Protein AF-A0A8T4EYX4-F1 (afdb_monomer)

Solvent-accessible surface area (backbone atoms only — not comparable to full-atom values): 41910 Å² total; per-residue (Å²): 139,80,88,86,86,89,85,87,88,76,88,82,81,85,77,82,72,78,82,74,74,76,70,70,83,71,75,67,50,76,31,50,24,54,86,45,67,26,74,35,76,54,73,60,71,21,29,69,14,44,39,48,23,47,50,50,24,37,75,67,76,20,16,32,33,34,36,64,62,29,29,32,19,30,37,33,44,31,65,62,55,40,35,28,33,41,34,30,30,64,69,14,31,43,29,36,45,76,39,70,51,17,38,48,62,56,92,45,99,34,36,93,45,52,60,64,72,73,33,34,55,44,21,7,47,29,25,39,68,68,34,42,44,31,33,41,32,38,63,10,38,41,29,20,67,74,39,31,31,77,56,84,56,57,75,7,30,27,21,23,35,35,24,40,31,48,28,37,36,40,39,37,32,41,28,31,41,30,33,14,13,35,24,31,32,41,38,36,46,29,32,44,35,41,34,35,43,31,31,32,43,9,59,90,46,21,27,20,36,43,46,20,20,33,30,45,33,40,38,30,48,29,39,28,30,4,13,25,37,9,41,28,39,34,11,48,32,48,86,73,45,73,38,68,29,29,49,34,39,40,34,57,25,40,30,20,8,63,57,20,25,16,34,30,37,34,66,46,13,40,18,47,40,38,45,36,40,39,34,46,35,41,33,70,21,3,55,39,15,36,41,32,38,36,21,23,12,27,8,44,40,32,44,35,38,39,33,49,30,44,38,31,45,16,20,11,56,38,38,39,37,40,24,65,48,31,51,30,78,89,76,44,59,63,12,25,40,36,47,36,39,39,36,46,32,41,35,36,36,22,85,87,56,71,48,40,27,31,39,37,30,37,91,64,94,73,18,30,34,30,46,35,39,32,34,40,31,37,40,37,34,34,56,58,46,69,67,66,75,75,64,89,55,58,69,44,48,65,51,83,55,77,78,36,40,44,80,64,44,13,61,36,33,33,38,28,36,35,30,41,34,39,34,31,60,16,34,33,42,55,76,32,73,25,16,28,22,34,30,32,37,39,39,36,30,39,42,37,30,37,46,26,35,34,50,78,22,89,71,26,95,38,35,38,38,34,32,42,21,45,32,29,26,76,40,92,72,19,23,26,79,85,72,43,78,64,41,74,43,66,47,82,40,40,79,44,74,78,68,49,31,27,62,50,59,43,51,36,63,61,56,46,73,29,48,59,62,36,42,70,44,76,32,43,36,42,30,33,62,70,38,66,57,69,40,61,26,43,69,49,74,45,54,64,54,66,60,41,49,77,46,61,50,53,66,58,29,46,36,56,41,63,21,41,36,41,35,39,41,31,64,76,27,65,67,47,77,31,59,29,40,35,35,37,41,34,81,59,45,76,44,68,31,59,29,36,40,32,31,24,78,75,83,67,49,78,41,72,35,51,38,67,76,35,55,68,32,66,59,25,41,80,48,75,38,90,84,31,62,97,33,34,26,28,32,40,46,82,91,48,68,33,81,91,51,77,62,97,64,16,33,30,40,21,60,45,61,40,93,57,59,46,59,29,35,41,32,33,31,30,29,11,68,36,85,73,7,22,30,36,26,40,23,54,63,93,51,70,78,34,48,29,56,84,44,77,56,31,90,55,78,38,73,42,73,38,27,21,46,93,59,80,54,40,67,45,70,46,81,43,64,54,43,82,48,39,42,39,37,27,52,18,26,28,64,20,32,37,23,32,37,36,39,24,55,41,88,82,69,70,80,76,81,66,73,78,74,83,55,60,72,46,54,36,66,78,33,52,68,40,58,48,43,76,46,63,88,56,55,83,61,58,94,85,26,21,27,42,37,35,64,30,56,66,14,32,46,33,38,81,47,75,29,96,57,57,43,81,42,56,41,32,41,34,33,23,22,56,44,91,63,68,21,35,28,39,34,21,45,71,85,43,76,78,49,74,48,79,42,56,53,34,95,28,59,54,33,74,48,74,49,77,46,79,45,75,43,50,52,42,76,37,40,44,34,42,27,7,70,37,66,66,2,32,43,34,34,24,32,40,30,68

Sequence (882 aa):
MLERVLKTVLAAFVVIAPAVALAAPAHAATFNVRDYGATGNGSSNDSSAINSAITAAFNAGGGTVQFPSGTYKVSNTIHLRSNVLIQVDSGATIMGSSSDTYDAPESNPNDDFQDYGHSHFHNAMFYGDRLTGIGFVGTGTIDGGGNLITGNPDSGQADKILSLTRCDGLTLNGVRFRRGGHFAILTNNCNNITSDHLRIDTASDRDGWNVISASNVTVTNADIAANDDALVFKSDYALGAKLPNGHVTVTDSHLSAGCCNALMFGSETCGDFTDYNFQRITITGANKSGLGMVSMDGAVITDVHYRDITMSNVRSAIMQKIGTRRRCGNSPGVGHIENITYDNVTSTGQSSSNFSATLWGEAGTSNRIRNVTFNNVNVSVPGGSGAISTGVPSNNATDYNPNSIGTRPAYGWYIHNAHDIHFINSGVQFVSNDNRPAVIANTGSSVTFDRFTAERGSGSAYDMGFQTVTGYCVSANSQNTTGGALRTNATGSTQSCTTADDYSLAVTPSSRTVPSGGGTATYTVNTSVVSGAPGNITLGATGLPPGASASFSPNPVAAGSSSTMTVTTTGATPDGTSTITVTGTGTAGTRTASTGLTVGTPTSSNVYAEAESGTVTAPMQIQSDANAWGGQFVTVAAGNNSTGSAPSSGLATIPFSVPTAGTYRFWGRVMAPADTDDSFWVKIDNGGYVNWNDITAGAAWHWAPVTNDSASDAPITASLAAGAHTMTVAYREDGAKLDRILATTDASFTPPNDPPPAGVRYEAENATISQGIFENTHTGFSGTGYVNADNVAGSYVEFTVNADTAGPATLKLRYANGTTTNRPMAIAVNGATVATRDYNATANWDTWATDTLTVNLNAGSNTIRLTGTTANGGPNVDYIEF

Secondary structure (DSSP, 8-state):
------------------------PPPPPEEEGGGGT---EEEEE-HHHHHHHHHHHHHTTSEEEEE-SEEEEE-S-EE--TTEEEEE-TTEEEEE---S-SPPPPP-TTGGGS-HHHH--SSEEEEEES-EEEEEESS-EEE-TT-S-SS-PPTT--SEEEEEES-EEEEEES-EEE--TTEEEEEES-EEEEEES-EEEETTSSEEEEEES-EEEEEES-EEEESS-SEEEEE-STTSS----EEEEEEEEEEEESSSEEEEEEEEE-S-BEEEEEEEEEE--BSSEEEEEEE-SS-EEEEEEEEEEEEEEES-SEEEEE-----STT-----EEEEEEEEEEEEEE-SS--PPEEEE--SSSSS-EEEEEEEEEEEEEEE-PPP---SPPPB-TT--SGGGB---S-SSEEEEEEEEEEEES-EEEEEE---S-SEEEEEEEEEEEES-EEPPPTT-S-SEEEEEEEEEEE-TT-EETTSPBPPEEEES-EE------EEEEEEESSEEEE-TT-EEEEEEEEEEEEESS--EEEEEEE-PPTT-EEEEESSSEETTSEEEEEEEE-TTSPSEEEEEEEEEEETTEEEEEEEEEEESS----EEEEETTSSEE-TTEEEEE-TTSGGGEEEEEPTT----SS--SSSEEEEEEEESS-EEEEEEEEEEESSTTS--EEEEETTPPPEEE--PPPEEEEEEEE-EEGGGTTEEPEEEE-SEEEEEEEEESSTT-EEEEEEEES-TT-----PPPPPPPEEEGGGSEEESEEEE--SSS-STT-EEEE-SSTT-EEEEEEEESSSEEEEEEEEEE--SSS---EEEEETTEEEEEE--PPPSSTT--EEEEEEEEE-SEEEEEEEEE-STT---EEEEEE-

Radius of gyration: 34.87 Å; Cα contacts (8 Å, |Δi|>4): 2735; chains: 1; bounding box: 79×87×102 Å

Mean predicted aligned error: 17.85 Å

pLDDT: mean 89.8, std 13.24, range [27.92, 98.88]

Structure (mmCIF, N/CA/C/O backbone):
data_AF-A0A8T4EYX4-F1
#
_entry.id   AF-A0A8T4EYX4-F1
#
loop_
_atom_site.group_PDB
_atom_site.id
_atom_site.type_symbol
_atom_site.label_atom_id
_atom_site.label_alt_id
_atom_site.label_comp_id
_atom_site.label_asym_id
_atom_site.label_entity_id
_atom_site.label_seq_id
_atom_site.pdbx_PDB_ins_code
_atom_site.Cartn_x
_atom_site.Cartn_y
_atom_site.Cartn_z
_atom_site.occupancy
_atom_site.B_iso_or_equiv
_atom_site.auth_seq_id
_atom_site.auth_comp_id
_atom_site.auth_asym_id
_atom_site.auth_atom_id
_atom_site.pdbx_PDB_model_num
ATOM 1 N N . MET A 1 1 ? -43.808 44.003 -60.077 1.00 35.59 1 MET A N 1
ATOM 2 C CA . MET A 1 1 ? -43.125 43.677 -61.349 1.00 35.59 1 MET A CA 1
ATOM 3 C C . MET A 1 1 ? -41.699 44.196 -61.224 1.00 35.59 1 MET A C 1
ATOM 5 O O . MET A 1 1 ? -41.573 45.349 -60.856 1.00 35.59 1 MET A O 1
ATOM 9 N N . LEU A 1 2 ? -40.615 43.455 -61.432 1.00 36.91 2 LEU A N 1
ATOM 10 C CA . LEU A 1 2 ? -40.438 42.089 -61.921 1.00 36.91 2 LEU A CA 1
ATOM 11 C C . LEU A 1 2 ? -38.955 41.692 -61.663 1.00 36.91 2 LEU A C 1
ATOM 13 O O . LEU A 1 2 ? -38.087 42.537 -61.831 1.00 36.91 2 LEU A O 1
ATOM 17 N N . GLU A 1 3 ? -38.727 40.424 -61.286 1.00 35.66 3 GLU A N 1
ATOM 18 C CA . GLU A 1 3 ? -37.502 39.594 -61.471 1.00 35.66 3 GLU A CA 1
ATOM 19 C C . GLU A 1 3 ? -36.189 39.926 -60.714 1.00 35.66 3 GLU A C 1
ATOM 21 O O . GLU A 1 3 ? -35.569 40.961 -60.906 1.0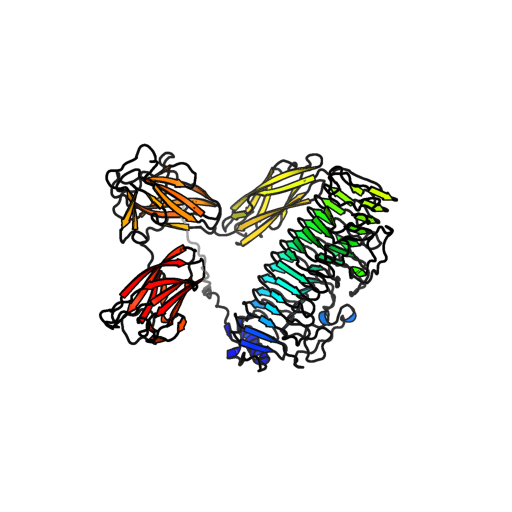0 35.66 3 GLU A O 1
ATOM 26 N N . ARG A 1 4 ? -35.815 39.120 -59.697 1.00 37.84 4 ARG A N 1
ATOM 27 C CA . ARG A 1 4 ? -35.010 37.854 -59.692 1.00 37.84 4 ARG A CA 1
ATOM 28 C C . ARG A 1 4 ? -33.487 38.116 -59.616 1.00 37.84 4 ARG A C 1
ATOM 30 O O . ARG A 1 4 ? -32.902 38.605 -60.563 1.00 37.84 4 ARG A O 1
ATOM 37 N N . VAL A 1 5 ? -32.850 37.989 -58.442 1.00 37.97 5 VAL A N 1
ATOM 38 C CA . VAL A 1 5 ? -32.275 36.779 -57.786 1.00 37.97 5 VAL A CA 1
ATOM 39 C C . VAL A 1 5 ? -30.797 36.500 -58.157 1.00 37.97 5 VAL A C 1
ATOM 41 O O . VAL A 1 5 ? -30.486 36.130 -59.280 1.00 37.97 5 VAL A O 1
ATOM 44 N N . LEU A 1 6 ? -29.961 36.579 -57.104 1.00 32.94 6 LEU A N 1
ATOM 45 C CA . LEU A 1 6 ? -28.685 35.892 -56.806 1.00 32.94 6 LEU A CA 1
ATOM 46 C C . LEU A 1 6 ? -27.383 36.280 -57.542 1.00 32.94 6 LEU A C 1
ATOM 48 O O . LEU A 1 6 ? -27.192 35.957 -58.710 1.00 32.94 6 LEU A O 1
ATOM 52 N N . LYS A 1 7 ? -26.395 36.769 -56.771 1.00 27.92 7 LYS A N 1
ATOM 53 C CA . LYS A 1 7 ? -25.197 35.991 -56.366 1.00 27.92 7 LYS A CA 1
ATOM 54 C C . LYS A 1 7 ? -24.311 36.795 -55.402 1.00 27.92 7 LYS A C 1
ATOM 56 O O . LYS A 1 7 ? -23.763 37.834 -55.751 1.00 27.92 7 LYS A O 1
ATOM 61 N N . THR A 1 8 ? -24.196 36.281 -54.181 1.00 34.22 8 THR A N 1
ATOM 62 C CA . THR A 1 8 ? -23.347 36.779 -53.094 1.00 34.22 8 THR A CA 1
ATOM 63 C C . THR A 1 8 ? -21.895 36.366 -53.332 1.00 34.22 8 THR A C 1
ATOM 65 O O . THR A 1 8 ? -21.617 35.197 -53.590 1.00 34.22 8 THR A O 1
ATOM 68 N N . VAL A 1 9 ? -20.979 37.326 -53.221 1.00 35.25 9 VAL A N 1
ATOM 69 C CA . VAL A 1 9 ? -19.530 37.111 -53.136 1.00 35.25 9 VAL A CA 1
ATOM 70 C C . VAL A 1 9 ? -19.182 36.929 -51.660 1.00 35.25 9 VAL A C 1
ATOM 72 O O . VAL A 1 9 ? -19.405 37.843 -50.871 1.00 35.25 9 VAL A O 1
ATOM 75 N N . LEU A 1 10 ? -18.627 35.777 -51.282 1.00 32.00 10 LEU A N 1
ATOM 76 C CA . LEU A 1 10 ? -17.895 35.625 -50.025 1.00 32.00 10 LEU A CA 1
ATOM 77 C C . LEU A 1 10 ? -16.544 34.984 -50.350 1.00 32.00 10 LEU A C 1
ATOM 79 O O . LEU A 1 10 ? -16.477 33.888 -50.901 1.00 32.00 10 LEU A O 1
ATOM 83 N N . ALA A 1 11 ? -15.481 35.735 -50.083 1.00 33.44 11 ALA A N 1
ATOM 84 C CA . ALA A 1 11 ? -14.105 35.355 -50.345 1.00 33.44 11 ALA A CA 1
ATOM 85 C C . ALA A 1 11 ? -13.680 34.190 -49.437 1.00 33.44 11 ALA A C 1
ATOM 87 O O . ALA A 1 11 ? -13.813 34.267 -48.217 1.00 33.44 11 ALA A O 1
ATOM 88 N N . ALA A 1 12 ? -13.146 33.128 -50.037 1.00 31.23 12 ALA A N 1
ATOM 89 C CA . ALA A 1 12 ? -12.502 32.036 -49.324 1.00 31.23 12 ALA A CA 1
ATOM 90 C C . ALA A 1 12 ? -11.045 32.419 -49.011 1.00 31.23 12 ALA A C 1
ATOM 92 O O . ALA A 1 12 ? -10.220 32.537 -49.916 1.00 31.23 12 ALA A O 1
ATOM 93 N N . PHE A 1 13 ? -10.727 32.608 -47.729 1.00 33.72 13 PHE A N 1
ATOM 94 C CA . PHE A 1 13 ? -9.351 32.566 -47.236 1.00 33.72 13 PHE A CA 1
ATOM 95 C C . PHE A 1 13 ? -8.915 31.098 -47.176 1.00 33.72 13 PHE A C 1
ATOM 97 O O . PHE A 1 13 ? -9.421 30.327 -46.364 1.00 33.72 13 PHE A O 1
ATOM 104 N N . VAL A 1 14 ? -7.981 30.705 -48.041 1.00 31.78 14 VAL A N 1
ATOM 105 C CA . VAL A 1 14 ? -7.290 29.416 -47.940 1.00 31.78 14 VAL A CA 1
ATOM 106 C C . VAL A 1 14 ? -6.183 29.570 -46.899 1.00 31.78 14 VAL A C 1
ATOM 108 O O . VAL A 1 14 ? -5.118 30.110 -47.189 1.00 31.78 14 VAL A O 1
ATOM 111 N N . VAL A 1 15 ? -6.442 29.122 -45.671 1.00 33.75 15 VAL A N 1
ATOM 112 C CA . VAL A 1 15 ? -5.388 28.837 -44.691 1.00 33.75 15 VAL A CA 1
ATOM 113 C C . VAL A 1 15 ? -4.905 27.421 -44.980 1.00 33.75 15 VAL A C 1
ATOM 115 O O . VAL A 1 15 ? -5.609 26.451 -44.713 1.00 33.75 15 VAL A O 1
ATOM 118 N N . ILE A 1 16 ? -3.717 27.299 -45.572 1.00 35.19 16 ILE A N 1
ATOM 119 C CA . ILE A 1 16 ? -3.012 26.020 -45.671 1.00 35.19 16 ILE A CA 1
ATOM 120 C C . ILE A 1 16 ? -2.508 25.706 -44.260 1.00 35.19 16 ILE A C 1
ATOM 122 O O . ILE A 1 16 ? -1.494 26.247 -43.825 1.00 35.19 16 ILE A O 1
ATOM 126 N N . ALA A 1 17 ? -3.246 24.880 -43.520 1.00 33.88 17 ALA A N 1
ATOM 127 C CA . ALA A 1 17 ? -2.716 24.263 -42.313 1.00 33.88 17 ALA A CA 1
ATOM 128 C C . ALA A 1 17 ? -1.575 23.318 -42.734 1.00 33.88 17 ALA A C 1
ATOM 130 O O . ALA A 1 17 ? -1.784 22.506 -43.642 1.00 33.88 17 ALA A O 1
ATOM 131 N N . PRO A 1 18 ? -0.373 23.399 -42.134 1.00 34.97 18 PRO A N 1
ATOM 132 C CA . PRO A 1 18 ? 0.617 22.365 -42.356 1.00 34.97 18 PRO A CA 1
ATOM 133 C C . PRO A 1 18 ? 0.026 21.066 -41.812 1.00 34.97 18 PRO A C 1
ATOM 135 O O . PRO A 1 18 ? -0.488 21.032 -40.693 1.00 34.97 18 PRO A O 1
ATOM 138 N N . ALA A 1 19 ? 0.066 20.008 -42.621 1.00 34.22 19 ALA A N 1
ATOM 139 C CA . ALA A 1 19 ? -0.180 18.664 -42.140 1.00 34.22 19 ALA A CA 1
ATOM 140 C C . ALA A 1 19 ? 0.833 18.399 -41.021 1.00 34.22 19 ALA A C 1
ATOM 142 O O . ALA A 1 19 ? 2.016 18.177 -41.279 1.00 34.22 19 ALA A O 1
ATOM 143 N N . VAL A 1 20 ? 0.379 18.491 -39.771 1.00 36.72 20 VAL A N 1
ATOM 144 C CA . VAL A 1 20 ? 1.108 17.942 -38.637 1.00 36.72 20 VAL A CA 1
ATOM 145 C C . VAL A 1 20 ? 1.069 16.444 -38.869 1.00 36.72 20 VAL A C 1
ATOM 147 O O . VAL A 1 20 ? 0.056 15.792 -38.623 1.00 36.72 20 VAL A O 1
ATOM 150 N N . ALA A 1 21 ? 2.147 15.911 -39.440 1.00 31.91 21 ALA A N 1
ATOM 151 C CA . ALA A 1 21 ? 2.423 14.497 -39.334 1.00 31.91 21 ALA A CA 1
ATOM 152 C C . ALA A 1 21 ? 2.407 14.196 -37.834 1.00 31.91 21 ALA A C 1
ATOM 154 O O . ALA A 1 21 ? 3.270 14.671 -37.096 1.00 31.91 21 ALA A O 1
ATOM 155 N N . LEU A 1 22 ? 1.375 13.486 -37.379 1.00 33.34 22 LEU A N 1
ATOM 156 C CA . LEU A 1 22 ? 1.406 12.809 -36.096 1.00 33.34 22 LEU A CA 1
ATOM 157 C C . LEU A 1 22 ? 2.603 11.870 -36.183 1.00 33.34 22 LEU A C 1
ATOM 159 O O . LEU A 1 22 ? 2.538 10.825 -36.830 1.00 33.34 22 LEU A O 1
ATOM 163 N N . ALA A 1 23 ? 3.731 12.309 -35.627 1.00 29.27 23 ALA A N 1
ATOM 164 C CA . ALA A 1 23 ? 4.848 11.430 -35.387 1.00 29.27 23 ALA A CA 1
ATOM 165 C C . ALA A 1 23 ? 4.285 10.259 -34.581 1.00 29.27 23 ALA A C 1
ATOM 167 O O . ALA A 1 23 ? 3.641 10.469 -33.550 1.00 29.27 23 ALA A O 1
ATOM 168 N N . ALA A 1 24 ? 4.491 9.038 -35.078 1.00 30.25 24 ALA A N 1
ATOM 169 C CA . ALA A 1 24 ? 4.365 7.855 -34.244 1.00 30.25 24 ALA A CA 1
ATOM 170 C C . ALA A 1 24 ? 5.096 8.139 -32.918 1.00 30.25 24 ALA A C 1
ATOM 172 O O . ALA A 1 24 ? 6.139 8.805 -32.965 1.00 30.25 24 ALA A O 1
ATOM 173 N N . PRO A 1 25 ? 4.568 7.714 -31.754 1.00 31.83 25 PRO A N 1
ATOM 174 C CA . PRO A 1 25 ? 5.264 7.928 -30.495 1.00 31.83 25 PRO A CA 1
ATOM 175 C C . PRO A 1 25 ? 6.674 7.375 -30.675 1.00 31.83 25 PRO A C 1
ATOM 177 O O . PRO A 1 25 ? 6.847 6.198 -30.991 1.00 31.83 25 PRO A O 1
ATOM 180 N N . ALA A 1 26 ? 7.674 8.254 -30.597 1.00 37.94 26 ALA A N 1
ATOM 181 C CA . ALA A 1 26 ? 9.054 7.829 -30.686 1.00 37.94 26 ALA A CA 1
ATOM 182 C C . ALA A 1 26 ? 9.241 6.786 -29.584 1.00 37.94 26 ALA A C 1
ATOM 184 O O . ALA A 1 26 ? 8.990 7.087 -28.416 1.00 37.94 26 ALA A O 1
ATOM 185 N N . HIS A 1 27 ? 9.620 5.557 -29.946 1.00 45.38 27 HIS A N 1
ATOM 186 C CA . HIS A 1 27 ? 10.138 4.613 -28.966 1.00 45.38 27 HIS A CA 1
ATOM 187 C C . HIS A 1 27 ? 11.189 5.375 -28.155 1.00 45.38 27 HIS A C 1
ATOM 189 O O . HIS A 1 27 ? 12.140 5.894 -28.744 1.00 45.38 27 HIS A O 1
ATOM 195 N N . ALA A 1 28 ? 10.964 5.538 -26.846 1.00 60.44 28 ALA A N 1
ATOM 196 C CA . ALA A 1 28 ? 11.877 6.282 -25.990 1.00 60.44 28 ALA A CA 1
ATOM 197 C C . ALA A 1 28 ? 13.280 5.698 -26.186 1.00 60.44 28 ALA A C 1
ATOM 199 O O . ALA A 1 28 ? 13.479 4.502 -25.973 1.00 60.44 28 ALA A O 1
ATOM 200 N N . ALA A 1 29 ? 14.217 6.514 -26.672 1.00 85.56 29 ALA A N 1
ATOM 201 C CA . ALA A 1 29 ? 15.535 6.035 -27.061 1.00 85.56 29 ALA A CA 1
ATOM 202 C C . ALA A 1 29 ? 16.220 5.335 -25.875 1.00 85.56 29 ALA A C 1
ATOM 204 O O . ALA A 1 29 ? 16.120 5.783 -24.728 1.00 85.56 29 ALA A O 1
ATOM 205 N N . THR A 1 30 ? 16.890 4.217 -26.153 1.00 95.00 30 THR A N 1
ATOM 206 C CA . THR A 1 30 ? 17.626 3.445 -25.150 1.00 95.00 30 THR A CA 1
ATOM 207 C C . THR A 1 30 ? 19.103 3.820 -25.187 1.00 95.00 30 THR A C 1
ATOM 209 O O . THR A 1 30 ? 19.730 3.821 -26.243 1.00 95.00 30 THR A O 1
ATOM 212 N N . PHE A 1 31 ? 19.656 4.115 -24.017 1.00 97.88 31 PHE A N 1
ATOM 213 C CA . PHE A 1 31 ? 21.026 4.548 -23.785 1.00 97.88 31 PHE A CA 1
ATOM 214 C C . PHE A 1 31 ? 21.713 3.496 -22.916 1.00 97.88 31 PHE A C 1
ATOM 216 O O . PHE A 1 31 ? 21.609 3.522 -21.688 1.00 97.88 31 PHE A O 1
ATOM 223 N N . ASN A 1 32 ? 22.376 2.527 -23.544 1.00 98.31 32 ASN A N 1
ATOM 224 C CA . ASN A 1 32 ? 23.085 1.477 -22.822 1.00 98.31 32 ASN A CA 1
ATOM 225 C C . ASN A 1 32 ? 24.347 2.057 -22.176 1.00 98.31 32 ASN A C 1
ATOM 227 O O . ASN A 1 32 ? 25.204 2.604 -22.866 1.00 98.31 32 ASN A O 1
ATOM 231 N N . VAL A 1 33 ? 24.497 1.914 -20.857 1.00 98.62 33 VAL A N 1
ATOM 232 C CA . VAL A 1 33 ? 25.639 2.485 -20.116 1.00 98.62 33 VAL A CA 1
ATOM 233 C C . VAL A 1 33 ? 27.006 2.018 -20.634 1.00 98.62 33 VAL A C 1
ATOM 235 O O . VAL A 1 33 ? 27.997 2.738 -20.481 1.00 98.62 33 VAL A O 1
ATOM 238 N N . ARG A 1 34 ? 27.083 0.849 -21.285 1.00 98.00 34 ARG A N 1
ATOM 239 C CA . ARG A 1 34 ? 28.326 0.332 -21.884 1.00 98.00 34 ARG A CA 1
ATOM 240 C C . ARG A 1 34 ? 28.788 1.140 -23.091 1.00 98.00 34 ARG A C 1
ATOM 242 O O . ARG A 1 34 ? 29.993 1.305 -23.267 1.00 98.00 34 ARG A O 1
ATOM 249 N N . ASP A 1 35 ? 27.862 1.722 -23.848 1.00 98.38 35 ASP A N 1
ATOM 250 C CA . ASP A 1 35 ? 28.182 2.593 -24.988 1.00 98.38 35 ASP A CA 1
ATOM 251 C C . ASP A 1 35 ? 28.832 3.909 -24.531 1.00 98.38 35 ASP A C 1
ATOM 253 O O . ASP A 1 35 ? 29.513 4.588 -25.299 1.00 98.38 35 ASP A O 1
ATOM 257 N N . TYR A 1 36 ? 28.676 4.236 -23.245 1.00 98.31 36 TYR A N 1
ATOM 258 C CA . TYR A 1 36 ? 29.283 5.385 -22.577 1.00 98.31 36 TYR A CA 1
ATOM 259 C C . TYR A 1 36 ? 30.531 5.012 -21.763 1.00 98.31 36 TYR A C 1
ATOM 261 O O . TYR A 1 36 ? 31.069 5.850 -21.040 1.00 98.31 36 TYR A O 1
ATOM 269 N N . GLY A 1 37 ? 31.012 3.770 -21.889 1.00 97.69 37 GLY A N 1
ATOM 270 C CA . GLY A 1 37 ? 32.256 3.299 -21.281 1.00 97.69 37 GLY A CA 1
ATOM 271 C C . GLY A 1 37 ? 32.101 2.575 -19.943 1.00 97.69 37 GLY A C 1
ATOM 272 O O . GLY A 1 37 ? 33.116 2.280 -19.312 1.00 97.69 37 GLY A O 1
ATOM 273 N N . ALA A 1 38 ? 30.877 2.270 -19.497 1.00 98.31 38 ALA A N 1
ATOM 274 C CA . ALA A 1 38 ? 30.685 1.457 -18.300 1.00 98.31 38 ALA A CA 1
ATOM 275 C C . ALA A 1 38 ? 31.145 0.021 -18.574 1.00 98.31 38 ALA A C 1
ATOM 277 O O . ALA A 1 38 ? 30.783 -0.589 -19.581 1.00 98.31 38 ALA A O 1
ATOM 278 N N . THR A 1 39 ? 31.930 -0.540 -17.665 1.00 98.12 39 THR A N 1
ATOM 279 C CA . THR A 1 39 ? 32.494 -1.884 -17.820 1.00 98.12 39 THR A CA 1
ATOM 280 C C . THR A 1 39 ? 31.577 -2.971 -17.271 1.00 98.12 39 THR A C 1
ATOM 282 O O . THR A 1 39 ? 31.553 -4.073 -17.819 1.00 98.12 39 THR A O 1
ATOM 285 N N . GLY A 1 40 ? 30.825 -2.695 -16.196 1.00 97.50 40 GLY A N 1
ATOM 286 C CA . GLY A 1 40 ? 29.951 -3.684 -15.562 1.00 97.50 40 GLY A CA 1
ATOM 287 C C . GLY A 1 40 ? 30.701 -4.883 -14.965 1.00 97.50 40 GLY A C 1
ATOM 288 O O . GLY A 1 40 ? 30.121 -5.961 -14.826 1.00 97.50 40 GLY A O 1
ATOM 289 N N . ASN A 1 41 ? 31.989 -4.724 -14.636 1.00 97.38 41 ASN A N 1
ATOM 290 C CA . ASN A 1 41 ? 32.863 -5.804 -14.157 1.00 97.38 41 ASN A CA 1
ATOM 291 C C . ASN A 1 41 ? 32.977 -5.897 -12.618 1.00 97.38 41 ASN A C 1
ATOM 293 O O . ASN A 1 41 ? 33.685 -6.757 -12.099 1.00 97.38 41 ASN A O 1
ATOM 297 N N . GLY A 1 42 ? 32.330 -4.989 -11.887 1.00 95.44 42 GLY A N 1
ATOM 298 C CA . GLY A 1 42 ? 32.311 -4.909 -10.425 1.00 95.44 42 GLY A CA 1
ATOM 299 C C . GLY A 1 42 ? 33.547 -4.278 -9.779 1.00 95.44 42 GLY A C 1
ATOM 300 O O . GLY A 1 42 ? 33.601 -4.172 -8.555 1.00 95.44 42 GLY A O 1
ATOM 301 N N . SER A 1 43 ? 34.529 -3.844 -10.569 1.00 93.19 43 SER A N 1
ATOM 302 C CA . SER A 1 43 ? 35.822 -3.340 -10.088 1.00 93.19 43 SER A CA 1
ATOM 303 C C . SER A 1 43 ? 36.126 -1.908 -10.537 1.00 93.19 43 SER A C 1
ATOM 305 O O . SER A 1 43 ? 36.544 -1.096 -9.703 1.00 93.19 43 SER A O 1
ATOM 307 N N . SER A 1 44 ? 35.878 -1.580 -11.808 1.00 95.00 44 SER A N 1
ATOM 308 C CA . SER A 1 44 ? 36.067 -0.238 -12.364 1.00 95.00 44 SER A CA 1
ATOM 309 C C . SER A 1 44 ? 34.992 0.718 -11.853 1.00 95.00 44 SER A C 1
ATOM 311 O O . SER A 1 44 ? 33.841 0.324 -11.705 1.00 95.00 44 SER A O 1
ATOM 313 N N . ASN A 1 45 ? 35.350 1.979 -11.607 1.00 95.75 45 ASN A N 1
ATOM 314 C CA . ASN A 1 45 ? 34.360 3.008 -11.296 1.00 95.75 45 ASN A CA 1
ATOM 315 C C . ASN A 1 45 ? 33.581 3.387 -12.566 1.00 95.75 45 ASN A C 1
ATOM 317 O O . ASN A 1 45 ? 34.113 4.073 -13.439 1.00 95.75 45 ASN A O 1
ATOM 321 N N . ASP A 1 46 ? 32.324 2.961 -12.645 1.00 98.06 46 ASP A N 1
ATOM 322 C CA . ASP A 1 46 ? 31.444 3.188 -13.791 1.00 98.06 46 ASP A CA 1
ATOM 323 C C . ASP A 1 46 ? 30.642 4.504 -13.670 1.00 98.06 46 ASP A C 1
ATOM 325 O O . ASP A 1 46 ? 29.908 4.865 -14.592 1.00 98.06 46 ASP A O 1
ATOM 329 N N . SER A 1 47 ? 30.792 5.271 -12.576 1.00 97.19 47 SER A N 1
ATOM 330 C CA . SER A 1 47 ? 29.975 6.468 -12.309 1.00 97.19 47 SER A CA 1
ATOM 331 C C . SER A 1 47 ? 29.999 7.509 -13.434 1.00 97.19 47 SER A C 1
ATOM 333 O O . SER A 1 47 ? 28.956 8.057 -13.789 1.00 97.19 47 SER A O 1
ATOM 335 N N . SER A 1 48 ? 31.168 7.791 -14.021 1.00 97.12 48 SER A N 1
ATOM 336 C CA . SER A 1 48 ? 31.285 8.793 -15.096 1.00 97.12 48 SER A CA 1
ATOM 337 C C . SER A 1 48 ? 30.567 8.360 -16.379 1.00 97.12 48 SER A C 1
ATOM 339 O O . SER A 1 48 ? 29.899 9.181 -17.015 1.00 97.12 48 SER A O 1
ATOM 341 N N . ALA A 1 49 ? 30.642 7.073 -16.726 1.00 98.50 49 ALA A N 1
ATOM 342 C CA . ALA A 1 49 ? 29.936 6.512 -17.872 1.00 98.50 49 ALA A CA 1
ATOM 343 C C . ALA A 1 49 ? 28.415 6.561 -17.671 1.00 98.50 49 ALA A C 1
ATOM 345 O O . ALA A 1 49 ? 27.681 6.995 -18.558 1.00 98.50 49 ALA A O 1
ATOM 346 N N . ILE A 1 50 ? 27.946 6.210 -16.470 1.00 98.69 50 ILE A N 1
ATOM 347 C CA . ILE A 1 50 ? 26.526 6.268 -16.104 1.00 98.69 50 ILE A CA 1
ATOM 348 C C . ILE A 1 50 ? 25.992 7.706 -16.195 1.00 98.69 50 ILE A C 1
ATOM 350 O O . ILE A 1 50 ? 24.979 7.948 -16.851 1.00 98.69 50 ILE A O 1
ATOM 354 N N . ASN A 1 51 ? 26.690 8.680 -15.601 1.00 98.62 51 ASN A N 1
ATOM 355 C CA . ASN A 1 51 ? 26.306 10.095 -15.683 1.00 98.62 51 ASN A CA 1
ATOM 356 C C . ASN A 1 51 ? 26.302 10.618 -17.133 1.00 98.62 51 ASN A C 1
ATOM 358 O O . ASN A 1 51 ? 25.459 11.445 -17.499 1.00 98.62 51 ASN A O 1
ATOM 362 N N . SER A 1 52 ? 27.206 10.115 -17.979 1.00 98.56 52 SER A N 1
ATOM 363 C CA . SER A 1 52 ? 27.247 10.454 -19.406 1.00 98.56 52 SER A CA 1
ATOM 364 C C . SER A 1 52 ? 26.037 9.897 -20.160 1.00 98.56 52 SER A C 1
ATOM 366 O O . SER A 1 52 ? 25.425 10.630 -20.937 1.00 98.56 52 SER A O 1
ATOM 368 N N . ALA A 1 53 ? 25.635 8.654 -19.877 1.00 98.75 53 ALA A N 1
ATOM 369 C CA . ALA A 1 53 ? 24.431 8.048 -20.446 1.00 98.75 53 ALA A CA 1
ATOM 370 C C . ALA A 1 53 ? 23.155 8.803 -20.028 1.00 98.75 53 ALA A C 1
ATOM 372 O O . ALA A 1 53 ? 22.322 9.118 -20.876 1.00 98.75 53 ALA A O 1
ATOM 373 N N . ILE A 1 54 ? 23.034 9.179 -18.748 1.00 98.75 54 ILE A N 1
ATOM 374 C CA . ILE A 1 54 ? 21.913 9.995 -18.238 1.00 98.75 54 ILE A CA 1
ATOM 375 C C . ILE A 1 54 ? 21.868 11.362 -18.922 1.00 98.75 54 ILE A C 1
ATOM 377 O O . ILE A 1 54 ? 20.803 11.817 -19.340 1.00 98.75 54 ILE A O 1
ATOM 381 N N . THR A 1 55 ? 23.021 12.017 -19.074 1.00 98.38 55 THR A N 1
ATOM 382 C CA . THR A 1 55 ? 23.108 13.313 -19.761 1.00 98.38 55 THR A CA 1
ATOM 383 C C . THR A 1 55 ? 22.706 13.190 -21.230 1.00 98.38 55 THR A C 1
ATOM 385 O O . THR A 1 55 ? 21.987 14.048 -21.740 1.00 98.38 55 THR A O 1
ATOM 388 N N . ALA A 1 56 ? 23.126 12.121 -21.909 1.00 98.12 56 ALA A N 1
ATOM 389 C CA . ALA A 1 56 ? 22.742 11.860 -23.291 1.00 98.12 56 ALA A CA 1
ATOM 390 C C . ALA A 1 56 ? 21.232 11.613 -23.433 1.00 98.12 56 ALA A C 1
ATOM 392 O O . ALA A 1 56 ? 20.607 12.229 -24.296 1.00 98.12 56 ALA A O 1
ATOM 393 N N . ALA A 1 57 ? 20.643 10.803 -22.547 1.00 97.50 57 ALA A N 1
ATOM 394 C CA . ALA A 1 57 ? 19.203 10.556 -22.516 1.00 97.50 57 ALA A CA 1
ATOM 395 C C . ALA A 1 57 ? 18.405 11.847 -22.297 1.00 97.50 57 ALA A C 1
ATOM 397 O O . ALA A 1 57 ? 17.479 12.149 -23.047 1.00 97.50 57 ALA A O 1
ATOM 398 N N . PHE A 1 58 ? 18.812 12.665 -21.325 1.00 96.06 58 PHE A N 1
ATOM 399 C CA . PHE A 1 58 ? 18.195 13.967 -21.075 1.00 96.06 58 PHE A CA 1
ATOM 400 C C . PHE A 1 58 ? 18.288 14.903 -22.292 1.00 96.06 58 PHE A C 1
ATOM 402 O O . PHE A 1 58 ? 17.286 15.487 -22.703 1.00 96.06 58 PHE A O 1
ATOM 409 N N . ASN A 1 59 ? 19.469 15.012 -22.912 1.00 94.88 59 ASN A N 1
ATOM 410 C CA . ASN A 1 59 ? 19.684 15.868 -24.084 1.00 94.88 59 ASN A CA 1
ATOM 411 C C . ASN A 1 59 ? 18.890 15.410 -25.320 1.00 94.88 59 ASN A C 1
ATOM 413 O O . ASN A 1 59 ? 18.620 16.225 -26.201 1.00 94.88 59 ASN A O 1
ATOM 417 N N . ALA A 1 60 ? 18.496 14.136 -25.382 1.00 93.56 60 ALA A N 1
ATOM 418 C CA . ALA A 1 60 ? 17.623 13.596 -26.422 1.00 93.56 60 ALA A CA 1
ATOM 419 C C . ALA A 1 60 ? 16.125 13.876 -26.182 1.00 93.56 60 ALA A C 1
ATOM 421 O O . ALA A 1 60 ? 15.290 13.452 -26.978 1.00 93.56 60 ALA A O 1
ATOM 422 N N . GLY A 1 61 ? 15.774 14.599 -25.112 1.00 87.69 61 GLY A N 1
ATOM 423 C CA . GLY A 1 61 ? 14.389 14.872 -24.716 1.00 87.69 61 GLY A CA 1
ATOM 424 C C . GLY A 1 61 ? 13.808 13.851 -23.734 1.00 87.69 61 GLY A C 1
ATOM 425 O O . GLY A 1 61 ? 12.630 13.943 -23.393 1.00 87.69 61 GLY A O 1
ATOM 426 N N . GLY A 1 62 ? 14.627 12.914 -23.257 1.00 91.25 62 GLY A N 1
ATOM 427 C CA . GLY A 1 62 ? 14.239 11.807 -22.393 1.00 91.25 62 GLY A CA 1
ATOM 428 C C . GLY A 1 62 ? 14.609 10.455 -22.999 1.00 91.25 62 GLY A C 1
ATOM 429 O O . GLY A 1 62 ? 14.983 10.350 -24.169 1.00 91.25 62 GLY A O 1
ATOM 430 N N . GLY A 1 63 ? 14.519 9.399 -22.197 1.00 89.69 63 GLY A N 1
ATOM 431 C CA . GLY A 1 63 ? 14.860 8.054 -22.648 1.00 89.69 63 GLY A CA 1
ATOM 432 C C . GLY A 1 63 ? 15.121 7.075 -21.516 1.00 89.69 63 GLY A C 1
ATOM 433 O O . GLY A 1 63 ? 15.047 7.416 -20.335 1.00 89.69 63 GLY A O 1
ATOM 434 N N . THR A 1 64 ? 15.454 5.848 -21.899 1.00 97.00 64 THR A N 1
ATOM 435 C CA . THR A 1 64 ? 15.789 4.777 -20.959 1.00 97.00 64 THR A CA 1
ATOM 436 C C . THR A 1 64 ? 17.296 4.603 -20.894 1.00 97.00 64 THR A C 1
ATOM 438 O O . THR A 1 64 ? 17.913 4.242 -21.890 1.00 97.00 64 THR A O 1
ATOM 441 N N . VAL A 1 65 ? 17.900 4.815 -19.729 1.00 98.62 65 VAL A N 1
ATOM 442 C CA . VAL A 1 65 ? 19.293 4.446 -19.463 1.00 98.62 65 VAL A CA 1
ATOM 443 C C . VAL A 1 65 ? 19.314 2.997 -18.995 1.00 98.62 65 VAL A C 1
ATOM 445 O O . VAL A 1 65 ? 18.868 2.685 -17.890 1.00 98.62 65 VAL A O 1
ATOM 448 N N . GLN A 1 66 ? 19.801 2.112 -19.859 1.00 98.50 66 GLN A N 1
ATOM 449 C CA . GLN A 1 66 ? 19.775 0.670 -19.645 1.00 98.50 66 GLN A CA 1
ATOM 450 C C . GLN A 1 66 ? 21.077 0.184 -19.011 1.00 98.50 66 GLN A C 1
ATOM 452 O O . GLN A 1 66 ? 22.170 0.490 -19.495 1.00 98.50 66 GLN A O 1
ATOM 457 N N . PHE A 1 67 ? 20.936 -0.645 -17.981 1.00 98.50 67 PHE A N 1
ATOM 458 C CA . PHE A 1 67 ? 21.996 -1.417 -17.347 1.00 98.50 67 PHE A CA 1
ATOM 459 C C . PHE A 1 67 ? 21.797 -2.904 -17.674 1.00 98.50 67 PHE A C 1
ATOM 461 O O . PHE A 1 67 ? 21.033 -3.574 -16.976 1.00 98.50 67 PHE A O 1
ATOM 468 N N . PRO A 1 68 ? 22.485 -3.445 -18.697 1.00 96.31 68 PRO A N 1
ATOM 469 C CA . PRO A 1 68 ? 22.491 -4.883 -18.973 1.00 96.31 68 PRO A CA 1
ATOM 470 C C . PRO A 1 68 ? 23.114 -5.684 -17.826 1.00 96.31 68 PRO A C 1
ATOM 472 O O . PRO A 1 68 ? 23.834 -5.117 -17.003 1.00 96.31 68 PRO A O 1
ATOM 475 N N . SER A 1 69 ? 22.945 -7.010 -17.812 1.00 96.00 69 SER A N 1
ATOM 476 C CA . SER A 1 69 ? 23.563 -7.876 -16.793 1.00 96.00 69 SER A CA 1
ATOM 477 C C . SER A 1 69 ? 25.063 -7.600 -16.596 1.00 96.00 69 SER A C 1
ATOM 479 O O . SER A 1 69 ? 25.826 -7.466 -17.557 1.00 96.00 69 SER A O 1
ATOM 481 N N . GLY A 1 70 ? 25.480 -7.501 -15.334 1.00 96.44 70 GLY A N 1
ATOM 482 C CA . GLY A 1 70 ? 26.818 -7.087 -14.912 1.00 96.44 70 GLY A CA 1
ATOM 483 C C . GLY A 1 70 ? 26.783 -6.368 -13.564 1.00 96.44 70 GLY A C 1
ATOM 484 O O . GLY A 1 70 ? 25.714 -6.025 -13.063 1.00 96.44 70 GLY A O 1
ATOM 485 N N . THR A 1 71 ? 27.949 -6.113 -12.978 1.00 98.62 71 THR A N 1
ATOM 486 C CA . THR A 1 71 ? 28.069 -5.360 -11.722 1.00 98.62 71 THR A CA 1
ATOM 487 C C . THR A 1 71 ? 28.707 -4.004 -12.000 1.00 98.62 71 THR A C 1
ATOM 489 O O . THR A 1 71 ? 29.875 -3.934 -12.361 1.00 98.62 71 THR A O 1
ATOM 492 N N . TYR A 1 72 ? 27.971 -2.917 -11.816 1.00 98.50 72 TYR A N 1
ATOM 493 C CA . TYR A 1 72 ? 28.421 -1.556 -12.099 1.00 98.50 72 TYR A CA 1
ATOM 494 C C . TYR A 1 72 ? 28.807 -0.876 -10.798 1.00 98.50 72 TYR A C 1
ATOM 496 O O . TYR A 1 72 ? 27.938 -0.536 -9.993 1.00 98.50 72 TYR A O 1
ATOM 504 N N . LYS A 1 73 ? 30.106 -0.716 -10.551 1.00 97.44 73 LYS A N 1
ATOM 505 C CA . LYS A 1 73 ? 30.571 -0.101 -9.308 1.00 97.44 73 LYS A CA 1
ATOM 506 C C . LYS A 1 73 ? 30.445 1.418 -9.411 1.00 97.44 73 LYS A C 1
ATOM 508 O O . LYS A 1 73 ? 30.986 2.031 -10.326 1.00 97.44 73 LYS A O 1
ATOM 513 N N . VAL A 1 74 ? 29.765 2.011 -8.440 1.00 96.25 74 VAL A N 1
ATOM 514 C CA . VAL A 1 74 ? 29.531 3.449 -8.311 1.00 96.25 74 VAL A CA 1
ATOM 515 C C . VAL A 1 74 ? 30.395 3.976 -7.167 1.00 96.25 74 VAL A C 1
ATOM 517 O O . VAL A 1 74 ? 30.296 3.517 -6.025 1.00 96.25 74 VAL A O 1
ATOM 520 N N . SER A 1 75 ? 31.284 4.916 -7.481 1.00 93.88 75 SER A N 1
ATOM 521 C CA . SER A 1 75 ? 32.148 5.596 -6.500 1.00 93.88 75 SER A CA 1
ATOM 522 C C . SER A 1 75 ? 31.881 7.096 -6.395 1.00 93.88 75 SER A C 1
ATOM 524 O O . SER A 1 75 ? 32.368 7.738 -5.471 1.00 93.88 75 SER A O 1
ATOM 526 N N . ASN A 1 76 ? 31.084 7.651 -7.303 1.00 95.00 76 ASN A N 1
ATOM 527 C CA . ASN A 1 76 ? 30.615 9.032 -7.273 1.00 95.00 76 ASN A CA 1
ATOM 528 C C . ASN A 1 76 ? 29.094 9.071 -7.334 1.00 95.00 76 ASN A C 1
ATOM 530 O O . ASN A 1 76 ? 28.481 8.159 -7.897 1.00 95.00 76 ASN A O 1
ATOM 534 N N . THR A 1 77 ? 28.514 10.165 -6.847 1.00 97.25 77 THR A N 1
ATOM 535 C CA . THR A 1 77 ? 27.081 10.427 -6.971 1.00 97.25 77 THR A CA 1
ATOM 536 C C . THR A 1 77 ? 26.658 10.409 -8.440 1.00 97.25 77 THR A C 1
ATOM 538 O O . THR A 1 77 ? 27.298 10.995 -9.319 1.00 97.25 77 THR A O 1
ATOM 541 N N . ILE A 1 78 ? 25.582 9.678 -8.705 1.00 98.44 78 ILE A N 1
ATOM 542 C CA . ILE A 1 78 ? 24.889 9.649 -9.983 1.00 98.44 78 ILE A CA 1
ATOM 543 C C . ILE A 1 78 ? 23.812 10.731 -9.950 1.00 98.44 78 ILE A C 1
ATOM 545 O O . ILE A 1 78 ? 22.880 10.678 -9.142 1.00 98.44 78 ILE A O 1
ATOM 549 N N . HIS A 1 79 ? 23.939 11.726 -10.825 1.00 98.25 79 HIS A N 1
ATOM 550 C CA . HIS A 1 79 ? 23.042 12.877 -10.875 1.00 98.25 79 HIS A CA 1
ATOM 551 C C . HIS A 1 79 ? 21.894 12.612 -11.836 1.00 98.25 79 HIS A C 1
ATOM 553 O O . HIS A 1 79 ? 22.064 12.603 -13.056 1.00 98.25 79 HIS A O 1
ATOM 559 N N . LEU A 1 80 ? 20.702 12.446 -11.277 1.00 98.62 80 LEU A N 1
ATOM 560 C CA . LEU A 1 80 ? 19.489 12.201 -12.042 1.00 98.62 80 LEU A CA 1
ATOM 561 C C . LEU A 1 80 ? 19.061 13.449 -12.840 1.00 98.62 80 LEU A C 1
ATOM 563 O O . LEU A 1 80 ? 19.461 14.589 -12.561 1.00 98.62 80 LEU A O 1
ATOM 567 N N . ARG A 1 81 ? 18.246 13.222 -13.874 1.00 97.94 81 ARG A N 1
ATOM 568 C CA . ARG A 1 81 ? 17.694 14.244 -14.776 1.00 97.94 81 ARG A CA 1
ATOM 569 C C . ARG A 1 81 ? 16.247 13.904 -15.120 1.00 97.94 81 ARG A C 1
ATOM 571 O O . ARG A 1 81 ? 15.883 12.735 -15.104 1.00 97.94 81 ARG A O 1
ATOM 578 N N . SER A 1 82 ? 15.444 14.921 -15.432 1.00 95.69 82 SER A N 1
ATOM 579 C CA . SER A 1 82 ? 14.041 14.748 -15.829 1.00 95.69 82 SER A CA 1
ATOM 580 C C . SER A 1 82 ? 13.893 13.899 -17.093 1.00 95.69 82 SER A C 1
ATOM 582 O O . SER A 1 82 ? 14.768 13.926 -17.957 1.00 95.69 82 SER A O 1
ATOM 584 N N . ASN A 1 83 ? 12.760 13.211 -17.229 1.00 94.00 83 ASN A N 1
ATOM 585 C CA . ASN A 1 83 ? 12.385 12.373 -18.374 1.00 94.00 83 ASN A CA 1
ATOM 586 C C . ASN A 1 83 ? 13.341 11.191 -18.626 1.00 94.00 83 ASN A C 1
ATOM 588 O O . ASN A 1 83 ? 13.405 10.673 -19.742 1.00 94.00 83 ASN A O 1
ATOM 592 N N . VAL A 1 84 ? 14.098 10.769 -17.608 1.00 97.06 84 VAL A N 1
ATOM 593 C CA . VAL A 1 84 ? 15.037 9.644 -17.691 1.00 97.06 84 VAL A CA 1
ATOM 594 C C . VAL A 1 84 ? 14.546 8.478 -16.839 1.00 97.06 84 VAL A C 1
ATOM 596 O O . VAL A 1 84 ? 14.344 8.603 -15.629 1.00 97.06 84 VAL A O 1
ATOM 599 N N . LEU A 1 85 ? 14.413 7.320 -17.484 1.00 96.69 85 LEU A N 1
ATOM 600 C CA . LEU A 1 85 ? 14.112 6.044 -16.850 1.00 96.69 85 LEU A CA 1
ATOM 601 C C . LEU A 1 85 ? 15.402 5.242 -16.667 1.00 96.69 85 LEU A C 1
ATOM 603 O O . LEU A 1 85 ? 16.108 4.972 -17.634 1.00 96.69 85 LEU A O 1
ATOM 607 N N . ILE A 1 86 ? 15.713 4.840 -15.442 1.00 98.62 86 ILE A N 1
ATOM 608 C CA . ILE A 1 86 ? 16.821 3.938 -15.131 1.00 98.62 86 ILE A CA 1
ATOM 609 C C . ILE A 1 86 ? 16.300 2.501 -15.204 1.00 98.62 86 ILE A C 1
ATOM 611 O O . ILE A 1 86 ? 15.535 2.076 -14.342 1.00 98.62 86 ILE A O 1
ATOM 615 N N . GLN A 1 87 ? 16.705 1.743 -16.219 1.00 98.19 87 GLN A N 1
ATOM 616 C CA . GLN A 1 87 ? 16.331 0.335 -16.361 1.00 98.19 87 GLN A CA 1
ATOM 617 C C . GLN A 1 87 ? 17.476 -0.565 -15.895 1.00 98.19 87 GLN A C 1
ATOM 619 O O . GLN A 1 87 ? 18.553 -0.572 -16.491 1.00 98.19 87 GLN A O 1
ATOM 624 N N . VAL A 1 88 ? 17.233 -1.338 -14.840 1.00 98.44 88 VAL A N 1
ATOM 625 C CA . VAL A 1 88 ? 18.180 -2.293 -14.259 1.00 98.44 88 VAL A CA 1
ATOM 626 C C . VAL A 1 88 ? 17.746 -3.700 -14.657 1.00 98.44 88 VAL A C 1
ATOM 628 O O . VAL A 1 88 ? 16.842 -4.282 -14.051 1.00 98.44 88 VAL A O 1
ATOM 631 N N . ASP A 1 89 ? 18.365 -4.234 -15.709 1.00 95.44 89 ASP A N 1
ATOM 632 C CA . ASP A 1 89 ? 17.978 -5.527 -16.272 1.00 95.44 89 ASP A CA 1
ATOM 633 C C . ASP A 1 89 ? 18.211 -6.671 -15.278 1.00 95.44 89 ASP A C 1
ATOM 635 O O . ASP A 1 89 ? 19.004 -6.584 -14.334 1.00 95.44 89 ASP A O 1
ATOM 639 N N . SER A 1 90 ? 17.539 -7.797 -15.522 1.00 88.62 90 SER A N 1
ATOM 640 C CA . SER A 1 90 ? 17.796 -9.030 -14.781 1.00 88.62 90 SER A CA 1
ATOM 641 C C . SER A 1 90 ? 19.287 -9.385 -14.816 1.00 88.62 90 SER A C 1
ATOM 643 O O . SER A 1 90 ? 19.936 -9.354 -15.864 1.00 88.62 90 SER A O 1
ATOM 645 N N . GLY A 1 91 ? 19.850 -9.705 -13.651 1.00 88.31 91 GLY A N 1
ATOM 646 C CA . GLY A 1 91 ? 21.277 -9.994 -13.504 1.00 88.31 91 GLY A CA 1
ATOM 647 C C . GLY A 1 91 ? 22.192 -8.764 -13.525 1.00 88.31 91 GLY A C 1
ATOM 648 O O . GLY A 1 91 ? 23.412 -8.940 -13.533 1.00 88.31 91 GLY A O 1
ATOM 649 N N . ALA A 1 92 ? 21.660 -7.537 -13.547 1.00 98.44 92 ALA A N 1
ATOM 650 C CA . ALA A 1 92 ? 22.434 -6.322 -13.311 1.00 98.44 92 ALA A CA 1
ATOM 651 C C . ALA A 1 92 ? 22.453 -5.959 -11.815 1.00 98.44 92 ALA A C 1
ATOM 653 O O . ALA A 1 92 ? 21.460 -6.111 -11.100 1.00 98.44 92 ALA A O 1
ATOM 654 N N . THR A 1 93 ? 23.597 -5.481 -11.327 1.00 98.75 93 THR A N 1
ATOM 655 C CA . THR A 1 93 ? 23.759 -4.911 -9.985 1.00 98.75 93 THR A CA 1
ATOM 656 C C . THR A 1 93 ? 24.481 -3.575 -10.077 1.00 98.75 93 THR A C 1
ATOM 658 O O . THR A 1 93 ? 25.625 -3.533 -10.515 1.00 98.75 93 THR A O 1
ATOM 661 N N . ILE A 1 94 ? 23.863 -2.487 -9.629 1.00 98.69 94 ILE A N 1
ATOM 662 C CA . ILE A 1 94 ? 24.547 -1.203 -9.438 1.00 98.69 94 ILE A CA 1
ATOM 663 C C . ILE A 1 94 ? 25.030 -1.157 -7.990 1.00 98.69 94 ILE A C 1
ATOM 665 O O . ILE A 1 94 ? 24.214 -1.156 -7.073 1.00 98.69 94 ILE A O 1
ATOM 669 N N . MET A 1 95 ? 26.345 -1.170 -7.776 1.00 98.00 95 MET A N 1
ATOM 670 C CA . MET A 1 95 ? 26.957 -1.397 -6.467 1.00 98.00 95 MET A CA 1
ATOM 671 C C . MET A 1 95 ? 27.699 -0.159 -5.957 1.00 98.00 95 MET A C 1
ATOM 673 O O . MET A 1 95 ? 28.703 0.251 -6.536 1.00 98.00 95 MET A O 1
ATOM 677 N N . GLY A 1 96 ? 27.251 0.393 -4.834 1.00 95.88 96 GLY A N 1
ATOM 678 C CA . GLY A 1 96 ? 27.932 1.450 -4.099 1.00 95.88 96 GLY A CA 1
ATOM 679 C C . GLY A 1 96 ? 29.270 0.984 -3.529 1.00 95.88 96 GLY A C 1
ATOM 680 O O . GLY A 1 96 ? 29.478 -0.190 -3.211 1.00 95.88 96 GLY A O 1
ATOM 681 N N . SER A 1 97 ? 30.200 1.921 -3.395 1.00 91.69 97 SER A N 1
ATOM 682 C CA . SER A 1 97 ? 31.545 1.685 -2.861 1.00 91.69 97 SER A CA 1
ATOM 683 C C . SER A 1 97 ? 31.866 2.593 -1.678 1.00 91.69 97 SER A C 1
ATOM 685 O O . SER A 1 97 ? 31.191 3.593 -1.471 1.00 91.69 97 SER A O 1
ATOM 687 N N . SER A 1 98 ? 32.914 2.261 -0.920 1.00 84.81 98 SER A N 1
ATOM 688 C CA . SER A 1 98 ? 33.407 3.045 0.225 1.00 84.81 98 SER A CA 1
ATOM 689 C C . SER A 1 98 ? 34.268 4.247 -0.196 1.00 84.81 98 SER A C 1
ATOM 691 O O . SER A 1 98 ? 35.163 4.648 0.544 1.00 84.81 98 SER A O 1
ATOM 693 N N . SER A 1 99 ? 34.096 4.730 -1.430 1.00 68.12 99 SER A N 1
ATOM 694 C CA . SER A 1 99 ? 34.900 5.818 -1.996 1.00 68.12 99 SER A CA 1
ATOM 695 C C . SER A 1 99 ? 34.592 7.139 -1.297 1.00 68.12 99 SER A C 1
ATOM 697 O O . SER A 1 99 ? 33.469 7.335 -0.845 1.00 68.12 99 SER A O 1
ATOM 699 N N . ASP A 1 100 ? 35.564 8.048 -1.264 1.00 66.94 100 ASP A N 1
ATOM 700 C CA . ASP A 1 100 ? 35.489 9.412 -0.725 1.00 66.94 100 ASP A CA 1
ATOM 701 C C . ASP A 1 100 ? 35.125 10.444 -1.808 1.00 66.94 100 ASP A C 1
ATOM 703 O O . ASP A 1 100 ? 35.549 11.599 -1.774 1.00 66.94 100 ASP A O 1
ATOM 707 N N . THR A 1 101 ? 34.342 10.027 -2.804 1.00 88.44 101 THR A N 1
ATOM 708 C CA . THR A 1 101 ? 34.067 10.839 -3.995 1.00 88.44 101 THR A CA 1
ATOM 709 C C . THR A 1 101 ? 32.585 10.975 -4.344 1.00 88.44 101 THR A C 1
ATOM 711 O O . THR A 1 101 ? 32.263 11.441 -5.442 1.00 88.44 101 THR A O 1
ATOM 714 N N . TYR A 1 102 ? 31.677 10.585 -3.443 1.00 95.50 102 TYR A N 1
ATOM 715 C CA . TYR A 1 102 ? 30.293 11.065 -3.493 1.00 95.50 102 TYR A CA 1
ATOM 716 C C . TYR A 1 102 ? 30.241 12.568 -3.211 1.00 95.50 102 TYR A C 1
ATOM 718 O O . TYR A 1 102 ? 31.181 13.147 -2.659 1.00 95.50 102 TYR A O 1
ATOM 726 N N . ASP A 1 103 ? 29.145 13.209 -3.598 1.00 95.75 103 ASP A N 1
ATOM 727 C CA . ASP A 1 103 ? 28.957 14.626 -3.326 1.00 95.75 103 ASP A CA 1
ATOM 728 C C . ASP A 1 103 ? 28.976 14.891 -1.817 1.00 95.75 103 ASP A C 1
ATOM 730 O O . ASP A 1 103 ? 28.427 14.134 -1.014 1.00 95.75 103 ASP A O 1
ATOM 734 N N . ALA A 1 104 ? 29.614 15.994 -1.431 1.00 93.75 104 ALA A N 1
ATOM 735 C CA . ALA A 1 104 ? 29.593 16.442 -0.051 1.00 93.75 104 ALA A CA 1
ATOM 736 C C . ALA A 1 104 ? 28.162 16.840 0.361 1.00 93.75 104 ALA A C 1
ATOM 738 O O . ALA A 1 104 ? 27.427 17.404 -0.458 1.00 93.75 104 ALA A O 1
ATOM 739 N N . PRO A 1 105 ? 27.781 16.607 1.627 1.00 93.19 105 PRO A N 1
ATOM 740 C CA . PRO A 1 105 ? 26.523 17.106 2.165 1.00 93.19 105 PRO A CA 1
ATOM 741 C C . PRO A 1 105 ? 26.471 18.635 2.039 1.00 93.19 105 PRO A C 1
ATOM 743 O O . PRO A 1 105 ? 27.415 19.347 2.391 1.00 93.19 105 PRO A O 1
ATOM 746 N N . GLU A 1 106 ? 25.372 19.148 1.499 1.00 94.31 106 GLU A N 1
ATOM 747 C CA . GLU A 1 106 ? 25.160 20.577 1.302 1.00 94.31 106 GLU A CA 1
ATOM 748 C C . GLU A 1 106 ? 24.863 21.294 2.624 1.00 94.31 106 GLU A C 1
ATOM 750 O O . GLU A 1 106 ? 24.311 20.706 3.544 1.00 94.31 106 GLU A O 1
ATOM 755 N N . SER A 1 107 ? 25.176 22.586 2.748 1.00 94.62 107 SER A N 1
ATOM 756 C CA . SER A 1 107 ? 24.747 23.347 3.931 1.00 94.62 107 SER A CA 1
ATOM 757 C C . SER A 1 107 ? 23.220 23.476 3.960 1.00 94.62 107 SER A C 1
ATOM 759 O O . SER A 1 107 ? 22.618 23.860 2.956 1.00 94.62 107 SER A O 1
ATOM 761 N N . ASN A 1 108 ? 22.604 23.218 5.117 1.00 95.44 108 ASN A N 1
ATOM 762 C CA . ASN A 1 108 ? 21.174 23.417 5.323 1.00 95.44 108 ASN A CA 1
ATOM 763 C C . ASN A 1 108 ? 20.931 24.243 6.599 1.00 95.44 108 ASN A C 1
ATOM 765 O O . ASN A 1 108 ? 21.235 23.760 7.681 1.00 95.44 108 ASN A O 1
ATOM 769 N N . PRO A 1 109 ? 20.361 25.461 6.514 1.00 93.94 109 PRO A N 1
ATOM 770 C CA . PRO A 1 109 ? 20.096 26.298 7.689 1.00 93.94 109 PRO A CA 1
ATOM 771 C C . PRO A 1 109 ? 18.953 25.787 8.584 1.00 93.94 109 PRO A C 1
ATOM 773 O O . PRO A 1 109 ? 18.637 26.424 9.585 1.00 93.94 109 PRO A O 1
ATOM 776 N N . ASN A 1 110 ? 18.283 24.699 8.198 1.00 94.00 110 ASN A N 1
ATOM 777 C CA . ASN A 1 110 ? 17.182 24.087 8.943 1.00 94.00 110 ASN A CA 1
ATOM 778 C C . ASN A 1 110 ? 17.585 22.752 9.592 1.00 94.00 110 ASN A C 1
ATOM 780 O O . ASN A 1 110 ? 16.707 22.029 10.071 1.00 94.00 110 ASN A O 1
ATOM 784 N N . ASP A 1 111 ? 18.875 22.408 9.576 1.00 91.56 111 ASP A N 1
ATOM 785 C CA . ASP A 1 111 ? 19.394 21.138 10.087 1.00 91.56 111 ASP A CA 1
ATOM 786 C C . ASP A 1 111 ? 19.162 20.954 11.595 1.00 91.56 111 ASP A C 1
ATOM 788 O O . ASP A 1 111 ? 18.907 19.836 12.028 1.00 91.56 111 ASP A O 1
ATOM 792 N N . ASP A 1 112 ? 19.096 22.041 12.368 1.00 89.06 112 ASP A N 1
ATOM 793 C CA . ASP A 1 112 ? 18.758 22.043 13.803 1.00 89.06 112 ASP A CA 1
ATOM 794 C C . ASP A 1 112 ? 17.404 21.381 14.146 1.00 89.06 112 ASP A C 1
ATOM 796 O O . ASP A 1 112 ? 17.169 20.970 15.289 1.00 89.06 112 ASP A O 1
ATOM 800 N N . PHE A 1 113 ? 16.475 21.290 13.187 1.00 91.06 113 PHE A N 1
ATOM 801 C CA . PHE A 1 113 ? 15.139 20.736 13.425 1.00 91.06 113 PHE A CA 1
ATOM 802 C C . PHE A 1 113 ? 15.064 19.215 13.240 1.00 91.06 113 PHE A C 1
ATOM 804 O O . PHE A 1 113 ? 14.133 18.586 13.741 1.00 91.06 113 PHE A O 1
ATOM 811 N N . GLN A 1 114 ? 15.997 18.589 12.531 1.00 90.50 114 GLN A N 1
ATOM 812 C CA . GLN A 1 114 ? 15.904 17.168 12.183 1.00 90.50 114 GLN A CA 1
ATOM 813 C C . GLN A 1 114 ? 17.244 16.462 12.307 1.00 90.50 114 GLN A C 1
ATOM 815 O O . GLN A 1 114 ? 18.280 17.056 12.576 1.00 90.50 114 GLN A O 1
ATOM 820 N N . ASP A 1 115 ? 17.210 15.150 12.132 1.00 90.00 115 ASP A N 1
ATOM 821 C CA . ASP A 1 115 ? 18.414 14.342 12.139 1.00 90.00 115 ASP A CA 1
ATOM 822 C C . ASP A 1 115 ? 19.176 14.538 10.815 1.00 90.00 115 ASP A C 1
ATOM 824 O O . ASP A 1 115 ? 18.575 14.745 9.761 1.00 90.00 115 ASP A O 1
ATOM 828 N N . TYR A 1 116 ? 20.508 14.449 10.863 1.00 93.94 116 TYR A N 1
ATOM 829 C CA . TYR A 1 116 ? 21.412 14.816 9.763 1.00 93.94 116 TYR A CA 1
ATOM 830 C C . TYR A 1 116 ? 21.006 14.255 8.389 1.00 93.94 116 TYR A C 1
ATOM 832 O O . TYR A 1 116 ? 20.916 15.000 7.416 1.00 93.94 116 TYR A O 1
ATOM 840 N N . GLY A 1 117 ? 20.700 12.955 8.304 1.00 92.62 117 GLY A N 1
ATOM 841 C CA . GLY A 1 117 ? 20.344 12.307 7.037 1.00 92.62 117 GLY A CA 1
ATOM 842 C C . GLY A 1 117 ? 19.066 12.857 6.385 1.00 92.62 117 GLY A C 1
ATOM 843 O O . GLY A 1 117 ? 18.905 12.737 5.173 1.00 92.62 117 GLY A O 1
ATOM 844 N N . HIS A 1 118 ? 18.159 13.458 7.163 1.00 94.62 118 HIS A N 1
ATOM 845 C CA . HIS A 1 118 ? 16.955 14.126 6.651 1.00 94.62 118 HIS A CA 1
ATOM 846 C C . HIS A 1 118 ? 17.227 15.563 6.186 1.00 94.62 118 HIS A C 1
ATOM 848 O O . HIS A 1 118 ? 16.478 16.096 5.371 1.00 94.62 118 HIS A O 1
ATOM 854 N N . SER A 1 119 ? 18.307 16.172 6.676 1.00 94.94 119 SER A N 1
ATOM 855 C CA . SER A 1 119 ? 18.670 17.566 6.410 1.00 94.94 119 SER A CA 1
ATOM 856 C C . SER A 1 119 ? 19.618 17.733 5.220 1.00 94.94 119 SER A C 1
ATOM 858 O O . SER A 1 119 ? 19.691 18.829 4.664 1.00 94.94 119 SER A O 1
ATOM 860 N N . HIS A 1 120 ? 20.328 16.677 4.816 1.00 95.94 120 HIS A N 1
ATOM 861 C CA . HIS A 1 120 ? 21.316 16.714 3.735 1.00 95.94 120 HIS A CA 1
ATOM 862 C C . HIS A 1 120 ? 20.992 15.664 2.672 1.00 95.94 120 HIS A C 1
ATOM 864 O O . HIS A 1 120 ? 20.831 14.479 2.976 1.00 95.94 120 HIS A O 1
ATOM 870 N N . PHE A 1 121 ? 20.888 16.089 1.416 1.00 96.69 121 PHE A N 1
ATOM 871 C CA . PHE A 1 121 ? 20.359 15.291 0.317 1.00 96.69 121 PHE A CA 1
ATOM 872 C C . PHE A 1 121 ? 21.427 14.849 -0.686 1.00 96.69 121 PHE A C 1
ATOM 874 O O . PHE A 1 121 ? 21.244 13.797 -1.302 1.00 96.69 121 PHE A O 1
ATOM 881 N N . HIS A 1 122 ? 22.508 15.612 -0.872 1.00 96.00 122 HIS A N 1
ATOM 882 C CA . HIS A 1 122 ? 23.466 15.402 -1.969 1.00 96.00 122 HIS A CA 1
ATOM 883 C C . HIS A 1 122 ? 24.361 14.172 -1.763 1.00 96.00 122 HIS A C 1
ATOM 885 O O . HIS A 1 122 ? 24.728 13.498 -2.723 1.00 96.00 122 HIS A O 1
ATOM 891 N N . ASN A 1 123 ? 24.658 13.852 -0.504 1.00 95.06 123 ASN A N 1
ATOM 892 C CA . ASN A 1 123 ? 25.470 12.728 -0.035 1.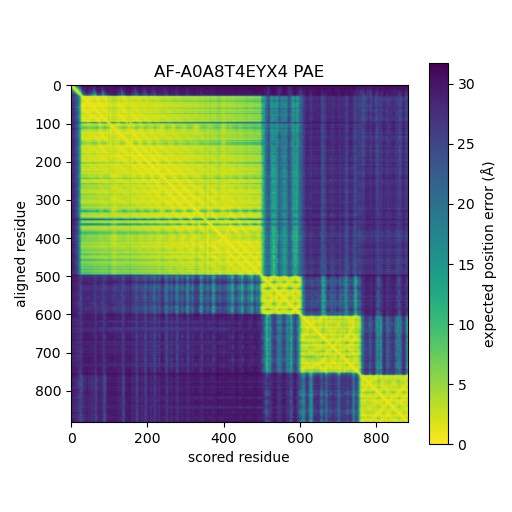00 95.06 123 ASN A CA 1
ATOM 893 C C . ASN A 1 123 ? 24.768 11.366 -0.243 1.00 95.06 123 ASN A C 1
ATOM 895 O O . ASN A 1 123 ? 24.448 10.648 0.704 1.00 95.06 123 ASN A O 1
ATOM 899 N N . ALA A 1 124 ? 24.503 11.019 -1.501 1.00 96.94 124 ALA A N 1
ATOM 900 C CA . ALA A 1 124 ? 23.755 9.842 -1.932 1.00 96.94 124 ALA A CA 1
ATOM 901 C C . ALA A 1 124 ? 24.424 9.144 -3.123 1.00 96.94 124 ALA A C 1
ATOM 903 O O . ALA A 1 124 ? 25.157 9.774 -3.893 1.00 96.94 124 ALA A O 1
ATOM 904 N N . MET A 1 125 ? 24.109 7.860 -3.335 1.00 97.75 125 MET A N 1
ATOM 905 C CA . MET A 1 125 ? 24.488 7.178 -4.580 1.00 97.75 125 MET A CA 1
ATOM 906 C C . MET A 1 125 ? 23.769 7.773 -5.791 1.00 97.75 125 MET A C 1
ATOM 908 O O . MET A 1 125 ? 24.406 8.017 -6.810 1.00 97.75 125 MET A O 1
ATOM 912 N N . PHE A 1 126 ? 22.465 8.014 -5.680 1.00 98.69 126 PHE A N 1
ATOM 913 C CA . PHE A 1 126 ? 21.637 8.673 -6.681 1.00 98.69 126 PHE A CA 1
ATOM 914 C C . PHE A 1 126 ? 20.992 9.903 -6.060 1.00 98.69 126 PHE A C 1
ATOM 916 O O . PHE A 1 126 ? 20.292 9.798 -5.050 1.00 98.69 126 PHE A O 1
ATOM 923 N N . TYR A 1 127 ? 21.201 11.056 -6.684 1.00 98.50 127 TYR A N 1
ATOM 924 C CA . TYR A 1 127 ? 20.663 12.326 -6.212 1.00 98.50 127 TYR A CA 1
ATOM 925 C C . TYR A 1 127 ? 19.900 13.057 -7.319 1.00 98.50 127 TYR A C 1
ATOM 927 O O . TYR A 1 127 ? 20.326 13.092 -8.478 1.00 98.50 127 TYR A O 1
ATOM 935 N N . GLY A 1 128 ? 18.776 13.669 -6.946 1.00 98.19 128 GLY A N 1
ATOM 936 C CA . GLY A 1 128 ? 17.992 14.537 -7.813 1.00 98.19 128 GLY A CA 1
ATOM 937 C C . GLY A 1 128 ? 17.193 15.590 -7.045 1.00 98.19 128 GLY A C 1
ATOM 938 O O . GLY A 1 128 ? 16.630 15.324 -5.984 1.00 98.19 128 GLY A O 1
ATOM 939 N N . ASP A 1 129 ? 17.097 16.785 -7.620 1.00 97.81 129 ASP A N 1
ATOM 940 C CA . ASP A 1 129 ? 16.277 17.889 -7.122 1.00 97.81 129 ASP A CA 1
ATOM 941 C C . ASP A 1 129 ? 15.468 18.503 -8.267 1.00 97.81 129 ASP A C 1
ATOM 943 O O . ASP A 1 129 ? 16.012 18.727 -9.350 1.00 97.81 129 ASP A O 1
ATOM 947 N N . ARG A 1 130 ? 14.183 18.793 -8.023 1.00 95.81 130 ARG A N 1
ATOM 948 C CA . ARG A 1 130 ? 13.272 19.432 -8.995 1.00 95.81 130 ARG A CA 1
ATOM 949 C C . ARG A 1 130 ? 13.166 18.682 -10.326 1.00 95.81 130 ARG A C 1
ATOM 951 O O . ARG A 1 130 ? 13.210 19.284 -11.397 1.00 95.81 130 ARG A O 1
ATOM 958 N N . LEU A 1 131 ? 13.040 17.358 -10.250 1.00 95.38 131 LEU A N 1
ATOM 959 C CA . LEU A 1 131 ? 12.960 16.485 -11.422 1.00 95.38 131 LEU A CA 1
ATOM 960 C C . LEU A 1 131 ? 11.516 16.126 -11.779 1.00 95.38 131 LEU A C 1
ATOM 962 O O . LEU A 1 131 ? 10.683 15.971 -10.892 1.00 95.38 131 LEU A O 1
ATOM 966 N N . THR A 1 132 ? 11.248 15.914 -13.066 1.00 88.19 132 THR A N 1
ATOM 967 C CA . THR A 1 132 ? 9.948 15.440 -13.567 1.00 88.19 132 THR A CA 1
ATOM 968 C C . THR A 1 132 ? 10.124 14.171 -14.391 1.00 88.19 132 THR A C 1
ATOM 970 O O . THR A 1 132 ? 11.075 14.095 -15.164 1.00 88.19 132 THR A O 1
ATOM 973 N N . GLY A 1 133 ? 9.225 13.194 -14.262 1.00 84.88 133 GLY A N 1
ATOM 974 C CA . GLY A 1 133 ? 9.202 12.004 -15.120 1.00 84.88 133 GLY A CA 1
ATOM 975 C C . GLY A 1 133 ? 10.466 11.158 -14.985 1.00 84.88 133 GLY A C 1
ATOM 976 O O . GLY A 1 133 ? 11.208 10.978 -15.947 1.00 84.88 133 GLY A O 1
ATOM 977 N N . ILE A 1 134 ? 10.743 10.684 -13.776 1.00 95.56 134 ILE A N 1
ATOM 978 C CA . ILE A 1 134 ? 11.926 9.879 -13.462 1.00 95.56 134 ILE A CA 1
ATOM 979 C C . ILE A 1 134 ? 11.506 8.501 -12.968 1.00 95.56 134 ILE A C 1
ATOM 981 O O . ILE A 1 134 ? 10.409 8.319 -12.436 1.00 95.56 134 ILE A O 1
ATOM 985 N N . GLY A 1 135 ? 12.366 7.500 -13.117 1.00 95.75 135 GLY A N 1
ATOM 986 C CA . GLY A 1 135 ? 12.040 6.201 -12.551 1.00 95.75 135 GLY A CA 1
ATOM 987 C C . GLY A 1 135 ? 13.168 5.194 -12.536 1.00 95.75 135 GLY A C 1
ATOM 988 O O . GLY A 1 135 ? 14.197 5.382 -13.177 1.00 95.75 135 GLY A O 1
ATOM 989 N N . PHE A 1 136 ? 12.930 4.115 -11.803 1.00 98.62 136 PHE A N 1
ATOM 990 C CA . PHE A 1 136 ? 13.785 2.945 -11.699 1.00 98.62 136 PHE A CA 1
ATOM 991 C C . PHE A 1 136 ? 12.931 1.711 -11.969 1.00 98.62 136 PHE A C 1
ATOM 993 O O . PHE A 1 136 ? 11.936 1.486 -11.279 1.00 98.62 136 PHE A O 1
ATOM 1000 N N . VAL A 1 137 ? 13.295 0.937 -12.986 1.00 95.75 137 VAL A N 1
ATOM 1001 C CA . VAL A 1 137 ? 12.517 -0.218 -13.447 1.00 95.75 137 VAL A CA 1
ATOM 1002 C C . VAL A 1 137 ? 13.401 -1.432 -13.703 1.00 95.75 137 VAL A C 1
ATOM 1004 O O . VAL A 1 137 ? 14.615 -1.303 -13.852 1.00 95.75 137 VAL A O 1
ATOM 1007 N N . GLY A 1 138 ? 12.779 -2.602 -13.818 1.00 90.19 138 GLY A N 1
ATOM 1008 C CA . GLY A 1 138 ? 13.458 -3.865 -14.105 1.00 90.19 138 GLY A CA 1
ATOM 1009 C C . GLY A 1 138 ? 13.704 -4.683 -12.842 1.00 90.19 138 GLY A C 1
ATOM 1010 O O . GLY A 1 138 ? 13.414 -4.243 -11.739 1.00 90.19 138 GLY A O 1
ATOM 1011 N N . THR A 1 139 ? 14.203 -5.907 -12.994 1.00 89.88 139 THR A N 1
ATOM 1012 C CA . THR A 1 139 ? 14.317 -6.880 -11.889 1.00 89.88 139 THR A CA 1
ATOM 1013 C C . THR A 1 139 ? 15.724 -6.978 -11.295 1.00 89.88 139 THR A C 1
ATOM 1015 O O . THR A 1 139 ? 15.987 -7.837 -10.447 1.00 89.88 139 THR A O 1
ATOM 1018 N N . GLY A 1 140 ? 16.651 -6.130 -11.746 1.00 96.75 140 GLY A N 1
ATOM 1019 C CA . GLY A 1 140 ? 18.004 -6.054 -11.212 1.00 96.75 140 GLY A CA 1
ATOM 1020 C C . GLY A 1 140 ? 18.082 -5.388 -9.833 1.00 96.75 140 GLY A C 1
ATOM 1021 O O . GLY A 1 140 ? 17.080 -5.035 -9.207 1.00 96.75 140 GLY A O 1
ATOM 1022 N N . THR A 1 141 ? 19.306 -5.256 -9.318 1.00 98.75 141 THR A N 1
ATOM 1023 C CA . THR A 1 141 ? 19.564 -4.791 -7.944 1.00 98.75 141 THR A CA 1
ATOM 1024 C C . THR A 1 141 ? 20.338 -3.474 -7.919 1.00 98.75 141 THR A C 1
ATOM 1026 O O . THR A 1 141 ? 21.336 -3.312 -8.614 1.00 98.75 141 THR A O 1
ATOM 1029 N N . ILE A 1 142 ? 19.930 -2.552 -7.055 1.00 98.81 142 ILE A N 1
ATOM 1030 C CA . ILE A 1 142 ? 20.707 -1.391 -6.627 1.00 98.81 142 ILE A CA 1
ATOM 1031 C C . ILE A 1 142 ? 21.132 -1.639 -5.183 1.00 98.81 142 ILE A C 1
ATOM 1033 O O . ILE A 1 142 ? 20.324 -1.932 -4.304 1.00 98.81 142 ILE A O 1
ATOM 1037 N N . ASP A 1 143 ? 22.427 -1.596 -4.943 1.00 98.38 143 ASP A N 1
ATOM 1038 C CA . ASP A 1 143 ? 23.037 -2.156 -3.753 1.00 98.38 143 ASP A CA 1
ATOM 1039 C C . ASP A 1 143 ? 24.047 -1.173 -3.187 1.00 98.38 143 ASP A C 1
ATOM 1041 O O . ASP A 1 143 ? 25.025 -0.871 -3.862 1.00 98.38 143 ASP A O 1
ATOM 1045 N N . GLY A 1 144 ? 23.891 -0.711 -1.947 1.00 97.06 144 GLY A N 1
ATOM 1046 C CA . GLY A 1 144 ? 24.905 0.152 -1.328 1.00 97.06 144 GLY A CA 1
ATOM 1047 C C . GLY A 1 144 ? 26.234 -0.562 -1.056 1.00 97.06 144 GLY A C 1
ATOM 1048 O O . GLY A 1 144 ? 27.210 0.056 -0.629 1.00 97.06 144 GLY A O 1
ATOM 1049 N N . GLY A 1 145 ? 26.302 -1.877 -1.287 1.00 93.81 145 GLY A N 1
ATOM 1050 C CA . GLY A 1 145 ? 27.518 -2.675 -1.162 1.00 93.81 145 GLY A CA 1
ATOM 1051 C C . GLY A 1 145 ? 27.920 -2.956 0.287 1.00 93.81 145 GLY A C 1
ATOM 1052 O O . GLY A 1 145 ? 28.927 -3.625 0.506 1.00 93.81 145 GLY A O 1
ATOM 1053 N N . GLY A 1 146 ? 27.137 -2.479 1.264 1.00 91.94 146 GLY A N 1
ATOM 1054 C CA . GLY A 1 146 ? 27.533 -2.402 2.674 1.00 91.94 146 GLY A CA 1
ATOM 1055 C C . GLY A 1 146 ? 28.558 -1.297 2.953 1.00 91.94 146 GLY A C 1
ATOM 1056 O O . GLY A 1 146 ? 29.254 -1.358 3.960 1.00 91.94 146 GLY A O 1
ATOM 1057 N N . ASN A 1 147 ? 28.691 -0.327 2.043 1.00 92.62 147 ASN A N 1
ATOM 1058 C CA . ASN A 1 147 ? 29.698 0.731 2.118 1.00 92.62 147 ASN A CA 1
ATOM 1059 C C . ASN A 1 147 ? 29.126 2.103 2.501 1.00 92.62 147 ASN A C 1
ATOM 1061 O O . ASN A 1 147 ? 29.895 3.030 2.749 1.00 92.62 147 ASN A O 1
ATOM 1065 N N . LEU A 1 148 ? 27.799 2.245 2.498 1.00 94.62 148 LEU A N 1
ATOM 1066 C CA . LEU A 1 148 ? 27.126 3.492 2.839 1.00 94.62 148 LEU A CA 1
ATOM 1067 C C . LEU A 1 148 ? 27.062 3.674 4.359 1.00 94.62 148 LEU A C 1
ATOM 1069 O O . LEU A 1 148 ? 26.906 2.711 5.110 1.00 94.62 148 LEU A O 1
ATOM 1073 N N . ILE A 1 149 ? 27.182 4.918 4.810 1.00 94.81 149 ILE A N 1
ATOM 1074 C CA . ILE A 1 149 ? 27.314 5.258 6.227 1.00 94.81 149 ILE A CA 1
ATOM 1075 C C . ILE A 1 149 ? 25.961 5.165 6.934 1.00 94.81 149 ILE A C 1
ATOM 1077 O O . ILE A 1 149 ? 24.990 5.788 6.521 1.00 94.81 149 ILE A O 1
ATOM 1081 N N . THR A 1 150 ? 25.901 4.440 8.052 1.00 92.19 150 THR A N 1
ATOM 1082 C CA . THR A 1 150 ? 24.736 4.377 8.954 1.00 92.19 150 THR A CA 1
ATOM 1083 C C . THR A 1 150 ? 24.852 5.441 10.054 1.00 92.19 150 THR A C 1
ATOM 1085 O O . THR A 1 150 ? 24.931 5.128 11.244 1.00 92.19 150 THR A O 1
ATOM 1088 N N . GLY A 1 151 ? 24.971 6.706 9.658 1.00 91.12 151 GLY A N 1
ATOM 1089 C CA . GLY A 1 151 ? 25.289 7.819 10.557 1.00 91.12 151 GLY A CA 1
ATOM 1090 C C . GLY A 1 151 ? 25.414 9.137 9.803 1.00 91.12 151 GLY A C 1
ATOM 1091 O O . GLY A 1 151 ? 24.736 9.312 8.795 1.00 91.12 151 GLY A O 1
ATOM 1092 N N . ASN A 1 152 ? 26.278 10.030 10.287 1.00 92.31 152 ASN A N 1
ATOM 1093 C CA . ASN A 1 152 ? 26.580 11.299 9.627 1.00 92.31 152 ASN A CA 1
ATOM 1094 C C . ASN A 1 152 ? 27.835 11.099 8.758 1.00 92.31 152 ASN A C 1
ATOM 1096 O O . ASN A 1 152 ? 28.907 10.890 9.330 1.00 92.31 152 ASN A O 1
ATOM 1100 N N . PRO A 1 153 ? 27.722 11.088 7.420 1.00 91.00 153 PRO A N 1
ATOM 1101 C CA . PRO A 1 153 ? 28.869 10.894 6.536 1.00 91.00 153 PRO A CA 1
ATOM 1102 C C . PRO A 1 153 ? 29.791 12.118 6.493 1.00 91.00 153 PRO A C 1
ATOM 1104 O O . PRO A 1 153 ? 29.331 13.261 6.507 1.00 91.00 153 PRO A O 1
ATOM 1107 N N . ASP A 1 154 ? 31.094 11.865 6.365 1.00 90.25 154 ASP A N 1
ATOM 1108 C CA . ASP A 1 154 ? 32.085 12.878 6.000 1.00 90.25 154 ASP A CA 1
ATOM 1109 C C . ASP A 1 154 ? 31.964 13.257 4.510 1.00 90.25 154 ASP A C 1
ATOM 1111 O O . ASP A 1 154 ? 31.308 12.579 3.713 1.00 90.25 154 ASP A O 1
ATOM 1115 N N . SER A 1 155 ? 32.647 14.331 4.096 1.00 88.88 155 SER A N 1
ATOM 1116 C CA . SER A 1 155 ? 32.759 14.690 2.676 1.00 88.88 155 SER A CA 1
ATOM 1117 C C . SER A 1 155 ? 33.278 13.507 1.861 1.00 88.88 155 SER A C 1
ATOM 1119 O O . SER A 1 155 ? 34.301 12.917 2.205 1.00 88.88 155 SER A O 1
ATOM 1121 N N . GLY A 1 156 ? 32.599 13.201 0.756 1.00 90.25 156 GLY A N 1
ATOM 1122 C CA . GLY A 1 156 ? 32.964 12.081 -0.097 1.00 90.25 156 GLY A CA 1
ATOM 1123 C C . GLY A 1 156 ? 32.221 10.785 0.206 1.00 90.25 156 GLY A C 1
ATOM 1124 O O . GLY A 1 156 ? 32.233 9.895 -0.637 1.00 90.25 156 GLY A O 1
ATOM 1125 N N . GLN A 1 157 ? 31.563 10.670 1.360 1.00 94.12 157 GLN A N 1
ATOM 1126 C CA . GLN A 1 157 ? 30.779 9.499 1.745 1.00 94.12 157 GLN A CA 1
ATOM 1127 C C . GLN A 1 157 ? 29.287 9.712 1.453 1.00 94.12 157 GLN A C 1
ATOM 1129 O O . GLN A 1 157 ? 28.786 10.833 1.466 1.00 94.12 157 GLN A O 1
ATOM 1134 N N . ALA A 1 158 ? 28.561 8.617 1.232 1.00 95.31 158 ALA A N 1
ATOM 1135 C CA . ALA A 1 158 ? 27.110 8.627 1.075 1.00 95.31 158 ALA A CA 1
ATOM 1136 C C . ALA A 1 158 ? 26.439 7.820 2.191 1.00 95.31 158 ALA A C 1
ATOM 1138 O O . ALA A 1 158 ? 26.977 6.812 2.655 1.00 95.31 158 ALA A O 1
ATOM 1139 N N . ASP A 1 159 ? 25.254 8.255 2.605 1.00 95.56 159 ASP A N 1
ATOM 1140 C CA . ASP A 1 159 ? 24.442 7.614 3.647 1.00 95.56 159 ASP A CA 1
ATOM 1141 C C . ASP A 1 159 ? 23.120 7.049 3.112 1.00 95.56 159 ASP A C 1
ATOM 1143 O O . ASP A 1 159 ? 22.359 6.439 3.858 1.00 95.56 159 ASP A O 1
ATOM 1147 N N . LYS A 1 160 ? 22.849 7.217 1.816 1.00 95.81 160 LYS A N 1
ATOM 1148 C CA . LYS A 1 160 ? 21.613 6.761 1.182 1.00 95.81 160 LYS A CA 1
ATOM 1149 C C . LYS A 1 160 ? 21.815 6.308 -0.254 1.00 95.81 160 LYS A C 1
ATOM 1151 O O . LYS A 1 160 ? 22.686 6.823 -0.963 1.00 95.81 160 LYS A O 1
ATOM 1156 N N . ILE A 1 161 ? 20.992 5.357 -0.702 1.00 98.31 161 ILE A N 1
ATOM 1157 C CA . ILE A 1 161 ? 21.014 4.932 -2.108 1.00 98.31 161 ILE A CA 1
ATOM 1158 C C . ILE A 1 161 ? 20.316 5.980 -2.971 1.00 98.31 161 ILE A C 1
ATOM 1160 O O . ILE A 1 161 ? 20.944 6.526 -3.873 1.00 98.31 161 ILE A O 1
ATOM 1164 N N . LEU A 1 162 ? 19.041 6.275 -2.709 1.00 98.75 162 LEU A N 1
ATOM 1165 C CA . LEU A 1 162 ? 18.260 7.225 -3.503 1.00 98.75 162 LEU A CA 1
ATOM 1166 C C . LEU A 1 162 ? 17.820 8.419 -2.657 1.00 98.75 162 LEU A C 1
ATOM 1168 O O . LEU A 1 162 ? 17.141 8.251 -1.648 1.00 98.75 162 LEU A O 1
ATOM 1172 N N . SER A 1 163 ? 18.176 9.618 -3.110 1.00 98.62 163 SER A N 1
ATOM 1173 C CA . SER A 1 163 ? 17.804 10.894 -2.506 1.00 98.62 163 SER A CA 1
ATOM 1174 C C . SER A 1 163 ? 17.133 11.790 -3.539 1.00 98.62 163 SER A C 1
ATOM 1176 O O . SER A 1 163 ? 17.763 12.222 -4.507 1.00 98.62 163 SER A O 1
ATOM 1178 N N . LEU A 1 164 ? 15.844 12.060 -3.351 1.00 98.69 164 LEU A N 1
ATOM 1179 C CA . LEU A 1 164 ? 15.049 12.884 -4.254 1.00 98.69 164 LEU A CA 1
ATOM 1180 C C . LEU A 1 164 ? 14.345 13.997 -3.495 1.00 98.69 164 LEU A C 1
ATOM 1182 O O . LEU A 1 164 ? 13.681 13.756 -2.487 1.00 98.69 164 LEU A O 1
ATOM 1186 N N . THR A 1 165 ? 14.428 15.211 -4.032 1.00 97.88 165 THR A N 1
ATOM 1187 C CA . THR A 1 165 ? 13.688 16.359 -3.505 1.00 97.88 165 THR A CA 1
ATOM 1188 C C . THR A 1 165 ? 12.890 17.074 -4.591 1.00 97.88 165 THR A C 1
ATOM 1190 O O . THR A 1 165 ? 13.328 17.172 -5.739 1.00 97.88 165 THR A O 1
ATOM 1193 N N . ARG A 1 166 ? 11.705 17.592 -4.238 1.00 97.19 166 ARG A N 1
ATOM 1194 C CA . ARG A 1 166 ? 10.875 18.448 -5.112 1.00 97.19 166 ARG A CA 1
ATOM 1195 C C . ARG A 1 166 ? 10.541 17.816 -6.472 1.00 97.19 166 ARG A C 1
ATOM 1197 O O . ARG A 1 166 ? 10.533 18.517 -7.478 1.00 97.19 166 ARG A O 1
ATOM 1204 N N . CYS A 1 167 ? 10.328 16.503 -6.521 1.00 93.81 167 CYS A N 1
ATOM 1205 C CA . CYS A 1 167 ? 10.132 15.769 -7.772 1.00 93.81 167 CYS A CA 1
ATOM 1206 C C . CYS A 1 167 ? 8.652 15.579 -8.151 1.00 93.81 167 CYS A C 1
ATOM 1208 O O . CYS A 1 167 ? 7.784 15.656 -7.291 1.00 93.81 167 CYS A O 1
ATOM 1210 N N . ASP A 1 168 ? 8.355 15.318 -9.425 1.00 93.06 168 ASP A N 1
ATOM 1211 C CA . ASP A 1 168 ? 7.001 15.029 -9.917 1.00 93.06 168 ASP A CA 1
ATOM 1212 C C . ASP A 1 168 ? 7.012 13.863 -10.917 1.00 93.06 168 ASP A C 1
ATOM 1214 O O . ASP A 1 168 ? 7.699 13.916 -11.937 1.00 93.06 168 ASP A O 1
ATOM 1218 N N . GLY A 1 169 ? 6.274 12.790 -10.646 1.00 87.69 169 GLY A N 1
ATOM 1219 C CA . GLY A 1 169 ? 6.251 11.609 -11.514 1.00 87.69 169 GLY A CA 1
ATOM 1220 C C . GLY A 1 169 ? 7.460 10.698 -11.292 1.00 87.69 169 GLY A C 1
ATOM 1221 O O . GLY A 1 169 ? 8.289 10.545 -12.190 1.00 87.69 169 GLY A O 1
ATOM 1222 N N . LEU A 1 170 ? 7.562 10.105 -10.097 1.00 98.44 170 LEU A N 1
ATOM 1223 C CA . LEU A 1 170 ? 8.538 9.056 -9.768 1.00 98.44 170 LEU A CA 1
ATOM 1224 C C . LEU A 1 170 ? 7.914 7.675 -9.988 1.00 98.44 170 LEU A C 1
ATOM 1226 O O . LEU A 1 170 ? 6.899 7.362 -9.373 1.00 98.44 170 LEU A O 1
ATOM 1230 N N . THR A 1 171 ? 8.552 6.829 -10.797 1.00 95.94 171 THR A N 1
ATOM 1231 C CA . THR A 1 171 ? 8.178 5.413 -10.967 1.00 95.94 171 THR A CA 1
ATOM 1232 C C . THR A 1 171 ? 9.221 4.483 -10.349 1.00 95.94 171 THR A C 1
ATOM 1234 O O . THR A 1 171 ? 10.400 4.577 -10.679 1.00 95.94 171 THR A O 1
ATOM 1237 N N . LEU A 1 172 ? 8.805 3.551 -9.493 1.00 98.19 172 LEU A N 1
ATOM 1238 C CA . LEU A 1 172 ? 9.641 2.478 -8.943 1.00 98.19 172 LEU A CA 1
ATOM 1239 C C . LEU A 1 172 ? 8.988 1.127 -9.264 1.00 98.19 172 LEU A C 1
ATOM 1241 O O . LEU A 1 172 ? 7.986 0.782 -8.650 1.00 98.19 172 LEU A O 1
ATOM 1245 N N . ASN A 1 173 ? 9.504 0.367 -10.232 1.00 87.94 173 ASN A N 1
ATOM 1246 C CA . ASN A 1 173 ? 8.850 -0.873 -10.671 1.00 87.94 173 ASN A CA 1
ATOM 1247 C C . ASN A 1 173 ? 9.800 -2.081 -10.694 1.00 87.94 173 ASN A C 1
ATOM 1249 O O . ASN A 1 173 ? 10.778 -2.088 -11.439 1.00 87.94 173 ASN A O 1
ATOM 1253 N N . GLY A 1 174 ? 9.513 -3.105 -9.887 1.00 88.06 174 GLY A N 1
ATOM 1254 C CA . GLY A 1 174 ? 10.195 -4.411 -9.893 1.00 88.06 174 GLY A CA 1
ATOM 1255 C C . GLY A 1 174 ? 11.634 -4.435 -9.355 1.00 88.06 174 GLY A C 1
ATOM 1256 O O . GLY A 1 174 ? 12.164 -5.507 -9.051 1.00 88.06 174 GLY A O 1
ATOM 1257 N N . VAL A 1 175 ? 12.266 -3.269 -9.221 1.00 96.12 175 VAL A N 1
ATOM 1258 C CA . VAL A 1 175 ? 13.671 -3.118 -8.829 1.00 96.12 175 VAL A CA 1
ATOM 1259 C C . VAL A 1 175 ? 13.887 -3.487 -7.360 1.00 96.12 175 VAL A C 1
ATOM 1261 O O . VAL A 1 175 ? 13.018 -3.288 -6.506 1.00 96.12 175 VAL A O 1
ATOM 1264 N N . ARG A 1 176 ? 15.076 -4.013 -7.044 1.00 98.62 176 ARG A N 1
ATOM 1265 C CA . ARG A 1 176 ? 15.499 -4.292 -5.666 1.00 98.62 176 ARG A CA 1
ATOM 1266 C C . ARG A 1 176 ? 16.510 -3.265 -5.170 1.00 98.62 176 ARG A C 1
ATOM 1268 O O . ARG A 1 176 ? 17.561 -3.116 -5.779 1.00 98.62 176 ARG A O 1
ATOM 1275 N N . PHE A 1 177 ? 16.264 -2.671 -4.009 1.00 98.81 177 PHE A N 1
ATOM 1276 C CA . PHE A 1 177 ? 17.249 -1.924 -3.227 1.00 98.81 177 PHE A CA 1
ATOM 1277 C C . PHE A 1 177 ? 17.753 -2.797 -2.077 1.00 98.81 177 PHE A C 1
ATOM 1279 O O . PHE A 1 177 ? 16.960 -3.465 -1.413 1.00 98.81 177 PHE A O 1
ATOM 1286 N N . ARG A 1 178 ? 19.060 -2.817 -1.808 1.00 97.88 178 ARG A N 1
ATOM 1287 C CA . ARG A 1 178 ? 19.588 -3.487 -0.611 1.00 97.88 178 ARG A CA 1
ATOM 1288 C C . ARG A 1 178 ? 20.802 -2.787 -0.025 1.00 97.88 178 ARG A C 1
ATOM 1290 O O . ARG A 1 178 ? 21.544 -2.136 -0.756 1.00 97.88 178 ARG A O 1
ATOM 1297 N N . ARG A 1 179 ? 21.032 -2.998 1.270 1.00 96.69 179 ARG A N 1
ATOM 1298 C CA . ARG A 1 179 ? 22.167 -2.435 2.018 1.00 96.69 179 ARG A CA 1
ATOM 1299 C C . ARG A 1 179 ? 22.266 -0.912 1.859 1.00 96.69 179 ARG A C 1
ATOM 1301 O O . ARG A 1 179 ? 23.213 -0.396 1.270 1.00 96.69 179 ARG A O 1
ATOM 1308 N N . GLY A 1 180 ? 21.213 -0.224 2.292 1.00 95.88 180 GLY A N 1
ATOM 1309 C CA . GLY A 1 180 ? 20.964 1.194 2.052 1.00 95.88 180 GLY A CA 1
ATOM 1310 C C . GLY A 1 180 ? 21.845 2.178 2.822 1.00 95.88 180 GLY A C 1
ATOM 1311 O O . GLY A 1 180 ? 21.808 3.363 2.505 1.00 95.88 180 GLY A O 1
ATOM 1312 N N . GLY A 1 181 ? 22.628 1.732 3.808 1.00 94.75 181 GLY A N 1
ATOM 1313 C CA . GLY A 1 181 ? 23.280 2.651 4.745 1.00 94.75 181 GLY A CA 1
ATOM 1314 C C . GLY A 1 181 ? 22.268 3.234 5.729 1.00 94.75 181 GLY A C 1
ATOM 1315 O O . GLY A 1 181 ? 21.539 2.490 6.381 1.00 94.75 181 GLY A O 1
ATOM 1316 N N . HIS A 1 182 ? 22.214 4.557 5.860 1.00 96.31 182 HIS A N 1
ATOM 1317 C CA . HIS A 1 182 ? 21.219 5.230 6.693 1.00 96.31 182 HIS A CA 1
ATOM 1318 C C . HIS A 1 182 ? 19.808 5.074 6.113 1.00 96.31 182 HIS A C 1
ATOM 1320 O O . HIS A 1 182 ? 18.914 4.682 6.855 1.00 96.31 182 HIS A O 1
ATOM 1326 N N . PHE A 1 183 ? 19.609 5.302 4.808 1.00 97.31 183 PHE A N 1
ATOM 1327 C CA . PHE A 1 183 ? 18.306 5.136 4.145 1.00 97.31 183 PHE A CA 1
ATOM 1328 C C . PHE A 1 183 ? 18.449 4.456 2.780 1.00 97.31 183 PHE A C 1
ATOM 1330 O O . PHE A 1 183 ? 19.224 4.910 1.937 1.00 97.31 183 PHE A O 1
ATOM 1337 N N . ALA A 1 184 ? 17.646 3.431 2.477 1.00 98.50 184 ALA A N 1
ATOM 1338 C CA . ALA A 1 184 ? 17.585 2.965 1.087 1.00 98.50 184 ALA A CA 1
ATOM 1339 C C . ALA A 1 184 ? 16.966 4.037 0.173 1.00 98.50 184 ALA A C 1
ATOM 1341 O O . ALA A 1 184 ? 17.559 4.378 -0.853 1.00 98.50 184 ALA A O 1
ATOM 1342 N N . ILE A 1 185 ? 15.816 4.603 0.546 1.00 98.81 185 ILE A N 1
ATOM 1343 C CA . ILE A 1 185 ? 15.152 5.645 -0.247 1.00 98.81 185 ILE A CA 1
ATOM 1344 C C . ILE A 1 185 ? 14.698 6.799 0.649 1.00 98.81 185 ILE A C 1
ATOM 1346 O O . ILE A 1 185 ? 13.984 6.598 1.632 1.00 98.81 185 ILE A O 1
ATOM 1350 N N . LEU A 1 186 ? 15.071 8.016 0.258 1.00 98.62 186 LEU A N 1
ATOM 1351 C CA . LEU A 1 186 ? 14.619 9.276 0.832 1.00 98.62 186 LEU A CA 1
ATOM 1352 C C . LEU A 1 186 ? 13.967 10.124 -0.266 1.00 98.62 186 LEU A C 1
ATOM 1354 O O . LEU A 1 186 ? 14.625 10.553 -1.215 1.00 98.62 186 LEU A O 1
ATOM 1358 N N . THR A 1 187 ? 12.672 10.387 -0.122 1.00 98.56 187 THR A N 1
ATOM 1359 C CA . THR A 1 187 ? 11.909 11.289 -1.001 1.00 98.56 187 THR A CA 1
ATOM 1360 C C . THR A 1 187 ? 11.332 12.424 -0.168 1.00 98.56 187 THR A C 1
ATOM 1362 O O . THR A 1 187 ? 10.631 12.132 0.795 1.00 98.56 187 THR A O 1
ATOM 1365 N N . ASN A 1 188 ? 11.589 13.688 -0.520 1.00 98.50 188 ASN A N 1
ATOM 1366 C CA . ASN A 1 188 ? 11.040 14.856 0.182 1.00 98.50 188 ASN A CA 1
ATOM 1367 C C . ASN A 1 188 ? 10.372 15.851 -0.786 1.00 98.50 188 ASN A C 1
ATOM 1369 O O . ASN A 1 188 ? 10.982 16.278 -1.768 1.00 98.50 188 ASN A O 1
ATOM 1373 N N . ASN A 1 189 ? 9.127 16.251 -0.515 1.00 97.88 189 ASN A N 1
ATOM 1374 C CA . ASN A 1 189 ? 8.348 17.172 -1.356 1.00 97.88 189 ASN A CA 1
ATOM 1375 C C . ASN A 1 189 ? 8.127 16.663 -2.785 1.00 97.88 189 ASN A C 1
ATOM 1377 O O . ASN A 1 189 ? 8.201 17.429 -3.743 1.00 97.88 189 ASN A O 1
ATOM 1381 N N . CYS A 1 190 ? 7.928 15.357 -2.936 1.00 97.25 190 CYS A N 1
ATOM 1382 C CA . CYS A 1 190 ? 7.654 14.749 -4.230 1.00 97.25 190 CYS A CA 1
ATOM 1383 C C . CYS A 1 190 ? 6.149 14.552 -4.451 1.00 97.25 190 CYS A C 1
ATOM 1385 O O . CYS A 1 190 ? 5.399 14.276 -3.516 1.00 97.25 190 CYS A O 1
ATOM 1387 N N . ASN A 1 191 ? 5.719 14.665 -5.701 1.00 94.81 191 ASN A N 1
ATOM 1388 C CA . ASN A 1 191 ? 4.348 14.461 -6.142 1.00 94.81 191 ASN A CA 1
ATOM 1389 C C . ASN A 1 191 ? 4.277 13.327 -7.179 1.00 94.81 191 ASN A C 1
ATOM 1391 O O . ASN A 1 191 ? 5.257 13.066 -7.878 1.00 94.81 191 ASN A O 1
ATOM 1395 N N . ASN A 1 192 ? 3.124 12.662 -7.289 1.00 90.50 192 ASN A N 1
ATOM 1396 C CA . ASN A 1 192 ? 2.875 11.598 -8.269 1.00 90.50 192 ASN A CA 1
ATOM 1397 C C . ASN A 1 192 ? 3.933 10.479 -8.195 1.00 90.50 192 ASN A C 1
ATOM 1399 O O . ASN A 1 192 ? 4.686 10.236 -9.140 1.00 90.50 192 ASN A O 1
ATOM 1403 N N . ILE A 1 193 ? 4.013 9.806 -7.049 1.00 98.38 193 ILE A N 1
ATOM 1404 C CA . ILE A 1 193 ? 4.901 8.654 -6.854 1.00 98.38 193 ILE A CA 1
ATOM 1405 C C . ILE A 1 193 ? 4.104 7.377 -7.118 1.00 98.38 193 ILE A C 1
ATOM 1407 O O . ILE A 1 193 ? 3.088 7.141 -6.471 1.00 98.38 193 ILE A O 1
ATOM 1411 N N . THR A 1 194 ? 4.581 6.529 -8.025 1.00 89.75 194 THR A N 1
ATOM 1412 C CA . THR A 1 194 ? 4.019 5.196 -8.282 1.00 89.75 194 THR A CA 1
ATOM 1413 C C . THR A 1 194 ? 5.076 4.131 -8.033 1.00 89.75 194 THR A C 1
ATOM 1415 O O . THR A 1 194 ? 6.178 4.194 -8.578 1.00 89.75 194 THR A O 1
ATOM 1418 N N . SER A 1 195 ? 4.734 3.140 -7.219 1.00 98.25 195 SER A N 1
ATOM 1419 C CA . SER A 1 195 ? 5.578 1.994 -6.914 1.00 98.25 195 SER A CA 1
ATOM 1420 C C . SER A 1 195 ? 4.804 0.690 -7.077 1.00 98.25 195 SER A C 1
ATOM 1422 O O . SER A 1 195 ? 3.686 0.561 -6.572 1.00 98.25 195 SER A O 1
ATOM 1424 N N . ASP A 1 196 ? 5.402 -0.271 -7.773 1.00 90.81 196 ASP A N 1
ATOM 1425 C CA . ASP A 1 196 ? 4.855 -1.612 -7.969 1.00 90.81 196 ASP A CA 1
ATOM 1426 C C . ASP A 1 196 ? 5.971 -2.664 -7.900 1.00 90.81 196 ASP A C 1
ATOM 1428 O O . ASP A 1 196 ? 7.032 -2.501 -8.503 1.00 90.81 196 ASP A O 1
ATOM 1432 N N . HIS A 1 197 ? 5.765 -3.741 -7.141 1.00 92.50 197 HIS A N 1
ATOM 1433 C CA . HIS A 1 197 ? 6.741 -4.830 -6.971 1.00 92.50 197 HIS A CA 1
ATOM 1434 C C . HIS A 1 197 ? 8.132 -4.389 -6.464 1.00 92.50 197 HIS A C 1
ATOM 1436 O O . HIS A 1 197 ? 9.135 -5.070 -6.692 1.00 92.50 197 HIS A O 1
ATOM 1442 N N . LEU A 1 198 ? 8.215 -3.254 -5.763 1.00 97.88 198 LEU A N 1
ATOM 1443 C CA . LEU A 1 198 ? 9.461 -2.759 -5.179 1.00 97.88 198 LEU A CA 1
ATOM 1444 C C . LEU A 1 198 ? 9.935 -3.685 -4.056 1.00 97.88 198 LEU A C 1
ATOM 1446 O O . LEU A 1 198 ? 9.173 -4.020 -3.148 1.00 97.88 198 LEU A O 1
ATOM 1450 N N . ARG A 1 199 ? 11.223 -4.040 -4.075 1.00 98.62 199 ARG A N 1
ATOM 1451 C CA . ARG A 1 199 ? 11.854 -4.794 -2.985 1.00 98.62 199 ARG A CA 1
ATOM 1452 C C . ARG A 1 199 ? 12.909 -3.953 -2.290 1.00 98.62 199 ARG A C 1
ATOM 1454 O O . ARG A 1 199 ? 13.796 -3.427 -2.956 1.00 98.62 199 ARG A O 1
ATOM 1461 N N . ILE A 1 200 ? 12.869 -3.884 -0.966 1.00 98.88 200 ILE A N 1
ATOM 1462 C CA . ILE A 1 200 ? 13.903 -3.230 -0.160 1.00 98.88 200 ILE A CA 1
ATOM 1463 C C . ILE A 1 200 ? 14.384 -4.198 0.918 1.00 98.88 200 ILE A C 1
ATOM 1465 O O . ILE A 1 200 ? 13.584 -4.787 1.637 1.00 98.88 200 ILE A O 1
ATOM 1469 N N . ASP A 1 201 ? 15.701 -4.353 1.023 1.00 97.94 201 ASP A N 1
ATOM 1470 C CA . ASP A 1 201 ? 16.356 -5.176 2.038 1.00 97.94 201 ASP A CA 1
ATOM 1471 C C . ASP A 1 201 ? 17.471 -4.392 2.738 1.00 97.94 201 ASP A C 1
ATOM 1473 O O . ASP A 1 201 ? 18.622 -4.327 2.290 1.00 97.94 201 ASP A O 1
ATOM 1477 N N . THR A 1 202 ? 17.094 -3.763 3.843 1.00 97.06 202 THR A N 1
ATOM 1478 C CA . THR A 1 202 ? 17.961 -3.036 4.774 1.00 97.06 202 THR A CA 1
ATOM 1479 C C . THR A 1 202 ? 17.902 -3.651 6.173 1.00 97.06 202 THR A C 1
ATOM 1481 O O . THR A 1 202 ? 18.162 -2.977 7.167 1.00 97.06 202 THR A O 1
ATOM 1484 N N . ALA A 1 203 ? 17.597 -4.950 6.276 1.00 89.69 203 ALA A N 1
ATOM 1485 C CA . ALA A 1 203 ? 17.486 -5.663 7.552 1.00 89.69 203 ALA A CA 1
ATOM 1486 C C . ALA A 1 203 ? 18.793 -5.689 8.373 1.00 89.69 203 ALA A C 1
ATOM 1488 O O . ALA A 1 203 ? 18.759 -5.943 9.575 1.00 89.69 203 ALA A O 1
ATOM 1489 N N . SER A 1 204 ? 19.941 -5.413 7.744 1.00 89.38 204 SER A N 1
ATOM 1490 C CA . SER A 1 204 ? 21.245 -5.241 8.402 1.00 89.38 204 SER A CA 1
ATOM 1491 C C . SER A 1 204 ? 21.620 -3.786 8.705 1.00 89.38 204 SER A C 1
ATOM 1493 O O . SER A 1 204 ? 22.659 -3.558 9.323 1.00 89.38 204 SER A O 1
ATOM 1495 N N . ASP A 1 205 ? 20.814 -2.820 8.262 1.00 94.00 205 ASP A N 1
ATOM 1496 C CA . ASP A 1 205 ? 21.197 -1.411 8.163 1.00 94.00 205 ASP A CA 1
ATOM 1497 C C . ASP A 1 205 ? 20.250 -0.526 9.001 1.00 94.00 205 ASP A C 1
ATOM 1499 O O . ASP A 1 205 ? 20.127 -0.733 10.212 1.00 94.00 205 ASP A O 1
ATOM 1503 N N . ARG A 1 206 ? 19.609 0.479 8.392 1.00 95.31 206 ARG A N 1
ATOM 1504 C CA . ARG A 1 206 ? 18.611 1.367 9.007 1.00 95.31 206 ARG A CA 1
ATOM 1505 C C . ARG A 1 206 ? 17.298 1.340 8.216 1.00 95.31 206 ARG A C 1
ATOM 1507 O O . ARG A 1 206 ? 16.796 0.243 7.968 1.00 95.31 206 ARG A O 1
ATOM 1514 N N . ASP A 1 207 ? 16.708 2.486 7.887 1.00 97.62 207 ASP A N 1
ATOM 1515 C CA . ASP A 1 207 ? 15.355 2.573 7.345 1.00 97.62 207 ASP A CA 1
ATOM 1516 C C . ASP A 1 207 ? 15.287 2.032 5.910 1.00 97.62 207 ASP A C 1
ATOM 1518 O O . ASP A 1 207 ? 16.255 2.075 5.138 1.00 97.62 207 ASP A O 1
ATOM 1522 N N . GLY A 1 208 ? 14.106 1.550 5.534 1.00 98.50 208 GLY A N 1
ATOM 1523 C CA . GLY A 1 208 ? 13.784 1.191 4.159 1.00 98.50 208 GLY A CA 1
ATOM 1524 C C . GLY A 1 208 ? 13.472 2.437 3.333 1.00 98.50 208 GLY A C 1
ATOM 1525 O O . GLY A 1 208 ? 14.340 2.977 2.640 1.00 98.50 208 GLY A O 1
ATOM 1526 N N . TRP A 1 209 ? 12.224 2.901 3.402 1.00 98.62 209 TRP A N 1
ATOM 1527 C CA . TRP A 1 209 ? 11.757 4.044 2.618 1.00 98.62 209 TRP A CA 1
ATOM 1528 C C . TRP A 1 209 ? 11.137 5.138 3.488 1.00 98.62 209 TRP A C 1
ATOM 1530 O O . TRP A 1 209 ? 10.095 4.949 4.117 1.00 98.62 209 TRP A O 1
ATOM 1540 N N . ASN A 1 210 ? 11.768 6.312 3.444 1.00 98.69 210 ASN A N 1
ATOM 1541 C CA . ASN A 1 210 ? 11.268 7.564 3.989 1.00 98.69 210 ASN A CA 1
ATOM 1542 C C . ASN A 1 210 ? 10.510 8.377 2.924 1.00 98.69 210 ASN A C 1
ATOM 1544 O O . ASN A 1 210 ? 11.114 8.984 2.029 1.00 98.69 210 ASN A O 1
ATOM 1548 N N . VAL A 1 211 ? 9.182 8.413 3.046 1.00 98.69 211 VAL A N 1
ATOM 1549 C CA . VAL A 1 211 ? 8.278 9.230 2.226 1.00 98.69 211 VAL A CA 1
ATOM 1550 C C . VAL A 1 211 ? 7.949 10.509 2.989 1.00 98.69 211 VAL A C 1
ATOM 1552 O O . VAL A 1 211 ? 7.175 10.496 3.945 1.00 98.69 211 VAL A O 1
ATOM 1555 N N . ILE A 1 212 ? 8.555 11.622 2.589 1.00 98.44 212 ILE A N 1
ATOM 1556 C CA . ILE A 1 212 ? 8.512 12.875 3.340 1.00 98.44 212 ILE A CA 1
ATOM 1557 C C . ILE A 1 212 ? 7.784 13.952 2.545 1.00 98.44 212 ILE A C 1
ATOM 1559 O O . ILE A 1 212 ? 8.109 14.207 1.386 1.00 98.44 212 ILE A O 1
ATOM 1563 N N . SER A 1 213 ? 6.817 14.617 3.175 1.00 97.50 213 SER A N 1
ATOM 1564 C CA . SER A 1 213 ? 6.123 15.773 2.597 1.00 97.50 213 SER A CA 1
ATOM 1565 C C . SER A 1 213 ? 5.596 15.505 1.171 1.00 97.50 213 SER A C 1
ATOM 1567 O O . SER A 1 213 ? 5.711 16.358 0.300 1.00 97.50 213 SER A O 1
ATOM 1569 N N . ALA A 1 214 ? 5.123 14.287 0.889 1.00 95.81 214 ALA A N 1
ATOM 1570 C CA . ALA A 1 214 ? 4.796 13.837 -0.465 1.00 95.81 214 ALA A CA 1
ATOM 1571 C C . ALA A 1 214 ? 3.284 13.747 -0.697 1.00 95.81 214 ALA A C 1
ATOM 1573 O O . ALA A 1 214 ? 2.527 13.451 0.229 1.00 95.81 214 ALA A O 1
ATOM 1574 N N . SER A 1 215 ? 2.855 13.981 -1.938 1.00 91.25 215 SER A N 1
ATOM 1575 C CA . SER A 1 215 ? 1.443 13.913 -2.335 1.00 91.25 215 SER A CA 1
ATOM 1576 C C . SER A 1 215 ? 1.219 12.973 -3.519 1.00 91.25 215 SER A C 1
ATOM 1578 O O . SER A 1 215 ? 2.110 12.807 -4.352 1.00 91.25 215 SER A O 1
ATOM 1580 N N . ASN A 1 216 ? 0.026 12.381 -3.615 1.00 90.12 216 ASN A N 1
ATOM 1581 C CA . ASN A 1 216 ? -0.351 11.457 -4.694 1.00 90.12 216 ASN A CA 1
ATOM 1582 C C . ASN A 1 216 ? 0.633 10.280 -4.802 1.00 90.12 216 ASN A C 1
ATOM 1584 O O . ASN A 1 216 ? 1.385 10.148 -5.771 1.00 90.12 216 ASN A O 1
ATOM 1588 N N . VAL A 1 217 ? 0.659 9.446 -3.763 1.00 98.19 217 VAL A N 1
ATOM 1589 C CA . VAL A 1 217 ? 1.581 8.310 -3.640 1.00 98.19 217 VAL A CA 1
ATOM 1590 C C . VAL A 1 217 ? 0.798 7.009 -3.733 1.00 98.19 217 VAL A C 1
ATOM 1592 O O . VAL A 1 217 ? -0.109 6.773 -2.942 1.00 98.19 217 VAL A O 1
ATOM 1595 N N . THR A 1 218 ? 1.166 6.141 -4.669 1.00 93.31 218 THR A N 1
ATOM 1596 C CA . THR A 1 218 ? 0.621 4.785 -4.793 1.00 93.31 218 THR A CA 1
ATOM 1597 C C . THR A 1 218 ? 1.749 3.771 -4.664 1.00 93.31 218 THR A C 1
ATOM 1599 O O . THR A 1 218 ? 2.710 3.818 -5.429 1.00 93.31 218 THR A O 1
ATOM 1602 N N . VAL A 1 219 ? 1.637 2.851 -3.707 1.00 98.31 219 VAL A N 1
ATOM 1603 C CA . VAL A 1 219 ? 2.573 1.737 -3.505 1.00 98.31 219 VAL A CA 1
ATOM 1604 C C . VAL A 1 219 ? 1.797 0.428 -3.543 1.00 98.31 219 VAL A C 1
ATOM 1606 O O . VAL A 1 219 ? 0.831 0.253 -2.807 1.00 98.31 219 VAL A O 1
ATOM 1609 N N . THR A 1 220 ? 2.222 -0.498 -4.392 1.00 85.38 220 THR A N 1
ATOM 1610 C CA . THR A 1 220 ? 1.562 -1.793 -4.587 1.00 85.38 220 THR A CA 1
ATOM 1611 C C . THR A 1 220 ? 2.589 -2.918 -4.614 1.00 85.38 220 THR A C 1
ATOM 1613 O O . THR A 1 220 ? 3.725 -2.718 -5.047 1.0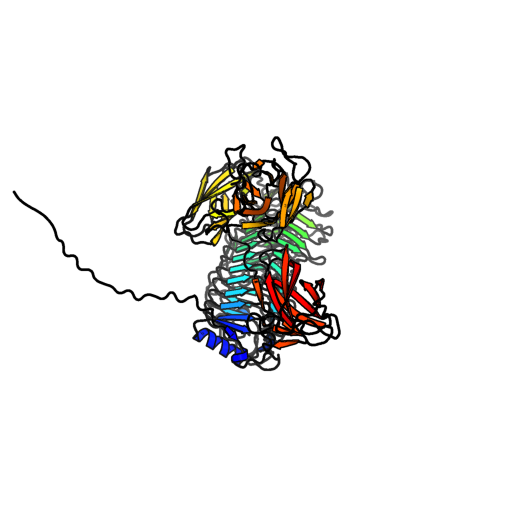0 85.38 220 THR A O 1
ATOM 1616 N N . ASN A 1 221 ? 2.211 -4.099 -4.122 1.00 91.31 221 ASN A N 1
ATOM 1617 C CA . ASN A 1 221 ? 3.022 -5.321 -4.208 1.00 91.31 221 ASN A CA 1
ATOM 1618 C C . ASN A 1 221 ? 4.452 -5.185 -3.640 1.00 91.31 221 ASN A C 1
ATOM 1620 O O . ASN A 1 221 ? 5.375 -5.853 -4.110 1.00 91.31 221 ASN A O 1
ATOM 1624 N N . ALA A 1 222 ? 4.669 -4.302 -2.660 1.00 97.81 222 ALA A N 1
ATOM 1625 C CA . ALA A 1 222 ? 6.001 -4.038 -2.129 1.00 97.81 222 ALA A CA 1
ATOM 1626 C C . ALA A 1 222 ? 6.417 -5.088 -1.089 1.00 97.81 222 ALA A C 1
ATOM 1628 O O . ALA A 1 222 ? 5.595 -5.562 -0.307 1.00 97.81 222 ALA A O 1
ATOM 1629 N N . ASP A 1 223 ? 7.709 -5.404 -1.037 1.00 98.44 223 ASP A N 1
ATOM 1630 C CA . ASP A 1 223 ? 8.319 -6.220 0.019 1.00 98.44 223 ASP A CA 1
ATOM 1631 C C . ASP A 1 223 ? 9.487 -5.446 0.637 1.00 98.44 223 ASP A C 1
ATOM 1633 O O . ASP A 1 223 ? 10.542 -5.283 0.013 1.00 98.44 223 ASP A O 1
ATOM 1637 N N . ILE A 1 224 ? 9.274 -4.901 1.836 1.00 98.81 224 ILE A N 1
ATOM 1638 C CA . ILE A 1 224 ? 10.226 -4.011 2.506 1.00 98.81 224 ILE A CA 1
ATOM 1639 C C . ILE A 1 224 ? 10.617 -4.600 3.859 1.00 98.81 224 ILE A C 1
ATOM 1641 O O . ILE A 1 224 ? 9.827 -4.638 4.806 1.00 98.81 224 ILE A O 1
ATOM 1645 N N . ALA A 1 225 ? 11.873 -5.019 3.957 1.00 98.25 225 ALA A N 1
ATOM 1646 C CA . ALA A 1 225 ? 12.511 -5.432 5.194 1.00 98.25 225 ALA A CA 1
ATOM 1647 C C . ALA A 1 225 ? 13.577 -4.408 5.586 1.00 98.25 225 ALA A C 1
ATOM 1649 O O . ALA A 1 225 ? 14.481 -4.119 4.803 1.00 98.25 225 ALA A O 1
ATOM 1650 N N . ALA A 1 226 ? 13.487 -3.889 6.805 1.00 98.12 226 ALA A N 1
ATOM 1651 C CA . ALA A 1 226 ? 14.431 -2.925 7.355 1.00 98.12 226 ALA A CA 1
ATOM 1652 C C . ALA A 1 226 ? 14.854 -3.321 8.767 1.00 98.12 226 ALA A C 1
ATOM 1654 O O . ALA A 1 226 ? 14.156 -4.055 9.468 1.00 98.12 226 ALA A O 1
ATOM 1655 N N . ASN A 1 227 ? 16.012 -2.845 9.210 1.00 97.81 227 ASN A N 1
ATOM 1656 C CA . ASN A 1 227 ? 16.342 -2.923 10.625 1.00 97.81 227 ASN A CA 1
ATOM 1657 C C . ASN A 1 227 ? 15.620 -1.806 11.384 1.00 97.81 227 ASN A C 1
ATOM 1659 O O . ASN A 1 227 ? 15.016 -2.088 12.409 1.00 97.81 227 ASN A O 1
ATOM 1663 N N . ASP A 1 228 ? 15.637 -0.570 10.883 1.00 96.00 228 ASP A N 1
ATOM 1664 C CA . ASP A 1 228 ? 14.900 0.540 11.498 1.00 96.00 228 ASP A CA 1
ATOM 1665 C C . ASP A 1 228 ? 13.463 0.611 10.963 1.00 96.00 228 ASP A C 1
ATOM 1667 O O . ASP A 1 228 ? 12.774 -0.415 10.963 1.00 96.00 228 ASP A O 1
ATOM 1671 N N . ASP A 1 229 ? 12.977 1.776 10.550 1.00 97.94 229 ASP A N 1
ATOM 1672 C CA . ASP A 1 229 ? 11.617 1.901 10.040 1.00 97.94 229 ASP A CA 1
ATOM 1673 C C . ASP A 1 229 ? 11.508 1.366 8.599 1.00 97.94 229 ASP A C 1
ATOM 1675 O O . ASP A 1 229 ? 12.269 1.755 7.712 1.00 97.94 229 ASP A O 1
ATOM 1679 N N . ALA A 1 230 ? 10.573 0.446 8.347 1.00 98.56 230 ALA A N 1
ATOM 1680 C CA . ALA A 1 230 ? 10.454 -0.210 7.041 1.00 98.56 230 ALA A CA 1
ATOM 1681 C C . ALA A 1 230 ? 9.831 0.725 5.994 1.00 98.56 230 ALA A C 1
ATOM 1683 O O . ALA A 1 230 ? 10.488 1.083 5.012 1.00 98.56 230 ALA A O 1
ATOM 1684 N N . LEU A 1 231 ? 8.597 1.174 6.231 1.00 98.81 231 LEU A N 1
ATOM 1685 C CA . LEU A 1 231 ? 7.934 2.208 5.438 1.00 98.81 231 LEU A CA 1
ATOM 1686 C C . LEU A 1 231 ? 7.419 3.312 6.361 1.00 98.81 231 LEU A C 1
ATOM 1688 O O . LEU A 1 231 ? 6.562 3.073 7.218 1.00 98.81 231 LEU A O 1
ATOM 1692 N N . VAL A 1 232 ? 7.938 4.524 6.184 1.00 98.50 232 VAL A N 1
ATOM 1693 C CA . VAL A 1 232 ? 7.659 5.638 7.091 1.00 98.50 232 VAL A CA 1
ATOM 1694 C C . VAL A 1 232 ? 7.254 6.899 6.342 1.00 98.50 232 VAL A C 1
ATOM 1696 O O . VAL A 1 232 ? 7.883 7.311 5.366 1.00 98.50 232 VAL A O 1
ATOM 1699 N N . PHE A 1 233 ? 6.183 7.515 6.833 1.00 98.69 233 PHE A N 1
ATOM 1700 C CA . PHE A 1 233 ? 5.647 8.778 6.357 1.00 98.69 233 PHE A CA 1
ATOM 1701 C C . PHE A 1 233 ? 6.033 9.883 7.324 1.00 98.69 233 PHE A C 1
ATOM 1703 O O . PHE A 1 233 ? 5.745 9.816 8.520 1.00 98.69 233 PHE A O 1
ATOM 1710 N N . LYS A 1 234 ? 6.689 10.911 6.804 1.00 98.19 234 LYS A N 1
ATOM 1711 C CA . LYS A 1 234 ? 7.144 12.057 7.586 1.00 98.19 234 LYS A CA 1
ATOM 1712 C C . LYS A 1 234 ? 6.728 13.349 6.907 1.00 98.19 234 LYS A C 1
ATOM 1714 O O . LYS A 1 234 ? 6.341 13.385 5.743 1.00 98.19 234 LYS A O 1
ATOM 1719 N N . SER A 1 235 ? 6.853 14.433 7.642 1.00 96.56 235 SER A N 1
ATOM 1720 C CA . SER A 1 235 ? 6.685 15.779 7.121 1.00 96.56 235 SER A CA 1
ATOM 1721 C C . SER A 1 235 ? 7.634 16.670 7.903 1.00 96.56 235 SER A C 1
ATOM 1723 O O . SER A 1 235 ? 7.368 17.009 9.055 1.00 96.56 235 SER A O 1
ATOM 1725 N N . ASP A 1 236 ? 8.790 16.956 7.335 1.00 95.19 236 ASP A N 1
ATOM 1726 C CA . ASP A 1 236 ? 9.860 17.641 8.045 1.00 95.19 236 ASP A CA 1
ATOM 1727 C C . ASP A 1 236 ? 9.909 19.142 7.700 1.00 95.19 236 ASP A C 1
ATOM 1729 O O . ASP A 1 236 ? 8.981 19.690 7.100 1.00 95.19 236 ASP A O 1
ATOM 1733 N N . TYR A 1 237 ? 10.961 19.827 8.145 1.00 95.75 237 TYR A N 1
ATOM 1734 C CA . TYR A 1 237 ? 11.248 21.230 7.834 1.00 95.75 237 TYR A CA 1
ATOM 1735 C C . TYR A 1 237 ? 12.586 21.380 7.078 1.00 95.75 237 TYR A C 1
ATOM 1737 O O . TYR A 1 237 ? 13.120 22.486 7.003 1.00 95.75 237 TYR A O 1
ATOM 1745 N N . ALA A 1 238 ? 13.167 20.297 6.534 1.00 95.69 238 ALA A N 1
ATOM 1746 C CA . ALA A 1 238 ? 14.491 20.313 5.888 1.00 95.69 238 ALA A CA 1
ATOM 1747 C C . ALA A 1 238 ? 14.536 21.309 4.727 1.00 95.69 238 ALA A C 1
ATOM 1749 O O . ALA A 1 238 ? 15.544 21.971 4.489 1.00 95.69 238 ALA A O 1
ATOM 1750 N N . LEU A 1 239 ? 13.415 21.447 4.018 1.00 94.62 239 LEU A N 1
ATOM 1751 C CA . LEU A 1 239 ? 13.264 22.356 2.884 1.00 94.62 239 LEU A CA 1
ATOM 1752 C C . LEU A 1 239 ? 12.815 23.773 3.293 1.00 94.62 239 LEU A C 1
ATOM 1754 O O . LEU A 1 239 ? 12.445 24.571 2.431 1.00 94.62 239 LEU A O 1
ATOM 1758 N N . GLY A 1 240 ? 12.858 24.098 4.590 1.00 93.56 240 GLY A N 1
ATOM 1759 C CA . GLY A 1 240 ? 12.619 25.440 5.130 1.00 93.56 240 GLY A CA 1
ATOM 1760 C C . GLY A 1 240 ? 11.151 25.856 5.235 1.00 93.56 240 GLY A C 1
ATOM 1761 O O . GLY A 1 240 ? 10.872 27.037 5.448 1.00 93.56 240 GLY A O 1
ATOM 1762 N N . ALA A 1 241 ? 10.211 24.921 5.081 1.00 92.50 241 ALA A N 1
ATOM 1763 C CA . ALA A 1 241 ? 8.778 25.183 5.162 1.00 92.50 241 ALA A CA 1
ATOM 1764 C C . ALA A 1 241 ? 8.000 23.959 5.662 1.00 92.50 241 ALA A C 1
ATOM 1766 O O . ALA A 1 241 ? 8.434 22.824 5.487 1.00 92.50 241 ALA A O 1
ATOM 1767 N N . LYS A 1 242 ? 6.805 24.203 6.220 1.00 92.38 242 LYS A N 1
ATOM 1768 C CA . LYS A 1 242 ? 5.771 23.174 6.393 1.00 92.38 242 LYS A CA 1
ATOM 1769 C C . LYS A 1 242 ? 5.167 22.886 5.019 1.00 92.38 242 LYS A C 1
ATOM 1771 O O . LYS A 1 242 ? 4.607 23.795 4.407 1.00 92.38 242 LYS A O 1
ATOM 1776 N N . LEU A 1 243 ? 5.296 21.654 4.539 1.00 92.12 243 LEU A N 1
ATOM 1777 C CA . LEU A 1 243 ? 4.902 21.278 3.182 1.00 92.12 243 LEU A CA 1
ATOM 1778 C C . LEU A 1 243 ? 3.656 20.372 3.164 1.00 92.12 243 LEU A C 1
ATOM 1780 O O . LEU A 1 243 ? 3.429 19.632 4.127 1.00 92.12 243 LEU A O 1
ATOM 1784 N N . PRO A 1 244 ? 2.834 20.435 2.097 1.00 84.62 244 PRO A N 1
ATOM 1785 C CA . PRO A 1 244 ? 1.687 19.546 1.928 1.00 84.62 244 PRO A CA 1
ATOM 1786 C C . PRO A 1 244 ? 2.102 18.078 1.816 1.00 84.62 244 PRO A C 1
ATOM 1788 O O . PRO A 1 244 ? 3.157 17.765 1.273 1.00 84.62 244 PRO A O 1
ATOM 1791 N N . ASN A 1 245 ? 1.255 17.181 2.311 1.00 92.25 245 ASN A N 1
ATOM 1792 C CA . ASN A 1 245 ? 1.372 15.739 2.118 1.00 92.25 245 ASN A CA 1
ATOM 1793 C C . ASN A 1 245 ? 0.002 15.079 2.294 1.00 92.25 245 ASN A C 1
ATOM 1795 O O . ASN A 1 245 ? -0.834 15.585 3.045 1.00 92.25 245 ASN A O 1
ATOM 1799 N N . GLY A 1 246 ? -0.238 13.992 1.567 1.00 86.12 246 GLY A N 1
ATOM 1800 C CA . GLY A 1 246 ? -1.536 13.318 1.549 1.00 86.12 246 GLY A CA 1
ATOM 1801 C C . GLY A 1 246 ? -1.859 12.642 0.223 1.00 86.12 246 GLY A C 1
ATOM 1802 O O . GLY A 1 246 ? -1.054 12.666 -0.709 1.00 86.12 246 GLY A O 1
ATOM 1803 N N . HIS A 1 247 ? -3.039 12.034 0.129 1.00 87.88 247 HIS A N 1
ATOM 1804 C CA . HIS A 1 247 ? -3.442 11.207 -1.017 1.00 87.88 247 HIS A CA 1
ATOM 1805 C C . HIS A 1 247 ? -2.477 10.033 -1.221 1.00 87.88 247 HIS A C 1
ATOM 1807 O O . HIS A 1 247 ? -1.812 9.897 -2.253 1.00 87.88 247 HIS A O 1
ATOM 1813 N N . VAL A 1 248 ? -2.353 9.205 -0.186 1.00 97.44 248 VAL A N 1
ATOM 1814 C CA . VAL A 1 248 ? -1.448 8.056 -0.160 1.00 97.44 248 VAL A CA 1
ATOM 1815 C C . VAL A 1 248 ? -2.253 6.769 -0.125 1.00 97.44 248 VAL A C 1
ATOM 1817 O O . VAL A 1 248 ? -3.123 6.590 0.720 1.00 97.44 248 VAL A O 1
ATOM 1820 N N . THR A 1 249 ? -1.929 5.844 -1.019 1.00 92.19 249 THR A N 1
ATOM 1821 C CA . THR A 1 249 ? -2.477 4.489 -1.036 1.00 92.19 249 THR A CA 1
ATOM 1822 C C . THR A 1 249 ? -1.343 3.472 -1.023 1.00 92.19 249 THR A C 1
ATOM 1824 O O . THR A 1 249 ? -0.446 3.526 -1.863 1.00 92.19 249 THR A O 1
ATOM 1827 N N . VAL A 1 250 ? -1.388 2.524 -0.087 1.00 98.12 250 VAL A N 1
ATOM 1828 C CA . VAL A 1 250 ? -0.467 1.380 -0.034 1.00 98.12 250 VAL A CA 1
ATOM 1829 C C . VAL A 1 250 ? -1.280 0.097 0.019 1.00 98.12 250 VAL A C 1
ATOM 1831 O O . VAL A 1 250 ? -2.062 -0.091 0.959 1.00 98.12 250 VAL A O 1
ATOM 1834 N N . THR A 1 251 ? -1.089 -0.795 -0.954 1.00 87.50 251 THR A N 1
ATOM 1835 C CA . THR A 1 251 ? -1.784 -2.085 -0.978 1.00 87.50 251 THR A CA 1
ATOM 1836 C C . THR A 1 251 ? -0.888 -3.286 -1.244 1.00 87.50 251 THR A C 1
ATOM 1838 O O . THR A 1 251 ? 0.217 -3.162 -1.772 1.00 87.50 251 THR A O 1
ATOM 1841 N N . ASP A 1 252 ? -1.370 -4.468 -0.857 1.00 90.06 252 ASP A N 1
ATOM 1842 C CA . ASP A 1 252 ? -0.805 -5.770 -1.250 1.00 90.06 252 ASP A CA 1
ATOM 1843 C C . ASP A 1 252 ? 0.673 -5.938 -0.872 1.00 90.06 252 ASP A C 1
ATOM 1845 O O . ASP A 1 252 ? 1.455 -6.537 -1.601 1.00 90.06 252 ASP A O 1
ATOM 1849 N N . SER A 1 253 ? 1.079 -5.361 0.259 1.00 97.56 253 SER A N 1
ATOM 1850 C CA . SER A 1 253 ? 2.493 -5.213 0.613 1.00 97.56 253 SER A CA 1
ATOM 1851 C C . SER A 1 253 ? 2.879 -6.009 1.861 1.00 97.56 253 SER A C 1
ATOM 1853 O O . SER A 1 253 ? 2.081 -6.210 2.783 1.00 97.56 253 SER A O 1
ATOM 1855 N N . HIS A 1 254 ? 4.134 -6.440 1.903 1.00 98.69 254 HIS A N 1
ATOM 1856 C CA . HIS A 1 254 ? 4.762 -7.126 3.023 1.00 98.69 254 HIS A CA 1
ATOM 1857 C C . HIS A 1 254 ? 5.827 -6.228 3.666 1.00 98.69 254 HIS A C 1
ATOM 1859 O O . HIS A 1 254 ? 6.705 -5.709 2.979 1.00 98.69 254 HIS A O 1
ATOM 1865 N N . LEU A 1 255 ? 5.747 -6.039 4.987 1.00 98.88 255 LEU A N 1
ATOM 1866 C CA . LEU A 1 255 ? 6.646 -5.163 5.742 1.00 98.88 255 LEU A CA 1
ATOM 1867 C C . LEU A 1 255 ? 7.260 -5.897 6.942 1.00 98.88 255 LEU A C 1
ATOM 1869 O O . LEU A 1 255 ? 6.590 -6.664 7.639 1.00 98.88 255 LEU A O 1
ATOM 1873 N N . SER A 1 256 ? 8.526 -5.618 7.243 1.00 98.31 256 SER A N 1
ATOM 1874 C CA . SER A 1 256 ? 9.166 -6.089 8.475 1.00 98.31 256 SER A CA 1
ATOM 1875 C C . SER A 1 256 ? 10.251 -5.134 8.967 1.00 98.31 256 SER A C 1
ATOM 1877 O O . SER A 1 256 ? 10.997 -4.564 8.173 1.00 98.31 256 SER A O 1
ATOM 1879 N N . ALA A 1 257 ? 10.332 -4.975 10.289 1.00 97.19 257 ALA A N 1
ATOM 1880 C CA . ALA A 1 257 ? 11.289 -4.110 10.970 1.00 97.19 257 ALA A CA 1
ATOM 1881 C C . ALA A 1 257 ? 11.997 -4.851 12.120 1.00 97.19 257 ALA A C 1
ATOM 1883 O O . ALA A 1 257 ? 11.347 -5.385 13.025 1.00 97.19 257 ALA A O 1
ATOM 1884 N N . GLY A 1 258 ? 13.332 -4.863 12.110 1.00 94.75 258 GLY A N 1
ATOM 1885 C CA . GLY A 1 258 ? 14.163 -5.559 13.103 1.00 94.75 258 GLY A CA 1
ATOM 1886 C C . GLY A 1 258 ? 14.177 -4.896 14.488 1.00 94.75 258 GLY A C 1
ATOM 1887 O O . GLY A 1 258 ? 13.882 -5.536 15.499 1.00 94.75 258 GLY A O 1
ATOM 1888 N N . CYS A 1 259 ? 14.503 -3.608 14.556 1.00 92.12 259 CYS A N 1
ATOM 1889 C CA . CYS A 1 259 ? 14.528 -2.796 15.771 1.00 92.12 259 CYS A CA 1
ATOM 1890 C C . CYS A 1 259 ? 13.237 -2.026 16.012 1.00 92.12 259 CYS A C 1
ATOM 1892 O O . CYS A 1 259 ? 12.893 -1.779 17.172 1.00 92.12 259 CYS A O 1
ATOM 1894 N N . CYS A 1 260 ? 12.564 -1.595 14.945 1.00 94.81 260 CYS A N 1
ATOM 1895 C CA . CYS A 1 260 ? 11.744 -0.397 15.035 1.00 94.81 260 CYS A CA 1
ATOM 1896 C C . CYS A 1 260 ? 10.344 -0.593 14.444 1.00 94.81 260 CYS A C 1
ATOM 1898 O O . CYS A 1 260 ? 9.647 -1.509 14.908 1.00 94.81 260 CYS A O 1
ATOM 1900 N N . ASN A 1 261 ? 9.868 0.285 13.559 1.00 97.50 261 ASN A N 1
ATOM 1901 C CA . ASN A 1 261 ? 8.469 0.295 13.135 1.00 97.50 261 ASN A CA 1
ATOM 1902 C C . ASN A 1 261 ? 8.283 -0.269 11.721 1.00 97.50 261 ASN A C 1
ATOM 1904 O O . ASN A 1 261 ? 9.027 0.059 10.804 1.00 97.50 261 ASN A O 1
ATOM 1908 N N . ALA A 1 262 ? 7.258 -1.094 11.515 1.00 98.25 262 ALA A N 1
ATOM 1909 C CA . ALA A 1 262 ? 6.974 -1.622 10.179 1.00 98.25 262 ALA A CA 1
ATOM 1910 C C . ALA A 1 262 ? 6.269 -0.580 9.291 1.00 98.25 262 ALA A C 1
ATOM 1912 O O . ALA A 1 262 ? 6.693 -0.340 8.164 1.00 98.25 262 ALA A O 1
ATOM 1913 N N . LEU A 1 263 ? 5.219 0.063 9.806 1.00 98.69 263 LEU A N 1
ATOM 1914 C CA . LEU A 1 263 ? 4.493 1.128 9.117 1.00 98.69 263 LEU A CA 1
ATOM 1915 C C . LEU A 1 263 ? 4.256 2.294 10.078 1.00 98.69 263 LEU A C 1
ATOM 1917 O O . LEU A 1 263 ? 3.612 2.114 11.115 1.00 98.69 263 LEU A O 1
ATOM 1921 N N . MET A 1 264 ? 4.787 3.473 9.756 1.00 97.62 264 MET A N 1
ATOM 1922 C CA . MET A 1 264 ? 4.911 4.564 10.728 1.00 97.62 264 MET A CA 1
ATOM 1923 C C . MET A 1 264 ? 4.564 5.941 10.157 1.00 97.62 264 MET A C 1
ATOM 1925 O O . MET A 1 264 ? 4.958 6.270 9.043 1.00 97.62 264 MET A O 1
ATOM 1929 N N . PHE A 1 265 ? 3.895 6.770 10.962 1.00 98.50 265 PHE A N 1
ATOM 1930 C CA . PHE A 1 265 ? 3.890 8.227 10.802 1.00 98.50 265 PHE A CA 1
ATOM 1931 C C . PHE A 1 265 ? 4.831 8.872 11.815 1.00 98.50 265 PHE A C 1
ATOM 1933 O O . PHE A 1 265 ? 4.665 8.668 13.020 1.00 98.50 265 PHE A O 1
ATOM 1940 N N . GLY A 1 266 ? 5.752 9.704 11.334 1.00 95.88 266 GLY A N 1
ATOM 1941 C CA . GLY A 1 266 ? 6.696 10.469 12.138 1.00 95.88 266 GLY A CA 1
ATOM 1942 C C . GLY A 1 266 ? 8.058 9.782 12.316 1.00 95.88 266 GLY A C 1
ATOM 1943 O O . GLY A 1 266 ? 8.388 8.823 11.638 1.00 95.88 266 GLY A O 1
ATOM 1944 N N . SER A 1 267 ? 8.912 10.255 13.219 1.00 95.50 267 SER A N 1
ATOM 1945 C CA . SER A 1 267 ? 8.598 11.262 14.240 1.00 95.50 267 SER A CA 1
ATOM 1946 C C . SER A 1 267 ? 8.511 12.709 13.740 1.00 95.50 267 SER A C 1
ATOM 1948 O O . SER A 1 267 ? 7.820 13.513 14.361 1.00 95.50 267 SER A O 1
ATOM 1950 N N . GLU A 1 268 ? 9.160 13.034 12.621 1.00 96.19 268 GLU A N 1
ATOM 1951 C CA . GLU A 1 268 ? 9.161 14.358 11.984 1.00 96.19 268 GLU A CA 1
ATOM 1952 C C . GLU A 1 268 ? 7.761 14.668 11.445 1.00 96.19 268 GLU A C 1
ATOM 1954 O O . GLU A 1 268 ? 7.328 14.111 10.436 1.00 96.19 268 GLU A O 1
ATOM 1959 N N . THR A 1 269 ? 7.033 15.523 12.163 1.00 96.69 269 THR A N 1
ATOM 1960 C CA . THR A 1 269 ? 5.593 15.761 11.956 1.00 96.69 269 THR A CA 1
ATOM 1961 C C . THR A 1 269 ? 5.257 17.251 12.020 1.00 96.69 269 THR A C 1
ATOM 1963 O O . THR A 1 269 ? 4.496 17.713 12.869 1.00 96.69 269 THR A O 1
ATOM 1966 N N . CYS A 1 270 ? 5.889 18.015 11.132 1.00 95.06 270 CYS A N 1
ATOM 1967 C CA . CYS A 1 270 ? 5.647 19.435 10.899 1.00 95.06 270 CYS A CA 1
ATOM 1968 C C . CYS A 1 270 ? 4.412 19.696 10.024 1.00 95.06 270 CYS A C 1
ATOM 1970 O O . CYS A 1 270 ? 3.615 20.580 10.337 1.00 95.06 270 CYS A O 1
ATOM 1972 N N . GLY A 1 271 ? 4.295 18.971 8.906 1.00 94.25 271 GLY A N 1
ATOM 1973 C CA . GLY A 1 271 ? 3.184 18.984 7.947 1.00 94.25 271 GLY A CA 1
ATOM 1974 C C . GLY A 1 271 ? 1.960 18.239 8.468 1.00 94.25 271 GLY A C 1
ATOM 1975 O O . GLY A 1 271 ? 2.094 17.301 9.240 1.00 94.25 271 GLY A O 1
ATOM 1976 N N . ASP A 1 272 ? 0.766 18.660 8.053 1.00 95.06 272 ASP A N 1
ATOM 1977 C CA . ASP A 1 272 ? -0.460 17.920 8.383 1.00 95.06 272 ASP A CA 1
ATOM 1978 C C . ASP A 1 272 ? -0.624 16.749 7.412 1.00 95.06 272 ASP A C 1
ATOM 1980 O O . ASP A 1 272 ? -0.302 16.902 6.237 1.00 95.06 272 ASP A O 1
ATOM 1984 N N . PHE A 1 273 ? -1.132 15.616 7.889 1.00 98.25 273 PHE A N 1
ATOM 1985 C CA . PHE A 1 273 ? -1.349 14.396 7.109 1.00 98.25 273 PHE A CA 1
ATOM 1986 C C . PHE A 1 273 ? -2.854 14.195 6.902 1.00 98.25 273 PHE A C 1
ATOM 1988 O O . PHE A 1 273 ? -3.611 14.248 7.874 1.00 98.25 273 PHE A O 1
ATOM 1995 N N . THR A 1 274 ? -3.286 13.950 5.662 1.00 92.62 274 THR A N 1
ATOM 1996 C CA . THR A 1 274 ? -4.686 13.633 5.327 1.00 92.62 274 THR A CA 1
ATOM 1997 C C . THR A 1 274 ? -4.790 12.691 4.128 1.00 92.62 274 THR A C 1
ATOM 1999 O O . THR A 1 274 ? -3.927 12.721 3.253 1.00 92.62 274 THR A O 1
ATOM 2002 N N . ASP A 1 275 ? -5.854 11.888 4.071 1.00 88.81 275 ASP A N 1
ATOM 2003 C CA . ASP A 1 275 ? -6.155 10.924 3.001 1.00 88.81 275 ASP A CA 1
ATOM 2004 C C . ASP A 1 275 ? -5.058 9.860 2.819 1.00 88.81 275 ASP A C 1
ATOM 2006 O O . ASP A 1 275 ? -4.307 9.846 1.837 1.00 88.81 275 ASP A O 1
ATOM 2010 N N . TYR A 1 276 ? -4.945 8.978 3.814 1.00 98.12 276 TYR A N 1
ATOM 2011 C CA . TYR A 1 276 ? -4.032 7.834 3.809 1.00 98.12 276 TYR A CA 1
ATOM 2012 C C . TYR A 1 276 ? -4.810 6.520 3.879 1.00 98.12 276 TYR A C 1
ATOM 2014 O O . TYR A 1 276 ? -5.527 6.255 4.844 1.00 98.12 276 TYR A O 1
ATOM 2022 N N . ASN A 1 277 ? -4.604 5.654 2.891 1.00 94.25 277 ASN A N 1
ATOM 2023 C CA . ASN A 1 277 ? -5.307 4.387 2.738 1.00 94.25 277 ASN A CA 1
ATOM 2024 C C . ASN A 1 277 ? -4.309 3.222 2.693 1.00 94.25 277 ASN A C 1
ATOM 2026 O O . ASN A 1 277 ? -3.507 3.095 1.769 1.00 94.25 277 ASN A O 1
ATOM 2030 N N . PHE A 1 278 ? -4.378 2.341 3.686 1.00 98.44 278 PHE A N 1
ATOM 2031 C CA . PHE A 1 278 ? -3.531 1.159 3.821 1.00 98.44 278 PHE A CA 1
ATOM 2032 C C . PHE A 1 278 ? -4.402 -0.090 3.756 1.00 98.44 278 PHE A C 1
ATOM 2034 O O . PHE A 1 278 ? -5.274 -0.264 4.610 1.00 98.44 278 PHE A O 1
ATOM 2041 N N . GLN A 1 279 ? -4.185 -0.970 2.776 1.00 91.56 279 GLN A N 1
ATOM 2042 C CA . GLN A 1 279 ? -5.035 -2.149 2.605 1.00 91.56 279 GLN A CA 1
ATOM 2043 C C . GLN A 1 279 ? -4.266 -3.427 2.241 1.00 91.56 279 GLN A C 1
ATOM 2045 O O . GLN A 1 279 ? -3.358 -3.385 1.424 1.00 91.56 279 GLN A O 1
ATOM 2050 N N . ARG A 1 280 ? -4.668 -4.593 2.773 1.00 95.19 280 ARG A N 1
ATOM 2051 C CA . ARG A 1 280 ? -4.060 -5.902 2.436 1.00 95.19 280 ARG A CA 1
ATOM 2052 C C . ARG A 1 280 ? -2.550 -5.906 2.703 1.00 95.19 280 ARG A C 1
ATOM 2054 O O . ARG A 1 280 ? -1.745 -6.183 1.819 1.00 95.19 280 ARG A O 1
ATOM 2061 N N . ILE A 1 281 ? -2.170 -5.561 3.934 1.00 98.38 281 ILE A N 1
ATOM 2062 C CA . ILE A 1 281 ? -0.766 -5.496 4.365 1.00 98.38 281 ILE A CA 1
ATOM 2063 C C . ILE A 1 281 ? -0.463 -6.643 5.328 1.00 98.38 281 ILE A C 1
ATOM 2065 O O . ILE A 1 281 ? -1.214 -6.897 6.272 1.00 98.38 281 ILE A O 1
ATOM 2069 N N . THR A 1 282 ? 0.670 -7.310 5.115 1.00 98.38 282 THR A N 1
ATOM 2070 C CA . THR A 1 282 ? 1.202 -8.315 6.044 1.00 98.38 282 THR A CA 1
ATOM 2071 C C . THR A 1 282 ? 2.451 -7.783 6.738 1.00 98.38 282 THR A C 1
ATOM 2073 O O . THR A 1 282 ? 3.384 -7.338 6.076 1.00 98.38 282 THR A O 1
ATOM 2076 N N . ILE A 1 283 ? 2.490 -7.855 8.070 1.00 98.81 283 ILE A N 1
ATOM 2077 C CA . ILE A 1 283 ? 3.648 -7.472 8.888 1.00 98.81 283 ILE A CA 1
ATOM 2078 C C . ILE A 1 283 ? 4.176 -8.702 9.631 1.00 98.81 283 ILE A C 1
ATOM 2080 O O . ILE A 1 283 ? 3.433 -9.345 10.375 1.00 98.81 283 ILE A O 1
ATOM 2084 N N . THR A 1 284 ? 5.458 -9.026 9.466 1.00 96.88 284 THR A N 1
ATOM 2085 C CA . THR A 1 284 ? 6.082 -10.230 10.069 1.00 96.88 284 THR A CA 1
ATOM 2086 C C . THR A 1 284 ? 7.089 -9.936 11.181 1.00 96.88 284 THR A C 1
ATOM 2088 O O . THR A 1 284 ? 7.694 -10.847 11.750 1.00 96.88 284 THR A O 1
ATOM 2091 N N . GLY A 1 285 ? 7.236 -8.668 11.554 1.00 95.12 285 GLY A N 1
ATOM 2092 C CA . GLY A 1 285 ? 8.000 -8.271 12.727 1.00 95.12 285 GLY A CA 1
ATOM 2093 C C . GLY A 1 285 ? 8.086 -6.761 12.870 1.00 95.12 285 GLY A C 1
ATOM 2094 O O . GLY A 1 285 ? 8.197 -6.046 11.877 1.00 95.12 285 GLY A O 1
ATOM 2095 N N . ALA A 1 286 ? 8.025 -6.287 14.112 1.00 95.69 286 ALA A N 1
ATOM 2096 C CA . ALA A 1 286 ? 8.341 -4.908 14.472 1.00 95.69 286 ALA A CA 1
ATOM 2097 C C . ALA A 1 286 ? 8.680 -4.827 15.961 1.00 95.69 286 ALA A C 1
ATOM 2099 O O . ALA A 1 286 ? 7.856 -5.191 16.805 1.00 95.69 286 ALA A O 1
ATOM 2100 N N . ASN A 1 287 ? 9.872 -4.343 16.305 1.00 93.94 287 ASN A N 1
ATOM 2101 C CA . ASN A 1 287 ? 10.350 -4.326 17.693 1.00 93.94 287 ASN A CA 1
ATOM 2102 C C . ASN A 1 287 ? 10.117 -2.978 18.422 1.00 93.94 287 ASN A C 1
ATOM 2104 O O . ASN A 1 287 ? 10.415 -2.852 19.616 1.00 93.94 287 ASN A O 1
ATOM 2108 N N . LYS A 1 288 ? 9.479 -2.008 17.743 1.00 94.25 288 LYS A N 1
ATOM 2109 C CA . LYS A 1 288 ? 8.742 -0.876 18.340 1.00 94.25 288 LYS A CA 1
ATOM 2110 C C . LYS A 1 288 ? 7.238 -0.999 18.087 1.00 94.25 288 LYS A C 1
ATOM 2112 O O . LYS A 1 288 ? 6.522 -1.322 19.033 1.00 94.25 288 LYS A O 1
ATOM 2117 N N . SER A 1 289 ? 6.766 -0.753 16.860 1.00 95.75 289 SER A N 1
ATOM 2118 C CA . SER A 1 289 ? 5.337 -0.789 16.511 1.00 95.75 289 SER A CA 1
ATOM 2119 C C . SER A 1 289 ? 5.070 -1.403 15.137 1.00 95.75 289 SER A C 1
ATOM 2121 O O . SER A 1 289 ? 5.769 -1.102 14.175 1.00 95.75 289 SER A O 1
ATOM 2123 N N . GLY A 1 290 ? 4.029 -2.229 15.030 1.00 97.62 290 GLY A N 1
ATOM 2124 C CA . GLY A 1 290 ? 3.504 -2.684 13.742 1.00 97.62 290 GLY A CA 1
ATOM 2125 C C . GLY A 1 290 ? 2.890 -1.511 12.981 1.00 97.62 290 GLY A C 1
ATOM 2126 O O . GLY A 1 290 ? 3.400 -1.122 11.934 1.00 97.62 290 GLY A O 1
ATOM 2127 N N . LEU A 1 291 ? 1.851 -0.906 13.567 1.00 98.56 291 LEU A N 1
ATOM 2128 C CA . LEU A 1 291 ? 1.210 0.318 13.081 1.00 98.56 291 LEU A CA 1
ATOM 2129 C C . LEU A 1 291 ? 1.498 1.458 14.065 1.00 98.56 291 LEU A C 1
ATOM 2131 O O . LEU A 1 291 ? 0.956 1.494 15.175 1.00 98.56 291 LEU A O 1
ATOM 2135 N N . GLY A 1 292 ? 2.415 2.351 13.708 1.00 98.12 292 GLY A N 1
ATOM 2136 C CA . GLY A 1 292 ? 2.819 3.491 14.528 1.00 98.12 292 GLY A CA 1
ATOM 2137 C C . GLY A 1 292 ? 2.317 4.820 13.969 1.00 98.12 292 GLY A C 1
ATOM 2138 O O . GLY A 1 292 ? 2.320 5.047 12.763 1.00 98.12 292 GLY A O 1
ATOM 2139 N N . MET A 1 293 ? 1.899 5.719 14.853 1.00 98.56 293 MET A N 1
ATOM 2140 C CA . MET A 1 293 ? 1.481 7.064 14.486 1.00 98.56 293 MET A CA 1
ATOM 2141 C C . MET A 1 293 ? 1.816 8.043 15.601 1.00 98.56 293 MET A C 1
ATOM 2143 O O . MET A 1 293 ? 1.311 7.913 16.719 1.00 98.56 293 MET A O 1
ATOM 2147 N N . VAL A 1 294 ? 2.654 9.037 15.312 1.00 98.44 294 VAL A N 1
ATOM 2148 C CA . VAL A 1 294 ? 2.970 10.075 16.294 1.00 98.44 294 VAL A CA 1
ATOM 2149 C C . VAL A 1 294 ? 2.849 11.473 15.717 1.00 98.44 294 VAL A C 1
ATOM 2151 O O . VAL A 1 294 ? 3.347 11.742 14.635 1.00 98.44 294 VAL A O 1
ATOM 2154 N N . SER A 1 295 ? 2.234 12.376 16.477 1.00 97.81 295 SER A N 1
ATOM 2155 C CA . SER A 1 295 ? 2.264 13.817 16.223 1.00 97.81 295 SER A CA 1
ATOM 2156 C C . SER A 1 295 ? 3.160 14.466 17.274 1.00 97.81 295 SER A C 1
ATOM 2158 O O . SER A 1 295 ? 2.717 14.767 18.386 1.00 97.81 295 SER A O 1
ATOM 2160 N N . MET A 1 296 ? 4.424 14.680 16.929 1.00 97.00 296 MET A N 1
ATOM 2161 C CA . MET A 1 296 ? 5.447 15.194 17.842 1.00 97.00 296 MET A CA 1
ATOM 2162 C C . MET A 1 296 ? 5.729 16.678 17.636 1.00 97.00 296 MET A C 1
ATOM 2164 O O . MET A 1 296 ? 6.058 17.371 18.604 1.00 97.00 296 MET A O 1
ATOM 2168 N N . ASP A 1 297 ? 5.598 17.162 16.399 1.00 96.00 297 ASP A N 1
ATOM 2169 C CA . ASP A 1 297 ? 6.060 18.497 16.01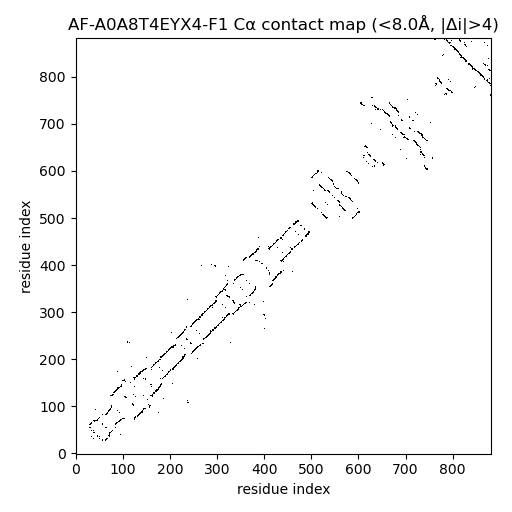9 1.00 96.00 297 ASP A CA 1
ATOM 2170 C C . ASP A 1 297 ? 4.942 19.457 15.582 1.00 96.00 297 ASP A C 1
ATOM 2172 O O . ASP A 1 297 ? 5.213 20.521 15.033 1.00 96.00 297 ASP A O 1
ATOM 2176 N N . GLY A 1 298 ? 3.690 19.130 15.918 1.00 94.12 298 GLY A N 1
ATOM 2177 C CA . GLY A 1 298 ? 2.541 20.026 15.753 1.00 94.12 298 GLY A CA 1
ATOM 2178 C C . GLY A 1 298 ? 1.582 19.663 14.620 1.00 94.12 298 GLY A C 1
ATOM 2179 O O . GLY A 1 298 ? 0.623 20.404 14.413 1.00 94.12 298 GLY A O 1
ATOM 2180 N N . ALA A 1 299 ? 1.816 18.557 13.908 1.00 95.81 299 ALA A N 1
ATOM 2181 C CA . ALA A 1 299 ? 0.931 18.075 12.852 1.00 95.81 299 ALA A CA 1
ATOM 2182 C C . ALA A 1 299 ? -0.481 17.740 13.339 1.00 95.81 299 ALA A C 1
ATOM 2184 O O . ALA A 1 299 ? -0.690 17.154 14.403 1.00 95.81 299 ALA A O 1
ATOM 2185 N N . VAL A 1 300 ? -1.450 18.012 12.477 1.00 95.69 300 VAL A N 1
ATOM 2186 C CA . VAL A 1 300 ? -2.731 17.315 12.484 1.00 95.69 300 VAL A CA 1
ATOM 2187 C C . VAL A 1 300 ? -2.589 16.055 11.639 1.00 95.69 300 VAL A C 1
ATOM 2189 O O . VAL A 1 300 ? -2.231 16.145 10.467 1.00 95.69 300 VAL A O 1
ATOM 2192 N N . ILE A 1 301 ? -2.865 14.886 12.216 1.00 98.50 301 ILE A N 1
ATOM 2193 C CA . ILE A 1 301 ? -2.946 13.621 11.472 1.00 98.50 301 ILE A CA 1
ATOM 2194 C C . ILE A 1 301 ? -4.413 13.224 11.404 1.00 98.50 301 ILE A C 1
ATOM 2196 O O . ILE A 1 301 ? -5.027 12.952 12.440 1.00 98.50 301 ILE A O 1
ATOM 2200 N N . THR A 1 302 ? -4.987 13.210 10.204 1.00 96.19 302 THR A N 1
ATOM 2201 C CA . THR A 1 302 ? -6.395 12.870 10.020 1.00 96.19 302 THR A CA 1
ATOM 2202 C C . THR A 1 302 ? -6.667 12.035 8.782 1.00 96.19 302 THR A C 1
ATOM 2204 O O . THR A 1 302 ? -5.796 11.908 7.934 1.00 96.19 302 THR A O 1
ATOM 2207 N N . ASP A 1 303 ? -7.860 11.441 8.701 1.00 88.12 303 ASP A N 1
ATOM 2208 C CA . ASP A 1 303 ? -8.337 10.721 7.516 1.00 88.12 303 ASP A CA 1
ATOM 2209 C C . ASP A 1 303 ? -7.381 9.584 7.116 1.00 88.12 303 ASP A C 1
ATOM 2211 O O . ASP A 1 303 ? -6.809 9.550 6.025 1.00 88.12 303 ASP A O 1
ATOM 2215 N N . VAL A 1 304 ? -7.136 8.686 8.082 1.00 97.75 304 VAL A N 1
ATOM 2216 C CA . VAL A 1 304 ? -6.232 7.537 7.930 1.00 97.75 304 VAL A CA 1
ATOM 2217 C C . VAL A 1 304 ? -6.999 6.235 8.127 1.00 97.75 304 VAL A C 1
ATOM 2219 O O . VAL A 1 304 ? -7.607 5.994 9.176 1.00 97.75 304 VAL A O 1
ATOM 2222 N N . HIS A 1 305 ? -6.912 5.355 7.135 1.00 94.25 305 HIS A N 1
ATOM 2223 C CA . HIS A 1 305 ? -7.682 4.123 7.066 1.00 94.25 305 HIS A CA 1
ATOM 2224 C C . HIS A 1 305 ? -6.774 2.905 6.888 1.00 94.25 305 HIS A C 1
ATOM 2226 O O . HIS A 1 305 ? -6.036 2.796 5.913 1.00 94.25 305 HIS A O 1
ATOM 2232 N N . TYR A 1 306 ? -6.864 1.959 7.821 1.00 98.31 306 TYR A N 1
ATOM 2233 C CA . TYR A 1 306 ? -6.191 0.663 7.779 1.00 98.31 306 TYR A CA 1
ATOM 2234 C C . TYR A 1 306 ? -7.228 -0.440 7.561 1.00 98.31 306 TYR A C 1
ATOM 2236 O O . TYR A 1 306 ? -8.172 -0.538 8.345 1.00 98.31 306 TYR A O 1
ATOM 2244 N N . ARG A 1 307 ? -7.057 -1.274 6.530 1.00 90.44 307 ARG A N 1
ATOM 2245 C CA . ARG A 1 307 ? -7.991 -2.354 6.182 1.00 90.44 307 ARG A CA 1
ATOM 2246 C C . ARG A 1 307 ? -7.276 -3.664 5.849 1.00 90.44 307 ARG A C 1
ATOM 2248 O O . ARG A 1 307 ? -6.279 -3.659 5.138 1.00 90.44 307 ARG A O 1
ATOM 2255 N N . ASP A 1 308 ? -7.808 -4.798 6.293 1.00 88.31 308 ASP A N 1
ATOM 2256 C CA . ASP A 1 308 ? -7.295 -6.131 5.930 1.00 88.31 308 ASP A CA 1
ATOM 2257 C C . ASP A 1 308 ? -5.797 -6.295 6.264 1.00 88.31 308 ASP A C 1
ATOM 2259 O O . ASP A 1 308 ? -4.980 -6.607 5.395 1.00 88.31 308 ASP A O 1
ATOM 2263 N N . ILE A 1 309 ? -5.410 -6.033 7.516 1.00 98.00 309 ILE A N 1
ATOM 2264 C CA . ILE A 1 309 ? -4.001 -6.086 7.943 1.00 98.00 309 ILE A CA 1
ATOM 2265 C C . ILE A 1 309 ? -3.770 -7.258 8.889 1.00 98.00 309 ILE A C 1
ATOM 2267 O O . ILE A 1 309 ? -4.444 -7.396 9.911 1.00 98.00 309 ILE A O 1
ATOM 2271 N N . THR A 1 310 ? -2.762 -8.073 8.586 1.00 96.94 310 THR A N 1
ATOM 2272 C CA . THR A 1 310 ? -2.315 -9.152 9.474 1.00 96.94 310 THR A CA 1
ATOM 2273 C C . THR A 1 310 ? -0.908 -8.869 9.972 1.00 96.94 310 THR A C 1
ATOM 2275 O O . THR A 1 310 ? -0.003 -8.604 9.188 1.00 96.94 310 THR A O 1
ATOM 2278 N N . MET A 1 311 ? -0.713 -8.943 11.285 1.00 98.50 311 MET A N 1
ATOM 2279 C CA . MET A 1 311 ? 0.566 -8.704 11.939 1.00 98.50 311 MET A CA 1
ATOM 2280 C C . MET A 1 311 ? 0.973 -9.895 12.798 1.00 98.50 311 MET A C 1
ATOM 2282 O O . MET A 1 311 ? 0.164 -10.471 13.528 1.00 98.50 311 MET A O 1
ATOM 2286 N N . SER A 1 312 ? 2.256 -10.223 12.769 1.00 96.25 312 SER A N 1
ATOM 2287 C CA . SER A 1 312 ? 2.857 -11.220 13.643 1.00 96.25 312 SER A CA 1
ATOM 2288 C C . SER A 1 312 ? 4.185 -10.726 14.194 1.00 96.25 312 SER A C 1
ATOM 2290 O O . SER A 1 312 ? 4.871 -9.920 13.567 1.00 96.25 312 SER A O 1
ATOM 2292 N N . ASN A 1 313 ? 4.531 -11.194 15.394 1.00 94.56 313 ASN A N 1
ATOM 2293 C CA . ASN A 1 313 ? 5.793 -10.872 16.058 1.00 94.56 313 ASN A CA 1
ATOM 2294 C C . ASN A 1 313 ? 6.022 -9.352 16.254 1.00 94.56 313 ASN A C 1
ATOM 2296 O O . ASN A 1 313 ? 7.140 -8.842 16.124 1.00 94.56 313 ASN A O 1
ATOM 2300 N N . VAL A 1 314 ? 4.955 -8.617 16.591 1.00 94.88 314 VAL A N 1
ATOM 2301 C CA . VAL A 1 314 ? 5.006 -7.165 16.847 1.00 94.88 314 VAL A CA 1
ATOM 2302 C C . VAL A 1 314 ? 5.060 -6.852 18.343 1.00 94.88 314 VAL A C 1
ATOM 2304 O O . VAL A 1 314 ? 4.351 -7.468 19.139 1.00 94.88 314 VAL A O 1
ATOM 2307 N N . ARG A 1 315 ? 5.915 -5.901 18.736 1.00 93.56 315 ARG A N 1
ATOM 2308 C CA . ARG A 1 315 ? 6.096 -5.467 20.135 1.00 93.56 315 ARG A CA 1
ATOM 2309 C C . ARG A 1 315 ? 5.112 -4.384 20.578 1.00 93.56 315 ARG A C 1
ATOM 2311 O O . ARG A 1 315 ? 4.984 -4.103 21.759 1.00 93.56 315 ARG A O 1
ATOM 2318 N N . SER A 1 316 ? 4.445 -3.728 19.646 1.00 94.25 316 SER A N 1
ATOM 2319 C CA . SER A 1 316 ? 3.263 -2.908 19.897 1.00 94.25 316 SER A CA 1
ATOM 2320 C C . SER A 1 316 ? 2.423 -3.036 18.645 1.00 94.25 316 SER A C 1
ATOM 2322 O O . SER A 1 316 ? 2.899 -2.704 17.566 1.00 94.25 316 SER A O 1
ATOM 2324 N N . ALA A 1 317 ? 1.208 -3.568 18.743 1.00 95.81 317 ALA A N 1
ATOM 2325 C CA . ALA A 1 317 ? 0.385 -3.749 17.548 1.00 95.81 317 ALA A CA 1
ATOM 2326 C C . ALA A 1 317 ? 0.007 -2.388 16.942 1.00 95.81 317 ALA A C 1
ATOM 2328 O O . ALA A 1 317 ? 0.252 -2.133 15.766 1.00 95.81 317 ALA A O 1
ATOM 2329 N N . ILE A 1 318 ? -0.554 -1.511 17.780 1.00 98.12 318 ILE A N 1
ATOM 2330 C CA . ILE A 1 318 ? -1.025 -0.177 17.407 1.00 98.12 318 ILE A CA 1
ATOM 2331 C C . ILE A 1 318 ? -0.539 0.827 18.454 1.00 98.12 318 ILE A C 1
ATOM 2333 O O . ILE A 1 318 ? -0.736 0.631 19.659 1.00 98.12 318 ILE A O 1
ATOM 2337 N N . MET A 1 319 ? 0.089 1.902 17.989 1.00 97.69 319 MET A N 1
ATOM 2338 C CA . MET A 1 319 ? 0.563 3.009 18.814 1.00 97.69 319 MET A CA 1
ATOM 2339 C C . MET A 1 319 ? 0.132 4.331 18.189 1.00 97.69 319 MET A C 1
ATOM 2341 O O . MET A 1 319 ? 0.555 4.647 17.081 1.00 97.69 319 MET A O 1
ATOM 2345 N N . GLN A 1 320 ? -0.649 5.116 18.926 1.00 98.62 320 GLN A N 1
ATOM 2346 C CA . GLN A 1 320 ? -0.900 6.520 18.627 1.00 98.62 320 GLN A CA 1
ATOM 2347 C C . GLN A 1 320 ? -0.400 7.376 19.785 1.00 98.62 320 GLN A C 1
ATOM 2349 O O . GLN A 1 320 ? -0.775 7.137 20.938 1.00 98.62 320 GLN A O 1
ATOM 2354 N N . LYS A 1 321 ? 0.429 8.379 19.495 1.00 98.12 321 LYS A N 1
ATOM 2355 C CA . LYS A 1 321 ? 0.923 9.306 20.516 1.00 98.12 321 LYS A CA 1
ATOM 2356 C C . LYS A 1 321 ? 0.990 10.740 20.010 1.00 98.12 321 LYS A C 1
ATOM 2358 O O . LYS A 1 321 ? 1.554 11.023 18.961 1.00 98.12 321 LYS A O 1
ATOM 2363 N N . ILE A 1 322 ? 0.477 11.658 20.811 1.00 98.38 322 ILE A N 1
ATOM 2364 C CA . ILE A 1 322 ? 0.733 13.089 20.670 1.00 98.38 322 ILE A CA 1
ATOM 2365 C C . ILE A 1 322 ? 1.873 13.442 21.632 1.00 98.38 322 ILE A C 1
ATOM 2367 O O . ILE A 1 322 ? 1.938 12.916 22.742 1.00 98.38 322 ILE A O 1
ATOM 2371 N N . GLY A 1 323 ? 2.797 14.289 21.193 1.00 96.69 323 GLY A N 1
ATOM 2372 C CA . GLY A 1 323 ? 3.924 14.756 21.990 1.00 96.69 323 GLY A CA 1
ATOM 2373 C C . GLY A 1 323 ? 4.180 16.249 21.815 1.00 96.69 323 GLY A C 1
ATOM 2374 O O . GLY A 1 323 ? 3.506 16.950 21.062 1.00 96.69 323 GLY A O 1
ATOM 2375 N N . THR A 1 324 ? 5.173 16.750 22.540 1.00 95.94 324 THR A N 1
ATOM 2376 C CA . THR A 1 324 ? 5.523 18.175 22.619 1.00 95.94 324 THR A CA 1
ATOM 2377 C C . THR A 1 324 ? 6.961 18.434 22.171 1.00 95.94 324 THR A C 1
ATOM 2379 O O . THR A 1 324 ? 7.621 19.317 22.717 1.00 95.94 324 THR A O 1
ATOM 2382 N N . ARG A 1 325 ? 7.468 17.645 21.214 1.00 94.88 325 ARG A N 1
ATOM 2383 C CA . ARG A 1 325 ? 8.845 17.746 20.708 1.00 94.88 325 ARG A CA 1
ATOM 2384 C C . ARG A 1 325 ? 9.069 19.033 19.910 1.00 94.88 325 ARG A C 1
ATOM 2386 O O . ARG A 1 325 ? 10.082 19.691 20.127 1.00 94.88 325 ARG A O 1
ATOM 2393 N N . ARG A 1 326 ? 8.099 19.428 19.075 1.00 93.50 326 ARG A N 1
ATOM 2394 C CA . ARG A 1 326 ? 8.018 20.758 18.436 1.00 93.50 326 ARG A CA 1
ATOM 2395 C C . ARG A 1 326 ? 9.260 21.151 17.620 1.00 93.50 326 ARG A C 1
ATOM 2397 O O . ARG A 1 326 ? 9.596 22.334 17.553 1.00 93.50 326 ARG A O 1
ATOM 2404 N N . ARG A 1 327 ? 9.937 20.190 16.983 1.00 92.19 327 ARG A N 1
ATOM 2405 C CA . ARG A 1 327 ? 11.115 20.450 16.139 1.00 92.19 327 ARG A CA 1
ATOM 2406 C C . ARG A 1 327 ? 10.722 20.893 14.720 1.00 92.19 327 ARG A C 1
ATOM 2408 O O . ARG A 1 327 ? 10.999 20.206 13.745 1.00 92.19 327 ARG A O 1
ATOM 2415 N N . CYS A 1 328 ? 10.089 22.057 14.607 1.00 92.50 328 CYS A N 1
ATOM 2416 C CA . CYS A 1 328 ? 9.833 22.715 13.322 1.00 92.50 328 CYS A CA 1
ATOM 2417 C C . CYS A 1 328 ? 10.093 24.215 13.429 1.00 92.50 328 CYS A C 1
ATOM 2419 O O . CYS A 1 328 ? 9.979 24.803 14.510 1.00 92.50 328 CYS A O 1
ATOM 2421 N N . GLY A 1 329 ? 10.350 24.856 12.287 1.00 88.69 329 GLY A N 1
ATOM 2422 C CA . GLY A 1 329 ? 10.309 26.312 12.197 1.00 88.69 329 GLY A CA 1
ATOM 2423 C C . GLY A 1 329 ? 8.929 26.880 12.567 1.00 88.69 329 GLY A C 1
ATOM 2424 O O . GLY A 1 329 ? 7.922 26.174 12.586 1.00 88.69 329 GLY A O 1
ATOM 2425 N N . ASN A 1 330 ? 8.877 28.188 12.835 1.00 85.75 330 ASN A N 1
ATOM 2426 C CA . ASN A 1 330 ? 7.649 28.960 13.106 1.00 85.75 330 ASN A CA 1
ATOM 2427 C C . ASN A 1 330 ? 6.917 28.658 14.429 1.00 85.75 330 ASN A C 1
ATOM 2429 O O . ASN A 1 330 ? 5.732 28.959 14.545 1.00 85.75 330 ASN A O 1
ATOM 2433 N N . SER A 1 331 ? 7.611 28.124 15.440 1.00 86.31 331 SER A N 1
ATOM 2434 C CA . SER A 1 331 ? 7.067 27.922 16.798 1.00 86.31 331 SER A CA 1
ATOM 2435 C C . SER A 1 331 ? 5.791 27.058 16.827 1.00 86.31 331 SER A C 1
ATOM 2437 O O . SER A 1 331 ? 4.722 27.549 17.203 1.00 86.31 331 SER A O 1
ATOM 2439 N N . PRO A 1 332 ? 5.877 25.769 16.447 1.00 89.81 332 PRO A N 1
ATOM 2440 C CA . PRO A 1 332 ? 4.706 24.909 16.328 1.00 89.81 332 PRO A CA 1
ATOM 2441 C C . PRO A 1 332 ? 3.981 24.699 17.667 1.00 89.81 332 PRO A C 1
ATOM 2443 O O . PRO A 1 332 ? 4.580 24.688 18.749 1.00 89.81 332 PRO A O 1
ATOM 2446 N N . GLY A 1 333 ? 2.662 24.512 17.578 1.00 92.44 333 GLY A N 1
ATOM 2447 C CA . GLY A 1 333 ? 1.812 24.120 18.701 1.00 92.44 333 GLY A CA 1
ATOM 2448 C C . GLY A 1 333 ? 1.972 22.645 19.088 1.00 92.44 333 GLY A C 1
ATOM 2449 O O . GLY A 1 333 ? 2.936 21.978 18.722 1.00 92.44 333 GLY A O 1
ATOM 2450 N N . VAL A 1 334 ? 1.017 22.122 19.859 1.00 95.75 334 VAL A N 1
ATOM 2451 C CA . VAL A 1 334 ? 0.837 20.668 20.012 1.00 95.75 334 VAL A CA 1
ATOM 2452 C C . VAL A 1 334 ? -0.163 20.226 18.953 1.00 95.75 334 VAL A C 1
ATOM 2454 O O . VAL A 1 334 ? -1.161 20.914 18.750 1.00 95.75 334 VAL A O 1
ATOM 2457 N N . GLY A 1 335 ? 0.135 19.124 18.272 1.00 95.62 335 GLY A N 1
ATOM 2458 C CA . GLY A 1 335 ? -0.735 18.581 17.236 1.00 95.62 335 GLY A CA 1
ATOM 2459 C C . GLY A 1 335 ? -1.861 17.716 17.800 1.00 95.62 335 GLY A C 1
ATOM 2460 O O . GLY A 1 335 ? -2.049 17.617 19.019 1.00 95.62 335 GLY A O 1
ATOM 2461 N N . HIS A 1 336 ? -2.597 17.060 16.909 1.00 95.81 336 HIS A N 1
ATOM 2462 C CA . HIS A 1 336 ? -3.670 16.140 17.277 1.00 95.81 336 HIS A CA 1
ATOM 2463 C C . HIS A 1 336 ? -3.902 15.058 16.224 1.00 95.81 336 HIS A C 1
ATOM 2465 O O . HIS A 1 336 ? -3.449 15.172 15.089 1.00 95.81 336 HIS A O 1
ATOM 2471 N N . ILE A 1 337 ? -4.589 13.987 16.626 1.00 98.56 337 ILE A N 1
ATOM 2472 C CA . ILE A 1 337 ? -4.866 12.818 15.782 1.00 98.56 337 ILE A CA 1
ATOM 2473 C C . ILE A 1 337 ? -6.378 12.606 15.758 1.00 98.56 337 ILE A C 1
ATOM 2475 O O . ILE A 1 337 ? -6.993 12.490 16.824 1.00 98.56 337 ILE A O 1
ATOM 2479 N N . GLU A 1 338 ? -6.990 12.561 14.575 1.00 95.88 338 GLU A N 1
ATOM 2480 C CA . GLU A 1 338 ? -8.439 12.377 14.473 1.00 95.88 338 GLU A CA 1
ATOM 2481 C C . GLU A 1 338 ? -8.935 11.674 13.210 1.00 95.88 338 GLU A C 1
ATOM 2483 O O . GLU A 1 338 ? -8.293 11.745 12.176 1.00 95.88 338 GLU A O 1
ATOM 2488 N N . ASN A 1 339 ? -10.124 11.070 13.250 1.00 90.44 339 ASN A N 1
ATOM 2489 C CA . ASN A 1 339 ? -10.750 10.405 12.094 1.00 90.44 339 ASN A CA 1
ATOM 2490 C C . ASN A 1 339 ? -9.898 9.237 11.571 1.00 90.44 339 ASN A C 1
ATOM 2492 O O . ASN A 1 339 ? -9.466 9.220 10.418 1.00 90.44 339 ASN A O 1
ATOM 2496 N N . ILE A 1 340 ? -9.639 8.265 12.446 1.00 97.75 340 ILE A N 1
ATOM 2497 C CA . ILE A 1 340 ? -8.816 7.092 12.134 1.00 97.75 340 ILE A CA 1
ATOM 2498 C C . ILE A 1 340 ? -9.691 5.841 12.161 1.00 97.75 340 ILE A C 1
ATOM 2500 O O . ILE A 1 340 ? -10.441 5.626 13.118 1.00 97.75 340 ILE A O 1
ATOM 2504 N N . THR A 1 341 ? -9.576 4.976 11.154 1.00 91.50 341 THR A N 1
ATOM 2505 C CA . THR A 1 341 ? -10.283 3.686 11.156 1.00 91.50 341 THR A CA 1
ATOM 2506 C C . THR A 1 341 ? -9.330 2.517 10.993 1.00 91.50 341 THR A C 1
ATOM 2508 O O . THR A 1 341 ? -8.527 2.487 10.063 1.00 91.50 341 THR A O 1
ATOM 2511 N N . TYR A 1 342 ? -9.495 1.514 11.844 1.00 98.38 342 TYR A N 1
ATOM 2512 C CA . TYR A 1 342 ? -8.896 0.195 11.704 1.00 98.38 342 TYR A CA 1
ATOM 2513 C C . TYR A 1 342 ? -10.022 -0.797 11.434 1.00 98.38 342 TYR A C 1
ATOM 2515 O O . TYR A 1 342 ? -10.912 -0.945 12.271 1.00 98.38 342 TYR A O 1
ATOM 2523 N N . ASP A 1 343 ? -9.997 -1.451 10.280 1.00 88.06 343 ASP A N 1
ATOM 2524 C CA . ASP A 1 343 ? -11.013 -2.405 9.847 1.00 88.06 343 ASP A CA 1
ATOM 2525 C C . ASP A 1 343 ? -10.358 -3.744 9.492 1.00 88.06 343 ASP A C 1
ATOM 2527 O O . ASP A 1 343 ? -9.430 -3.791 8.687 1.00 88.06 343 ASP A O 1
ATOM 2531 N N . ASN A 1 344 ? -10.807 -4.836 10.109 1.00 92.94 344 ASN A N 1
ATOM 2532 C CA . ASN A 1 344 ? -10.277 -6.177 9.853 1.00 92.94 344 ASN A CA 1
ATOM 2533 C C . ASN A 1 344 ? -8.748 -6.260 10.063 1.00 92.94 344 ASN A C 1
ATOM 2535 O O . ASN A 1 344 ? -7.973 -6.505 9.136 1.00 92.94 344 ASN A O 1
ATOM 2539 N N . VAL A 1 345 ? -8.311 -6.029 11.306 1.00 98.12 345 VAL A N 1
ATOM 2540 C CA . VAL A 1 345 ? -6.892 -6.065 11.694 1.00 98.12 345 VAL A CA 1
ATOM 2541 C C . VAL A 1 345 ? -6.656 -7.173 12.712 1.00 98.12 345 VAL A C 1
ATOM 2543 O O . VAL A 1 345 ? -7.271 -7.184 13.776 1.00 98.12 345 VAL A O 1
ATOM 2546 N N . THR A 1 346 ? -5.728 -8.084 12.430 1.00 97.19 346 THR A N 1
ATOM 2547 C CA . THR A 1 346 ? -5.349 -9.160 13.359 1.00 97.19 346 THR A CA 1
ATOM 2548 C C . THR A 1 346 ? -3.872 -9.074 13.712 1.00 97.19 346 THR A C 1
ATOM 2550 O O . THR A 1 346 ? -3.036 -8.849 12.842 1.00 97.19 346 THR A O 1
ATOM 2553 N N . SER A 1 347 ? -3.534 -9.265 14.988 1.00 97.56 347 SER A N 1
ATOM 2554 C CA . SER A 1 347 ? -2.160 -9.163 15.483 1.00 97.56 347 SER A CA 1
ATOM 2555 C C . SER A 1 347 ? -1.796 -10.275 16.460 1.00 97.56 347 SER A C 1
ATOM 2557 O O . SER A 1 347 ? -2.555 -10.551 17.390 1.00 97.56 347 SER A O 1
ATOM 2559 N N . THR A 1 348 ? -0.579 -10.811 16.346 1.00 94.50 348 THR A N 1
ATOM 2560 C CA . THR A 1 348 ? 0.066 -11.626 17.391 1.00 94.50 348 THR A CA 1
ATOM 2561 C C . THR A 1 348 ? 1.335 -10.949 17.919 1.00 94.50 348 THR A C 1
ATOM 2563 O O . THR A 1 348 ? 2.210 -10.528 17.161 1.00 94.50 348 THR A O 1
ATOM 2566 N N . GLY A 1 349 ? 1.409 -10.787 19.240 1.00 87.44 349 GLY A N 1
ATOM 2567 C CA . GLY A 1 349 ? 2.526 -10.146 19.928 1.00 87.44 349 GLY A CA 1
ATOM 2568 C C . GLY A 1 349 ? 3.768 -11.036 20.015 1.00 87.44 349 GLY A C 1
ATOM 2569 O O . GLY A 1 349 ? 3.682 -12.259 19.914 1.00 87.44 349 GLY A O 1
ATOM 2570 N N . GLN A 1 350 ? 4.930 -10.421 20.238 1.00 86.25 350 GLN A N 1
ATOM 2571 C CA . GLN A 1 350 ? 6.191 -11.142 20.470 1.00 86.25 350 GLN A CA 1
ATOM 2572 C C . GLN A 1 350 ? 6.132 -11.982 21.751 1.00 86.25 350 GLN A C 1
ATOM 2574 O O . GLN A 1 350 ? 5.546 -11.563 22.744 1.00 86.25 350 GLN A O 1
ATOM 2579 N N . SER A 1 351 ? 6.786 -13.143 21.771 1.00 73.75 351 SER A N 1
ATOM 2580 C CA . SER A 1 351 ? 6.674 -14.109 22.875 1.00 73.75 351 SER A CA 1
ATOM 2581 C C . SER A 1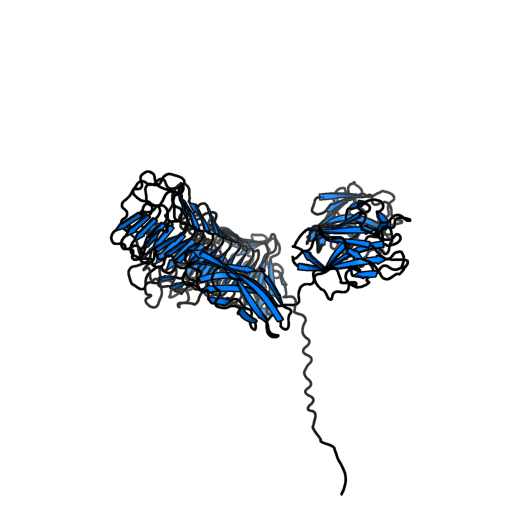 351 ? 7.303 -13.661 24.204 1.00 73.75 351 SER A C 1
ATOM 2583 O O . SER A 1 351 ? 6.902 -14.162 25.251 1.00 73.75 351 SER A O 1
ATOM 2585 N N . SER A 1 352 ? 8.273 -12.737 24.192 1.00 64.94 352 SER A N 1
ATOM 2586 C CA . SER A 1 352 ? 9.115 -12.418 25.361 1.00 64.94 352 SER A CA 1
ATOM 2587 C C . SER A 1 352 ? 8.992 -10.986 25.897 1.00 64.94 352 SER A C 1
ATOM 2589 O O . SER A 1 352 ? 9.416 -10.723 27.022 1.00 64.94 352 SER A O 1
ATOM 2591 N N . SER A 1 353 ? 8.421 -10.045 25.137 1.00 71.38 353 SER A N 1
ATOM 2592 C CA . SER A 1 353 ? 8.146 -8.683 25.610 1.00 71.38 353 SER A CA 1
ATOM 2593 C C . SER A 1 353 ? 7.112 -8.006 24.716 1.00 71.38 353 SER A C 1
ATOM 2595 O O . SER A 1 353 ? 7.186 -8.140 23.500 1.00 71.38 353 SER A O 1
ATOM 2597 N N . ASN A 1 354 ? 6.165 -7.264 25.289 1.00 81.38 354 ASN A N 1
ATOM 2598 C CA . ASN A 1 354 ? 5.185 -6.525 24.497 1.00 81.38 354 ASN A CA 1
ATOM 2599 C C . ASN A 1 354 ? 4.759 -5.247 25.216 1.00 81.38 354 ASN A C 1
ATOM 2601 O O . ASN A 1 354 ? 4.679 -5.192 26.447 1.00 81.38 354 ASN A O 1
ATOM 2605 N N . PHE A 1 355 ? 4.452 -4.236 24.428 1.00 91.19 355 PHE A N 1
ATOM 2606 C CA . PHE A 1 355 ? 3.731 -3.058 24.842 1.00 91.19 355 PHE A CA 1
ATOM 2607 C C . PHE A 1 355 ? 2.254 -3.242 24.505 1.00 91.19 355 PHE A C 1
ATOM 2609 O O . PHE A 1 355 ? 1.895 -3.734 23.437 1.00 91.19 355 PHE A O 1
ATOM 2616 N N . SER A 1 356 ? 1.386 -2.835 25.425 1.00 95.00 356 SER A N 1
ATOM 2617 C CA . SER A 1 356 ? -0.055 -2.799 25.179 1.00 95.00 356 SER A CA 1
ATOM 2618 C C . SER A 1 356 ? -0.352 -1.831 24.035 1.00 95.00 356 SER A C 1
ATOM 2620 O O . SER A 1 356 ? 0.314 -0.793 23.922 1.00 95.00 356 SER A O 1
ATOM 2622 N N . ALA A 1 357 ? -1.369 -2.126 23.224 1.00 97.38 357 ALA A N 1
ATOM 2623 C CA . ALA A 1 357 ? -1.847 -1.176 22.228 1.00 97.38 357 ALA A CA 1
ATOM 2624 C C . ALA A 1 357 ? -2.227 0.130 22.940 1.00 97.38 357 ALA A C 1
ATOM 2626 O O . ALA A 1 357 ? -2.834 0.110 24.016 1.00 97.38 357 ALA A O 1
ATOM 2627 N N . THR A 1 358 ? -1.767 1.262 22.412 1.00 98.38 358 THR A N 1
ATOM 2628 C CA . THR A 1 358 ? -1.747 2.520 23.168 1.00 98.38 358 THR A CA 1
ATOM 2629 C C . THR A 1 358 ? -2.282 3.678 22.345 1.00 98.38 358 THR A C 1
ATOM 2631 O O . THR A 1 358 ? -1.809 3.916 21.238 1.00 98.38 358 THR A O 1
ATOM 2634 N N . LEU A 1 359 ? -3.210 4.430 22.937 1.00 98.56 359 LEU A N 1
ATOM 2635 C CA . LEU A 1 359 ? -3.623 5.758 22.494 1.00 98.56 359 LEU A CA 1
ATOM 2636 C C . LEU A 1 359 ? -3.225 6.758 23.581 1.00 98.56 359 LEU A C 1
ATOM 2638 O O . LEU A 1 359 ? -3.773 6.715 24.683 1.00 98.56 359 LEU A O 1
ATOM 2642 N N . TRP A 1 360 ? -2.265 7.632 23.294 1.00 97.94 360 TRP A N 1
ATOM 2643 C CA . TRP A 1 360 ? -1.778 8.650 24.223 1.00 97.94 360 TRP A CA 1
ATOM 2644 C C . TRP A 1 360 ? -1.990 10.061 23.663 1.00 97.94 360 TRP A C 1
ATOM 2646 O O . TRP A 1 360 ? -1.221 10.523 22.820 1.00 97.94 360 TRP A O 1
ATOM 2656 N N . GLY A 1 361 ? -3.023 10.759 24.135 1.00 97.12 361 GLY A N 1
ATOM 2657 C CA . GLY A 1 361 ? -3.219 12.187 23.880 1.00 97.12 361 GLY A CA 1
ATOM 2658 C C . GLY A 1 361 ? -2.506 13.078 24.903 1.00 97.12 361 GLY A C 1
ATOM 2659 O O . GLY A 1 361 ? -2.201 12.640 26.010 1.00 97.12 361 GLY A O 1
ATOM 2660 N N . GLU A 1 362 ? -2.317 14.358 24.572 1.00 94.56 362 GLU A N 1
ATOM 2661 C CA . GLU A 1 362 ? -1.654 15.348 25.437 1.00 94.56 362 GLU A CA 1
ATOM 2662 C C . GLU A 1 362 ? -2.631 16.347 26.062 1.00 94.56 362 GLU A C 1
ATOM 2664 O O . GLU A 1 362 ? -3.693 16.656 25.520 1.00 94.56 362 GLU A O 1
ATOM 2669 N N . ALA A 1 363 ? -2.279 16.890 27.226 1.00 87.06 363 ALA A N 1
ATOM 2670 C CA . ALA A 1 363 ? -3.169 17.793 27.952 1.00 87.06 363 ALA A CA 1
ATOM 2671 C C . ALA A 1 363 ? -3.597 19.009 27.099 1.00 87.06 363 ALA A C 1
ATOM 2673 O O . ALA A 1 363 ? -2.796 19.615 26.384 1.00 87.06 363 ALA A O 1
ATOM 2674 N N . GLY A 1 364 ? -4.873 19.388 27.208 1.00 82.44 364 GLY A N 1
ATOM 2675 C CA . GLY A 1 364 ? -5.483 20.479 26.441 1.00 82.44 364 GLY A CA 1
ATOM 2676 C C . GLY A 1 364 ? -6.747 20.037 25.703 1.00 82.44 364 GLY A C 1
ATOM 2677 O O . GLY A 1 364 ? -6.995 18.850 25.505 1.00 82.44 364 GLY A O 1
ATOM 2678 N N . THR A 1 365 ? -7.597 20.990 25.323 1.00 74.06 365 THR A N 1
ATOM 2679 C CA . THR A 1 365 ? -8.848 20.697 24.597 1.00 74.06 365 THR A CA 1
ATOM 2680 C C . THR A 1 365 ? -8.626 20.380 23.123 1.00 74.06 365 THR A C 1
ATOM 2682 O O . THR A 1 365 ? -9.443 19.679 22.536 1.00 74.06 365 THR A O 1
ATOM 2685 N N . SER A 1 366 ? -7.524 20.861 22.546 1.00 78.69 366 SER A N 1
ATOM 2686 C CA . SER A 1 366 ? -7.195 20.675 21.128 1.00 78.69 366 SER A CA 1
ATOM 2687 C C . SER A 1 366 ? -6.152 19.584 20.874 1.00 78.69 366 SER A C 1
ATOM 2689 O O . SER A 1 366 ? -5.955 19.229 19.728 1.00 78.69 366 SER A O 1
ATOM 2691 N N . ASN A 1 367 ? -5.530 19.017 21.915 1.00 88.19 367 ASN A N 1
ATOM 2692 C CA . ASN A 1 367 ? -4.337 18.159 21.805 1.00 88.19 367 ASN A CA 1
ATOM 2693 C C . ASN A 1 367 ? -4.671 16.668 22.020 1.00 88.19 367 ASN A C 1
ATOM 2695 O O . ASN A 1 367 ? -3.967 15.940 22.723 1.00 88.19 367 ASN A O 1
ATOM 2699 N N . ARG A 1 368 ? -5.824 16.229 21.510 1.00 89.69 368 ARG A N 1
ATOM 2700 C CA . ARG A 1 368 ? -6.457 14.948 21.867 1.00 89.69 368 ARG A CA 1
ATOM 2701 C C . ARG A 1 368 ? -6.451 13.974 20.700 1.00 89.69 368 ARG A C 1
ATOM 2703 O O . ARG A 1 368 ? -6.467 14.392 19.548 1.00 89.69 368 ARG A O 1
ATOM 2710 N N . ILE A 1 369 ? -6.512 12.685 21.018 1.00 98.00 369 ILE A N 1
ATOM 2711 C CA . ILE A 1 369 ? -6.883 11.652 20.046 1.00 98.00 369 ILE A CA 1
ATOM 2712 C C . ILE A 1 369 ? -8.410 11.596 19.999 1.00 98.00 369 ILE A C 1
ATOM 2714 O O . ILE A 1 369 ? -9.033 11.486 21.064 1.00 98.00 369 ILE A O 1
ATOM 2718 N N . ARG A 1 370 ? -9.029 11.691 18.815 1.00 94.81 370 ARG A N 1
ATOM 2719 C CA . ARG A 1 370 ? -10.492 11.595 18.717 1.00 94.81 370 ARG A CA 1
ATOM 2720 C C . ARG A 1 370 ? -11.055 10.948 17.460 1.00 94.81 370 ARG A C 1
ATOM 2722 O O . ARG A 1 370 ? -10.394 10.931 16.436 1.00 94.81 370 ARG A O 1
ATOM 2729 N N . ASN A 1 371 ? -12.293 10.466 17.533 1.00 92.31 371 ASN A N 1
ATOM 2730 C CA . ASN A 1 371 ? -12.979 9.809 16.417 1.00 92.31 371 ASN A CA 1
ATOM 2731 C C . ASN A 1 371 ? -12.125 8.674 15.825 1.00 92.31 371 ASN A C 1
ATOM 2733 O O . ASN A 1 371 ? -11.663 8.732 14.682 1.00 92.31 371 ASN A O 1
ATOM 2737 N N . VAL A 1 372 ? -11.850 7.670 16.658 1.00 98.12 372 VAL A N 1
ATOM 2738 C CA . VAL A 1 372 ? -11.084 6.482 16.267 1.00 98.12 372 VAL A CA 1
ATOM 2739 C C . VAL A 1 372 ? -11.980 5.259 16.367 1.00 98.12 372 VAL A C 1
ATOM 2741 O O . VAL A 1 372 ? -12.501 4.950 17.439 1.00 98.12 372 VAL A O 1
ATOM 2744 N N . THR A 1 373 ? -12.133 4.543 15.256 1.00 96.06 373 THR A N 1
ATOM 2745 C CA . THR A 1 373 ? -12.937 3.318 15.195 1.00 96.06 373 THR A CA 1
ATOM 2746 C C . THR A 1 373 ? -12.055 2.100 14.947 1.00 96.06 373 THR A C 1
ATOM 2748 O O . THR A 1 373 ? -11.289 2.056 13.988 1.00 96.06 373 THR A O 1
ATOM 2751 N N . PHE A 1 374 ? -12.215 1.089 15.791 1.00 98.38 374 PHE A N 1
ATOM 2752 C CA . PHE A 1 374 ? -11.663 -0.251 15.652 1.00 98.38 374 PHE A CA 1
ATOM 2753 C C . PHE A 1 374 ? -12.815 -1.204 15.333 1.00 98.38 374 PHE A C 1
ATOM 2755 O O . PHE A 1 374 ? -13.608 -1.539 16.211 1.00 98.38 374 PHE A O 1
ATOM 2762 N N . ASN A 1 375 ? -12.938 -1.617 14.076 1.00 93.12 375 ASN A N 1
ATOM 2763 C CA . ASN A 1 375 ? -13.931 -2.580 13.617 1.00 93.12 375 ASN A CA 1
ATOM 2764 C C . ASN A 1 375 ? -13.241 -3.901 13.266 1.00 93.12 375 ASN A C 1
ATOM 2766 O O . ASN A 1 375 ? -12.352 -3.932 12.421 1.00 93.12 375 ASN A O 1
ATOM 2770 N N . ASN A 1 376 ? -13.647 -5.000 13.898 1.00 92.94 376 ASN A N 1
ATOM 2771 C CA . ASN A 1 376 ? -13.028 -6.311 13.697 1.00 92.94 376 ASN A CA 1
ATOM 2772 C C . ASN A 1 376 ? -11.498 -6.297 13.922 1.00 92.94 376 ASN A C 1
ATOM 2774 O O . ASN A 1 376 ? -10.719 -6.751 13.083 1.00 92.94 376 ASN A O 1
ATOM 2778 N N . VAL A 1 377 ? -11.061 -5.728 15.052 1.00 98.44 377 VAL A N 1
ATOM 2779 C CA . VAL A 1 377 ? -9.644 -5.650 15.437 1.00 98.44 377 VAL A CA 1
ATOM 2780 C C . VAL A 1 377 ? -9.352 -6.637 16.561 1.00 98.44 377 VAL A C 1
ATOM 2782 O O . VAL A 1 377 ? -9.872 -6.495 17.667 1.00 98.44 377 VAL A O 1
ATOM 2785 N N . ASN A 1 378 ? -8.497 -7.624 16.300 1.00 97.88 378 ASN A N 1
ATOM 2786 C CA . ASN A 1 378 ? -8.195 -8.712 17.227 1.00 97.88 378 ASN A CA 1
ATOM 2787 C C . ASN A 1 378 ? -6.700 -8.756 17.567 1.00 97.88 378 ASN A C 1
ATOM 2789 O O . ASN A 1 378 ? -5.852 -8.957 16.696 1.00 97.88 378 ASN A O 1
ATOM 2793 N N . VAL A 1 379 ? -6.370 -8.581 18.848 1.00 97.62 379 VAL A N 1
ATOM 2794 C CA . VAL A 1 379 ? -4.982 -8.513 19.331 1.00 97.62 379 VAL A CA 1
ATOM 2795 C C . VAL A 1 379 ? -4.696 -9.657 20.302 1.00 97.62 379 VAL A C 1
ATOM 2797 O O . VAL A 1 379 ? -5.295 -9.752 21.369 1.00 97.62 379 VAL A O 1
ATOM 2800 N N . SER A 1 380 ? -3.732 -10.510 19.968 1.00 96.00 380 SER A N 1
ATOM 2801 C CA . SER A 1 380 ? -3.173 -11.499 20.889 1.00 96.00 380 SER A CA 1
ATOM 2802 C C . SER A 1 380 ? -1.844 -10.994 21.443 1.00 96.00 380 SER A C 1
ATOM 2804 O O . SER A 1 380 ? -0.952 -10.629 20.679 1.00 96.00 380 SER A O 1
ATOM 2806 N N . VAL A 1 381 ? -1.698 -10.961 22.766 1.00 95.44 381 VAL A N 1
ATOM 2807 C CA . VAL A 1 381 ? -0.462 -10.541 23.450 1.00 95.44 381 VAL A CA 1
ATOM 2808 C C . VAL A 1 381 ? 0.196 -11.725 24.174 1.00 95.44 381 VAL A C 1
ATOM 2810 O O . VAL A 1 381 ? -0.489 -12.681 24.523 1.00 95.44 381 VAL A O 1
ATOM 2813 N N . PRO A 1 382 ? 1.507 -11.704 24.468 1.00 93.31 382 PRO A N 1
ATOM 2814 C CA . PRO A 1 382 ? 2.139 -12.770 25.256 1.00 93.31 382 PRO A CA 1
ATOM 2815 C C . PRO A 1 382 ? 1.559 -12.905 26.675 1.00 93.31 382 PRO A C 1
ATOM 2817 O O . PRO A 1 382 ? 1.423 -14.018 27.172 1.00 93.31 382 PRO A O 1
ATOM 2820 N N . GLY A 1 383 ? 1.174 -11.793 27.309 1.00 92.81 383 GLY A N 1
ATOM 2821 C CA . GLY A 1 383 ? 0.666 -11.767 28.684 1.00 92.81 383 GLY A CA 1
ATOM 2822 C C . GLY A 1 383 ? 1.737 -12.074 29.738 1.00 92.81 383 GLY A C 1
ATOM 2823 O O . GLY A 1 383 ? 2.911 -11.759 29.544 1.00 92.81 383 GLY A O 1
ATOM 2824 N N . GLY A 1 384 ? 1.337 -12.660 30.871 1.00 93.38 384 GLY A N 1
ATOM 2825 C CA . GLY A 1 384 ? 2.251 -13.079 31.944 1.00 93.38 384 GLY A CA 1
ATOM 2826 C C . GLY A 1 384 ? 2.565 -12.031 33.021 1.00 93.38 384 GLY A C 1
ATOM 2827 O O . GLY A 1 384 ? 3.383 -12.297 33.902 1.00 93.38 384 GLY A O 1
ATOM 2828 N N . SER A 1 385 ? 1.939 -10.849 32.995 1.00 93.81 385 SER A N 1
ATOM 2829 C CA . SER A 1 385 ? 2.169 -9.828 34.031 1.00 93.81 385 SER A CA 1
ATOM 2830 C C . SER A 1 385 ? 1.319 -10.052 35.288 1.00 93.81 385 SER A C 1
ATOM 2832 O O . SER A 1 385 ? 0.184 -10.525 35.228 1.00 93.81 385 SER A O 1
ATOM 2834 N N . GLY A 1 386 ? 1.853 -9.667 36.451 1.00 95.38 386 GLY A N 1
ATOM 2835 C CA . GLY A 1 386 ? 1.089 -9.572 37.699 1.00 95.38 386 GLY A CA 1
ATOM 2836 C C . GLY A 1 386 ? 0.130 -8.374 37.719 1.00 95.38 386 GLY A C 1
ATOM 2837 O O . GLY A 1 386 ? 0.186 -7.502 36.854 1.00 95.38 386 GLY A O 1
ATOM 2838 N N . ALA A 1 387 ? -0.746 -8.315 38.727 1.00 93.94 387 ALA A N 1
ATOM 2839 C CA . ALA A 1 387 ? -1.602 -7.150 38.937 1.00 93.94 387 ALA A CA 1
ATOM 2840 C C . ALA A 1 387 ? -0.743 -5.944 39.351 1.00 93.94 387 ALA A C 1
ATOM 2842 O O . ALA A 1 387 ? 0.141 -6.074 40.200 1.00 93.94 387 ALA A O 1
ATOM 2843 N N . ILE A 1 388 ? -1.011 -4.774 38.769 1.00 94.81 388 ILE A N 1
ATOM 2844 C CA . ILE A 1 388 ? -0.298 -3.524 39.068 1.00 94.81 388 ILE A CA 1
ATOM 2845 C C . ILE A 1 388 ? -1.279 -2.377 39.327 1.00 94.81 388 ILE A C 1
ATOM 2847 O O . ILE A 1 388 ? -2.472 -2.489 39.044 1.00 94.81 388 ILE A O 1
ATOM 2851 N N . SER A 1 389 ? -0.775 -1.266 39.874 1.00 94.31 389 SER A N 1
ATOM 2852 C CA . SER A 1 389 ? -1.562 -0.038 40.031 1.00 94.31 389 SER A CA 1
ATOM 2853 C C . SER A 1 389 ? -2.043 0.470 38.673 1.00 94.31 389 SER A C 1
ATOM 2855 O O . SER A 1 389 ? -1.270 0.517 37.720 1.00 94.31 389 SER A O 1
ATOM 2857 N N . THR A 1 390 ? -3.308 0.887 38.601 1.00 95.94 390 THR A N 1
ATOM 2858 C CA . THR A 1 390 ? -3.941 1.344 37.357 1.00 95.94 390 THR A CA 1
ATOM 2859 C C . THR A 1 390 ? -3.905 2.855 37.160 1.00 95.94 390 THR A C 1
ATOM 2861 O O . THR A 1 390 ? -4.687 3.380 36.372 1.00 95.94 390 THR A O 1
ATOM 2864 N N . GLY A 1 391 ? -3.036 3.560 37.890 1.00 94.62 391 GLY A N 1
ATOM 2865 C CA . GLY A 1 391 ? -2.798 4.987 37.683 1.00 94.62 391 GLY A CA 1
ATOM 2866 C C . GLY A 1 391 ? -2.148 5.285 36.329 1.00 94.62 391 GLY A C 1
ATOM 2867 O O . GLY A 1 391 ? -1.588 4.398 35.684 1.00 94.62 391 GLY A O 1
ATOM 2868 N N . VAL A 1 392 ? -2.205 6.554 35.918 1.00 96.81 392 VAL A N 1
ATOM 2869 C CA . VAL A 1 392 ? -1.548 7.032 34.693 1.00 96.81 392 VAL A CA 1
ATOM 2870 C C . VAL A 1 392 ? -0.031 6.802 34.820 1.00 96.81 392 VAL A C 1
ATOM 2872 O O . VAL A 1 392 ? 0.562 7.280 35.792 1.00 96.81 392 VAL A O 1
ATOM 2875 N N . PRO A 1 393 ? 0.611 6.064 33.894 1.00 96.38 393 PRO A N 1
ATOM 2876 C CA . PRO A 1 393 ? 2.045 5.820 33.941 1.00 96.38 393 PRO A CA 1
ATOM 2877 C C . PRO A 1 393 ? 2.826 7.093 33.583 1.00 96.38 393 PRO A C 1
ATOM 2879 O O . PRO A 1 393 ? 2.284 8.047 33.026 1.00 96.38 393 PRO A O 1
ATOM 2882 N N . SER A 1 394 ? 4.124 7.108 33.887 1.00 96.69 394 SER A N 1
ATOM 2883 C CA . SER A 1 394 ? 5.016 8.199 33.478 1.00 96.69 394 SER A CA 1
ATOM 2884 C C . SER A 1 394 ? 5.075 8.335 31.954 1.00 96.69 394 SER A C 1
ATOM 2886 O O . SER A 1 394 ? 5.003 7.332 31.246 1.00 96.69 394 SER A O 1
ATOM 2888 N N . ASN A 1 395 ? 5.290 9.552 31.457 1.00 96.81 395 ASN A N 1
ATOM 2889 C CA . ASN A 1 395 ? 5.488 9.830 30.037 1.00 96.81 395 ASN A CA 1
ATOM 2890 C C . ASN A 1 395 ? 6.575 10.885 29.839 1.00 96.81 395 ASN A C 1
ATOM 2892 O O . ASN A 1 395 ? 6.558 11.921 30.505 1.00 96.81 395 ASN A O 1
ATOM 2896 N N . ASN A 1 396 ? 7.480 10.640 28.894 1.00 97.81 396 ASN A N 1
ATOM 2897 C CA . ASN A 1 396 ? 8.305 11.688 28.312 1.00 97.81 396 ASN A CA 1
ATOM 2898 C C . ASN A 1 396 ? 7.611 12.240 27.057 1.00 97.81 396 ASN A C 1
ATOM 2900 O O . ASN A 1 396 ? 7.582 11.580 26.019 1.00 97.81 396 ASN A O 1
ATOM 2904 N N . ALA A 1 397 ? 7.059 13.451 27.150 1.00 96.12 397 ALA A N 1
ATOM 2905 C CA . ALA A 1 397 ? 6.288 14.061 26.068 1.00 96.12 397 ALA A CA 1
ATOM 2906 C C . ALA A 1 397 ? 7.140 14.484 24.855 1.00 96.12 397 ALA A C 1
ATOM 2908 O O . ALA A 1 397 ? 6.593 14.670 23.770 1.00 96.12 397 ALA A O 1
ATOM 2909 N N . THR A 1 398 ? 8.464 14.624 24.992 1.00 96.06 398 THR A N 1
ATOM 2910 C CA . THR A 1 398 ? 9.354 14.982 23.868 1.00 96.06 398 THR A CA 1
ATOM 2911 C C . THR A 1 398 ? 9.940 13.770 23.141 1.00 96.06 398 THR A C 1
ATOM 2913 O O . THR A 1 398 ? 10.542 13.932 22.081 1.00 96.06 398 THR A O 1
ATOM 2916 N N . ASP A 1 399 ? 9.733 12.560 23.665 1.00 96.06 399 ASP A N 1
ATOM 2917 C CA . ASP A 1 399 ? 10.140 11.293 23.051 1.00 96.06 399 ASP A CA 1
ATOM 2918 C C . ASP A 1 399 ? 8.914 10.579 22.468 1.00 96.06 399 ASP A C 1
ATOM 2920 O O . ASP A 1 399 ? 7.829 10.620 23.040 1.00 96.06 399 ASP A O 1
ATOM 2924 N N . TYR A 1 400 ? 9.062 9.935 21.319 1.00 94.31 400 TYR A N 1
ATOM 2925 C CA . TYR A 1 400 ? 7.981 9.268 20.593 1.00 94.31 400 TYR A CA 1
ATOM 2926 C C . TYR A 1 400 ? 7.976 7.747 20.779 1.00 94.31 400 TYR A C 1
ATOM 2928 O O . TYR A 1 400 ? 6.974 7.092 20.489 1.00 94.31 400 TYR A O 1
ATOM 2936 N N . ASN A 1 401 ? 9.081 7.165 21.250 1.00 93.94 401 ASN A N 1
ATOM 2937 C CA . ASN A 1 401 ? 9.241 5.716 21.302 1.00 93.94 401 ASN A CA 1
ATOM 2938 C C . ASN A 1 401 ? 8.208 5.073 22.247 1.00 93.94 401 ASN A C 1
ATOM 2940 O O . ASN A 1 401 ? 7.885 5.656 23.282 1.00 93.94 401 ASN A O 1
ATOM 2944 N N . PRO A 1 402 ? 7.719 3.845 21.992 1.00 93.69 402 PRO A N 1
ATOM 2945 C CA . PRO A 1 402 ? 6.760 3.190 22.889 1.00 93.69 402 PRO A CA 1
ATOM 2946 C C . PRO A 1 402 ? 7.229 3.009 24.340 1.00 93.69 402 PRO A C 1
ATOM 2948 O O . PRO A 1 402 ? 6.391 2.868 25.227 1.00 93.69 402 PRO A O 1
ATOM 2951 N N . ASN A 1 403 ? 8.539 3.012 24.597 1.00 93.69 403 ASN A N 1
ATOM 2952 C CA . ASN A 1 403 ? 9.135 2.952 25.938 1.00 93.69 403 ASN A CA 1
ATOM 2953 C C . ASN A 1 403 ? 9.191 4.317 26.656 1.00 93.69 403 ASN A C 1
ATOM 2955 O O . ASN A 1 403 ? 9.487 4.354 27.847 1.00 93.69 403 ASN A O 1
ATOM 2959 N N . SER A 1 404 ? 8.891 5.421 25.963 1.00 96.25 404 SER A N 1
ATOM 2960 C CA . SER A 1 404 ? 8.750 6.754 26.568 1.00 96.25 404 SER A CA 1
ATOM 2961 C C . SER A 1 404 ? 7.548 6.841 27.512 1.00 96.25 404 SER A C 1
ATOM 2963 O O . SER A 1 404 ? 7.492 7.728 28.363 1.00 96.25 404 SER A O 1
ATOM 2965 N N . ILE A 1 405 ? 6.599 5.912 27.366 1.00 96.75 405 ILE A N 1
ATOM 2966 C CA . ILE A 1 405 ? 5.480 5.688 28.273 1.00 96.75 405 ILE A CA 1
ATOM 2967 C C . ILE A 1 405 ? 5.862 4.523 29.187 1.00 96.75 405 ILE A C 1
ATOM 2969 O O . ILE A 1 405 ? 6.276 3.461 28.713 1.00 96.75 405 ILE A O 1
ATOM 2973 N N . GLY A 1 406 ? 5.697 4.712 30.495 1.00 95.44 406 GLY A N 1
ATOM 2974 C CA . GLY A 1 406 ? 5.931 3.677 31.497 1.00 95.44 406 GLY A CA 1
ATOM 2975 C C . GLY A 1 406 ? 5.038 2.446 31.300 1.00 95.44 406 GLY A C 1
ATOM 2976 O O . GLY A 1 406 ? 4.222 2.362 30.380 1.00 95.44 406 GLY A O 1
ATOM 2977 N N . THR A 1 407 ? 5.175 1.460 32.186 1.00 95.00 407 THR A N 1
ATOM 2978 C CA . THR A 1 407 ? 4.395 0.217 32.104 1.00 95.00 407 THR A CA 1
ATOM 2979 C C . THR A 1 407 ? 2.897 0.507 32.041 1.00 95.00 407 THR A C 1
ATOM 2981 O O . THR A 1 407 ? 2.325 1.065 32.977 1.00 95.00 407 THR A O 1
ATOM 2984 N N . ARG A 1 408 ? 2.248 0.104 30.940 1.00 95.69 408 ARG A N 1
ATOM 2985 C CA . ARG A 1 408 ? 0.804 0.282 30.778 1.00 95.69 408 ARG A CA 1
ATOM 2986 C C . ARG A 1 408 ? 0.053 -0.633 31.754 1.00 95.69 408 ARG A C 1
ATOM 2988 O O . ARG A 1 408 ? 0.331 -1.839 31.785 1.00 95.69 408 ARG A O 1
ATOM 2995 N N . PRO A 1 409 ? -0.935 -0.102 32.492 1.00 96.56 409 PRO A N 1
ATOM 2996 C CA . PRO A 1 409 ? -1.715 -0.872 33.456 1.00 96.56 409 PRO A CA 1
ATOM 2997 C C . PRO A 1 409 ? -2.724 -1.844 32.846 1.00 96.56 409 PRO A C 1
ATOM 2999 O O . PRO A 1 409 ? -3.331 -2.598 33.594 1.00 96.56 409 PRO A O 1
ATOM 3002 N N . ALA A 1 410 ? -2.895 -1.853 31.525 1.00 97.62 410 ALA A N 1
ATOM 3003 C CA . ALA A 1 410 ? -3.693 -2.837 30.801 1.00 97.62 410 ALA A CA 1
ATOM 3004 C C . ALA A 1 410 ? -2.787 -3.802 30.034 1.00 97.62 410 ALA A C 1
ATOM 3006 O O . ALA A 1 410 ? -1.727 -3.375 29.576 1.00 97.62 410 ALA A O 1
ATOM 3007 N N . TYR A 1 411 ? -3.192 -5.056 29.826 1.00 96.75 411 TYR A N 1
ATOM 3008 C CA . TYR A 1 411 ? -2.464 -5.951 28.914 1.00 96.75 411 TYR A CA 1
ATOM 3009 C C . TYR A 1 411 ? -2.834 -5.727 27.443 1.00 96.75 411 TYR A C 1
ATOM 3011 O O . TYR A 1 411 ? -1.989 -5.919 26.573 1.00 96.75 411 TYR A O 1
ATOM 3019 N N . GLY A 1 412 ? -4.080 -5.323 27.175 1.00 96.81 412 GLY A N 1
ATOM 3020 C CA . GLY A 1 412 ? -4.612 -5.129 25.830 1.00 96.81 412 GLY A CA 1
ATOM 3021 C C . GLY A 1 412 ? -4.491 -3.691 25.363 1.00 96.81 412 GLY A C 1
ATOM 3022 O O . GLY A 1 412 ? -3.601 -3.368 24.580 1.00 96.81 412 GLY A O 1
ATOM 3023 N N . TRP A 1 413 ? -5.375 -2.832 25.876 1.00 98.44 413 TRP A N 1
ATOM 3024 C CA . TRP A 1 413 ? -5.517 -1.444 25.439 1.00 98.44 413 TRP A CA 1
ATOM 3025 C C . TRP A 1 413 ? -5.323 -0.454 26.581 1.00 98.44 413 TRP A C 1
ATOM 3027 O O . TRP A 1 413 ? -6.012 -0.512 27.601 1.00 98.44 413 TRP A O 1
ATOM 3037 N N . TYR A 1 414 ? -4.415 0.495 26.380 1.00 98.50 414 TYR A N 1
ATOM 3038 C CA . TYR A 1 414 ? -4.265 1.662 27.238 1.00 98.50 414 TYR A CA 1
ATOM 3039 C C . TYR A 1 414 ? -4.670 2.924 26.476 1.00 98.50 414 TYR A C 1
ATOM 3041 O O . TYR A 1 414 ? -4.075 3.261 25.454 1.00 98.50 414 TYR A O 1
ATOM 3049 N N . ILE A 1 415 ? -5.698 3.607 26.970 1.00 98.69 415 ILE A N 1
ATOM 3050 C CA . ILE A 1 415 ? -6.314 4.766 26.325 1.00 98.69 415 ILE A CA 1
ATOM 3051 C C . ILE A 1 415 ? -6.187 5.949 27.280 1.00 98.69 415 ILE A C 1
ATOM 3053 O O . ILE A 1 415 ? -6.709 5.908 28.392 1.00 98.69 415 ILE A O 1
ATOM 3057 N N . HIS A 1 416 ? -5.498 7.006 26.870 1.00 97.62 416 HIS A N 1
ATOM 3058 C CA . HIS A 1 416 ? -5.248 8.177 27.701 1.00 97.62 416 HIS A CA 1
ATOM 3059 C C . HIS A 1 416 ? -5.562 9.466 26.950 1.00 97.62 416 HIS A C 1
ATOM 3061 O O . HIS A 1 416 ? -5.029 9.682 25.863 1.00 97.62 416 HIS A O 1
ATOM 3067 N N . ASN A 1 417 ? -6.394 10.330 27.542 1.00 96.75 417 ASN A N 1
ATOM 3068 C CA . ASN A 1 417 ? -6.767 11.628 26.972 1.00 96.75 417 ASN A CA 1
ATOM 3069 C C . ASN A 1 417 ? -7.289 11.512 25.526 1.00 96.75 417 ASN A C 1
ATOM 3071 O O . ASN A 1 417 ? -6.836 12.195 24.603 1.00 96.75 417 ASN A O 1
ATOM 3075 N N . ALA A 1 418 ? -8.238 10.592 25.346 1.00 97.06 418 ALA A N 1
ATOM 3076 C CA . ALA A 1 418 ? -8.825 10.249 24.059 1.00 97.06 418 ALA A CA 1
ATOM 3077 C C . ALA A 1 418 ? -10.358 10.281 24.125 1.00 97.06 418 ALA A C 1
ATOM 3079 O O . ALA A 1 418 ? -10.958 10.000 25.168 1.00 97.06 418 ALA A O 1
ATOM 3080 N N . HIS A 1 419 ? -10.989 10.660 23.018 1.00 94.88 419 HIS A N 1
ATOM 3081 C CA . HIS A 1 419 ? -12.419 10.951 22.953 1.00 94.88 419 HIS A CA 1
ATOM 3082 C C . HIS A 1 419 ? -13.061 10.306 21.726 1.00 94.88 419 HIS A C 1
ATOM 3084 O O . HIS A 1 419 ? -12.460 10.318 20.667 1.00 94.88 419 HIS A O 1
ATOM 3090 N N . ASP A 1 420 ? -14.289 9.807 21.828 1.00 93.81 420 ASP A N 1
ATOM 3091 C CA . ASP A 1 420 ? -14.992 9.209 20.681 1.00 93.81 420 ASP A CA 1
ATOM 3092 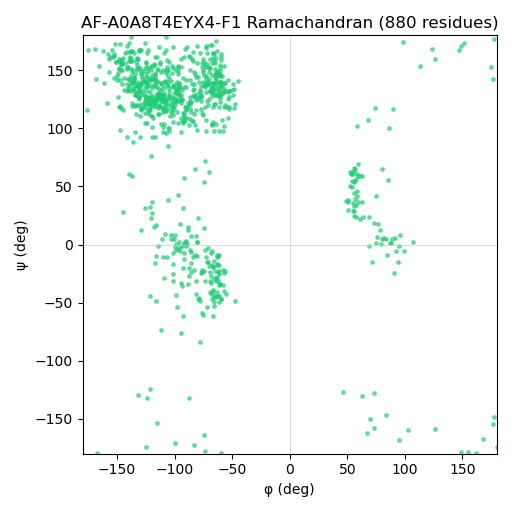C C . ASP A 1 420 ? -14.199 8.027 20.095 1.00 93.81 420 ASP A C 1
ATOM 3094 O O . ASP A 1 420 ? -13.683 8.043 18.976 1.00 93.81 420 ASP A O 1
ATOM 3098 N N . ILE A 1 421 ? -13.993 7.027 20.956 1.00 98.00 421 ILE A N 1
ATOM 3099 C CA . ILE A 1 421 ? -13.211 5.828 20.661 1.00 98.00 421 ILE A CA 1
ATOM 3100 C C . ILE A 1 421 ? -14.164 4.639 20.649 1.00 98.00 421 ILE A C 1
ATOM 3102 O O . ILE A 1 421 ? -14.804 4.336 21.661 1.00 98.00 421 ILE A O 1
ATOM 3106 N N . HIS A 1 422 ? -14.250 3.951 19.516 1.00 95.88 422 HIS A N 1
ATOM 3107 C CA . HIS A 1 422 ? -15.259 2.923 19.281 1.00 95.88 422 HIS A CA 1
ATOM 3108 C C . HIS A 1 422 ? -14.608 1.591 18.937 1.00 95.88 422 HIS A C 1
ATOM 3110 O O . HIS A 1 422 ? -13.888 1.487 17.951 1.00 95.88 422 HIS A O 1
ATOM 3116 N N . PHE A 1 423 ? -14.889 0.563 19.729 1.00 98.25 423 PHE A N 1
ATOM 3117 C CA . PHE A 1 423 ? -14.524 -0.819 19.437 1.00 98.25 423 PHE A CA 1
ATOM 3118 C C . PHE A 1 423 ? -15.776 -1.589 19.033 1.00 98.25 423 PHE A C 1
ATOM 3120 O O . PHE A 1 423 ? -16.745 -1.627 19.788 1.00 98.25 423 PHE A O 1
ATOM 3127 N N . ILE A 1 424 ? -15.746 -2.214 17.860 1.00 92.94 424 ILE A N 1
ATOM 3128 C CA . ILE A 1 424 ? -16.861 -2.949 17.261 1.00 92.94 424 ILE A CA 1
ATOM 3129 C C . ILE A 1 424 ? -16.328 -4.306 16.801 1.00 92.94 424 ILE A C 1
ATOM 3131 O O . ILE A 1 424 ? -15.306 -4.356 16.115 1.00 92.94 424 ILE A O 1
ATOM 3135 N N . ASN A 1 425 ? -16.971 -5.410 17.192 1.00 92.44 425 ASN A N 1
ATOM 3136 C CA . ASN A 1 425 ? -16.554 -6.781 16.831 1.00 92.44 425 ASN A CA 1
ATOM 3137 C C . ASN A 1 425 ? -15.065 -7.070 17.101 1.00 92.44 425 ASN A C 1
ATOM 3139 O O . ASN A 1 425 ? -14.422 -7.808 16.363 1.00 92.44 425 ASN A O 1
ATOM 3143 N N . SER A 1 426 ? -14.488 -6.415 18.101 1.00 98.25 426 SER A N 1
ATOM 3144 C CA . SER A 1 426 ? -13.044 -6.411 18.340 1.00 98.25 426 SER A CA 1
ATOM 3145 C C . SER A 1 426 ? -12.705 -7.224 19.582 1.00 98.25 426 SER A C 1
ATOM 3147 O O . SER A 1 426 ? -13.575 -7.512 20.402 1.00 98.25 426 SER A O 1
ATOM 3149 N N . GLY A 1 427 ? -11.442 -7.580 19.772 1.00 98.12 427 GLY A N 1
ATOM 3150 C CA . GLY A 1 427 ? -11.073 -8.340 20.952 1.00 98.12 427 GLY A CA 1
ATOM 3151 C C . GLY A 1 427 ? -9.599 -8.348 21.294 1.00 98.12 427 GLY A C 1
ATOM 3152 O O . GLY A 1 427 ? -8.729 -7.954 20.513 1.00 98.12 427 GLY A O 1
ATOM 3153 N N . VAL A 1 428 ? -9.325 -8.798 22.513 1.00 98.38 428 VAL A N 1
ATOM 3154 C CA . VAL A 1 428 ? -7.971 -8.990 23.017 1.00 98.38 428 VAL A CA 1
ATOM 3155 C C . VAL A 1 428 ? -7.872 -10.274 23.837 1.00 98.38 428 VAL A C 1
ATOM 3157 O O . VAL A 1 428 ? -8.729 -10.573 24.667 1.00 98.38 428 VAL A O 1
ATOM 3160 N N . GLN A 1 429 ? -6.803 -11.027 23.608 1.00 97.12 429 GLN A N 1
ATOM 3161 C CA . GLN A 1 429 ? -6.488 -12.255 24.333 1.00 97.12 429 GLN A CA 1
ATOM 3162 C C . GLN A 1 429 ? -5.001 -12.316 24.681 1.00 97.12 429 GLN A C 1
ATOM 3164 O O . GLN A 1 429 ? -4.198 -11.557 24.124 1.00 97.12 429 GLN A O 1
ATOM 3169 N N . PHE A 1 430 ? -4.618 -13.221 25.574 1.00 95.75 430 PHE A N 1
ATOM 3170 C CA . PHE A 1 430 ? -3.224 -13.442 25.939 1.00 95.75 430 PHE A CA 1
ATOM 3171 C C . PHE A 1 430 ? -2.805 -14.905 25.762 1.00 95.75 430 PHE A C 1
ATOM 3173 O O . PHE A 1 430 ? -3.619 -15.815 25.786 1.00 95.75 430 PHE A O 1
ATOM 3180 N N . VAL A 1 431 ? -1.508 -15.150 25.583 1.00 94.88 431 VAL A N 1
ATOM 3181 C CA . VAL A 1 431 ? -0.962 -16.519 25.545 1.00 94.88 431 VAL A CA 1
ATOM 3182 C C . VAL A 1 431 ? -0.755 -17.058 26.962 1.00 94.88 431 VAL A C 1
ATOM 3184 O O . VAL A 1 431 ? -1.070 -18.208 27.256 1.00 94.88 431 VAL A O 1
ATOM 3187 N N . SER A 1 432 ? -0.221 -16.223 27.852 1.00 94.75 432 SER A N 1
ATOM 3188 C CA . SER A 1 432 ? -0.017 -16.524 29.268 1.00 94.75 432 SER A CA 1
ATOM 3189 C C . SER A 1 432 ? -0.884 -15.617 30.125 1.00 94.75 432 SER A C 1
ATOM 3191 O O . SER A 1 432 ? -0.976 -14.420 29.860 1.00 94.75 432 SER A O 1
ATOM 3193 N N . ASN A 1 433 ? -1.464 -16.168 31.194 1.00 96.88 433 ASN A N 1
ATOM 3194 C CA . ASN A 1 433 ? -2.329 -15.423 32.105 1.00 96.88 433 ASN A CA 1
ATOM 3195 C C . ASN A 1 433 ? -1.715 -14.077 32.526 1.00 96.88 433 ASN A C 1
ATOM 3197 O O . ASN A 1 433 ? -0.652 -14.045 33.146 1.00 96.88 433 ASN A O 1
ATOM 3201 N N . ASP A 1 434 ? -2.417 -12.983 32.235 1.00 96.50 434 ASP A N 1
ATOM 3202 C CA . ASP A 1 434 ? -2.044 -11.629 32.639 1.00 96.50 434 ASP A CA 1
ATOM 3203 C C . ASP A 1 434 ? -3.076 -11.085 33.631 1.00 96.50 434 ASP A C 1
ATOM 3205 O O . ASP A 1 434 ? -4.277 -11.107 33.377 1.00 96.50 434 ASP A O 1
ATOM 3209 N N . ASN A 1 435 ? -2.614 -10.625 34.791 1.00 97.31 435 ASN A N 1
ATOM 3210 C CA . ASN A 1 435 ? -3.471 -10.157 35.881 1.00 97.31 435 ASN A CA 1
ATOM 3211 C C . ASN A 1 435 ? -3.784 -8.656 35.802 1.00 97.31 435 ASN A C 1
ATOM 3213 O O . ASN A 1 435 ? -4.440 -8.122 36.700 1.00 97.31 435 ASN A O 1
ATOM 3217 N N . ARG A 1 436 ? -3.327 -7.962 34.757 1.00 97.81 436 ARG A N 1
ATOM 3218 C CA . ARG A 1 436 ? -3.802 -6.616 34.430 1.00 97.81 436 ARG A CA 1
ATOM 3219 C C . ARG A 1 436 ? -5.206 -6.682 33.809 1.00 97.81 436 ARG A C 1
ATOM 3221 O O . ARG A 1 436 ? -5.579 -7.704 33.235 1.00 97.81 436 ARG A O 1
ATOM 3228 N N . PRO A 1 437 ? -5.998 -5.604 33.871 1.00 98.25 437 PRO A N 1
ATOM 3229 C CA . PRO A 1 437 ? -7.218 -5.484 33.077 1.00 98.25 437 PRO A CA 1
ATOM 3230 C C . PRO A 1 437 ? -6.931 -5.529 31.569 1.00 98.25 437 PRO A C 1
ATOM 3232 O O . PRO A 1 437 ? -5.842 -5.168 31.114 1.00 98.25 437 PRO A O 1
ATOM 3235 N N . ALA A 1 438 ? -7.921 -5.946 30.783 1.00 98.44 438 ALA A N 1
ATOM 3236 C CA . ALA A 1 438 ? -7.834 -5.960 29.325 1.00 98.44 438 ALA A CA 1
ATOM 3237 C C . ALA A 1 438 ? -7.750 -4.543 28.760 1.00 98.44 438 ALA A C 1
ATOM 3239 O O . ALA A 1 438 ? -6.963 -4.275 27.850 1.00 98.44 438 ALA A O 1
ATOM 3240 N N . VAL A 1 439 ? -8.528 -3.631 29.346 1.00 98.75 439 VAL A N 1
ATOM 3241 C CA . VAL A 1 439 ? -8.580 -2.226 28.951 1.00 98.75 439 VAL A CA 1
ATOM 3242 C C . VAL A 1 439 ? -8.480 -1.325 30.171 1.00 98.75 439 VAL A C 1
ATOM 3244 O O . VAL A 1 439 ? -9.160 -1.546 31.174 1.00 98.75 439 VAL A O 1
ATOM 3247 N N . ILE A 1 440 ? -7.679 -0.270 30.050 1.00 98.69 440 ILE A N 1
ATOM 3248 C CA . ILE A 1 440 ? -7.702 0.889 30.940 1.00 98.69 440 ILE A CA 1
ATOM 3249 C C . ILE A 1 440 ? -7.873 2.148 30.088 1.00 98.69 440 ILE A C 1
ATOM 3251 O O . ILE A 1 440 ? -7.057 2.416 29.207 1.00 98.69 440 ILE A O 1
ATOM 3255 N N . ALA A 1 441 ? -8.916 2.922 30.382 1.00 98.50 441 ALA A N 1
ATOM 3256 C CA . ALA A 1 441 ? -9.152 4.245 29.823 1.00 98.50 441 ALA A CA 1
ATOM 3257 C C . ALA A 1 441 ? -9.066 5.321 30.919 1.00 98.50 441 ALA A C 1
ATOM 3259 O O . ALA A 1 441 ? -9.772 5.257 31.929 1.00 98.50 441 ALA A O 1
ATOM 3260 N N . ASN A 1 442 ? -8.214 6.319 30.701 1.00 96.12 442 ASN A N 1
ATOM 3261 C CA . ASN A 1 442 ? -7.908 7.412 31.617 1.00 96.12 442 ASN A CA 1
ATOM 3262 C C . ASN A 1 442 ? -8.171 8.762 30.952 1.00 96.12 442 ASN A C 1
ATOM 3264 O O . ASN A 1 442 ? -7.487 9.088 29.987 1.00 96.12 442 ASN A O 1
ATOM 3268 N N . THR A 1 443 ? -9.053 9.580 31.530 1.00 94.38 443 THR A N 1
ATOM 3269 C CA . THR A 1 443 ? -9.389 10.932 31.050 1.00 94.38 443 THR A CA 1
ATOM 3270 C C . THR A 1 443 ? -9.911 10.910 29.612 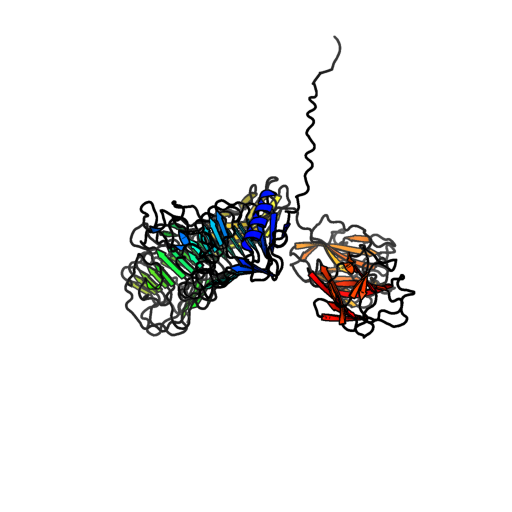1.00 94.38 443 THR A C 1
ATOM 3272 O O . THR A 1 443 ? -9.149 10.803 28.662 1.00 94.38 443 THR A O 1
ATOM 3275 N N . GLY A 1 444 ? -11.221 11.020 29.415 1.00 93.69 444 GLY A N 1
ATOM 3276 C CA . GLY A 1 444 ? -11.775 10.954 28.061 1.00 93.69 444 GLY A CA 1
ATOM 3277 C C . GLY A 1 444 ? -13.285 11.096 28.008 1.00 93.69 444 GLY A C 1
ATOM 3278 O O . GLY A 1 444 ? -13.941 11.331 29.029 1.00 93.69 444 GLY A O 1
ATOM 3279 N N . SER A 1 445 ? -13.855 10.928 26.819 1.00 94.31 445 SER A N 1
ATOM 3280 C CA . SER A 1 445 ? -15.307 10.822 26.653 1.00 94.31 445 SER A CA 1
ATOM 3281 C C . SER A 1 445 ? -15.698 9.883 25.521 1.00 94.31 445 SER A C 1
ATOM 3283 O O . SER A 1 445 ? -14.921 9.712 24.591 1.00 94.31 445 SER A O 1
ATOM 3285 N N . SER A 1 446 ? -16.899 9.308 25.579 1.00 92.69 446 SER A N 1
ATOM 3286 C CA . SER A 1 446 ? -17.446 8.454 24.510 1.00 92.69 446 SER A CA 1
ATOM 3287 C C . SER A 1 446 ? -16.513 7.294 24.133 1.00 92.69 446 SER A C 1
ATOM 3289 O O . SER A 1 446 ? -16.115 7.146 22.984 1.00 92.69 446 SER A O 1
ATOM 3291 N N . VAL A 1 447 ? -16.114 6.481 25.117 1.00 96.88 447 VAL A N 1
ATOM 3292 C CA . VAL A 1 447 ? -15.306 5.270 24.878 1.00 96.88 447 VAL A CA 1
ATOM 3293 C C . VAL A 1 447 ? -16.230 4.057 24.923 1.00 96.88 447 VAL A C 1
ATOM 3295 O O . VAL A 1 447 ? -16.774 3.731 25.982 1.00 96.88 447 VAL A O 1
ATOM 3298 N N . THR A 1 448 ? -16.435 3.406 23.781 1.00 96.12 448 THR A N 1
ATOM 3299 C CA . THR A 1 448 ? -17.491 2.401 23.598 1.00 96.12 448 THR A CA 1
ATOM 3300 C C . THR A 1 448 ? -16.952 1.062 23.109 1.00 96.12 448 THR A C 1
ATOM 3302 O O . THR A 1 448 ? -16.012 1.005 22.319 1.00 96.12 448 THR A O 1
ATOM 3305 N N . PHE A 1 449 ? -17.569 -0.013 23.592 1.00 97.56 449 PHE A N 1
ATOM 3306 C CA . PHE A 1 449 ? -17.256 -1.397 23.255 1.00 97.56 449 PHE A CA 1
ATOM 3307 C C . PHE A 1 449 ? -18.559 -2.112 22.887 1.00 97.56 449 PHE A C 1
ATOM 3309 O O . PHE A 1 449 ? -19.400 -2.320 23.763 1.00 97.56 449 PHE A O 1
ATOM 3316 N N . ASP A 1 450 ? -18.722 -2.458 21.609 1.00 92.38 450 ASP A N 1
ATOM 3317 C CA . ASP A 1 450 ? -19.816 -3.264 21.058 1.00 92.38 450 ASP A CA 1
ATOM 3318 C C . ASP A 1 450 ? -19.284 -4.597 20.521 1.00 92.38 450 ASP A C 1
ATOM 3320 O O . ASP A 1 450 ? -18.345 -4.625 19.721 1.00 92.38 450 ASP A O 1
ATOM 3324 N N . ARG A 1 451 ? -19.877 -5.716 20.960 1.00 94.38 451 ARG A N 1
ATOM 3325 C CA . ARG A 1 451 ? -19.401 -7.080 20.651 1.00 94.38 451 ARG A CA 1
ATOM 3326 C C . ARG A 1 451 ? -17.898 -7.241 20.899 1.00 94.38 451 ARG A C 1
ATOM 3328 O O . ARG A 1 451 ? -17.198 -7.902 20.133 1.00 94.38 451 ARG A O 1
ATOM 3335 N N . PHE A 1 452 ? -17.392 -6.609 21.958 1.00 98.31 452 PHE A N 1
ATOM 3336 C CA . PHE A 1 452 ? -15.987 -6.695 22.327 1.00 98.31 452 PHE A CA 1
ATOM 3337 C C . PHE A 1 452 ? -15.720 -7.964 23.133 1.00 98.31 452 PHE A C 1
ATOM 3339 O O . PHE A 1 452 ? -16.459 -8.260 24.077 1.00 98.31 452 PHE A O 1
ATOM 3346 N N . THR A 1 453 ? -14.655 -8.691 22.793 1.00 98.69 453 THR A N 1
ATOM 3347 C CA . THR A 1 453 ? -14.242 -9.901 23.517 1.00 98.69 453 THR A CA 1
ATOM 3348 C C . THR A 1 453 ? -12.918 -9.698 24.245 1.00 98.69 453 THR A C 1
ATOM 3350 O O . THR A 1 453 ? -11.935 -9.296 23.631 1.00 98.69 453 THR A O 1
ATOM 3353 N N . ALA A 1 454 ? -12.853 -10.006 25.543 1.00 98.56 454 ALA A N 1
ATOM 3354 C CA . ALA A 1 454 ? -11.600 -9.934 26.303 1.00 98.56 454 ALA A CA 1
ATOM 3355 C C . ALA A 1 454 ? -11.316 -11.194 27.126 1.00 98.56 454 ALA A C 1
ATOM 3357 O O . ALA A 1 454 ? -12.187 -11.706 27.831 1.00 98.56 454 ALA A O 1
ATOM 3358 N N . GLU A 1 455 ? -10.077 -11.676 27.099 1.00 98.31 455 GLU A N 1
ATOM 3359 C CA . GLU A 1 455 ? -9.666 -12.783 27.961 1.00 98.31 455 GLU A CA 1
ATOM 3360 C C . GLU A 1 455 ? -9.501 -12.337 29.424 1.00 98.31 455 GLU A C 1
ATOM 3362 O O . GLU A 1 455 ? -8.950 -11.275 29.733 1.00 98.31 455 GLU A O 1
ATOM 3367 N N . ARG A 1 456 ? -10.010 -13.142 30.363 1.00 96.50 456 ARG A N 1
ATOM 3368 C CA . ARG A 1 456 ? -10.005 -12.799 31.788 1.00 96.50 456 ARG A CA 1
ATOM 3369 C C . ARG A 1 456 ? -8.743 -13.303 32.478 1.00 96.50 456 ARG A C 1
ATOM 3371 O O . ARG A 1 456 ? -8.565 -14.505 32.642 1.00 96.50 456 ARG A O 1
ATOM 3378 N N . GLY A 1 457 ? -7.956 -12.374 33.013 1.00 96.44 457 GLY A N 1
ATOM 3379 C CA . GLY A 1 457 ? -6.881 -12.686 33.953 1.00 96.44 457 GLY A CA 1
ATOM 3380 C C . GLY A 1 457 ? -7.407 -13.279 35.260 1.00 96.44 457 GLY A C 1
ATOM 3381 O O . GLY A 1 457 ? -8.272 -12.681 35.907 1.00 96.44 457 GLY A O 1
ATOM 3382 N N . SER A 1 458 ? -6.860 -14.419 35.683 1.00 95.38 458 SER A N 1
ATOM 3383 C CA . SER A 1 458 ? -7.289 -15.158 36.882 1.00 95.38 458 SER A CA 1
ATOM 3384 C C . SER A 1 458 ? -7.117 -14.370 38.186 1.00 95.38 458 SER A C 1
ATOM 3386 O O . SER A 1 458 ? -7.922 -14.517 39.104 1.00 95.38 458 SER A O 1
ATOM 3388 N N . GLY A 1 459 ? -6.113 -13.493 38.253 1.00 95.50 459 GLY A N 1
ATOM 3389 C CA . GLY A 1 459 ? -5.870 -12.568 39.361 1.00 95.50 459 GLY A CA 1
ATOM 3390 C C . GLY A 1 459 ? -6.293 -11.124 39.083 1.00 95.50 459 GLY A C 1
ATOM 3391 O O . GLY A 1 459 ? -6.032 -10.258 39.916 1.00 95.50 459 GLY A O 1
ATOM 3392 N N . SER A 1 460 ? -6.921 -10.835 37.937 1.00 96.94 460 SER A N 1
ATOM 3393 C CA . SER A 1 460 ? -7.402 -9.482 37.648 1.00 96.94 460 SER A CA 1
ATOM 3394 C C . SER A 1 460 ? -8.700 -9.194 38.406 1.00 96.94 460 SER A C 1
ATOM 3396 O O . SER A 1 460 ? -9.648 -9.989 38.371 1.00 96.94 460 SER A O 1
ATOM 3398 N N . ALA A 1 461 ? -8.777 -8.032 39.060 1.00 96.38 461 ALA A N 1
ATOM 3399 C CA . ALA A 1 461 ? -9.964 -7.602 39.800 1.00 96.38 461 ALA A CA 1
ATOM 3400 C C . ALA A 1 461 ? -11.157 -7.284 38.877 1.00 96.38 461 ALA A C 1
ATOM 3402 O O . ALA A 1 461 ? -12.309 -7.524 39.241 1.00 96.38 461 ALA A O 1
ATOM 3403 N N . TYR A 1 462 ? -10.886 -6.772 37.676 1.00 98.12 462 TYR A N 1
ATOM 3404 C CA . TYR A 1 462 ? -11.880 -6.397 36.672 1.00 98.12 462 TYR A CA 1
ATOM 3405 C C . TYR A 1 462 ? -11.276 -6.484 35.264 1.00 98.12 462 TYR A C 1
ATOM 3407 O O . TYR A 1 462 ? -10.060 -6.513 35.096 1.00 98.12 462 TYR A O 1
ATOM 3415 N N . ASP A 1 463 ? -12.120 -6.546 34.239 1.00 98.44 463 ASP A N 1
ATOM 3416 C CA . ASP A 1 463 ? -11.684 -6.731 32.852 1.00 98.44 463 ASP A CA 1
ATOM 3417 C C . ASP A 1 463 ? -11.527 -5.367 32.145 1.00 98.44 463 ASP A C 1
ATOM 3419 O O . ASP A 1 463 ? -10.574 -5.165 31.395 1.00 98.44 463 ASP A O 1
ATOM 3423 N N . MET A 1 464 ? -12.402 -4.403 32.463 1.00 98.56 464 MET A N 1
ATOM 3424 C CA . MET A 1 464 ? -12.453 -3.062 31.860 1.00 98.56 464 MET A CA 1
ATOM 3425 C C . MET A 1 464 ? -12.379 -1.972 32.941 1.00 98.56 464 MET A C 1
ATOM 3427 O O . MET A 1 464 ? -13.216 -1.951 33.847 1.00 98.56 464 MET A O 1
ATOM 3431 N N . GLY A 1 465 ? -11.403 -1.066 32.867 1.00 98.44 465 GLY A N 1
ATOM 3432 C CA . GLY A 1 465 ? -11.255 0.053 33.805 1.00 98.44 465 GLY A CA 1
ATOM 3433 C C . GLY A 1 465 ? -11.451 1.416 33.157 1.00 98.44 465 GLY A C 1
ATOM 3434 O O . GLY A 1 465 ? -10.790 1.738 32.174 1.00 98.44 465 GLY A O 1
ATOM 3435 N N . PHE A 1 466 ? -12.301 2.242 33.761 1.00 98.69 466 PHE A N 1
ATOM 3436 C CA . PHE A 1 466 ? -12.594 3.608 33.334 1.00 98.69 466 PHE A CA 1
ATOM 3437 C C . PHE A 1 466 ? -12.287 4.586 34.468 1.00 98.69 466 PHE A C 1
ATOM 3439 O O . PHE A 1 466 ? -12.766 4.427 35.593 1.00 98.69 466 PHE A O 1
ATOM 3446 N N . GLN A 1 467 ? -11.467 5.593 34.190 1.00 98.12 467 GLN A N 1
ATOM 3447 C CA . GLN A 1 467 ? -11.011 6.568 35.176 1.00 98.12 467 GLN A CA 1
ATOM 3448 C C . GLN A 1 467 ? -11.151 7.978 34.600 1.00 98.12 467 GLN A C 1
ATOM 3450 O O . GLN A 1 467 ? -10.442 8.337 33.662 1.00 98.12 467 GLN A O 1
ATOM 3455 N N . THR A 1 468 ? -12.064 8.777 35.150 1.00 97.19 468 THR A N 1
ATOM 3456 C CA . THR A 1 468 ? -12.393 10.119 34.632 1.00 97.19 468 THR A CA 1
ATOM 3457 C C . THR A 1 468 ? -12.865 10.094 33.166 1.00 97.19 468 THR A C 1
ATOM 3459 O O . THR A 1 468 ? -12.465 10.923 32.348 1.00 97.19 468 THR A O 1
ATOM 3462 N N . VAL A 1 469 ? -13.706 9.118 32.807 1.00 97.38 469 VAL A N 1
ATOM 3463 C CA . VAL A 1 469 ? -14.286 8.976 31.460 1.00 97.38 469 VAL A CA 1
ATOM 3464 C C . VAL A 1 469 ? -15.770 9.330 31.483 1.00 97.38 469 VAL A C 1
ATOM 3466 O O . VAL A 1 469 ? -16.550 8.722 32.216 1.00 97.38 469 VAL A O 1
ATOM 3469 N N . THR A 1 470 ? -16.181 10.293 30.662 1.00 96.12 470 THR A N 1
ATOM 3470 C CA . THR A 1 470 ? -17.597 10.677 30.536 1.00 96.12 470 THR A CA 1
ATOM 3471 C C . THR A 1 470 ? -18.257 9.939 29.374 1.00 96.12 470 THR A C 1
ATOM 3473 O O . THR A 1 470 ? -17.828 10.076 28.234 1.00 96.12 470 THR A O 1
ATOM 3476 N N . GLY A 1 471 ? -19.314 9.175 29.636 1.00 93.25 471 GLY A N 1
ATOM 3477 C CA . GLY A 1 471 ? -20.039 8.432 28.603 1.00 93.25 471 GLY A CA 1
ATOM 3478 C C . GLY A 1 471 ? -19.306 7.189 28.095 1.00 93.25 471 GLY A C 1
ATOM 3479 O O . GLY A 1 471 ? -19.292 6.942 26.894 1.00 93.25 471 GLY A O 1
ATOM 3480 N N . TYR A 1 472 ? -18.677 6.408 28.979 1.00 96.44 472 TYR A N 1
ATOM 3481 C CA . TYR A 1 472 ? -18.198 5.082 28.573 1.00 96.44 472 TYR A CA 1
ATOM 3482 C C . TYR A 1 472 ? -19.382 4.132 28.331 1.00 96.44 472 TYR A C 1
ATOM 3484 O O . TYR A 1 472 ? -20.429 4.263 28.970 1.00 96.44 472 TYR A O 1
ATOM 3492 N N . CYS A 1 473 ? -19.219 3.138 27.460 1.00 94.75 473 CYS A N 1
ATOM 3493 C CA . CYS A 1 473 ? -20.180 2.046 27.345 1.00 94.75 473 CYS A CA 1
ATOM 3494 C C . CYS A 1 473 ? -19.504 0.709 27.054 1.00 94.75 473 CYS A C 1
ATOM 3496 O O . CYS A 1 473 ? -18.691 0.599 26.144 1.00 94.75 473 CYS A O 1
ATOM 3498 N N . VAL A 1 474 ? -19.900 -0.319 27.801 1.00 96.50 474 VAL A N 1
ATOM 3499 C CA . VAL A 1 474 ? -19.661 -1.723 27.461 1.00 96.50 474 VAL A CA 1
ATOM 3500 C C . VAL A 1 474 ? -21.031 -2.325 27.185 1.00 96.50 474 VAL A C 1
ATOM 3502 O O . VAL A 1 474 ? -21.873 -2.374 28.084 1.00 96.50 474 VAL A O 1
ATOM 3505 N N . SER A 1 475 ? -21.284 -2.689 25.935 1.00 90.94 475 SER A N 1
ATOM 3506 C CA . SER A 1 475 ? -22.570 -3.227 25.498 1.00 90.94 475 SER A CA 1
ATOM 3507 C C . SER A 1 475 ? -22.870 -4.587 26.144 1.00 90.94 475 SER A C 1
ATOM 3509 O O . SER A 1 475 ? -21.971 -5.329 26.539 1.00 90.94 475 SER A O 1
ATOM 3511 N N . ALA A 1 476 ? -24.151 -4.963 26.191 1.00 88.12 476 ALA A N 1
ATOM 3512 C CA . ALA A 1 476 ? -24.581 -6.243 26.765 1.00 88.12 476 ALA A CA 1
ATOM 3513 C C . ALA A 1 476 ? -24.122 -7.480 25.965 1.00 88.12 476 ALA A C 1
ATOM 3515 O O . ALA A 1 476 ? -24.107 -8.583 26.502 1.00 88.12 476 ALA A O 1
ATOM 3516 N N . ASN A 1 477 ? -23.765 -7.304 24.691 1.00 88.31 477 ASN A N 1
ATOM 3517 C CA . ASN A 1 477 ? -23.232 -8.351 23.813 1.00 88.31 477 ASN A CA 1
ATOM 3518 C C . ASN A 1 477 ? -21.687 -8.415 23.830 1.00 88.31 477 ASN A C 1
ATOM 3520 O O . ASN A 1 477 ? -21.107 -9.230 23.116 1.00 88.31 477 ASN A O 1
ATOM 3524 N N . SER A 1 478 ? -21.020 -7.565 24.621 1.00 96.06 478 SER A N 1
ATOM 3525 C CA . SER A 1 478 ? -19.586 -7.674 24.894 1.00 96.06 478 SER A CA 1
ATOM 3526 C C . SER A 1 478 ? -19.351 -8.669 26.032 1.00 96.06 478 SER A C 1
ATOM 3528 O O . SER A 1 478 ? -20.010 -8.616 27.074 1.00 96.06 478 SER A O 1
ATOM 3530 N N . GLN A 1 479 ? -18.403 -9.582 25.847 1.00 98.00 479 GLN A N 1
ATOM 3531 C CA . GLN A 1 479 ? -18.238 -10.755 26.705 1.00 98.00 479 GLN A CA 1
ATOM 3532 C C . GLN A 1 479 ? -16.768 -11.114 26.912 1.00 98.00 479 GLN A C 1
ATOM 3534 O O . GLN A 1 479 ? -15.877 -10.651 26.209 1.00 98.00 479 GLN A O 1
ATOM 3539 N N . ASN A 1 480 ? -16.484 -11.944 27.905 1.00 97.75 480 ASN A N 1
ATOM 3540 C CA . ASN A 1 480 ? -15.187 -12.588 28.013 1.00 97.75 480 ASN A CA 1
ATOM 3541 C C . ASN A 1 480 ? -15.104 -13.806 27.074 1.00 97.75 480 ASN A C 1
ATOM 3543 O O . ASN A 1 480 ? -16.108 -14.250 26.515 1.00 97.75 480 ASN A O 1
ATOM 3547 N N . THR A 1 481 ? -13.913 -14.385 26.934 1.00 96.12 481 THR A N 1
ATOM 3548 C CA . THR A 1 481 ? -13.664 -15.553 26.065 1.00 96.12 481 THR A CA 1
ATOM 3549 C C . THR A 1 481 ? -14.423 -16.828 26.461 1.00 96.12 481 THR A C 1
ATOM 3551 O O . THR A 1 481 ? -14.467 -17.770 25.676 1.00 96.12 481 THR A O 1
ATOM 3554 N N . THR A 1 482 ? -15.061 -16.872 27.636 1.00 95.31 482 THR A N 1
ATOM 3555 C CA . THR A 1 482 ? -15.932 -17.979 28.070 1.00 95.31 482 THR A CA 1
ATOM 3556 C C . THR A 1 482 ? -17.429 -17.655 27.962 1.00 95.31 482 THR A C 1
ATOM 3558 O O . THR A 1 482 ? -18.258 -18.440 28.421 1.00 95.31 482 THR A O 1
ATOM 3561 N N . GLY A 1 483 ? -17.793 -16.516 27.358 1.00 94.31 483 GLY A N 1
ATOM 3562 C CA . GLY A 1 483 ? -19.179 -16.073 27.153 1.00 94.31 483 GLY A CA 1
ATOM 3563 C C . GLY A 1 483 ? -19.815 -15.355 28.351 1.00 94.31 483 GLY A C 1
ATOM 3564 O O . GLY A 1 483 ? -21.000 -15.033 28.325 1.00 94.31 483 GLY A O 1
ATOM 3565 N N . GLY A 1 484 ? -19.062 -15.101 29.424 1.00 96.56 484 GLY A N 1
ATOM 3566 C CA . GLY A 1 484 ? -19.544 -14.340 30.579 1.00 96.56 484 GLY A CA 1
ATOM 3567 C C . GLY A 1 484 ? -19.424 -12.826 30.386 1.00 96.56 484 GLY A C 1
ATOM 3568 O O . GLY A 1 484 ? -18.575 -12.355 29.638 1.00 96.56 484 GLY A O 1
ATOM 3569 N N . ALA A 1 485 ? -20.212 -12.039 31.122 1.00 96.81 485 ALA A N 1
ATOM 3570 C CA . ALA A 1 485 ? -20.118 -10.577 31.079 1.00 96.81 485 ALA A CA 1
ATOM 3571 C C . ALA A 1 485 ? -18.730 -10.056 31.515 1.00 96.81 485 ALA A C 1
ATOM 3573 O O . ALA A 1 485 ? -18.090 -10.615 32.422 1.00 96.81 485 ALA A O 1
ATOM 3574 N N . LEU A 1 486 ? -18.288 -8.957 30.896 1.00 98.19 486 LEU A N 1
ATOM 3575 C CA . LEU A 1 486 ? -17.064 -8.240 31.261 1.00 98.19 486 LEU A CA 1
ATOM 3576 C C . LEU A 1 486 ? -17.250 -7.473 32.576 1.00 98.19 486 LEU A C 1
ATOM 3578 O O . LEU A 1 486 ? -18.215 -6.732 32.756 1.00 98.19 486 LEU A O 1
ATOM 3582 N N . ARG A 1 487 ? -16.306 -7.631 33.507 1.00 97.88 487 ARG A N 1
ATOM 3583 C CA . ARG A 1 487 ? -16.310 -6.926 34.798 1.00 97.88 487 ARG A CA 1
ATOM 3584 C C . ARG A 1 487 ? -15.780 -5.511 34.609 1.00 97.88 487 ARG A C 1
ATOM 3586 O O . ARG A 1 487 ? -14.659 -5.340 34.132 1.00 97.88 487 ARG A O 1
ATOM 3593 N N . THR A 1 488 ? -16.539 -4.512 35.037 1.00 98.00 488 THR A N 1
ATOM 3594 C CA . THR A 1 488 ? -16.177 -3.097 34.891 1.00 98.00 488 THR A CA 1
ATOM 3595 C C . THR A 1 488 ? -15.820 -2.462 36.231 1.00 98.00 488 THR A C 1
ATOM 3597 O O . THR A 1 488 ? -16.521 -2.677 37.220 1.00 98.00 488 THR A O 1
ATOM 3600 N N . ASN A 1 489 ? -14.792 -1.617 36.252 1.00 97.94 489 ASN A N 1
ATOM 3601 C CA . ASN A 1 489 ? -14.524 -0.681 37.344 1.00 97.94 489 ASN A CA 1
ATOM 3602 C C . ASN A 1 489 ? -14.505 0.750 36.794 1.00 97.94 489 ASN A C 1
ATOM 3604 O O . ASN A 1 489 ? -13.849 1.013 35.789 1.00 97.94 489 ASN A O 1
ATOM 3608 N N . ALA A 1 490 ? -15.226 1.666 37.438 1.00 97.19 490 ALA A N 1
ATOM 3609 C CA . ALA A 1 490 ? -15.448 3.018 36.941 1.00 97.19 490 ALA A CA 1
ATOM 3610 C C . ALA A 1 490 ? -15.251 4.055 38.056 1.00 97.19 490 ALA A C 1
ATOM 3612 O O . ALA A 1 490 ? -16.165 4.344 38.828 1.00 97.19 490 ALA A O 1
ATOM 3613 N N . THR A 1 491 ? -14.060 4.648 38.125 1.00 97.44 491 THR A N 1
ATOM 3614 C CA . THR A 1 491 ? -13.725 5.696 39.101 1.00 97.44 491 THR A CA 1
ATOM 3615 C C . THR A 1 491 ? -13.908 7.066 38.460 1.00 97.44 491 THR A C 1
ATOM 3617 O O . THR A 1 491 ? -13.320 7.348 37.417 1.00 97.44 491 THR A O 1
ATOM 3620 N N . GLY A 1 492 ? -14.738 7.930 39.054 1.00 96.94 492 GLY A N 1
ATOM 3621 C CA . GLY A 1 492 ? -14.984 9.284 38.530 1.00 96.94 492 GLY A CA 1
ATOM 3622 C C . GLY A 1 492 ? -15.521 9.315 37.091 1.00 96.94 492 GLY A C 1
ATOM 3623 O O . GLY A 1 492 ? -15.305 10.292 36.384 1.00 96.94 492 GLY A O 1
ATOM 3624 N N . SER A 1 493 ? -16.159 8.230 36.642 1.00 98.19 493 SER A N 1
ATOM 3625 C CA . SER A 1 493 ? -16.590 8.026 35.255 1.00 98.19 493 SER A CA 1
ATOM 3626 C C . SER A 1 493 ? -18.104 7.838 35.180 1.00 98.19 493 SER A C 1
ATOM 3628 O O . SER A 1 493 ? -18.703 7.294 36.107 1.00 98.19 493 SER A O 1
ATOM 3630 N N . THR A 1 494 ? -18.727 8.239 34.072 1.00 96.56 494 THR A N 1
ATOM 3631 C CA . THR A 1 494 ? -20.171 8.077 33.834 1.00 96.56 494 THR A CA 1
ATOM 3632 C C . THR A 1 494 ? -20.423 7.143 32.659 1.00 96.56 494 THR A C 1
ATOM 3634 O O . THR A 1 494 ? -19.769 7.247 31.624 1.00 96.56 494 THR A O 1
ATOM 3637 N N . GLN A 1 495 ? -21.372 6.221 32.817 1.00 94.19 495 GLN A N 1
ATOM 3638 C CA . GLN A 1 495 ? -21.781 5.324 31.740 1.00 94.19 495 GLN A CA 1
ATOM 3639 C C . GLN A 1 495 ? -22.839 6.006 30.864 1.00 94.19 495 GLN A C 1
ATOM 3641 O O . GLN A 1 495 ? -23.757 6.634 31.391 1.00 94.19 495 GLN A O 1
ATOM 3646 N N . SER A 1 496 ? -22.742 5.850 29.545 1.00 88.44 496 SER A N 1
ATOM 3647 C CA . SER A 1 496 ? -23.790 6.230 28.592 1.00 88.44 496 SER A CA 1
ATOM 3648 C C . SER A 1 496 ? -23.872 5.181 27.488 1.00 88.44 496 SER A C 1
ATOM 3650 O O . SER A 1 496 ? -23.137 5.235 26.509 1.00 88.44 496 SER A O 1
ATOM 3652 N N . CYS A 1 497 ? -24.751 4.196 27.675 1.00 76.75 497 CYS A N 1
ATOM 3653 C CA . CYS A 1 497 ? -24.968 3.099 26.730 1.00 76.75 497 CYS A CA 1
ATOM 3654 C C . CYS A 1 497 ? -26.159 3.330 25.802 1.00 76.75 497 CYS A C 1
ATOM 3656 O O . CYS A 1 497 ? -26.946 2.420 25.552 1.00 76.75 497 CYS A O 1
ATOM 3658 N N . THR A 1 498 ? -26.310 4.551 25.293 1.00 61.12 498 THR A N 1
ATOM 3659 C CA . THR A 1 498 ? -27.209 4.785 24.163 1.00 61.12 498 THR A CA 1
ATOM 3660 C C . THR A 1 498 ? -26.730 3.916 23.002 1.00 61.12 498 THR A C 1
ATOM 3662 O O . THR A 1 498 ? -25.670 4.183 22.439 1.00 61.12 498 THR A O 1
ATOM 3665 N N . THR A 1 499 ? -27.458 2.844 22.687 1.00 54.84 499 THR A N 1
ATOM 3666 C CA . THR A 1 499 ? -27.221 2.060 21.474 1.00 54.84 499 THR A CA 1
ATOM 3667 C C . THR A 1 499 ? -27.508 2.986 20.308 1.00 54.84 499 THR A C 1
ATOM 3669 O O . THR A 1 499 ? -28.669 3.308 20.062 1.00 54.84 499 THR A O 1
ATOM 3672 N N . ALA A 1 500 ? -26.460 3.490 19.661 1.00 58.97 500 ALA A N 1
ATOM 3673 C CA . ALA A 1 500 ? -26.632 4.203 18.412 1.00 58.97 500 ALA A CA 1
ATOM 3674 C C . ALA A 1 500 ? -27.252 3.233 17.401 1.00 58.97 500 ALA A C 1
ATOM 3676 O O . ALA A 1 500 ? -26.849 2.073 17.337 1.00 58.97 500 ALA A O 1
ATOM 3677 N N . ASP A 1 501 ? -28.236 3.706 16.646 1.00 69.25 501 ASP A N 1
ATOM 3678 C CA . ASP A 1 501 ? -28.821 2.966 15.532 1.00 69.25 501 ASP A CA 1
ATOM 3679 C C . ASP A 1 501 ? -27.718 2.712 14.488 1.00 69.25 501 ASP A C 1
ATOM 3681 O O . ASP A 1 501 ? -27.349 3.616 13.728 1.00 69.25 501 ASP A O 1
ATOM 3685 N N . ASP A 1 502 ? -27.129 1.514 14.528 1.00 72.06 502 ASP A N 1
ATOM 3686 C CA . ASP A 1 502 ? -25.972 1.098 13.734 1.00 72.06 502 ASP A CA 1
ATOM 3687 C C . ASP A 1 502 ? -26.396 0.234 12.552 1.00 72.06 502 ASP A C 1
ATOM 3689 O O . ASP A 1 502 ? -27.399 -0.486 12.586 1.00 72.06 502 ASP A O 1
ATOM 3693 N N . TYR A 1 503 ? -25.596 0.290 11.495 1.00 85.25 503 TYR A N 1
ATOM 3694 C CA . TYR A 1 503 ? -25.889 -0.340 10.222 1.00 85.25 503 TYR A CA 1
ATOM 3695 C C . TYR A 1 503 ? -24.617 -0.798 9.502 1.00 85.25 503 TYR A C 1
ATOM 3697 O O . TYR A 1 503 ? -23.512 -0.316 9.757 1.00 85.25 503 TYR A O 1
ATOM 3705 N N . SER A 1 504 ? -24.785 -1.734 8.571 1.00 83.62 504 SER A N 1
ATOM 3706 C CA . SER A 1 504 ? -23.760 -2.142 7.610 1.00 83.62 504 SER A CA 1
ATOM 3707 C C . SER A 1 504 ? -24.087 -1.614 6.213 1.00 83.62 504 SER A C 1
ATOM 3709 O O . SER A 1 504 ? -25.239 -1.285 5.917 1.00 83.62 504 SER A O 1
ATOM 3711 N N . LEU A 1 505 ? -23.066 -1.531 5.359 1.00 90.31 505 LEU A N 1
ATOM 3712 C CA . LEU A 1 505 ? -23.152 -1.047 3.983 1.00 90.31 505 LEU A CA 1
ATOM 3713 C C . LEU A 1 505 ? -22.375 -1.998 3.064 1.00 90.31 505 LEU A C 1
ATOM 3715 O O . LEU A 1 505 ? -21.231 -2.334 3.357 1.00 90.31 505 LEU A O 1
ATOM 3719 N N . ALA A 1 506 ? -22.974 -2.410 1.950 1.00 83.06 506 ALA A N 1
ATOM 3720 C CA . ALA A 1 506 ? -22.316 -3.186 0.901 1.00 83.06 506 ALA A CA 1
ATOM 3721 C C . ALA A 1 506 ? -22.792 -2.721 -0.480 1.00 83.06 506 ALA A C 1
ATOM 3723 O O . ALA A 1 506 ? -23.925 -2.269 -0.621 1.00 83.06 506 ALA A O 1
ATOM 3724 N N . VAL A 1 507 ? -21.957 -2.850 -1.511 1.00 89.31 507 VAL A N 1
ATOM 3725 C CA . VAL A 1 507 ? -22.289 -2.441 -2.888 1.00 89.31 507 VAL A CA 1
ATOM 3726 C C . VAL A 1 507 ? -22.090 -3.624 -3.827 1.00 89.31 507 VAL A C 1
ATOM 3728 O O . VAL A 1 507 ? -21.113 -4.357 -3.705 1.00 89.31 507 VAL A O 1
ATOM 3731 N N . THR A 1 508 ? -23.037 -3.836 -4.740 1.00 76.62 508 THR A N 1
ATOM 3732 C CA . THR A 1 508 ? -23.022 -4.951 -5.700 1.00 76.62 508 THR A CA 1
ATOM 3733 C C . THR A 1 508 ? -23.504 -4.508 -7.086 1.00 76.62 508 THR A C 1
ATOM 3735 O O . THR A 1 508 ? -24.454 -3.730 -7.168 1.00 76.62 508 THR A O 1
ATOM 3738 N N . PRO A 1 509 ? -22.925 -5.000 -8.195 1.00 82.31 509 PRO A N 1
ATOM 3739 C CA . PRO A 1 509 ? -21.721 -5.838 -8.265 1.00 82.31 509 PRO A CA 1
ATOM 3740 C C . PRO A 1 509 ? -20.456 -5.069 -7.846 1.00 82.31 509 PRO A C 1
ATOM 3742 O O . PRO A 1 509 ? -20.522 -3.865 -7.636 1.00 82.31 509 PRO A O 1
ATOM 3745 N N . SER A 1 510 ? -19.322 -5.763 -7.707 1.00 69.44 510 SER A N 1
ATOM 3746 C CA . SER A 1 510 ? -18.035 -5.171 -7.303 1.00 69.44 510 SER A CA 1
ATOM 3747 C C . SER A 1 510 ? -17.384 -4.300 -8.380 1.00 69.44 510 SER A C 1
ATOM 3749 O O . SER A 1 510 ? -16.467 -3.544 -8.066 1.00 69.44 510 SER A O 1
ATOM 3751 N N . SER A 1 511 ? -17.833 -4.393 -9.635 1.00 79.38 511 SER A N 1
ATOM 3752 C CA . SER A 1 511 ? -17.477 -3.453 -10.695 1.00 79.38 511 SER A CA 1
ATOM 3753 C C . SER A 1 511 ? -18.507 -3.405 -11.831 1.00 79.38 511 SER A C 1
ATOM 3755 O O . SER A 1 511 ? -19.323 -4.319 -12.000 1.00 79.38 511 SER A O 1
ATOM 3757 N N . ARG A 1 512 ? -18.479 -2.327 -12.623 1.00 86.00 512 ARG A N 1
ATOM 3758 C CA . ARG A 1 512 ? -19.172 -2.196 -13.917 1.00 86.00 512 ARG A CA 1
ATOM 3759 C C . ARG A 1 512 ? -18.276 -1.506 -14.941 1.00 86.00 512 ARG A C 1
ATOM 3761 O O . ARG A 1 512 ? -17.417 -0.713 -14.572 1.00 86.00 512 ARG A O 1
ATOM 3768 N N . THR A 1 513 ? -18.568 -1.729 -16.219 1.00 79.50 513 THR A N 1
ATOM 3769 C CA . THR A 1 513 ? -17.928 -1.031 -17.340 1.00 79.50 513 THR A CA 1
ATOM 3770 C C . THR A 1 513 ? -18.954 -0.188 -18.095 1.00 79.50 513 THR A C 1
ATOM 3772 O O . THR A 1 513 ? -20.084 -0.635 -18.299 1.00 79.50 513 THR A O 1
ATOM 3775 N N . VAL A 1 514 ? -18.569 1.018 -18.511 1.00 83.19 514 VAL A N 1
ATOM 3776 C CA . VAL A 1 514 ? -19.341 1.916 -19.380 1.00 83.19 514 VAL A CA 1
ATOM 3777 C C . VAL A 1 514 ? -18.494 2.253 -20.618 1.00 83.19 514 VAL A C 1
ATOM 3779 O O . VAL A 1 514 ? -17.309 2.542 -20.456 1.00 83.19 514 VAL A O 1
ATOM 3782 N N . PRO A 1 515 ? -19.063 2.238 -21.839 1.00 73.38 515 PRO A N 1
ATOM 3783 C CA . PRO A 1 515 ? -18.338 2.601 -23.055 1.00 73.38 515 PRO A CA 1
ATOM 3784 C C . PRO A 1 515 ? -17.724 4.005 -23.020 1.00 73.38 515 PRO A C 1
ATOM 3786 O O . PRO A 1 515 ? -18.253 4.921 -22.379 1.00 73.38 515 PRO A O 1
ATOM 3789 N N . SER A 1 516 ? -16.648 4.188 -23.788 1.00 73.94 516 SER A N 1
ATOM 3790 C CA . SER A 1 516 ? -16.128 5.513 -24.120 1.00 73.94 516 SER A CA 1
ATOM 3791 C C . SER A 1 516 ? -17.194 6.323 -24.877 1.00 73.94 516 SER A C 1
ATOM 3793 O O . SER A 1 516 ? -17.937 5.791 -25.703 1.00 73.94 516 SER A O 1
ATOM 3795 N N . GLY A 1 517 ? -17.329 7.615 -24.560 1.00 75.69 517 GLY A N 1
ATOM 3796 C CA . GLY A 1 517 ? -18.356 8.492 -25.150 1.00 75.69 517 GLY A CA 1
ATOM 3797 C C . GLY A 1 517 ? -19.616 8.720 -24.299 1.00 75.69 517 GLY A C 1
ATOM 3798 O O . GLY A 1 517 ? -20.427 9.580 -24.648 1.00 75.69 517 GLY A O 1
ATOM 3799 N N . GLY A 1 518 ? -19.749 8.042 -23.156 1.00 81.94 518 GLY A N 1
ATOM 3800 C CA . GLY A 1 518 ? -20.805 8.282 -22.165 1.00 81.94 518 GLY A CA 1
ATOM 3801 C C . GLY A 1 518 ? -21.802 7.128 -22.020 1.00 81.94 518 GLY A C 1
ATOM 3802 O O . GLY A 1 518 ? -22.026 6.348 -22.943 1.00 81.94 518 GLY A O 1
ATOM 3803 N N . GLY A 1 519 ? -22.422 7.021 -20.845 1.00 88.50 519 GLY A N 1
ATOM 3804 C CA . GLY A 1 519 ? -23.393 5.974 -20.526 1.00 88.50 519 GLY A CA 1
ATOM 3805 C C . GLY A 1 519 ? -23.714 5.903 -19.035 1.00 88.50 519 GLY A C 1
ATOM 3806 O O . GLY A 1 519 ? -23.375 6.804 -18.267 1.00 88.50 519 GLY A O 1
ATOM 3807 N N . THR A 1 520 ? -24.381 4.830 -18.610 1.00 92.75 520 THR A N 1
ATOM 3808 C CA . THR A 1 520 ? -24.786 4.640 -17.209 1.00 92.75 520 THR A CA 1
ATOM 3809 C C . THR A 1 520 ? -24.444 3.247 -16.695 1.00 92.75 520 THR A C 1
ATOM 3811 O O . THR A 1 520 ? -24.694 2.260 -17.383 1.00 92.75 520 THR A O 1
ATOM 3814 N N . ALA A 1 521 ? -23.969 3.160 -15.453 1.00 91.94 521 ALA A N 1
ATOM 3815 C CA . ALA A 1 521 ? -23.789 1.922 -14.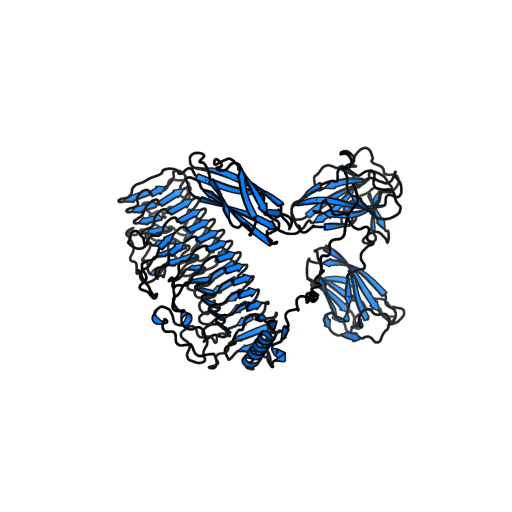702 1.00 91.94 521 ALA A CA 1
ATOM 3816 C C . ALA A 1 521 ? -24.629 1.946 -13.420 1.00 91.94 521 ALA A C 1
ATOM 3818 O O . ALA A 1 521 ? -24.618 2.931 -12.682 1.00 91.94 521 ALA A O 1
ATOM 3819 N N . THR A 1 522 ? -25.329 0.849 -13.128 1.00 95.56 522 THR A N 1
ATOM 3820 C CA . THR A 1 522 ? -26.148 0.714 -11.915 1.00 95.56 522 THR A CA 1
ATOM 3821 C C . THR A 1 522 ? -25.575 -0.318 -10.948 1.00 95.56 522 THR A C 1
ATOM 3823 O O . THR A 1 522 ? -25.182 -1.423 -11.351 1.00 95.56 522 THR A O 1
ATOM 3826 N N . TYR A 1 523 ? -25.620 0.024 -9.663 1.00 96.50 523 TYR A N 1
ATOM 3827 C CA . TYR A 1 523 ? -25.223 -0.807 -8.530 1.00 96.50 523 TYR A CA 1
ATOM 3828 C C . TYR A 1 523 ? -26.336 -0.816 -7.479 1.00 96.50 523 TYR A C 1
ATOM 3830 O O . TYR A 1 523 ? -27.080 0.153 -7.335 1.00 96.50 523 TYR A O 1
ATOM 3838 N N . THR A 1 524 ? -26.424 -1.892 -6.709 1.00 97.56 524 THR A N 1
ATOM 3839 C CA . THR A 1 524 ? -27.282 -2.000 -5.529 1.00 97.56 524 THR A CA 1
ATOM 3840 C C . THR A 1 524 ? -26.439 -1.774 -4.283 1.00 97.56 524 THR A C 1
ATOM 3842 O O . THR A 1 524 ? -25.491 -2.519 -4.024 1.00 97.56 524 THR A O 1
ATOM 3845 N N . VAL A 1 525 ? -26.798 -0.752 -3.515 1.00 97.00 525 VAL A N 1
ATOM 3846 C CA . VAL A 1 525 ? -26.266 -0.455 -2.188 1.00 97.00 525 VAL A CA 1
ATOM 3847 C C . VAL A 1 525 ? -27.164 -1.139 -1.166 1.00 97.00 525 VAL A C 1
ATOM 3849 O O . VAL A 1 525 ? -28.294 -0.710 -0.940 1.00 97.00 525 VAL A O 1
ATOM 3852 N N . ASN A 1 526 ? -26.683 -2.222 -0.572 1.00 91.94 526 ASN A N 1
ATOM 3853 C CA . ASN A 1 526 ? -27.384 -2.973 0.459 1.00 91.94 526 ASN A CA 1
ATOM 3854 C C . ASN A 1 526 ? -27.029 -2.417 1.836 1.00 91.94 526 ASN A C 1
ATOM 3856 O O . ASN A 1 526 ? -25.854 -2.181 2.126 1.00 91.94 526 ASN A O 1
ATOM 3860 N N . THR A 1 527 ? -28.033 -2.248 2.694 1.00 93.81 527 THR A N 1
ATOM 3861 C CA . THR A 1 527 ? -27.829 -1.890 4.099 1.00 93.81 527 THR A CA 1
ATOM 3862 C C . THR A 1 527 ? -28.462 -2.932 5.010 1.00 93.81 527 THR A C 1
ATOM 3864 O O . THR A 1 527 ? -29.434 -3.591 4.640 1.00 93.81 527 THR A O 1
ATOM 3867 N N . SER A 1 528 ? -27.938 -3.103 6.218 1.00 86.44 528 SER A N 1
ATOM 3868 C CA . SER A 1 528 ? -28.561 -3.956 7.240 1.00 86.44 528 SER A CA 1
ATOM 3869 C C . SER A 1 528 ? -28.503 -3.285 8.598 1.00 86.44 528 SER A C 1
ATOM 3871 O O . SER A 1 528 ? -27.532 -2.596 8.889 1.00 86.44 528 SER A O 1
ATOM 3873 N N . VAL A 1 529 ? -29.532 -3.483 9.424 1.00 85.31 529 VAL A N 1
ATOM 3874 C CA . VAL A 1 529 ? -29.504 -3.045 10.825 1.00 85.31 529 VAL A CA 1
ATOM 3875 C C . VAL A 1 529 ? -28.509 -3.922 11.575 1.00 85.31 529 VAL A C 1
ATOM 3877 O O . VAL A 1 529 ? -28.612 -5.148 11.547 1.00 85.31 529 VAL A O 1
ATOM 3880 N N . VAL A 1 530 ? -27.547 -3.286 12.232 1.00 72.88 530 VAL A N 1
ATOM 3881 C CA . VAL A 1 530 ? -26.529 -3.952 13.048 1.00 72.88 530 VAL A CA 1
ATOM 3882 C C . VAL A 1 530 ? -26.918 -3.892 14.522 1.00 72.88 530 VAL A C 1
ATOM 3884 O O . VAL A 1 530 ? -26.827 -4.903 15.217 1.00 72.88 530 VAL A O 1
ATOM 3887 N N . SER A 1 531 ? -27.391 -2.739 15.001 1.00 64.81 531 SER A N 1
ATOM 3888 C CA . SER A 1 531 ? -27.940 -2.579 16.352 1.00 64.81 531 SER A CA 1
ATOM 3889 C C . SER A 1 531 ? -28.865 -1.358 16.433 1.00 64.81 531 SER A C 1
ATOM 3891 O O . SER A 1 531 ? -28.841 -0.514 15.544 1.00 64.81 531 SER A O 1
ATOM 3893 N N . GLY A 1 532 ? -29.695 -1.263 17.475 1.00 71.62 532 GLY A N 1
ATOM 3894 C CA . GLY A 1 532 ? -30.673 -0.176 17.611 1.00 71.62 532 GLY A CA 1
ATOM 3895 C C . GLY A 1 532 ? -31.865 -0.296 16.650 1.00 71.62 532 GLY A C 1
ATOM 3896 O O . GLY A 1 532 ? -32.216 -1.390 16.200 1.00 71.62 532 GLY A O 1
ATOM 3897 N N . ALA A 1 533 ? -32.535 0.823 16.390 1.00 75.44 533 ALA A N 1
ATOM 3898 C CA . ALA A 1 533 ? -33.646 0.933 15.453 1.00 75.44 533 ALA A CA 1
ATOM 3899 C C . ALA A 1 533 ? -33.152 1.159 14.007 1.00 75.44 533 ALA A C 1
ATOM 3901 O O . ALA A 1 533 ? -32.030 1.612 13.791 1.00 75.44 533 ALA A O 1
ATOM 3902 N N . PRO A 1 534 ? -33.973 0.876 12.978 1.00 79.75 534 PRO A N 1
ATOM 3903 C CA . PRO A 1 534 ? -33.622 1.200 11.600 1.00 79.75 534 PRO A CA 1
ATOM 3904 C C . PRO A 1 534 ? -33.582 2.724 11.392 1.00 79.75 534 PRO A C 1
ATOM 3906 O O . PRO A 1 534 ? -34.624 3.372 11.289 1.00 79.75 534 PRO A O 1
ATOM 3909 N N . GLY A 1 535 ? -32.376 3.296 11.340 1.00 84.75 535 GLY A N 1
ATOM 3910 C CA . GLY A 1 535 ? -32.147 4.717 11.063 1.00 84.75 535 GLY A CA 1
ATOM 3911 C C . GLY A 1 535 ? -32.062 5.044 9.566 1.00 84.75 535 GLY A C 1
ATOM 3912 O O . GLY A 1 535 ? -31.817 4.169 8.732 1.00 84.75 535 GLY A O 1
ATOM 3913 N N . ASN A 1 536 ? -32.237 6.324 9.221 1.00 91.56 536 ASN A N 1
ATOM 3914 C CA . ASN A 1 536 ? -32.007 6.829 7.864 1.00 91.56 536 ASN A CA 1
ATOM 3915 C C . ASN A 1 536 ? -30.503 6.989 7.599 1.00 91.56 536 ASN A C 1
ATOM 3917 O O . ASN A 1 536 ? -29.806 7.677 8.344 1.00 91.56 536 ASN A O 1
ATOM 3921 N N . ILE A 1 537 ? -30.028 6.403 6.504 1.00 94.00 537 ILE A N 1
ATOM 3922 C CA . ILE A 1 537 ? -28.647 6.467 6.029 1.00 94.00 537 ILE A CA 1
ATOM 3923 C C . ILE A 1 537 ? -28.623 7.364 4.792 1.00 94.00 537 ILE A C 1
ATOM 3925 O O . ILE A 1 537 ? -29.228 7.045 3.766 1.00 94.00 537 ILE A O 1
ATOM 3929 N N . THR A 1 538 ? -27.928 8.494 4.881 1.00 96.94 538 THR A N 1
ATOM 3930 C CA . THR A 1 538 ? -27.683 9.370 3.728 1.00 96.94 538 THR A CA 1
ATOM 3931 C C . THR A 1 538 ? -26.507 8.818 2.936 1.00 96.94 538 THR A C 1
ATOM 3933 O O . THR A 1 538 ? -25.437 8.613 3.499 1.00 96.94 538 THR A O 1
ATOM 3936 N N . LEU A 1 539 ? -26.703 8.555 1.648 1.00 97.06 539 LEU A N 1
ATOM 3937 C CA . LEU A 1 539 ? -25.688 7.988 0.766 1.00 97.06 539 LEU A CA 1
ATOM 3938 C C . LEU A 1 539 ? -24.995 9.078 -0.060 1.00 97.06 539 LEU A C 1
ATOM 3940 O O . LEU A 1 539 ? -25.645 9.993 -0.574 1.00 97.06 539 LEU A O 1
ATOM 3944 N N . GLY A 1 540 ? -23.685 8.938 -0.227 1.00 95.56 540 GLY A N 1
ATOM 3945 C CA . GLY A 1 540 ? -22.840 9.716 -1.127 1.00 95.56 540 GLY A CA 1
ATOM 3946 C C . GLY A 1 540 ? -21.834 8.817 -1.846 1.00 95.56 540 GLY A C 1
ATOM 3947 O O . GLY A 1 540 ? -21.650 7.659 -1.476 1.00 95.56 540 GLY A O 1
ATOM 3948 N N . ALA A 1 541 ? -21.186 9.342 -2.884 1.00 93.69 541 ALA A N 1
ATOM 3949 C CA . ALA A 1 541 ? -20.108 8.653 -3.588 1.00 93.69 541 ALA A CA 1
ATOM 3950 C C . ALA A 1 541 ? -18.944 9.607 -3.869 1.00 93.69 541 ALA A C 1
ATOM 3952 O O . ALA A 1 541 ? -19.159 10.753 -4.267 1.00 93.69 541 ALA A O 1
ATOM 3953 N N . THR A 1 542 ? -17.725 9.106 -3.708 1.00 90.44 542 THR A N 1
ATOM 3954 C CA . THR A 1 542 ? -16.467 9.750 -4.112 1.00 90.44 542 THR A CA 1
ATOM 3955 C C . THR A 1 542 ? -15.661 8.796 -5.004 1.00 90.44 542 THR A C 1
ATOM 3957 O O . THR A 1 542 ? -16.069 7.655 -5.225 1.00 90.44 542 THR A O 1
ATOM 3960 N N . GLY A 1 543 ? -14.545 9.261 -5.578 1.00 84.06 543 GLY A N 1
ATOM 3961 C CA . GLY A 1 543 ? -13.716 8.444 -6.482 1.00 84.06 543 GLY A CA 1
ATOM 3962 C C . GLY A 1 543 ? -14.286 8.276 -7.898 1.00 84.06 543 GLY A C 1
ATOM 3963 O O . GLY A 1 543 ? -13.887 7.380 -8.634 1.00 84.06 543 GLY A O 1
ATOM 3964 N N . LEU A 1 544 ? -15.236 9.130 -8.292 1.00 92.69 544 LEU A N 1
ATOM 3965 C CA . LEU A 1 544 ? -15.757 9.183 -9.660 1.00 92.69 544 LEU A CA 1
ATOM 3966 C C . LEU A 1 544 ? -14.723 9.828 -10.603 1.00 92.69 544 LEU A C 1
ATOM 3968 O O . LEU A 1 544 ? -14.126 10.839 -10.223 1.00 92.69 544 LEU A O 1
ATOM 3972 N N . PRO A 1 545 ? -14.535 9.315 -11.834 1.00 87.00 545 PRO A N 1
ATOM 3973 C CA . PRO A 1 545 ? -13.659 9.958 -12.808 1.00 87.00 545 PRO A CA 1
ATOM 3974 C C . PRO A 1 545 ? -14.207 11.335 -13.226 1.00 87.00 545 PRO A C 1
ATOM 3976 O O . PRO A 1 545 ? -15.422 11.566 -13.155 1.00 87.00 545 PRO A O 1
ATOM 3979 N N . PRO A 1 546 ? -13.348 12.258 -13.706 1.00 87.56 546 PRO A N 1
ATOM 3980 C CA . PRO A 1 546 ? -13.790 13.548 -14.227 1.00 87.56 546 PRO A CA 1
ATOM 3981 C C . PRO A 1 546 ? -14.924 13.393 -15.249 1.00 87.56 546 PRO A C 1
ATOM 3983 O O . PRO A 1 546 ? -14.866 12.551 -16.138 1.00 87.56 546 PRO A O 1
ATOM 3986 N N . GLY A 1 547 ? -15.988 14.186 -15.115 1.00 88.81 547 GLY A N 1
ATOM 3987 C CA . GLY A 1 547 ? -17.152 14.112 -16.006 1.00 88.81 547 GLY A CA 1
ATOM 3988 C C . GLY A 1 547 ? -18.146 12.981 -15.705 1.00 88.81 547 GLY A C 1
ATOM 3989 O O . GLY A 1 547 ? -19.101 12.833 -16.467 1.00 88.81 547 GLY A O 1
ATOM 3990 N N . ALA A 1 548 ? -17.956 12.208 -14.628 1.00 95.19 548 ALA A N 1
ATOM 3991 C CA . ALA A 1 548 ? -18.947 11.264 -14.112 1.00 95.19 548 ALA A CA 1
ATOM 3992 C C . ALA A 1 548 ? -19.681 11.808 -12.871 1.00 95.19 548 ALA A C 1
ATOM 3994 O O . ALA A 1 548 ? -19.158 12.626 -12.117 1.00 95.19 548 ALA A O 1
ATOM 3995 N N . SER A 1 549 ? -20.907 11.337 -12.645 1.00 96.06 549 SER A N 1
ATOM 3996 C CA . SER A 1 549 ? -21.737 11.680 -11.481 1.00 96.06 549 SER A CA 1
ATOM 3997 C C . SER A 1 549 ? -22.450 10.443 -10.936 1.00 96.06 549 SER A C 1
ATOM 3999 O O . SER A 1 549 ? -22.739 9.523 -11.696 1.00 96.06 549 SER A O 1
ATOM 4001 N N . ALA A 1 550 ? -22.747 10.410 -9.635 1.00 97.19 550 ALA A N 1
ATOM 4002 C CA . ALA A 1 550 ? -23.530 9.344 -9.010 1.00 97.19 550 ALA A CA 1
ATOM 4003 C C . ALA A 1 550 ? -24.821 9.898 -8.398 1.00 97.19 550 ALA A C 1
ATOM 4005 O O . ALA A 1 550 ? -24.838 10.981 -7.816 1.00 97.19 550 ALA A O 1
ATOM 4006 N N . SER A 1 551 ? -25.896 9.125 -8.503 1.00 97.62 551 SER A N 1
ATOM 4007 C CA . SER A 1 551 ? -27.189 9.394 -7.870 1.00 97.62 551 SER A CA 1
ATOM 4008 C C . SER A 1 551 ? -27.705 8.139 -7.173 1.00 97.62 551 SER A C 1
ATOM 4010 O O . SER A 1 551 ? -27.342 7.028 -7.554 1.00 97.62 551 SER A O 1
ATOM 4012 N N . PHE A 1 552 ? -28.542 8.308 -6.150 1.00 98.31 552 PHE A N 1
ATOM 4013 C CA . PHE A 1 552 ? -29.044 7.222 -5.308 1.00 98.31 552 PHE A CA 1
ATOM 4014 C C . PHE A 1 552 ? -30.567 7.297 -5.197 1.00 98.31 552 PHE A C 1
ATOM 4016 O O . PHE A 1 552 ? -31.112 8.386 -5.008 1.00 98.31 552 PHE A O 1
ATOM 4023 N N . SER A 1 553 ? -31.255 6.157 -5.285 1.00 97.06 553 SER A N 1
ATOM 4024 C CA . SER A 1 553 ? -32.712 6.082 -5.133 1.00 97.06 553 SER A CA 1
ATOM 4025 C C . SER A 1 553 ? -33.142 4.783 -4.429 1.00 97.06 553 SER A C 1
ATOM 4027 O O . SER A 1 553 ? -32.928 3.702 -4.989 1.00 97.06 553 SER A O 1
ATOM 4029 N N . PRO A 1 554 ? -33.741 4.851 -3.220 1.00 97.50 554 PRO A N 1
ATOM 4030 C CA . PRO A 1 554 ? -33.970 6.054 -2.404 1.00 97.50 554 PRO A CA 1
ATOM 4031 C C . PRO A 1 554 ? -32.683 6.619 -1.768 1.00 97.50 554 PRO A C 1
ATOM 4033 O O . PRO A 1 554 ? -31.723 5.886 -1.534 1.00 97.50 554 PRO A O 1
ATOM 4036 N N . ASN A 1 555 ? -32.674 7.918 -1.454 1.00 95.94 555 ASN A N 1
ATOM 4037 C CA . ASN A 1 555 ? -31.661 8.561 -0.610 1.00 95.94 555 ASN A CA 1
ATOM 4038 C C . ASN A 1 555 ? -32.312 9.692 0.211 1.00 95.94 555 ASN A C 1
ATOM 4040 O O . ASN A 1 555 ? -32.816 10.639 -0.399 1.00 95.94 555 ASN A O 1
ATOM 4044 N N . PRO A 1 556 ? -32.336 9.623 1.555 1.00 96.44 556 PRO A N 1
ATOM 4045 C CA . PRO A 1 556 ? -31.747 8.581 2.403 1.00 96.44 556 PRO A CA 1
ATOM 4046 C C . PRO A 1 556 ? -32.433 7.211 2.265 1.00 96.44 556 PRO A C 1
ATOM 4048 O O . PRO A 1 556 ? -33.598 7.120 1.876 1.00 96.44 556 PRO A O 1
ATOM 4051 N N . VAL A 1 557 ? -31.698 6.143 2.582 1.00 96.25 557 VAL A N 1
ATOM 4052 C CA . VAL A 1 557 ? -32.195 4.759 2.651 1.00 96.25 557 VAL A CA 1
ATOM 4053 C C . VAL A 1 557 ? -32.314 4.329 4.113 1.00 96.25 557 VAL A C 1
ATOM 4055 O O . VAL A 1 557 ? -31.432 4.618 4.914 1.00 96.25 557 VAL A O 1
ATOM 4058 N N . ALA A 1 558 ? -33.396 3.649 4.489 1.00 94.31 558 ALA A N 1
ATOM 4059 C CA . ALA A 1 558 ? -33.515 3.091 5.836 1.00 94.31 558 ALA A CA 1
ATOM 4060 C C . ALA A 1 558 ? -32.604 1.861 5.992 1.00 94.31 558 ALA A C 1
ATOM 4062 O O . ALA A 1 558 ? -32.574 1.004 5.105 1.00 94.31 558 ALA A O 1
ATOM 4063 N N . ALA A 1 559 ? -31.901 1.745 7.122 1.00 89.56 559 ALA A N 1
ATOM 4064 C CA . ALA A 1 559 ? -31.095 0.567 7.442 1.00 89.56 559 ALA A CA 1
ATOM 4065 C C . ALA A 1 559 ? -31.929 -0.729 7.328 1.00 89.56 559 ALA A C 1
ATOM 4067 O O . ALA A 1 559 ? -33.046 -0.804 7.836 1.00 89.56 559 ALA A O 1
ATOM 4068 N N . GLY A 1 560 ? -31.403 -1.750 6.644 1.00 89.81 560 GLY A N 1
ATOM 4069 C CA . GLY A 1 560 ? -32.151 -2.975 6.311 1.00 89.81 560 GLY A CA 1
ATOM 4070 C C . GLY A 1 560 ? -32.851 -2.944 4.949 1.00 89.81 560 GLY A C 1
ATOM 4071 O O . GLY A 1 560 ? -33.395 -3.961 4.528 1.00 89.81 560 GLY A O 1
ATOM 4072 N N . SER A 1 561 ? -32.825 -1.805 4.252 1.00 95.75 561 SER A N 1
ATOM 4073 C CA . SER A 1 561 ? -33.289 -1.662 2.866 1.00 95.75 561 SER A CA 1
ATOM 4074 C C . SER A 1 561 ? -32.110 -1.497 1.898 1.00 95.75 561 SER A C 1
ATOM 4076 O O . SER A 1 561 ? -30.945 -1.444 2.302 1.00 95.75 561 SER A O 1
ATOM 4078 N N . SER A 1 562 ? -32.399 -1.393 0.603 1.00 96.19 562 SER A N 1
ATOM 4079 C CA . SER A 1 562 ? -31.400 -1.138 -0.438 1.00 96.19 562 SER A CA 1
ATOM 4080 C C . SER A 1 562 ? -31.661 0.173 -1.182 1.00 96.19 562 SER A C 1
ATOM 4082 O O . SER A 1 562 ? -32.806 0.606 -1.308 1.00 96.19 562 SER A O 1
ATOM 4084 N N . SER A 1 563 ? -30.603 0.772 -1.727 1.00 98.00 563 SER A N 1
ATOM 4085 C CA . SER A 1 563 ? -30.663 1.907 -2.653 1.00 98.00 563 SER A CA 1
ATOM 4086 C C . SER A 1 563 ? -30.010 1.552 -3.983 1.00 98.00 563 SER A C 1
ATOM 4088 O O . SER A 1 563 ? -28.996 0.858 -4.012 1.00 98.00 563 SER A O 1
ATOM 4090 N N . THR A 1 564 ? -30.568 2.023 -5.096 1.00 98.25 564 THR A N 1
ATOM 4091 C CA . THR A 1 564 ? -29.917 1.899 -6.406 1.00 98.25 564 THR A CA 1
ATOM 4092 C C . THR A 1 564 ? -28.983 3.085 -6.609 1.00 98.25 564 THR A C 1
ATOM 4094 O O . THR A 1 564 ? -29.452 4.220 -6.690 1.00 98.25 564 THR A O 1
ATOM 4097 N N . MET A 1 565 ? -27.679 2.829 -6.721 1.00 98.31 565 MET A N 1
ATOM 4098 C CA . MET A 1 565 ? -26.700 3.818 -7.170 1.00 98.31 565 MET A CA 1
ATOM 4099 C C . MET A 1 565 ? -26.614 3.792 -8.697 1.00 98.31 565 MET A C 1
ATOM 4101 O O . MET A 1 565 ? -26.263 2.766 -9.277 1.00 98.31 565 MET A O 1
ATOM 4105 N N . THR A 1 566 ? -26.885 4.922 -9.347 1.00 97.81 566 THR A N 1
ATOM 4106 C CA . THR A 1 566 ? -26.706 5.108 -10.793 1.00 97.81 566 THR A CA 1
ATOM 4107 C C . THR A 1 566 ? -25.549 6.059 -11.040 1.00 97.81 566 THR A C 1
ATOM 4109 O O . THR A 1 566 ? -25.620 7.235 -10.676 1.00 97.81 566 THR A O 1
ATOM 4112 N N . VAL A 1 567 ? -24.496 5.550 -11.669 1.00 96.75 567 VAL A N 1
ATOM 4113 C CA . VAL A 1 567 ? -23.329 6.319 -12.093 1.00 96.75 567 VAL A CA 1
ATOM 4114 C C . VAL A 1 567 ? -23.484 6.662 -13.567 1.00 96.75 567 VAL A C 1
ATOM 4116 O O . VAL A 1 567 ? -23.657 5.765 -14.385 1.00 96.75 567 VAL A O 1
ATOM 4119 N N . THR A 1 568 ? -23.440 7.946 -13.902 1.00 96.62 568 THR A N 1
ATOM 4120 C CA . THR A 1 568 ? -23.582 8.464 -15.270 1.00 96.62 568 THR A CA 1
ATOM 4121 C C . THR A 1 568 ? -22.266 9.083 -15.713 1.00 96.62 568 THR A C 1
ATOM 4123 O O . THR A 1 568 ? -21.742 9.947 -15.010 1.00 96.62 568 THR A O 1
ATOM 4126 N N . THR A 1 569 ? -21.746 8.666 -16.863 1.00 94.50 569 THR A N 1
ATOM 4127 C CA . THR A 1 569 ? -20.552 9.230 -17.506 1.00 94.50 569 THR A CA 1
ATOM 4128 C C . THR A 1 569 ? -20.947 10.099 -18.699 1.00 94.50 569 THR A C 1
ATOM 4130 O O . THR A 1 569 ? -22.030 9.948 -19.270 1.00 94.50 569 THR A O 1
ATOM 4133 N N . THR A 1 570 ? -20.071 11.023 -19.085 1.00 90.88 570 THR A N 1
ATOM 4134 C CA . THR A 1 570 ? -20.262 11.902 -20.249 1.00 90.88 570 THR A CA 1
ATOM 4135 C C . THR A 1 570 ? -19.232 11.590 -21.331 1.00 90.88 570 THR A C 1
ATOM 4137 O O . THR A 1 570 ? -18.257 10.886 -21.084 1.00 90.88 570 THR A O 1
ATOM 4140 N N . GLY A 1 571 ? -19.394 12.161 -22.529 1.00 82.31 571 GLY A N 1
ATOM 4141 C CA . GLY A 1 571 ? -18.393 12.040 -23.598 1.00 82.31 571 GLY A CA 1
ATOM 4142 C C . GLY A 1 571 ? -17.031 12.670 -23.280 1.00 82.31 571 GLY A C 1
ATOM 4143 O O . GLY A 1 571 ? -16.086 12.472 -24.032 1.00 82.31 571 GLY A O 1
ATOM 4144 N N . ALA A 1 572 ? -16.925 13.417 -22.177 1.00 83.50 572 ALA A N 1
ATOM 4145 C CA . ALA A 1 572 ? -15.673 13.968 -21.668 1.00 83.50 572 ALA A CA 1
ATOM 4146 C C . ALA A 1 572 ? -15.046 13.109 -20.555 1.00 83.50 572 ALA A C 1
ATOM 4148 O O . ALA A 1 572 ? -13.973 13.458 -20.067 1.00 83.50 572 ALA A O 1
ATOM 4149 N N . THR A 1 573 ? -15.707 12.029 -20.122 1.00 88.19 573 THR A N 1
ATOM 4150 C CA . THR A 1 573 ? -15.158 11.131 -19.104 1.00 88.19 573 THR A CA 1
ATOM 4151 C C . THR A 1 573 ? -13.996 10.333 -19.696 1.00 88.19 573 THR A C 1
ATOM 4153 O O . THR A 1 573 ? -14.225 9.623 -20.673 1.00 88.19 573 THR A O 1
ATOM 4156 N N . PRO A 1 574 ? -12.769 10.443 -19.147 1.00 78.12 574 PRO A N 1
ATOM 4157 C CA . PRO A 1 574 ? -11.616 9.720 -19.671 1.00 78.12 574 PRO A CA 1
ATOM 4158 C C . PRO A 1 574 ? -11.784 8.208 -19.542 1.00 78.12 574 PRO A C 1
ATOM 4160 O O . PRO A 1 574 ? -12.354 7.730 -18.559 1.00 78.12 574 PRO A O 1
ATOM 4163 N N . ASP A 1 575 ? -11.219 7.475 -20.497 1.00 79.12 575 ASP A N 1
ATOM 4164 C CA . ASP A 1 575 ? -11.066 6.030 -20.383 1.00 79.12 575 ASP A CA 1
ATOM 4165 C C . ASP A 1 575 ? -10.124 5.693 -19.215 1.00 79.12 575 ASP A C 1
ATOM 4167 O O . ASP A 1 575 ? -9.140 6.391 -18.955 1.00 79.12 575 ASP A O 1
ATOM 4171 N N . GLY A 1 576 ? -10.427 4.620 -18.496 1.00 68.50 576 GLY A N 1
ATOM 4172 C CA . GLY A 1 576 ? -9.702 4.178 -17.316 1.00 68.50 576 GLY A CA 1
ATOM 4173 C C . GLY A 1 576 ? -10.612 3.513 -16.290 1.00 68.50 576 GLY A C 1
ATOM 4174 O O . GLY A 1 576 ? -11.839 3.582 -16.356 1.00 68.50 576 GLY A O 1
ATOM 4175 N N . THR A 1 577 ? -9.999 2.860 -15.309 1.00 77.06 577 THR A N 1
ATOM 4176 C CA . THR A 1 577 ? -10.714 2.270 -14.174 1.00 77.06 577 THR A CA 1
ATOM 4177 C C . THR A 1 577 ? -10.639 3.209 -12.979 1.00 77.06 577 THR A C 1
ATOM 4179 O O . THR A 1 577 ? -9.579 3.731 -12.649 1.00 77.06 577 THR A O 1
ATOM 4182 N N . SER A 1 578 ? -11.770 3.428 -12.321 1.00 80.00 578 SER A N 1
ATOM 4183 C CA . SER A 1 578 ? -11.902 4.227 -11.108 1.00 80.00 578 SER A CA 1
ATOM 4184 C C . SER A 1 578 ? -12.548 3.396 -10.009 1.00 80.00 578 SER A C 1
ATOM 4186 O O . SER A 1 578 ? -13.513 2.673 -10.255 1.00 80.00 578 SER A O 1
ATOM 4188 N N . THR A 1 579 ? -12.047 3.513 -8.784 1.00 86.75 579 THR A N 1
ATOM 4189 C CA . THR A 1 579 ? -12.704 2.935 -7.610 1.00 86.75 579 THR A CA 1
ATOM 4190 C C . THR A 1 579 ? -13.661 3.964 -7.031 1.00 86.75 579 THR A C 1
ATOM 4192 O O . THR A 1 579 ? -13.241 5.009 -6.545 1.00 86.75 579 THR A O 1
ATOM 4195 N N . ILE A 1 580 ? -14.953 3.656 -7.063 1.00 89.56 580 ILE A N 1
ATOM 4196 C CA . ILE A 1 580 ? -16.000 4.457 -6.440 1.00 89.56 580 ILE A CA 1
ATOM 4197 C C . ILE A 1 580 ? -16.140 4.011 -4.989 1.00 89.56 580 ILE A C 1
ATOM 4199 O O . ILE A 1 580 ? -16.435 2.844 -4.719 1.00 89.56 580 ILE A O 1
ATOM 4203 N N . THR A 1 581 ? -15.987 4.948 -4.061 1.00 88.88 581 THR A N 1
ATOM 4204 C CA . THR A 1 581 ? -16.273 4.733 -2.641 1.00 88.88 581 THR A CA 1
ATOM 4205 C C . THR A 1 581 ? -17.664 5.266 -2.338 1.00 88.88 581 THR A C 1
ATOM 4207 O O . THR A 1 581 ? -17.917 6.465 -2.432 1.00 88.88 581 THR A O 1
ATOM 4210 N N . VAL A 1 582 ? -18.579 4.364 -1.992 1.00 91.88 582 VAL A N 1
ATOM 4211 C CA . VAL A 1 582 ? -19.919 4.691 -1.507 1.00 91.88 582 VAL A CA 1
ATOM 4212 C C . VAL A 1 582 ? -19.849 4.895 -0.006 1.00 91.88 582 VAL A C 1
ATOM 4214 O O . VAL A 1 582 ? -19.394 4.019 0.726 1.00 91.88 582 VAL A O 1
ATOM 4217 N N . THR A 1 583 ? -20.346 6.037 0.441 1.00 89.44 583 THR A N 1
ATOM 4218 C CA . THR A 1 583 ? -20.358 6.465 1.834 1.00 89.44 583 THR A CA 1
ATOM 4219 C C . THR A 1 583 ? -21.800 6.518 2.307 1.00 89.44 583 THR A C 1
ATOM 4221 O O . THR A 1 583 ? -22.600 7.269 1.758 1.00 89.44 583 THR A O 1
ATOM 4224 N N . GLY A 1 584 ? -22.147 5.725 3.313 1.00 88.94 584 GLY A N 1
ATOM 4225 C CA . GLY A 1 584 ? -23.381 5.887 4.071 1.00 88.94 584 GLY A CA 1
ATOM 4226 C C . GLY A 1 584 ? -23.096 6.676 5.335 1.00 88.94 584 GLY A C 1
ATOM 4227 O O . GLY A 1 584 ? -22.104 6.400 5.999 1.00 88.94 584 GLY A O 1
ATOM 4228 N N . THR A 1 585 ? -23.947 7.641 5.669 1.00 85.69 585 THR A N 1
ATOM 4229 C CA . THR A 1 585 ? -23.888 8.412 6.915 1.00 85.69 585 THR A CA 1
ATOM 4230 C C . THR A 1 585 ? -25.213 8.266 7.652 1.00 85.69 585 THR A C 1
ATOM 4232 O O . THR A 1 585 ? -26.252 8.733 7.180 1.00 85.69 585 THR A O 1
ATOM 4235 N N . GLY A 1 586 ? -25.170 7.609 8.807 1.00 80.81 586 GLY A N 1
ATOM 4236 C CA . GLY A 1 586 ? -26.296 7.437 9.721 1.00 80.81 586 GLY A CA 1
ATOM 4237 C C . GLY A 1 586 ? -25.944 7.943 11.119 1.00 80.81 586 GLY A C 1
ATOM 4238 O O . GLY A 1 586 ? -24.872 8.496 11.354 1.00 80.81 586 GLY A O 1
ATOM 4239 N N . THR A 1 587 ? -26.845 7.738 12.071 1.00 68.44 587 THR A N 1
ATOM 4240 C CA . THR A 1 587 ? -26.690 8.176 13.470 1.00 68.44 587 THR A CA 1
ATOM 4241 C C . THR A 1 587 ? -25.531 7.509 14.209 1.00 68.44 587 THR A C 1
ATOM 4243 O O . THR A 1 587 ? -24.923 8.152 15.057 1.00 68.44 587 THR A O 1
ATOM 4246 N N . ALA A 1 588 ? -25.187 6.259 13.877 1.00 65.38 588 ALA A N 1
ATOM 4247 C CA . ALA A 1 588 ? -23.995 5.575 14.399 1.00 65.38 588 ALA A CA 1
ATOM 4248 C C . ALA A 1 588 ? -22.687 5.949 13.675 1.00 65.38 588 ALA A C 1
ATOM 4250 O O . ALA A 1 588 ? -21.651 5.335 13.916 1.00 65.38 588 ALA A O 1
ATOM 4251 N N . GLY A 1 589 ? -22.730 6.939 12.779 1.00 66.00 589 GLY A N 1
ATOM 4252 C CA . GLY A 1 589 ? -21.584 7.397 12.006 1.00 66.00 589 GLY A CA 1
ATOM 4253 C C . GLY A 1 589 ? -21.587 6.896 10.564 1.00 66.00 589 GLY A C 1
ATOM 4254 O O . GLY A 1 589 ? -22.626 6.550 9.984 1.00 66.00 589 GLY A O 1
ATOM 4255 N N . THR A 1 590 ? -20.401 6.917 9.965 1.00 78.31 590 THR A N 1
ATOM 4256 C CA . THR A 1 590 ? -20.200 6.686 8.536 1.00 78.31 590 THR A CA 1
ATOM 4257 C C . THR A 1 590 ? -19.691 5.269 8.265 1.00 78.31 590 THR A C 1
ATOM 4259 O O . THR A 1 590 ? -18.780 4.790 8.939 1.00 78.31 590 THR A O 1
ATOM 4262 N N . ARG A 1 591 ? -20.250 4.599 7.255 1.00 79.50 591 ARG A N 1
ATOM 4263 C CA . ARG A 1 591 ? -19.760 3.321 6.712 1.00 79.50 591 ARG A CA 1
ATOM 4264 C C . ARG A 1 591 ? -19.402 3.507 5.247 1.00 79.50 591 ARG A C 1
ATOM 4266 O O . ARG A 1 591 ? -20.076 4.261 4.550 1.00 79.50 591 ARG A O 1
ATOM 4273 N N . THR A 1 592 ? -18.379 2.808 4.770 1.00 81.50 592 THR A N 1
ATOM 4274 C CA . THR A 1 592 ? -17.990 2.851 3.358 1.00 81.50 592 THR A CA 1
ATOM 4275 C C . THR A 1 592 ? -17.986 1.466 2.733 1.00 81.50 592 THR A C 1
ATOM 4277 O O . THR A 1 592 ? -17.736 0.463 3.399 1.00 81.50 592 THR A O 1
ATOM 4280 N N . ALA A 1 593 ? -18.278 1.414 1.441 1.00 78.31 593 ALA A N 1
ATOM 4281 C CA . ALA A 1 593 ? -18.160 0.232 0.604 1.00 78.31 593 ALA A CA 1
ATOM 4282 C C . ALA A 1 593 ? -17.702 0.678 -0.785 1.00 78.31 593 ALA A C 1
ATOM 4284 O O . ALA A 1 593 ? -18.103 1.741 -1.253 1.00 78.31 593 ALA A O 1
ATOM 4285 N N . SER A 1 594 ? -16.859 -0.109 -1.445 1.00 83.75 594 SER A N 1
ATOM 4286 C CA . SER A 1 594 ? -16.250 0.290 -2.716 1.00 83.75 594 SER A CA 1
ATOM 4287 C C . SER A 1 594 ? -16.726 -0.586 -3.871 1.00 83.75 594 SER A C 1
ATOM 4289 O O . SER A 1 594 ? -17.044 -1.759 -3.685 1.00 83.75 594 SER A O 1
ATOM 4291 N N . THR A 1 595 ? -16.756 -0.011 -5.069 1.00 90.19 595 THR A N 1
ATOM 4292 C CA . THR A 1 595 ? -17.024 -0.708 -6.331 1.00 90.19 595 THR A CA 1
ATOM 4293 C C . THR A 1 595 ? -16.204 -0.083 -7.458 1.00 90.19 595 THR A C 1
ATOM 4295 O O . THR A 1 595 ? -15.923 1.110 -7.424 1.00 90.19 595 THR A O 1
ATOM 4298 N N . GLY A 1 596 ? -15.818 -0.851 -8.471 1.00 80.94 596 GLY A N 1
ATOM 4299 C CA . GLY A 1 596 ? -15.094 -0.346 -9.639 1.00 80.94 596 GLY A CA 1
ATOM 4300 C C . GLY A 1 596 ? -16.021 0.190 -10.733 1.00 80.94 596 GLY A C 1
ATOM 4301 O O . GLY A 1 596 ? -17.052 -0.409 -11.020 1.00 80.94 596 GLY A O 1
ATOM 4302 N N . LEU A 1 597 ? -15.628 1.275 -11.391 1.00 92.25 597 LEU A N 1
ATOM 4303 C CA . LEU A 1 597 ? -16.166 1.725 -12.672 1.00 92.25 597 LEU A CA 1
ATOM 4304 C C . LEU A 1 597 ? -15.030 1.743 -13.691 1.00 92.25 597 LEU A C 1
ATOM 4306 O O . LEU A 1 597 ? -14.076 2.491 -13.519 1.00 92.25 597 LEU A O 1
ATOM 4310 N N . THR A 1 598 ? -15.154 0.990 -14.773 1.00 81.31 598 THR A N 1
ATOM 4311 C CA . THR A 1 598 ? -14.260 1.110 -15.928 1.00 81.31 598 THR A CA 1
ATOM 4312 C C . THR A 1 598 ? -14.961 1.909 -17.016 1.00 81.31 598 THR A C 1
ATOM 4314 O O . THR A 1 598 ? -16.048 1.545 -17.452 1.00 81.31 598 THR A O 1
ATOM 4317 N N . VAL A 1 599 ? -14.358 3.010 -17.448 1.00 82.44 599 VAL A N 1
ATOM 4318 C CA . VAL A 1 599 ? -14.768 3.755 -18.639 1.00 82.44 599 VAL A CA 1
ATOM 4319 C C . VAL A 1 599 ? -13.822 3.373 -19.760 1.00 82.44 599 VAL A C 1
ATOM 4321 O O . VAL A 1 599 ? -12.612 3.343 -19.569 1.00 82.44 599 VAL A O 1
ATOM 4324 N N . GLY A 1 600 ? -14.358 3.017 -20.911 1.00 69.50 600 GLY A N 1
ATOM 4325 C CA . GLY A 1 600 ? -13.546 2.660 -22.064 1.00 69.50 600 GLY A CA 1
ATOM 4326 C C . GLY A 1 600 ? -14.265 1.684 -22.962 1.00 69.50 600 GLY A C 1
ATOM 4327 O O . GLY A 1 600 ? -15.348 1.193 -22.643 1.00 69.50 600 GLY A O 1
ATOM 4328 N N . THR A 1 601 ? -13.669 1.395 -24.109 1.00 52.66 601 THR A N 1
ATOM 4329 C CA . THR A 1 601 ? -14.143 0.312 -24.972 1.00 52.66 601 THR A CA 1
ATOM 4330 C C . THR A 1 601 ? -14.152 -0.995 -24.174 1.00 52.66 601 THR A C 1
ATOM 4332 O O . THR A 1 601 ? -13.084 -1.408 -23.716 1.00 52.66 601 THR A O 1
ATOM 4335 N N . PRO A 1 602 ? -15.319 -1.643 -23.970 1.00 50.09 602 PRO A N 1
ATOM 4336 C CA . PRO A 1 602 ? -15.371 -2.943 -23.318 1.00 50.09 602 PRO A CA 1
ATOM 4337 C C . PRO A 1 602 ? -14.411 -3.889 -24.037 1.00 50.09 602 PRO A C 1
ATOM 4339 O O . PRO A 1 602 ? -14.483 -4.020 -25.258 1.00 50.09 602 PRO A O 1
ATOM 4342 N N . THR A 1 603 ? -13.502 -4.530 -23.305 1.00 49.22 603 THR A N 1
ATOM 4343 C CA . THR A 1 603 ? -12.692 -5.605 -23.872 1.00 49.22 603 THR A CA 1
ATOM 4344 C C . THR A 1 603 ? -13.627 -6.768 -24.191 1.00 49.22 603 THR A C 1
ATOM 4346 O O . THR A 1 603 ? -14.135 -7.453 -23.299 1.00 49.22 603 THR A O 1
ATOM 4349 N N . SER A 1 604 ? -13.922 -6.962 -25.475 1.00 57.66 604 SER A N 1
ATOM 4350 C CA . SER A 1 604 ? -14.661 -8.127 -25.943 1.00 57.66 604 SER A CA 1
ATOM 4351 C C . SER A 1 604 ? -13.814 -9.371 -25.674 1.00 57.66 604 SER A C 1
ATOM 4353 O O . SER A 1 604 ? -12.667 -9.477 -26.104 1.00 57.66 604 SER A O 1
ATOM 4355 N N . SER A 1 605 ? -14.349 -10.302 -24.885 1.00 67.50 605 SER A N 1
ATOM 4356 C CA . SER A 1 605 ? -13.710 -11.598 -24.659 1.00 67.50 605 SER A CA 1
ATOM 4357 C C . SER A 1 605 ? -14.257 -12.557 -25.698 1.00 67.50 605 SER A C 1
ATOM 4359 O O . SER A 1 605 ? -15.428 -12.899 -25.615 1.00 67.50 605 SER A O 1
ATOM 4361 N N . ASN A 1 606 ? -13.430 -12.972 -26.657 1.00 76.00 606 ASN A N 1
ATOM 4362 C CA . ASN A 1 606 ? -13.769 -13.978 -27.662 1.00 76.00 606 ASN A CA 1
ATOM 4363 C C . ASN A 1 606 ? -13.045 -15.284 -27.316 1.00 76.00 606 ASN A C 1
ATOM 4365 O O . ASN A 1 606 ? -11.848 -15.417 -27.560 1.00 76.00 606 ASN A O 1
ATOM 4369 N N . VAL A 1 607 ? -13.761 -16.226 -26.708 1.00 76.75 607 VAL A N 1
ATOM 4370 C CA . VAL A 1 607 ? -13.221 -17.508 -26.242 1.00 76.75 607 VAL A CA 1
ATOM 4371 C C . VAL A 1 607 ? -13.600 -18.602 -27.222 1.00 76.75 607 VAL A C 1
ATOM 4373 O O . VAL A 1 607 ? -14.777 -18.923 -27.357 1.00 76.75 607 VAL A O 1
ATOM 4376 N N . TYR A 1 608 ? -12.609 -19.195 -27.875 1.00 83.62 608 TYR A N 1
ATOM 4377 C CA . TYR A 1 608 ? -12.819 -20.284 -28.821 1.00 83.62 608 TYR A CA 1
ATOM 4378 C C . TYR A 1 608 ? -12.470 -21.644 -28.205 1.00 83.62 608 TYR A C 1
ATOM 4380 O O . TYR A 1 608 ? -11.535 -21.731 -27.410 1.00 83.62 608 TYR A O 1
ATOM 4388 N N . ALA A 1 609 ? -13.169 -22.705 -28.608 1.00 75.38 609 ALA A N 1
ATOM 4389 C CA . ALA A 1 609 ? -12.819 -24.084 -28.259 1.00 75.38 609 ALA A CA 1
ATOM 4390 C C . ALA A 1 609 ? -13.160 -25.049 -29.402 1.00 75.38 609 ALA A C 1
ATOM 4392 O O . ALA A 1 609 ? -14.221 -24.921 -30.011 1.00 75.38 609 ALA A O 1
ATOM 4393 N N . GLU A 1 610 ? -12.278 -26.011 -29.683 1.00 86.00 610 GLU A N 1
ATOM 4394 C CA . GLU A 1 610 ? -12.538 -27.055 -30.687 1.00 86.00 610 GLU A CA 1
ATOM 4395 C C . GLU A 1 610 ? -13.614 -28.022 -30.190 1.00 86.00 610 GLU A C 1
ATOM 4397 O O . GLU A 1 610 ? -13.648 -28.368 -29.002 1.00 86.00 610 GLU A O 1
ATOM 4402 N N . ALA A 1 611 ? -14.490 -28.483 -31.077 1.00 89.88 611 ALA A N 1
ATOM 4403 C CA . ALA A 1 611 ? -15.600 -29.360 -30.711 1.00 89.88 611 ALA A CA 1
ATOM 4404 C C . ALA A 1 611 ? -15.121 -30.733 -30.208 1.00 89.88 611 ALA A C 1
ATOM 4406 O O . ALA A 1 611 ? -15.752 -31.359 -29.353 1.00 89.88 611 ALA A O 1
ATOM 4407 N N . GLU A 1 612 ? -13.973 -31.185 -30.697 1.00 88.12 612 GLU A N 1
ATOM 4408 C CA . GLU A 1 612 ? -13.299 -32.425 -30.325 1.00 88.12 612 GLU A CA 1
ATOM 4409 C C . GLU A 1 612 ? -12.322 -32.267 -29.150 1.00 88.12 612 GLU A C 1
ATOM 4411 O O . GLU A 1 612 ? -11.725 -33.253 -28.723 1.00 88.12 612 GLU A O 1
ATOM 4416 N N . SER A 1 613 ? -12.176 -31.062 -28.582 1.00 77.88 613 SER A N 1
ATOM 4417 C CA . SER A 1 613 ? -11.260 -30.807 -27.451 1.00 77.88 613 SER A CA 1
ATOM 4418 C C . SER A 1 613 ? -11.655 -31.521 -26.152 1.00 77.88 613 SER A C 1
ATOM 4420 O O . SER A 1 613 ? -10.869 -31.597 -25.206 1.00 77.88 613 SER A O 1
ATOM 4422 N N . GLY A 1 614 ? -12.887 -32.023 -26.089 1.00 75.19 614 GLY A N 1
ATOM 4423 C CA . GLY A 1 614 ? -13.468 -32.646 -24.915 1.00 75.19 614 GLY A CA 1
ATOM 4424 C C . GLY A 1 614 ? -13.797 -34.126 -25.079 1.00 75.19 614 GLY A C 1
ATOM 4425 O O . GLY A 1 614 ? -13.186 -34.859 -25.850 1.00 75.19 614 GLY A O 1
ATOM 4426 N N . THR A 1 615 ? -14.774 -34.605 -24.307 1.00 91.75 615 THR A N 1
ATOM 4427 C CA . THR A 1 615 ? -15.195 -36.014 -24.384 1.00 91.75 615 THR A CA 1
ATOM 4428 C C . THR A 1 615 ? -16.281 -36.183 -25.438 1.00 91.75 615 THR A C 1
ATOM 4430 O O . THR A 1 615 ? -17.350 -35.593 -25.303 1.00 91.75 615 THR A O 1
ATOM 4433 N N . VAL A 1 616 ? -16.035 -37.034 -26.438 1.00 95.19 616 VAL A N 1
ATOM 4434 C CA . VAL A 1 616 ? -17.019 -37.425 -27.460 1.00 95.19 616 VAL A CA 1
ATOM 4435 C C . VAL A 1 616 ? -17.411 -38.888 -27.255 1.00 95.19 616 VAL A C 1
ATOM 4437 O O . VAL A 1 616 ? -16.555 -39.767 -27.168 1.00 95.19 616 VAL A O 1
ATOM 4440 N N . THR A 1 617 ? -18.710 -39.160 -27.147 1.00 96.50 617 THR A N 1
ATOM 4441 C CA . THR A 1 617 ? -19.258 -40.501 -26.884 1.00 96.50 617 THR A CA 1
ATOM 4442 C C . THR A 1 617 ? -20.175 -40.954 -28.012 1.00 96.50 617 THR A C 1
ATOM 4444 O O . THR A 1 617 ? -20.947 -40.160 -28.535 1.00 96.50 617 THR A O 1
ATOM 4447 N N . ALA A 1 618 ? -20.143 -42.243 -28.356 1.00 94.75 618 ALA A N 1
ATOM 4448 C CA . ALA A 1 618 ? -21.005 -42.804 -29.396 1.00 94.75 618 ALA A CA 1
ATOM 4449 C C . ALA A 1 618 ? -22.511 -42.604 -29.081 1.00 94.75 618 ALA A C 1
ATOM 4451 O O . ALA A 1 618 ? -22.900 -42.689 -27.911 1.00 94.75 618 ALA A O 1
ATOM 4452 N N . PRO A 1 619 ? -23.376 -42.376 -30.094 1.00 96.38 619 PRO A N 1
ATOM 4453 C CA . PRO A 1 619 ? -23.076 -42.378 -31.533 1.00 96.38 619 PRO A CA 1
ATOM 4454 C C . PRO A 1 619 ? -22.432 -41.094 -32.091 1.00 96.38 619 PRO A C 1
ATOM 4456 O O . PRO A 1 619 ? -22.172 -41.053 -33.292 1.00 96.38 619 PRO A O 1
ATOM 4459 N N . MET A 1 620 ? -22.143 -40.072 -31.274 1.00 97.75 620 MET A N 1
ATOM 4460 C CA . MET A 1 620 ? -21.275 -38.971 -31.714 1.00 97.75 620 MET A CA 1
ATOM 4461 C C . MET A 1 620 ? -19.847 -39.484 -31.919 1.00 97.75 620 MET A C 1
ATOM 4463 O O . MET A 1 620 ? -19.383 -40.392 -31.226 1.00 97.75 620 MET A O 1
ATOM 4467 N N . GLN A 1 621 ? -19.155 -38.916 -32.895 1.00 96.50 621 GLN A N 1
ATOM 4468 C CA . GLN A 1 621 ? -17.842 -39.348 -33.349 1.00 96.50 621 GLN A CA 1
ATOM 4469 C C . GLN A 1 621 ? -17.022 -38.158 -33.849 1.00 96.50 621 GLN A C 1
ATOM 4471 O O . GLN A 1 621 ? -17.566 -37.125 -34.240 1.00 96.50 621 GLN A O 1
ATOM 4476 N N . ILE A 1 622 ? -15.705 -38.338 -33.852 1.00 94.88 622 ILE A N 1
ATOM 4477 C CA . ILE A 1 622 ? -14.750 -37.391 -34.425 1.00 94.88 622 ILE A CA 1
ATOM 4478 C C . ILE A 1 622 ? -14.393 -37.873 -35.832 1.00 94.88 622 ILE A C 1
ATOM 4480 O O . ILE A 1 622 ? -14.125 -39.058 -36.041 1.00 94.88 622 ILE A O 1
ATOM 4484 N N . GLN A 1 623 ? -14.405 -36.960 -36.794 1.00 90.00 623 GLN A N 1
ATOM 4485 C CA . GLN A 1 623 ? -14.036 -37.186 -38.192 1.00 90.00 623 GLN A CA 1
ATOM 4486 C C . GLN A 1 623 ? -13.012 -36.122 -38.622 1.00 90.00 623 GLN A C 1
ATOM 4488 O O . GLN A 1 623 ? -12.786 -35.153 -37.902 1.00 90.00 623 GLN A O 1
ATOM 4493 N N . SER A 1 624 ? -12.364 -36.308 -39.774 1.00 85.88 624 SER A N 1
ATOM 4494 C CA . SER A 1 624 ? -11.318 -35.397 -40.267 1.00 85.88 624 SER A CA 1
ATOM 4495 C C . SER A 1 624 ? -11.752 -34.627 -41.511 1.00 85.88 624 SER A C 1
ATOM 4497 O O . SER A 1 624 ? -12.342 -35.199 -42.427 1.00 85.88 624 SER A O 1
ATOM 4499 N N . ASP A 1 625 ? -11.404 -33.343 -41.566 1.00 81.62 625 ASP A N 1
ATOM 4500 C CA . ASP A 1 625 ? -11.545 -32.466 -42.733 1.00 81.62 625 ASP A CA 1
ATOM 4501 C C . ASP A 1 625 ? -10.420 -31.427 -42.681 1.00 81.62 625 ASP A C 1
ATOM 4503 O O . ASP A 1 625 ? -10.246 -30.748 -41.676 1.00 81.62 625 ASP A O 1
ATOM 4507 N N . ALA A 1 626 ? -9.648 -31.286 -43.758 1.00 75.06 626 ALA A N 1
ATOM 4508 C CA . ALA A 1 626 ? -8.518 -30.356 -43.805 1.00 75.06 626 ALA A CA 1
ATOM 4509 C C . ALA A 1 626 ? -8.923 -28.874 -43.658 1.00 75.06 626 ALA A C 1
ATOM 4511 O O . ALA A 1 626 ? -8.066 -28.037 -43.384 1.00 75.06 626 ALA A O 1
ATOM 4512 N N . ASN A 1 627 ? -10.203 -28.548 -43.861 1.00 77.19 627 ASN A N 1
ATOM 4513 C CA . ASN A 1 627 ? -10.751 -27.197 -43.717 1.00 77.19 627 ASN A CA 1
ATOM 4514 C C . ASN A 1 627 ? -11.464 -26.973 -42.369 1.00 77.19 627 ASN A C 1
ATOM 4516 O O . ASN A 1 627 ? -11.963 -25.866 -42.113 1.00 77.19 627 ASN A O 1
ATOM 4520 N N . ALA A 1 628 ? -11.536 -28.012 -41.535 1.00 79.25 628 ALA A N 1
ATOM 4521 C CA . ALA A 1 628 ? -11.883 -27.893 -40.127 1.00 79.25 628 ALA A CA 1
ATOM 4522 C C . ALA A 1 628 ? -10.689 -27.296 -39.364 1.00 79.25 628 ALA A C 1
ATOM 4524 O O . ALA A 1 628 ? -9.525 -27.502 -39.733 1.00 79.25 628 ALA A O 1
ATOM 4525 N N . TRP A 1 629 ? -10.963 -26.500 -38.339 1.00 71.06 629 TRP A N 1
ATOM 4526 C CA . TRP A 1 629 ? -9.926 -25.944 -37.487 1.00 71.06 629 TRP A CA 1
ATOM 4527 C C . TRP A 1 629 ? -9.265 -27.094 -36.713 1.00 71.06 629 TRP A C 1
ATOM 4529 O O . TRP A 1 629 ? -9.923 -28.012 -36.257 1.00 71.06 629 TRP A O 1
ATOM 4539 N N . GLY A 1 630 ? -7.931 -27.157 -36.688 1.00 66.44 630 GLY A N 1
ATOM 4540 C CA . GLY A 1 630 ? -7.237 -28.338 -36.144 1.00 66.44 630 GLY A CA 1
ATOM 4541 C C . GLY A 1 630 ? -7.374 -29.632 -36.975 1.00 66.44 630 GLY A C 1
ATOM 4542 O O . GLY A 1 630 ? -6.733 -30.631 -36.649 1.00 66.44 630 GLY A O 1
ATOM 4543 N N . GLY A 1 631 ? -8.114 -29.618 -38.092 1.00 75.38 631 GLY A N 1
ATOM 4544 C CA . GLY A 1 631 ? -8.231 -30.729 -39.043 1.00 75.38 631 GLY A CA 1
ATOM 4545 C C . GLY A 1 631 ? -9.236 -31.822 -38.657 1.00 75.38 631 GLY A C 1
ATOM 4546 O O . GLY A 1 631 ? -9.316 -32.854 -39.340 1.00 75.38 631 GLY A O 1
ATOM 4547 N N . GLN A 1 632 ? -9.988 -31.631 -37.573 1.00 84.75 632 GLN A N 1
ATOM 4548 C CA . GLN A 1 632 ? -10.986 -32.571 -37.068 1.00 84.75 632 GLN A CA 1
ATOM 4549 C C . GLN A 1 632 ? -12.292 -31.851 -36.738 1.00 84.75 632 GLN A C 1
ATOM 4551 O O . GLN A 1 632 ? -12.330 -30.641 -36.624 1.00 84.75 632 GLN A O 1
ATOM 4556 N N . PHE A 1 633 ? -13.386 -32.602 -36.671 1.00 93.69 633 PHE A N 1
ATOM 4557 C CA . PHE A 1 633 ? -14.695 -32.075 -36.304 1.00 93.69 633 PHE A CA 1
ATOM 4558 C C . PHE A 1 633 ? -15.549 -33.174 -35.676 1.00 93.69 633 PHE A C 1
ATOM 4560 O O . PHE A 1 633 ? -15.288 -34.373 -35.837 1.00 93.69 633 PHE A O 1
ATOM 4567 N N . VAL A 1 634 ? -16.623 -32.770 -35.007 1.00 97.00 634 VAL A N 1
ATOM 4568 C CA . VAL A 1 634 ? -17.600 -33.663 -34.389 1.00 97.00 634 VAL A CA 1
ATOM 4569 C C . VAL A 1 634 ? -18.849 -33.793 -35.260 1.00 97.00 634 VAL A C 1
ATOM 4571 O O . VAL A 1 634 ? -19.387 -32.816 -35.779 1.00 97.00 634 VAL A O 1
ATOM 4574 N N . THR A 1 635 ? -19.343 -35.020 -35.396 1.00 97.56 635 THR A N 1
ATOM 4575 C CA . THR A 1 635 ? -20.618 -35.345 -36.052 1.00 97.56 635 THR A CA 1
ATOM 4576 C C . THR A 1 635 ? -21.201 -36.630 -35.459 1.00 97.56 635 THR A C 1
ATOM 4578 O O . THR A 1 635 ? -20.542 -37.308 -34.671 1.00 97.56 635 THR A O 1
ATOM 4581 N N . VAL A 1 636 ? -22.422 -37.006 -35.826 1.00 97.06 636 VAL A N 1
ATOM 4582 C CA . VAL A 1 636 ? -23.027 -38.283 -35.421 1.00 97.06 636 VAL A CA 1
ATOM 4583 C C . VAL A 1 636 ? -22.809 -39.363 -36.483 1.00 97.06 636 VAL A C 1
ATOM 4585 O O . VAL A 1 636 ? -22.622 -39.083 -37.666 1.00 97.06 636 VAL A O 1
ATOM 4588 N N . ALA A 1 637 ? -22.785 -40.630 -36.075 1.00 95.62 637 ALA A N 1
ATOM 4589 C CA . ALA A 1 637 ? -22.840 -41.755 -37.002 1.00 95.62 637 ALA A CA 1
ATOM 4590 C C . ALA A 1 637 ? -24.120 -41.718 -37.852 1.00 95.62 637 ALA A C 1
ATOM 4592 O O . ALA A 1 637 ? -25.212 -41.507 -37.324 1.00 95.62 637 ALA A O 1
ATOM 4593 N N . ALA A 1 638 ? -23.980 -41.978 -39.155 1.00 93.62 638 ALA A N 1
ATOM 4594 C CA . ALA A 1 638 ? -25.094 -41.979 -40.102 1.00 93.62 638 ALA A CA 1
ATOM 4595 C C . ALA A 1 638 ? -26.244 -42.900 -39.649 1.00 93.62 638 ALA A C 1
ATOM 4597 O O . ALA A 1 638 ? -26.013 -43.991 -39.115 1.00 93.62 638 ALA A O 1
ATOM 4598 N N . GLY A 1 639 ? -27.478 -42.456 -39.875 1.00 93.19 639 GLY A N 1
ATOM 4599 C CA . GLY A 1 639 ? -28.720 -43.116 -39.478 1.00 93.19 639 GLY A CA 1
ATOM 4600 C C . GLY A 1 639 ? -29.218 -42.784 -38.066 1.00 93.19 639 GLY A C 1
ATOM 4601 O O . GLY A 1 639 ? -30.245 -43.328 -37.662 1.00 93.19 639 GLY A O 1
ATOM 4602 N N . ASN A 1 640 ? -28.533 -41.920 -37.306 1.00 94.31 640 ASN A N 1
ATOM 4603 C CA . ASN A 1 640 ? -28.930 -41.550 -35.941 1.00 94.31 640 ASN A CA 1
ATOM 4604 C C . ASN A 1 640 ? -29.559 -40.151 -35.898 1.00 94.31 640 ASN A C 1
ATOM 4606 O O . ASN A 1 640 ? -28.861 -39.153 -36.017 1.00 94.31 640 ASN A O 1
ATOM 4610 N N . ASN A 1 641 ? -30.866 -40.094 -35.636 1.00 95.38 641 ASN A N 1
ATOM 4611 C CA . ASN A 1 641 ? -31.639 -38.857 -35.503 1.00 95.38 641 ASN A CA 1
ATOM 4612 C C . ASN A 1 641 ? -32.394 -38.846 -34.161 1.00 95.38 641 ASN A C 1
ATOM 4614 O O . ASN A 1 641 ? -32.943 -39.868 -33.747 1.00 95.38 641 ASN A O 1
ATOM 4618 N N . SER A 1 642 ? -32.447 -37.696 -33.488 1.00 95.94 642 SER A N 1
ATOM 4619 C CA . SER A 1 642 ? -33.136 -37.473 -32.209 1.00 95.94 642 SER A CA 1
ATOM 4620 C C . SER A 1 642 ? -33.846 -36.112 -32.188 1.00 95.94 642 SER A C 1
ATOM 4622 O O . SER A 1 642 ? -33.555 -35.246 -31.364 1.00 95.94 642 SER A O 1
ATOM 4624 N N . THR A 1 643 ? -34.799 -35.911 -33.100 1.00 93.50 643 THR A N 1
ATOM 4625 C CA . THR A 1 643 ? -35.478 -34.618 -33.328 1.00 93.50 643 THR A CA 1
ATOM 4626 C C . THR A 1 643 ? -36.509 -34.230 -32.263 1.00 93.50 643 THR A C 1
ATOM 4628 O O . THR A 1 643 ? -36.795 -33.049 -32.089 1.00 93.50 643 THR A O 1
ATOM 4631 N N . GLY A 1 644 ? -37.063 -35.196 -31.519 1.00 91.69 644 GLY A N 1
ATOM 4632 C CA . GLY A 1 644 ? -38.115 -34.942 -30.521 1.00 91.69 644 GLY A CA 1
ATOM 4633 C C . GLY A 1 644 ? -37.621 -34.546 -29.123 1.00 91.69 644 GLY A C 1
ATOM 4634 O O . GLY A 1 644 ? -38.365 -33.927 -28.365 1.00 91.69 644 GLY A O 1
ATOM 4635 N N . SER A 1 645 ? -36.391 -34.917 -28.758 1.00 94.00 645 SER A N 1
ATOM 4636 C CA . SER A 1 645 ? -35.779 -34.602 -27.459 1.00 94.00 645 SER A CA 1
ATOM 4637 C C . SER A 1 645 ? -34.273 -34.860 -27.479 1.00 94.00 645 SER A C 1
ATOM 4639 O O . SER A 1 645 ? -33.822 -35.756 -28.194 1.00 94.00 645 SER A O 1
ATOM 4641 N N . ALA A 1 646 ? -33.513 -34.160 -26.633 1.00 95.56 646 ALA A N 1
ATOM 4642 C CA . ALA A 1 646 ? -32.084 -34.417 -26.466 1.00 95.56 646 ALA A CA 1
ATOM 4643 C C . ALA A 1 646 ? -31.818 -35.854 -25.960 1.00 95.56 646 ALA A C 1
ATOM 4645 O O . ALA A 1 646 ? -32.419 -36.265 -24.959 1.00 95.56 646 ALA A O 1
ATOM 4646 N N . PRO A 1 647 ? -30.933 -36.627 -26.614 1.00 95.31 647 PRO A N 1
ATOM 4647 C CA . PRO A 1 647 ? -30.613 -37.987 -26.196 1.00 95.31 647 PRO A CA 1
ATOM 4648 C C . PRO A 1 647 ? -29.731 -37.996 -24.935 1.00 95.31 647 PRO A C 1
ATOM 4650 O O . PRO A 1 647 ? -28.983 -37.059 -24.662 1.00 95.31 647 PRO A O 1
ATOM 4653 N N . SER A 1 648 ? -29.795 -39.078 -24.154 1.00 89.94 648 SER A N 1
ATOM 4654 C CA . SER A 1 648 ? -28.999 -39.246 -22.923 1.00 89.94 648 SER A CA 1
ATOM 4655 C C . SER A 1 648 ? -27.575 -39.773 -23.158 1.00 89.94 648 SER A C 1
ATOM 4657 O O . SER A 1 648 ? -26.760 -39.773 -22.237 1.00 89.94 648 SER A O 1
ATOM 4659 N N . SER A 1 649 ? -27.271 -40.221 -24.376 1.00 90.75 649 SER A N 1
ATOM 4660 C CA . SER A 1 649 ? -25.966 -40.713 -24.834 1.00 90.75 649 SER A CA 1
ATOM 4661 C C . SER A 1 649 ? -25.693 -40.195 -26.245 1.00 90.75 649 SER A C 1
ATOM 4663 O O . SER A 1 649 ? -26.635 -39.837 -26.948 1.00 90.75 649 SER A O 1
ATOM 4665 N N . GLY A 1 650 ? -24.439 -40.196 -26.698 1.00 93.88 650 GLY A N 1
ATOM 4666 C CA . GLY A 1 650 ? -24.088 -39.540 -27.960 1.00 93.88 650 GLY A CA 1
ATOM 4667 C C . GLY A 1 650 ? -23.819 -38.061 -27.761 1.00 93.88 650 GLY A C 1
ATOM 4668 O O . GLY A 1 650 ? -24.496 -37.228 -28.357 1.00 93.88 650 GLY A O 1
ATOM 4669 N N . LEU A 1 651 ? -22.890 -37.746 -26.862 1.00 97.25 651 LEU A N 1
ATOM 4670 C CA . LEU A 1 651 ? -22.592 -36.386 -26.427 1.00 97.25 651 LEU A CA 1
ATOM 4671 C C . LEU A 1 651 ? -21.165 -36.001 -26.805 1.00 97.25 651 LEU A C 1
ATOM 4673 O O . LEU A 1 651 ? -20.256 -36.824 -26.666 1.00 97.25 651 LEU A O 1
ATOM 4677 N N . ALA A 1 652 ? -20.984 -34.743 -27.193 1.00 96.25 652 ALA A N 1
ATOM 4678 C CA . ALA A 1 652 ? -19.710 -34.043 -27.191 1.00 96.25 652 ALA A CA 1
ATOM 4679 C C . ALA A 1 652 ? -19.725 -32.994 -26.073 1.00 96.25 652 ALA A C 1
ATOM 4681 O O . ALA A 1 652 ? -20.530 -32.063 -26.089 1.00 96.25 652 ALA A O 1
ATOM 4682 N N . THR A 1 653 ? -18.866 -33.168 -25.074 1.00 95.75 653 THR A N 1
ATOM 4683 C CA . THR A 1 653 ? -18.747 -32.258 -23.928 1.00 95.75 653 THR A CA 1
ATOM 4684 C C . THR A 1 653 ? -17.486 -31.428 -24.088 1.00 95.75 653 THR A C 1
ATOM 4686 O O . THR A 1 653 ? -16.402 -31.918 -23.783 1.00 95.75 653 THR A O 1
ATOM 4689 N N . ILE A 1 654 ? -17.641 -30.192 -24.556 1.00 95.12 654 ILE A N 1
ATOM 4690 C CA . ILE A 1 654 ? -16.575 -29.270 -24.953 1.00 95.12 654 ILE A CA 1
ATOM 4691 C C . ILE A 1 654 ? -16.185 -28.392 -23.753 1.00 95.12 654 ILE A C 1
ATOM 4693 O O . ILE A 1 654 ? -17.015 -27.592 -23.302 1.00 95.12 654 ILE A O 1
ATOM 4697 N N . PRO A 1 655 ? -14.966 -28.519 -23.201 1.00 82.94 655 PRO A N 1
ATOM 4698 C CA . PRO A 1 655 ? -14.485 -27.620 -22.161 1.00 82.94 655 PRO A CA 1
ATOM 4699 C C . PRO A 1 655 ? -14.082 -26.265 -22.756 1.00 82.94 655 PRO A C 1
ATOM 4701 O O . PRO A 1 655 ? -13.439 -26.197 -23.800 1.00 82.94 655 PRO A O 1
ATOM 4704 N N . PHE A 1 656 ? -14.402 -25.176 -22.062 1.00 84.88 656 PHE A N 1
ATOM 4705 C CA . PHE A 1 656 ? -13.878 -23.844 -22.373 1.00 84.88 656 PHE A CA 1
ATOM 4706 C C . PHE A 1 656 ? -13.686 -23.042 -21.084 1.00 84.88 656 PHE A C 1
ATOM 4708 O O . PHE A 1 656 ? -14.337 -23.315 -20.079 1.00 84.88 656 PHE A O 1
ATOM 4715 N N . SER A 1 657 ? -12.794 -22.053 -21.095 1.00 73.06 657 SER A N 1
ATOM 4716 C CA . SER A 1 657 ? -12.541 -21.202 -19.928 1.00 73.06 657 SER A CA 1
ATOM 4717 C C . SER A 1 657 ? -12.719 -19.743 -20.293 1.00 73.06 657 SER A C 1
ATOM 4719 O O . SER A 1 657 ? -12.109 -19.272 -21.251 1.00 73.06 657 SER A O 1
ATOM 4721 N N . VAL A 1 658 ? -13.526 -19.018 -19.523 1.00 74.38 658 VAL A N 1
ATOM 4722 C CA . VAL A 1 658 ? -13.727 -17.585 -19.743 1.00 74.38 658 VAL A CA 1
ATOM 4723 C C . VAL A 1 658 ? -12.854 -16.762 -18.791 1.00 74.38 658 VAL A C 1
ATOM 4725 O O . VAL A 1 658 ? -12.807 -17.054 -17.594 1.00 74.38 658 VAL A O 1
ATOM 4728 N N . PRO A 1 659 ? -12.139 -15.736 -19.288 1.00 56.50 659 PRO A N 1
ATOM 4729 C CA . PRO A 1 659 ? -11.169 -14.988 -18.484 1.00 56.50 659 PRO A CA 1
ATOM 4730 C C . PRO A 1 659 ? -11.838 -14.008 -17.515 1.00 56.50 659 PRO A C 1
ATOM 4732 O O . PRO A 1 659 ? -11.241 -13.604 -16.521 1.00 56.50 659 PRO A O 1
ATOM 4735 N N . THR A 1 660 ? -13.080 -13.614 -17.802 1.00 65.56 660 THR A N 1
ATOM 4736 C CA . THR A 1 660 ? -13.842 -12.647 -17.013 1.00 65.56 660 THR A CA 1
ATOM 4737 C C . THR A 1 660 ? -15.269 -13.133 -16.807 1.00 65.56 660 THR A C 1
ATOM 4739 O O . THR A 1 660 ? -15.870 -13.730 -17.704 1.00 65.56 660 THR A O 1
ATOM 4742 N N . ALA A 1 661 ? -15.819 -12.866 -15.621 1.00 75.88 661 ALA A N 1
ATOM 4743 C CA . ALA A 1 661 ? -17.229 -13.110 -15.359 1.00 75.88 661 ALA A CA 1
ATOM 4744 C C . ALA A 1 661 ? -18.084 -12.151 -16.203 1.00 75.88 661 ALA A C 1
ATOM 4746 O O . ALA A 1 661 ? -17.796 -10.955 -16.267 1.00 75.88 661 ALA A O 1
ATOM 4747 N N . GLY A 1 662 ? -19.144 -12.649 -16.832 1.00 79.75 662 GLY A N 1
ATOM 4748 C CA . GLY A 1 662 ? -19.966 -11.847 -17.735 1.00 79.75 662 GLY A CA 1
ATOM 4749 C C . GLY A 1 662 ? -21.084 -12.641 -18.396 1.00 79.75 662 GLY A C 1
ATOM 4750 O O . GLY A 1 662 ? -21.209 -13.847 -18.199 1.00 79.75 662 GLY A O 1
ATOM 4751 N N . THR A 1 663 ? -21.913 -11.958 -19.183 1.00 88.00 663 THR A N 1
ATOM 4752 C CA . THR A 1 663 ? -22.921 -12.605 -20.031 1.00 88.00 663 THR A CA 1
ATOM 4753 C C . THR A 1 663 ? -22.313 -12.875 -21.401 1.00 88.00 663 THR A C 1
ATOM 4755 O O . THR A 1 663 ? -21.927 -11.940 -22.098 1.00 88.00 663 THR A O 1
ATOM 4758 N N . TYR A 1 664 ? -22.235 -14.148 -21.776 1.00 89.50 664 TYR A N 1
ATOM 4759 C CA . TYR A 1 664 ? -21.661 -14.607 -23.037 1.00 89.50 664 TYR A CA 1
ATOM 4760 C C . TYR A 1 664 ? -22.759 -15.056 -23.997 1.00 89.50 664 TYR A C 1
ATOM 4762 O O . TYR A 1 664 ? -23.706 -15.724 -23.583 1.00 89.50 664 TYR A O 1
ATOM 4770 N N . ARG A 1 665 ? -22.604 -14.714 -25.275 1.00 93.44 665 ARG A N 1
ATOM 4771 C CA . ARG A 1 665 ? -23.336 -15.253 -26.426 1.00 93.44 665 ARG A CA 1
ATOM 4772 C C . ARG A 1 665 ? -22.490 -16.328 -27.106 1.00 93.44 665 ARG A C 1
ATOM 4774 O O . ARG A 1 665 ? -21.266 -16.228 -27.098 1.00 93.44 665 ARG A O 1
ATOM 4781 N N . PHE A 1 666 ? -23.132 -17.311 -27.733 1.00 95.31 666 PHE A N 1
ATOM 4782 C CA . PHE A 1 666 ? -22.439 -18.443 -28.347 1.00 95.31 666 PHE A CA 1
ATOM 4783 C C . PHE A 1 666 ? -22.619 -18.527 -29.867 1.00 95.31 666 PHE A C 1
ATOM 4785 O O . PHE A 1 666 ? -23.678 -18.200 -30.408 1.00 95.31 666 PHE A O 1
ATOM 4792 N N . TRP A 1 667 ? -21.576 -19.005 -30.539 1.00 95.62 667 TRP A N 1
ATOM 4793 C CA . TRP A 1 667 ? -21.535 -19.353 -31.959 1.00 95.62 667 TRP A CA 1
ATOM 4794 C C . TRP A 1 667 ? -20.918 -20.743 -32.123 1.00 95.62 667 TRP A C 1
ATOM 4796 O O . TRP A 1 667 ? -20.078 -21.137 -31.311 1.00 95.62 667 TRP A O 1
ATOM 4806 N N . GLY A 1 668 ? -21.286 -21.458 -33.182 1.00 94.38 668 GLY A N 1
ATOM 4807 C CA . GLY A 1 668 ? -20.583 -22.662 -33.616 1.00 94.38 668 GLY A CA 1
ATOM 4808 C C . GLY A 1 668 ? -20.174 -22.564 -35.081 1.00 94.38 668 GLY A C 1
ATOM 4809 O O . GLY A 1 668 ? -20.916 -22.044 -35.914 1.00 94.38 668 GLY A O 1
ATOM 4810 N N . ARG A 1 669 ? -18.971 -23.039 -35.393 1.00 93.25 669 ARG A N 1
ATOM 4811 C CA . ARG A 1 669 ? -18.478 -23.217 -36.755 1.00 93.25 669 ARG A CA 1
ATOM 4812 C C . ARG A 1 669 ? -18.954 -24.572 -37.240 1.00 93.25 669 ARG A C 1
ATOM 4814 O O . ARG A 1 669 ? -18.580 -25.602 -36.682 1.00 93.25 669 ARG A O 1
ATOM 4821 N N . VAL A 1 670 ? -19.816 -24.558 -38.240 1.00 95.31 670 VAL A N 1
ATOM 4822 C CA . VAL A 1 670 ? -20.622 -25.708 -38.639 1.00 95.31 670 VAL A CA 1
ATOM 4823 C C . VAL A 1 670 ? -20.579 -25.921 -40.142 1.00 95.31 670 VAL A C 1
ATOM 4825 O O . VAL A 1 670 ? -20.235 -25.027 -40.920 1.00 95.31 670 VAL A O 1
ATOM 4828 N N . MET A 1 671 ? -20.929 -27.136 -40.543 1.00 94.06 671 MET A N 1
ATOM 4829 C CA . MET A 1 671 ? -21.234 -27.501 -41.919 1.00 94.06 671 MET A CA 1
ATOM 4830 C C . MET A 1 671 ? -22.471 -28.399 -41.887 1.00 94.06 671 MET A C 1
ATOM 4832 O O . MET A 1 671 ? -22.440 -29.469 -41.280 1.00 94.06 671 MET A O 1
ATOM 4836 N N . ALA A 1 672 ? -23.536 -27.953 -42.547 1.00 93.94 672 ALA A N 1
ATOM 4837 C CA . ALA A 1 672 ? -24.821 -28.639 -42.648 1.00 93.94 672 ALA A CA 1
ATOM 4838 C C . ALA A 1 672 ? -25.093 -28.921 -44.135 1.00 93.94 672 ALA A C 1
ATOM 4840 O O . ALA A 1 672 ? -25.548 -28.029 -44.844 1.00 93.94 672 ALA A O 1
ATOM 4841 N N . PRO A 1 673 ? -24.723 -30.092 -44.683 1.00 90.69 673 PRO A N 1
ATOM 4842 C CA . PRO A 1 673 ? -24.769 -30.330 -46.130 1.00 90.69 673 PRO A CA 1
ATOM 4843 C C . PRO A 1 673 ? -26.168 -30.228 -46.757 1.00 90.69 673 PRO A C 1
ATOM 4845 O O . PRO A 1 673 ? -26.272 -29.930 -47.950 1.00 90.69 673 PRO A O 1
ATOM 4848 N N . ALA A 1 674 ? -27.215 -30.460 -45.966 1.00 89.12 674 ALA A N 1
ATOM 4849 C CA . ALA A 1 674 ? -28.616 -30.353 -46.344 1.00 89.12 674 ALA A CA 1
ATOM 4850 C C . ALA A 1 674 ? -29.434 -29.702 -45.216 1.00 89.12 674 ALA A C 1
ATOM 4852 O O . ALA A 1 674 ? -28.983 -29.613 -44.079 1.00 89.12 674 ALA A O 1
ATOM 4853 N N . ASP A 1 675 ? -30.652 -29.283 -45.545 1.00 86.44 675 ASP A N 1
ATOM 4854 C CA . ASP A 1 675 ? -31.683 -28.808 -44.611 1.00 86.44 675 ASP A CA 1
ATOM 4855 C C . ASP A 1 675 ? -32.242 -29.918 -43.704 1.00 86.44 675 ASP A C 1
ATOM 4857 O O . ASP A 1 675 ? -33.012 -29.653 -42.793 1.00 86.44 675 ASP A O 1
ATOM 4861 N N . THR A 1 676 ? -31.864 -31.171 -43.952 1.00 86.44 676 THR A N 1
ATOM 4862 C CA . THR A 1 676 ? -32.112 -32.302 -43.049 1.00 86.44 676 THR A CA 1
ATOM 4863 C C . THR A 1 676 ? -30.957 -32.574 -42.092 1.00 86.44 676 THR A C 1
ATOM 4865 O O . THR A 1 676 ? -31.057 -33.505 -41.301 1.00 86.44 676 THR A O 1
ATOM 4868 N N . ASP A 1 677 ? -29.868 -31.807 -42.194 1.00 89.19 677 ASP A N 1
ATOM 4869 C CA . ASP A 1 677 ? -28.587 -32.046 -41.526 1.00 89.19 677 ASP A CA 1
ATOM 4870 C C . ASP A 1 677 ? -28.174 -30.799 -40.712 1.00 89.19 677 ASP A C 1
ATOM 4872 O O . ASP A 1 677 ? -26.987 -30.463 -40.620 1.00 89.19 677 ASP A O 1
ATOM 4876 N N . ASP A 1 678 ? -29.144 -30.048 -40.187 1.00 92.56 678 ASP A N 1
ATOM 4877 C CA . ASP A 1 678 ? -28.971 -28.640 -39.820 1.00 92.56 678 ASP A CA 1
ATOM 4878 C C . ASP A 1 678 ? -29.226 -28.331 -38.340 1.00 92.56 678 ASP A C 1
ATOM 4880 O O . ASP A 1 678 ? -29.488 -27.183 -37.964 1.00 92.56 678 ASP A O 1
ATOM 4884 N N . SER A 1 679 ? -29.116 -29.342 -37.473 1.00 95.62 679 SER A N 1
ATOM 4885 C CA . SER A 1 679 ? -29.501 -29.154 -36.080 1.00 95.62 679 SER A CA 1
ATOM 4886 C C . SER A 1 679 ? -28.730 -29.967 -35.034 1.00 95.62 679 SER A C 1
ATOM 4888 O O . SER A 1 679 ? -28.268 -31.094 -35.247 1.00 95.62 679 SER A O 1
ATOM 4890 N N . PHE A 1 680 ? -28.639 -29.381 -33.835 1.00 97.81 680 PHE A N 1
ATOM 4891 C CA . PHE A 1 680 ? -28.046 -29.961 -32.629 1.00 97.81 680 PHE A CA 1
ATOM 4892 C C . PHE A 1 680 ? -28.873 -29.631 -31.377 1.00 97.81 680 PHE A C 1
ATOM 4894 O O . PHE A 1 680 ? -29.571 -28.620 -31.302 1.00 97.81 680 PHE A O 1
ATOM 4901 N N . TRP A 1 681 ? -28.715 -30.437 -30.326 1.00 97.88 681 TRP A N 1
ATOM 4902 C CA . TRP A 1 681 ? -29.116 -30.056 -28.969 1.00 97.88 681 TRP A CA 1
ATOM 4903 C C . TRP A 1 681 ? -27.919 -29.484 -28.214 1.00 97.88 681 TRP A C 1
ATOM 4905 O O . TRP A 1 681 ? -26.884 -30.144 -28.131 1.00 97.88 681 TRP A O 1
ATOM 4915 N N . VAL A 1 682 ? -28.056 -28.303 -27.604 1.00 97.75 682 VAL A N 1
ATOM 4916 C CA . VAL A 1 682 ? -26.945 -27.632 -26.898 1.00 97.75 682 VAL A CA 1
ATOM 4917 C C . VAL A 1 682 ? -27.340 -27.261 -25.472 1.00 97.75 682 VAL A C 1
ATOM 4919 O O . VAL A 1 682 ? -28.458 -26.820 -25.233 1.00 97.75 682 VAL A O 1
ATOM 4922 N N . LYS A 1 683 ? -26.431 -27.399 -24.505 1.00 96.12 683 LYS A N 1
ATOM 4923 C CA . LYS A 1 683 ? -26.567 -26.790 -23.169 1.00 96.12 683 LYS A CA 1
ATOM 4924 C C . LYS A 1 683 ? -25.232 -26.257 -22.662 1.00 96.12 683 LYS A C 1
ATOM 4926 O O . LYS A 1 683 ? -24.180 -26.795 -23.008 1.00 96.12 683 LYS A O 1
ATOM 4931 N N . ILE A 1 684 ? -25.294 -25.236 -21.809 1.00 97.56 684 ILE A N 1
ATOM 4932 C CA . ILE A 1 684 ? -24.138 -24.669 -21.105 1.00 97.56 684 ILE A CA 1
ATOM 4933 C C . ILE A 1 684 ? -24.177 -25.121 -19.646 1.00 97.56 684 ILE A C 1
ATOM 4935 O O . ILE A 1 684 ? -25.204 -24.972 -18.978 1.00 97.56 684 ILE A O 1
ATOM 4939 N N . ASP A 1 685 ? -23.070 -25.678 -19.166 1.00 95.94 685 ASP A N 1
ATOM 4940 C CA . ASP A 1 685 ? -22.911 -26.248 -17.829 1.00 95.94 685 ASP A CA 1
ATOM 4941 C C . ASP A 1 685 ? -24.094 -27.154 -17.431 1.00 95.94 685 ASP A C 1
ATOM 4943 O O . ASP A 1 685 ? -24.483 -28.078 -18.151 1.00 95.94 685 ASP A O 1
ATOM 4947 N N . ASN A 1 686 ? -24.695 -26.872 -16.273 1.00 90.62 686 ASN A N 1
ATOM 4948 C CA . ASN A 1 686 ? -25.832 -27.599 -15.719 1.00 90.62 686 ASN A CA 1
ATOM 4949 C C . ASN A 1 686 ? -27.190 -27.049 -16.202 1.00 90.62 686 ASN A C 1
ATOM 4951 O O . ASN A 1 686 ? -28.220 -27.344 -15.596 1.00 90.62 686 ASN A O 1
ATOM 4955 N N . GLY A 1 687 ? -27.201 -26.226 -17.257 1.00 90.44 687 GLY A N 1
ATOM 4956 C CA . GLY A 1 687 ? -28.413 -25.689 -17.870 1.00 90.44 687 GLY A CA 1
ATOM 4957 C C . GLY A 1 687 ? -29.249 -26.739 -18.612 1.00 90.44 687 GLY A C 1
ATOM 4958 O O . GLY A 1 687 ? -28.845 -27.888 -18.802 1.00 90.44 687 GLY A O 1
ATOM 4959 N N . GLY A 1 688 ? -30.444 -26.329 -19.045 1.00 93.12 688 GLY A N 1
ATOM 4960 C CA . GLY A 1 688 ? -31.309 -27.142 -19.905 1.00 93.12 688 GLY A CA 1
ATOM 4961 C C . GLY A 1 688 ? -30.829 -27.167 -21.359 1.00 93.12 688 GLY A C 1
ATOM 4962 O O . GLY A 1 688 ? -30.149 -26.244 -21.802 1.00 93.12 688 GLY A O 1
ATOM 4963 N N . TYR A 1 689 ? -31.202 -28.216 -22.099 1.00 95.31 689 TYR A N 1
ATOM 4964 C CA . TYR A 1 689 ? -30.967 -28.280 -23.543 1.00 95.31 689 TYR A CA 1
ATOM 4965 C C . TYR A 1 689 ? -31.831 -27.266 -24.294 1.00 95.31 689 TYR A C 1
ATOM 4967 O O . TYR A 1 689 ? -33.019 -27.118 -24.004 1.00 95.31 689 TYR A O 1
ATOM 4975 N N . VAL A 1 690 ? -31.230 -26.623 -25.289 1.00 94.88 690 VAL A N 1
ATOM 4976 C CA . VAL A 1 690 ? -31.896 -25.804 -26.300 1.00 94.88 690 VAL A CA 1
ATOM 4977 C C . VAL A 1 690 ? -31.905 -26.530 -27.641 1.00 94.88 690 VAL A C 1
ATOM 4979 O O . VAL A 1 690 ? -30.977 -27.288 -27.943 1.00 94.88 690 VAL A O 1
ATOM 4982 N N . ASN A 1 691 ? -32.957 -26.292 -28.426 1.00 95.19 691 ASN A N 1
ATOM 4983 C CA . ASN A 1 691 ? -33.047 -26.746 -29.810 1.00 95.19 691 ASN A CA 1
ATOM 4984 C C . ASN A 1 691 ? -32.299 -25.748 -30.701 1.00 95.19 691 ASN A C 1
ATOM 4986 O O . ASN A 1 691 ? -32.823 -24.659 -30.941 1.00 95.19 691 ASN A O 1
ATOM 4990 N N . TRP A 1 692 ? -31.089 -26.090 -31.147 1.00 96.56 692 TRP A N 1
ATOM 4991 C CA . TRP A 1 692 ? -30.371 -25.296 -32.140 1.00 96.56 692 TRP A CA 1
ATOM 4992 C C . TRP A 1 692 ? -30.668 -25.881 -33.519 1.00 96.56 692 TRP A C 1
ATOM 4994 O O . TRP A 1 692 ? -30.080 -26.889 -33.904 1.00 96.56 692 TRP A O 1
ATOM 5004 N N . ASN A 1 693 ? -31.643 -25.285 -34.198 1.00 93.06 693 ASN A N 1
ATOM 5005 C CA . ASN A 1 693 ? -32.226 -25.746 -35.457 1.00 93.06 693 ASN A CA 1
ATOM 5006 C C . ASN A 1 693 ? -32.110 -24.651 -36.528 1.00 93.06 693 ASN A C 1
ATOM 5008 O O . ASN A 1 693 ? -31.793 -23.508 -36.187 1.00 93.06 693 ASN A O 1
ATOM 5012 N N . ASP A 1 694 ? -32.362 -25.004 -37.791 1.00 91.19 694 ASP A N 1
ATOM 5013 C CA . ASP A 1 694 ? -32.336 -24.086 -38.937 1.00 91.19 694 ASP A CA 1
ATOM 5014 C C . ASP A 1 694 ? -30.943 -23.472 -39.184 1.00 91.19 694 ASP A C 1
ATOM 5016 O O . ASP A 1 694 ? -30.787 -22.305 -39.573 1.00 91.19 694 ASP A O 1
ATOM 5020 N N . ILE A 1 695 ? -29.888 -24.267 -38.955 1.00 93.50 695 ILE A N 1
ATOM 5021 C CA . ILE A 1 695 ? -28.524 -23.899 -39.345 1.00 93.50 695 ILE A CA 1
ATOM 5022 C C . ILE A 1 695 ? -28.480 -23.774 -40.872 1.00 93.50 695 ILE A C 1
ATOM 5024 O O . ILE A 1 695 ? -28.979 -24.607 -41.616 1.00 93.50 695 ILE A O 1
ATOM 5028 N N . THR A 1 696 ? -27.854 -22.716 -41.384 1.00 91.19 696 THR A N 1
ATOM 5029 C CA . THR A 1 696 ? -27.844 -22.482 -42.832 1.00 91.19 696 THR A CA 1
ATOM 5030 C C . THR A 1 696 ? -27.162 -23.632 -43.583 1.00 91.19 696 THR A C 1
ATOM 5032 O O . THR A 1 696 ? -25.969 -23.881 -43.408 1.00 91.19 696 THR A O 1
ATOM 5035 N N . ALA A 1 697 ? -27.907 -24.308 -44.461 1.00 89.56 697 ALA A N 1
ATOM 5036 C CA . ALA A 1 697 ? -27.378 -25.413 -45.250 1.00 89.56 697 ALA A CA 1
ATOM 5037 C C . ALA A 1 697 ? -26.267 -24.961 -46.223 1.00 89.56 697 ALA A C 1
ATOM 5039 O O . ALA A 1 697 ? -26.366 -23.932 -46.900 1.00 89.56 697 ALA A O 1
ATOM 5040 N N . GLY A 1 698 ? -25.205 -25.758 -46.329 1.00 87.50 698 GLY A N 1
ATOM 5041 C CA . GLY A 1 698 ? -24.065 -25.531 -47.205 1.00 87.50 698 GLY A CA 1
ATOM 5042 C C . GLY A 1 698 ? -22.936 -26.551 -47.020 1.00 87.50 698 GLY A C 1
ATOM 5043 O O . GLY A 1 698 ? -22.711 -27.099 -45.944 1.00 87.50 698 GLY A O 1
ATOM 5044 N N . ALA A 1 699 ? -22.166 -26.765 -48.090 1.00 87.06 699 ALA A N 1
ATOM 5045 C CA . ALA A 1 699 ? -21.005 -27.664 -48.104 1.00 87.06 699 ALA A CA 1
ATOM 5046 C C . ALA A 1 699 ? -19.695 -27.004 -47.618 1.00 87.06 699 ALA A C 1
ATOM 5048 O O . ALA A 1 699 ? -18.623 -27.591 -47.749 1.00 87.06 699 ALA A O 1
ATOM 5049 N N . ALA A 1 700 ? -19.765 -25.774 -47.102 1.00 88.31 700 ALA A N 1
ATOM 5050 C CA . ALA A 1 700 ? -18.622 -25.020 -46.601 1.00 88.31 700 ALA A CA 1
ATOM 5051 C C . ALA A 1 700 ? -18.777 -24.742 -45.103 1.00 88.31 700 ALA A C 1
ATOM 5053 O O . ALA A 1 700 ? -19.879 -24.466 -44.622 1.00 88.31 700 ALA A O 1
ATOM 5054 N N . TRP A 1 701 ? -17.653 -24.775 -44.388 1.00 90.06 701 TRP A N 1
ATOM 5055 C CA . TRP A 1 701 ? -17.599 -24.363 -42.992 1.00 90.06 701 TRP A CA 1
ATOM 5056 C C . TRP A 1 701 ? -17.937 -22.879 -42.853 1.00 90.06 701 TRP A C 1
ATOM 5058 O O . TRP A 1 701 ? -17.336 -22.038 -43.524 1.00 90.06 701 TRP A O 1
ATOM 5068 N N . HIS A 1 702 ? -18.869 -22.560 -41.965 1.00 90.44 702 HIS A N 1
ATOM 5069 C CA . HIS A 1 702 ? -19.263 -21.188 -41.660 1.00 90.44 702 HIS A CA 1
ATOM 5070 C C . HIS A 1 702 ? -19.651 -21.055 -40.189 1.00 90.44 702 HIS A C 1
ATOM 5072 O O . HIS A 1 702 ? -19.978 -22.039 -39.527 1.00 90.44 702 HIS A O 1
ATOM 5078 N N . TRP A 1 703 ? -19.612 -19.834 -39.665 1.00 92.38 703 TRP A N 1
ATOM 5079 C CA . TRP A 1 703 ? -20.110 -19.553 -38.323 1.00 92.38 703 TRP A CA 1
ATOM 5080 C C . TRP A 1 703 ? -21.624 -19.359 -38.330 1.00 92.38 703 TRP A C 1
ATOM 5082 O O . TRP A 1 703 ? -22.145 -18.511 -39.055 1.00 92.38 703 TRP A O 1
ATOM 5092 N N . ALA A 1 704 ? -22.315 -20.104 -37.473 1.00 93.38 704 ALA A N 1
ATOM 5093 C CA . ALA A 1 704 ? -23.729 -19.932 -37.186 1.00 93.38 704 ALA A CA 1
ATOM 5094 C C . ALA A 1 704 ? -23.912 -19.554 -35.703 1.00 93.38 704 ALA A C 1
ATOM 5096 O O . ALA A 1 704 ? -23.234 -20.111 -34.829 1.00 93.38 704 ALA A O 1
ATOM 5097 N N . PRO A 1 705 ? -24.785 -18.584 -35.379 1.00 94.31 705 PRO A N 1
ATOM 5098 C CA . PRO A 1 705 ? -25.091 -18.269 -33.991 1.00 94.31 705 PRO A CA 1
ATOM 5099 C C . PRO A 1 705 ? -25.826 -19.450 -33.358 1.00 94.31 705 PRO A C 1
ATOM 5101 O O . PRO A 1 705 ? -26.712 -20.020 -33.988 1.00 94.31 705 PRO A O 1
ATOM 5104 N N . VAL A 1 706 ? -25.503 -19.787 -32.108 1.00 96.19 706 VAL A N 1
ATOM 5105 C CA . VAL A 1 706 ? -26.274 -20.795 -31.374 1.00 96.19 706 VAL A CA 1
ATOM 5106 C C . VAL A 1 706 ? -27.577 -20.152 -30.913 1.00 96.19 706 VAL A C 1
ATOM 5108 O O . VAL A 1 706 ? -27.576 -19.228 -30.092 1.00 96.19 706 VAL A O 1
ATOM 5111 N N . THR A 1 707 ? -28.688 -20.613 -31.469 1.00 95.19 707 THR A N 1
ATOM 5112 C CA . THR A 1 707 ? -30.033 -20.089 -31.218 1.00 95.19 707 THR A CA 1
ATOM 5113 C C . THR A 1 707 ? -30.902 -21.132 -30.531 1.00 95.19 707 THR A C 1
ATOM 5115 O O . THR A 1 707 ? -30.583 -22.320 -30.499 1.00 95.19 707 THR A O 1
ATOM 5118 N N . ASN A 1 708 ? -31.986 -20.668 -29.917 1.00 92.56 708 ASN A N 1
ATOM 5119 C CA . ASN A 1 708 ? -33.039 -21.526 -29.403 1.00 92.56 708 ASN A CA 1
ATOM 5120 C C . ASN A 1 708 ? -34.294 -21.341 -30.258 1.00 92.56 708 ASN A C 1
ATOM 5122 O O . ASN A 1 708 ? -35.036 -20.375 -30.063 1.00 92.56 708 ASN A O 1
ATOM 5126 N N . ASP A 1 709 ? -34.539 -22.283 -31.161 1.00 89.94 709 ASP A N 1
ATOM 5127 C CA . ASP A 1 709 ? -35.698 -22.295 -32.064 1.00 89.94 709 ASP A CA 1
ATOM 5128 C C . ASP A 1 709 ? -37.026 -22.251 -31.281 1.00 89.94 709 ASP A C 1
ATOM 5130 O O . ASP A 1 709 ? -37.917 -21.441 -31.551 1.00 89.94 709 ASP A O 1
ATOM 5134 N N . SER A 1 710 ? -37.106 -22.979 -30.160 1.00 87.25 710 SER A N 1
ATOM 5135 C CA . SER A 1 710 ? -38.279 -22.946 -29.269 1.00 87.25 710 SER A CA 1
ATOM 5136 C C . SER A 1 710 ? -38.545 -21.568 -28.638 1.00 87.25 710 SER A C 1
ATOM 5138 O O . SER A 1 710 ? -39.590 -21.363 -28.018 1.00 87.25 710 SER A O 1
ATOM 5140 N N . ALA A 1 711 ? -37.613 -20.624 -28.783 1.00 85.56 711 ALA A N 1
ATOM 5141 C CA . ALA A 1 711 ? -37.715 -19.235 -28.360 1.00 85.56 711 ALA A CA 1
ATOM 5142 C C . ALA A 1 711 ? -37.584 -18.252 -29.544 1.00 85.56 711 ALA A C 1
ATOM 5144 O O . ALA A 1 711 ? -37.020 -17.171 -29.374 1.00 85.56 711 ALA A O 1
ATOM 5145 N N . SER A 1 712 ? -38.123 -18.605 -30.721 1.00 87.12 712 SER A N 1
ATOM 5146 C CA . SER A 1 712 ? -38.108 -17.753 -31.927 1.00 87.12 712 SER A CA 1
ATOM 5147 C C . SER A 1 712 ? -36.689 -17.378 -32.369 1.00 87.12 712 SER A C 1
ATOM 5149 O O . SER A 1 712 ? -36.398 -16.204 -32.603 1.00 87.12 712 SER A O 1
ATOM 5151 N N . ASP A 1 713 ? -35.799 -18.371 -32.400 1.00 87.19 713 ASP A N 1
ATOM 5152 C CA . ASP A 1 713 ? -34.382 -18.237 -32.760 1.00 87.19 713 ASP A CA 1
ATOM 5153 C C . ASP A 1 713 ? -33.601 -17.207 -31.937 1.00 87.19 713 ASP A C 1
ATOM 5155 O O . ASP A 1 713 ? -32.606 -16.629 -32.387 1.00 87.19 713 ASP A O 1
ATOM 5159 N N . ALA A 1 714 ? -34.016 -16.979 -30.689 1.00 87.06 714 ALA A N 1
ATOM 5160 C CA . ALA A 1 714 ? -33.271 -16.119 -29.784 1.00 87.06 714 ALA A CA 1
ATOM 5161 C C . ALA A 1 714 ? -31.847 -16.680 -29.574 1.00 87.06 714 ALA A C 1
ATOM 5163 O O . ALA A 1 714 ? -31.708 -17.861 -29.231 1.00 87.06 714 ALA A O 1
ATOM 5164 N N . PRO A 1 715 ? -30.780 -15.866 -29.731 1.00 90.12 715 PRO A N 1
ATOM 5165 C CA . PRO A 1 715 ? -29.422 -16.294 -29.418 1.00 90.12 715 PRO A CA 1
ATOM 5166 C C . PRO A 1 715 ? -29.325 -16.757 -27.968 1.00 90.12 715 PRO A C 1
ATOM 5168 O O . PRO A 1 715 ? -29.798 -16.064 -27.059 1.00 90.12 715 PRO A O 1
ATOM 5171 N N . ILE A 1 716 ? -28.682 -17.898 -27.727 1.00 91.31 716 ILE A N 1
ATOM 5172 C CA . ILE A 1 716 ? -28.468 -18.335 -26.351 1.00 91.31 716 ILE A CA 1
ATOM 5173 C C . ILE A 1 716 ? -27.431 -17.441 -25.673 1.00 91.31 716 ILE A C 1
ATOM 5175 O O . ILE A 1 716 ? -26.399 -17.089 -26.253 1.00 91.31 716 ILE A O 1
ATOM 5179 N N . THR A 1 717 ? -27.711 -17.082 -24.423 1.00 92.06 717 THR A N 1
ATOM 5180 C CA . THR A 1 717 ? -26.773 -16.362 -23.563 1.00 92.06 717 THR A CA 1
ATOM 5181 C C . THR A 1 717 ? -26.629 -17.063 -22.220 1.00 92.06 717 THR A C 1
ATOM 5183 O O . THR A 1 717 ? -27.576 -17.685 -21.735 1.00 92.06 717 THR A O 1
ATOM 5186 N N . ALA A 1 718 ? -25.446 -16.975 -21.614 1.00 89.81 718 ALA A N 1
ATOM 5187 C CA . ALA A 1 718 ? -25.178 -17.516 -20.285 1.00 89.81 718 ALA A CA 1
ATOM 5188 C C . ALA A 1 718 ? -24.369 -16.520 -19.449 1.00 89.81 718 ALA A C 1
ATOM 5190 O O . ALA A 1 718 ? -23.383 -15.959 -19.923 1.00 89.81 718 ALA A O 1
ATOM 5191 N N . SER A 1 719 ? -24.781 -16.311 -18.198 1.00 90.19 719 SER A N 1
ATOM 5192 C CA . SER A 1 719 ? -23.994 -15.561 -17.216 1.00 90.19 719 SER A CA 1
ATOM 5193 C C . SER A 1 719 ? -22.975 -16.497 -16.579 1.00 90.19 719 SER A C 1
ATOM 5195 O O . SER A 1 719 ? -23.340 -17.357 -15.778 1.00 90.19 719 SER A O 1
ATOM 5197 N N . LEU A 1 720 ? -21.714 -16.335 -16.958 1.00 87.06 720 LEU A N 1
ATOM 5198 C CA . LEU A 1 720 ? -20.604 -17.186 -16.552 1.00 87.06 720 LEU A CA 1
ATOM 5199 C C . LEU A 1 720 ? -19.728 -16.463 -15.527 1.00 87.06 720 LEU A C 1
ATOM 5201 O O . LEU A 1 720 ? -19.555 -15.244 -15.594 1.00 87.06 720 LEU A O 1
ATOM 5205 N N . ALA A 1 721 ? -19.184 -17.211 -14.569 1.00 83.31 721 ALA A N 1
ATOM 5206 C CA . ALA A 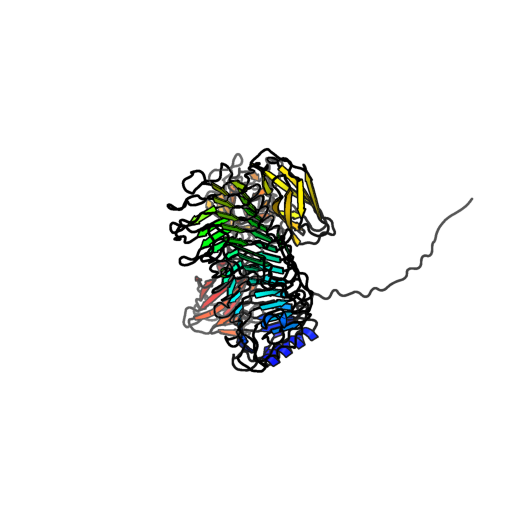1 721 ? -18.106 -16.724 -13.712 1.00 83.31 721 ALA A CA 1
ATOM 5207 C C . ALA A 1 721 ? -16.776 -16.776 -14.484 1.00 83.31 721 ALA A C 1
ATOM 5209 O O . ALA A 1 721 ? -16.691 -17.431 -15.510 1.00 83.31 721 ALA A O 1
ATOM 5210 N N . ALA A 1 722 ? -15.725 -16.103 -14.013 1.00 75.38 722 ALA A N 1
ATOM 5211 C CA . ALA A 1 722 ? -14.396 -16.344 -14.576 1.00 75.38 722 ALA A CA 1
ATOM 5212 C C . ALA A 1 722 ? -13.946 -17.770 -14.216 1.00 75.38 722 ALA A C 1
ATOM 5214 O O . ALA A 1 722 ? -14.078 -18.178 -13.059 1.00 75.38 722 ALA A O 1
ATOM 5215 N N . GLY A 1 723 ? -13.399 -18.510 -15.180 1.00 64.88 723 GLY A N 1
ATOM 5216 C CA . GLY A 1 723 ? -12.937 -19.883 -14.979 1.00 64.88 723 GLY A CA 1
ATOM 5217 C C . GLY A 1 723 ? -13.524 -20.882 -15.972 1.00 64.88 723 GLY A C 1
ATOM 5218 O O . GLY A 1 723 ? -13.920 -20.519 -17.077 1.00 64.88 723 GLY A O 1
ATOM 5219 N N . ALA A 1 724 ? -13.498 -22.159 -15.588 1.00 79.44 724 ALA A N 1
ATOM 5220 C CA . ALA A 1 724 ? -13.828 -23.284 -16.456 1.00 79.44 724 ALA A CA 1
ATOM 5221 C C . ALA A 1 724 ? -15.339 -23.543 -16.551 1.00 79.44 724 ALA A C 1
ATOM 5223 O O . ALA A 1 724 ? -16.043 -23.555 -15.540 1.00 79.44 724 ALA A O 1
ATOM 5224 N N . HIS A 1 725 ? -15.790 -23.830 -17.767 1.00 93.56 725 HIS A N 1
ATOM 5225 C CA . HIS A 1 725 ? -17.170 -24.100 -18.157 1.00 93.56 725 HIS A CA 1
ATOM 5226 C C . HIS A 1 725 ? -17.229 -25.219 -19.204 1.00 93.56 725 HIS A C 1
ATOM 5228 O O . HIS A 1 725 ? -16.210 -25.668 -19.740 1.00 93.56 725 HIS A O 1
ATOM 5234 N N . THR A 1 726 ? -18.439 -25.687 -19.497 1.00 95.38 726 THR A N 1
ATOM 5235 C CA . THR A 1 726 ? -18.685 -26.748 -20.479 1.00 95.38 726 THR A CA 1
ATOM 5236 C C . THR A 1 726 ? -19.848 -26.409 -21.401 1.00 95.38 726 THR A C 1
ATOM 5238 O O . THR A 1 726 ? -20.899 -25.946 -20.959 1.00 95.38 726 THR A O 1
ATOM 5241 N N . MET A 1 727 ? -19.687 -26.681 -22.695 1.00 97.25 727 MET A N 1
ATOM 5242 C CA . MET A 1 727 ? -20.797 -26.772 -23.640 1.00 97.25 727 MET A CA 1
ATOM 5243 C C . MET A 1 727 ? -21.025 -28.248 -23.955 1.00 97.25 727 MET A C 1
ATOM 5245 O O . MET A 1 727 ? -20.124 -28.930 -24.433 1.00 97.25 727 MET A O 1
ATOM 5249 N N . THR A 1 728 ? -22.222 -28.762 -23.680 1.00 97.88 728 THR A N 1
ATOM 5250 C CA . THR A 1 728 ? -22.599 -30.121 -24.089 1.00 97.88 728 THR A CA 1
ATOM 5251 C C . THR A 1 728 ? -23.441 -30.052 -25.352 1.00 97.88 728 THR A C 1
ATOM 5253 O O . THR A 1 728 ? -24.504 -29.429 -25.345 1.00 97.88 728 THR A O 1
ATOM 5256 N N . VAL A 1 729 ? -22.990 -30.737 -26.397 1.00 97.94 729 VAL A N 1
ATOM 5257 C CA . VAL A 1 729 ? -23.671 -30.871 -27.686 1.00 97.94 729 VAL A CA 1
ATOM 5258 C C . VAL A 1 729 ? -24.120 -32.320 -27.863 1.00 97.94 729 VAL A C 1
ATOM 5260 O O . VAL A 1 729 ? -23.346 -33.248 -27.627 1.00 97.94 729 VAL A O 1
ATOM 5263 N N . ALA A 1 730 ? -25.370 -32.531 -28.264 1.00 97.75 730 ALA A N 1
ATOM 5264 C CA . ALA A 1 730 ? -25.907 -33.840 -28.622 1.00 97.75 730 ALA A CA 1
ATOM 5265 C C . ALA A 1 730 ? -26.488 -33.812 -30.040 1.00 97.75 730 ALA A C 1
ATOM 5267 O O . ALA A 1 730 ? -26.933 -32.765 -30.516 1.00 97.75 730 ALA A O 1
ATOM 5268 N N . TYR A 1 731 ? -26.490 -34.966 -30.707 1.00 96.56 731 TYR A N 1
ATOM 5269 C CA . TYR A 1 731 ? -27.032 -35.084 -32.059 1.00 96.56 731 TYR A CA 1
ATOM 5270 C C . TYR A 1 731 ? -28.544 -34.859 -32.075 1.00 96.56 731 TYR A C 1
ATOM 5272 O O . TYR A 1 731 ? -29.266 -35.355 -31.203 1.00 96.56 731 TYR A O 1
ATOM 5280 N N . ARG A 1 732 ? -29.019 -34.130 -33.086 1.00 96.00 732 ARG A N 1
ATOM 5281 C CA . ARG A 1 732 ? -30.442 -34.017 -33.406 1.00 96.00 732 ARG A CA 1
ATOM 5282 C C . ARG A 1 732 ? -30.708 -34.609 -34.782 1.00 96.00 732 ARG A C 1
ATOM 5284 O O . ARG A 1 732 ? -31.557 -35.494 -34.870 1.00 96.00 732 ARG A O 1
ATOM 5291 N N . GLU A 1 733 ? -29.915 -34.233 -35.777 1.00 94.69 733 GLU A N 1
ATOM 5292 C CA . GLU A 1 733 ? -29.949 -34.830 -37.113 1.00 94.69 733 GLU A CA 1
ATOM 5293 C C . GLU A 1 733 ? -28.581 -35.360 -37.548 1.00 94.69 733 GLU A C 1
ATOM 5295 O O . GLU A 1 733 ? -27.540 -34.840 -37.129 1.00 94.69 733 GLU A O 1
ATOM 5300 N N . ASP A 1 734 ? -28.568 -36.435 -38.339 1.00 91.50 734 ASP A N 1
ATOM 5301 C CA . ASP A 1 734 ? -27.326 -36.931 -38.926 1.00 91.50 734 ASP A CA 1
ATOM 5302 C C . ASP A 1 734 ? -26.860 -36.075 -40.105 1.00 91.50 734 ASP A C 1
ATOM 5304 O O . ASP A 1 734 ? -27.636 -35.381 -40.736 1.00 91.50 734 ASP A O 1
ATOM 5308 N N . GLY A 1 735 ? -25.548 -36.051 -40.354 1.00 91.06 735 GLY A N 1
ATOM 5309 C CA . GLY A 1 735 ? -24.947 -35.188 -41.379 1.00 91.06 735 GLY A CA 1
ATOM 5310 C C . GLY A 1 735 ? -24.506 -33.810 -40.875 1.00 91.06 735 GLY A C 1
ATOM 5311 O O . GLY A 1 735 ? -23.537 -33.272 -41.419 1.00 91.06 735 GLY A O 1
ATOM 5312 N N . ALA A 1 736 ? -25.104 -33.296 -39.794 1.00 96.19 736 ALA A N 1
ATOM 5313 C CA . ALA A 1 736 ? -24.680 -32.055 -39.144 1.00 96.19 736 ALA A CA 1
ATOM 5314 C C . ALA A 1 736 ? -23.249 -32.177 -38.589 1.00 96.19 736 ALA A C 1
ATOM 5316 O O . ALA A 1 736 ? -22.898 -33.161 -37.920 1.00 96.19 736 ALA A O 1
ATOM 5317 N N . LYS A 1 737 ? -22.404 -31.173 -38.847 1.00 97.56 737 LYS A N 1
ATOM 5318 C CA . LYS A 1 737 ? -20.998 -31.152 -38.409 1.00 97.56 737 LYS A CA 1
ATOM 5319 C C . LYS A 1 737 ? -20.688 -29.903 -37.595 1.00 97.56 737 LYS A C 1
ATOM 5321 O O . LYS A 1 737 ? -21.044 -28.801 -38.008 1.00 97.56 737 LYS A O 1
ATOM 5326 N N . LEU A 1 738 ? -19.974 -30.079 -36.485 1.00 96.94 738 LEU A N 1
ATOM 5327 C CA . LEU A 1 738 ? -19.501 -29.009 -35.610 1.00 96.94 738 LEU A CA 1
ATOM 5328 C C . LEU A 1 738 ? -17.981 -29.091 -35.480 1.00 96.94 738 LEU A C 1
ATOM 5330 O O . LEU A 1 738 ? -17.449 -30.103 -35.040 1.00 96.94 738 LEU A O 1
ATOM 5334 N N . ASP A 1 739 ? -17.308 -28.017 -35.858 1.00 92.88 739 ASP A N 1
ATOM 5335 C CA . ASP A 1 739 ? -15.852 -27.883 -35.838 1.00 92.88 739 ASP A CA 1
ATOM 5336 C C . ASP A 1 739 ? -15.391 -27.144 -34.580 1.00 92.88 739 ASP A C 1
ATOM 5338 O O . ASP A 1 739 ? -14.642 -27.670 -33.768 1.00 92.88 739 ASP A O 1
ATOM 5342 N N . ARG A 1 740 ? -15.939 -25.950 -34.338 1.00 90.00 740 ARG A N 1
ATOM 5343 C CA . ARG A 1 740 ? -15.475 -25.068 -33.261 1.00 90.00 740 ARG A CA 1
ATOM 5344 C C . ARG A 1 740 ? -16.627 -24.330 -32.610 1.00 90.00 740 ARG A C 1
ATOM 5346 O O . ARG A 1 740 ? -17.654 -24.104 -33.240 1.00 90.00 740 ARG A O 1
ATOM 5353 N N . ILE A 1 741 ? -16.451 -23.895 -31.372 1.00 94.19 741 ILE A N 1
ATOM 5354 C CA . ILE A 1 741 ? -17.379 -22.994 -30.686 1.00 94.19 741 ILE A CA 1
ATOM 5355 C C . ILE A 1 741 ? -16.689 -21.678 -30.348 1.00 94.19 741 ILE A C 1
ATOM 5357 O O . ILE A 1 741 ? -15.469 -21.621 -30.189 1.00 94.19 741 ILE A O 1
ATOM 5361 N N . LEU A 1 742 ? -17.484 -20.623 -30.217 1.00 90.38 742 LEU A N 1
ATOM 5362 C CA . LEU A 1 742 ? -17.065 -19.332 -29.688 1.00 90.38 742 LEU A CA 1
ATOM 5363 C C . LEU A 1 742 ? -18.061 -18.874 -28.624 1.00 90.38 742 LEU A C 1
ATOM 5365 O O . LEU A 1 742 ? -19.261 -18.823 -28.886 1.00 90.38 742 LEU A O 1
ATOM 5369 N N . ALA A 1 743 ? -17.552 -18.453 -27.472 1.00 90.19 743 ALA A N 1
ATOM 5370 C CA . ALA A 1 743 ? -18.271 -17.665 -26.482 1.00 90.19 743 ALA A CA 1
ATOM 5371 C C . ALA A 1 743 ? -17.768 -16.213 -26.526 1.00 90.19 743 ALA A C 1
ATOM 5373 O O . ALA A 1 743 ? -16.567 -15.974 -26.399 1.00 90.19 743 ALA A O 1
ATOM 5374 N N . THR A 1 744 ? -18.668 -15.239 -26.683 1.00 86.06 744 THR A N 1
ATOM 5375 C CA . THR A 1 744 ? -18.317 -13.812 -26.743 1.00 86.06 744 THR A CA 1
ATOM 5376 C C . THR A 1 744 ? -19.143 -12.939 -25.807 1.00 86.06 744 THR A C 1
ATOM 5378 O O . THR A 1 744 ? -20.355 -13.118 -25.697 1.00 86.06 744 THR A O 1
ATOM 5381 N N . THR A 1 745 ? -18.506 -11.973 -25.141 1.00 82.38 745 THR A N 1
ATOM 5382 C CA . THR A 1 745 ? -19.209 -10.922 -24.378 1.00 82.38 745 THR A CA 1
ATOM 5383 C C . THR A 1 745 ? -19.737 -9.791 -25.259 1.00 82.38 745 THR A C 1
ATOM 5385 O O . THR A 1 745 ? -20.511 -8.955 -24.791 1.00 82.38 745 THR A O 1
ATOM 5388 N N . ASP A 1 746 ? -19.349 -9.753 -26.532 1.00 79.50 746 ASP A N 1
ATOM 5389 C CA . ASP A 1 746 ? -19.812 -8.755 -27.483 1.00 79.50 746 ASP A CA 1
ATOM 5390 C C . ASP A 1 746 ? -21.041 -9.278 -28.236 1.00 79.50 746 ASP A C 1
ATOM 5392 O O . ASP A 1 746 ? -20.962 -10.107 -29.142 1.00 79.50 746 ASP A O 1
ATOM 5396 N N . ALA A 1 747 ? -22.212 -8.764 -27.857 1.00 78.81 747 ALA A N 1
ATOM 5397 C CA . ALA A 1 747 ? -23.486 -9.138 -28.466 1.00 78.81 747 ALA A CA 1
ATOM 5398 C C . ALA A 1 747 ? -23.565 -8.804 -29.967 1.00 78.81 747 ALA A C 1
ATOM 5400 O O . ALA A 1 747 ? -24.369 -9.420 -30.679 1.00 78.81 747 ALA A O 1
ATOM 5401 N N . SER A 1 748 ? -22.754 -7.846 -30.430 1.00 77.31 748 SER A N 1
ATOM 5402 C CA . SER A 1 748 ? -22.666 -7.424 -31.829 1.00 77.31 748 SER A CA 1
ATOM 5403 C C . SER A 1 748 ? -21.594 -8.169 -32.625 1.00 77.31 748 SER A C 1
ATOM 5405 O O . SER A 1 748 ? -21.599 -8.101 -33.856 1.00 77.31 748 SER A O 1
ATOM 5407 N N . PHE A 1 749 ? -20.711 -8.911 -31.950 1.00 78.00 749 PHE A N 1
ATOM 5408 C CA . PHE A 1 749 ? -19.630 -9.628 -32.605 1.00 78.00 749 PHE A CA 1
ATOM 5409 C C . PHE A 1 749 ? -20.182 -10.728 -33.506 1.00 78.00 749 PHE A C 1
ATOM 5411 O O . PHE A 1 749 ? -20.878 -11.644 -33.063 1.00 78.00 749 PHE A O 1
ATOM 5418 N N . THR A 1 750 ? -19.834 -10.622 -34.785 1.00 80.94 750 THR A N 1
ATOM 5419 C CA . THR A 1 750 ? -20.039 -11.667 -35.783 1.00 80.94 750 THR A CA 1
ATOM 5420 C C . THR A 1 750 ? -18.664 -12.230 -36.118 1.00 80.94 750 THR A C 1
ATOM 5422 O O . THR A 1 750 ? -17.818 -11.463 -36.588 1.00 80.94 750 THR A O 1
ATOM 5425 N N . PRO A 1 751 ? -18.405 -13.524 -35.867 1.00 77.31 751 PRO A N 1
ATOM 5426 C CA . PRO A 1 751 ? -17.119 -14.121 -36.182 1.00 77.31 751 PRO A CA 1
ATOM 5427 C C . PRO A 1 751 ? -16.865 -14.010 -37.683 1.00 77.31 751 PRO A C 1
ATOM 5429 O O . PRO A 1 751 ? -17.768 -14.308 -38.475 1.00 77.31 751 PRO A O 1
ATOM 5432 N N . PRO A 1 752 ? -15.671 -13.581 -38.105 1.00 69.06 752 PRO A N 1
ATOM 5433 C CA . PRO A 1 752 ? -15.350 -13.587 -39.517 1.00 69.06 752 PRO A CA 1
ATOM 5434 C C . PRO A 1 752 ? -15.331 -15.038 -40.026 1.00 69.06 752 PRO A C 1
ATOM 5436 O O . PRO A 1 752 ? -14.864 -15.950 -39.339 1.00 69.06 752 PRO A O 1
ATOM 5439 N N . ASN A 1 753 ? -15.847 -15.265 -41.239 1.00 66.06 753 ASN A N 1
ATOM 5440 C CA . ASN A 1 753 ? -15.725 -16.546 -41.950 1.00 66.06 753 ASN A CA 1
ATOM 5441 C C . ASN A 1 753 ? -14.296 -16.713 -42.498 1.00 66.06 753 ASN A C 1
ATOM 5443 O O . ASN A 1 753 ? -14.093 -16.915 -43.696 1.00 66.06 753 ASN A O 1
ATOM 5447 N N . ASP A 1 754 ? -13.304 -16.582 -41.622 1.00 48.84 754 ASP A N 1
ATOM 5448 C CA . ASP A 1 754 ? -11.902 -16.730 -41.978 1.00 48.84 754 ASP A CA 1
ATOM 5449 C C . ASP A 1 754 ? -11.555 -18.228 -42.084 1.00 48.84 754 ASP A C 1
ATOM 5451 O O . ASP A 1 754 ? -12.017 -19.041 -41.269 1.00 48.84 754 ASP A O 1
ATOM 5455 N N . PRO A 1 755 ? -10.747 -18.641 -43.079 1.00 50.78 755 PRO A N 1
ATOM 5456 C CA . PRO A 1 755 ? -10.046 -19.919 -42.995 1.00 50.78 755 PRO A CA 1
ATOM 5457 C C . PRO A 1 755 ? -9.129 -19.914 -41.753 1.00 50.78 755 PRO A C 1
ATOM 5459 O O . PRO A 1 755 ? -8.809 -18.834 -41.247 1.00 50.78 755 PRO A O 1
ATOM 5462 N N . PRO A 1 756 ? -8.681 -21.080 -41.247 1.00 48.03 756 PRO A N 1
ATOM 5463 C CA . PRO A 1 756 ? -7.736 -21.119 -40.134 1.00 48.03 756 PRO A CA 1
ATOM 5464 C C . PRO A 1 756 ? -6.545 -20.174 -40.398 1.00 48.03 756 PRO A C 1
ATOM 5466 O O . PRO A 1 756 ? -6.077 -20.117 -41.541 1.00 48.03 756 PRO A O 1
ATOM 5469 N N . PRO A 1 757 ? -6.053 -19.409 -39.405 1.00 46.69 757 PRO A N 1
ATOM 5470 C CA . PRO A 1 757 ? -5.023 -18.411 -39.603 1.00 46.69 757 PRO A CA 1
ATOM 5471 C C . PRO A 1 757 ? -3.748 -19.137 -40.019 1.00 46.69 757 PRO A C 1
ATOM 5473 O O . PRO A 1 757 ? -3.462 -20.240 -39.548 1.00 46.69 757 PRO A O 1
ATOM 5476 N N . ALA A 1 758 ? -2.966 -18.522 -40.903 1.00 48.06 758 ALA A N 1
ATOM 5477 C CA . ALA A 1 758 ? -1.601 -18.976 -41.119 1.00 48.06 758 ALA A CA 1
ATOM 5478 C C . ALA A 1 758 ? -0.850 -18.854 -39.781 1.00 48.06 758 ALA A C 1
ATOM 5480 O O . ALA A 1 758 ? -0.908 -17.798 -39.153 1.00 48.06 758 ALA A O 1
ATOM 5481 N N . GLY A 1 759 ? -0.233 -19.945 -39.324 1.00 58.47 759 GLY A N 1
ATOM 5482 C CA . GLY A 1 759 ? 0.307 -20.048 -37.969 1.00 58.47 759 GLY A CA 1
ATOM 5483 C C . GLY A 1 759 ? 1.381 -19.006 -37.630 1.00 58.47 759 GLY A C 1
ATOM 5484 O O . GLY A 1 759 ? 2.020 -18.431 -38.516 1.00 58.47 759 GLY A O 1
ATOM 5485 N N . VAL A 1 760 ? 1.589 -18.756 -36.334 1.00 68.88 760 VAL A N 1
ATOM 5486 C CA . VAL A 1 760 ? 2.630 -17.834 -35.847 1.00 68.88 760 VAL A CA 1
ATOM 5487 C C . VAL A 1 760 ? 3.979 -18.534 -35.920 1.00 68.88 760 VAL A C 1
ATOM 5489 O O . VAL A 1 760 ? 4.206 -19.529 -35.232 1.00 68.88 760 VAL A O 1
ATOM 5492 N N . ARG A 1 761 ? 4.879 -18.004 -36.752 1.00 85.00 761 ARG A N 1
ATOM 5493 C CA . ARG A 1 761 ? 6.206 -18.573 -37.005 1.00 85.00 761 ARG A CA 1
ATOM 5494 C C . ARG A 1 761 ? 7.291 -17.947 -36.133 1.00 85.00 761 ARG A C 1
ATOM 5496 O O . ARG A 1 761 ? 7.398 -16.727 -36.042 1.00 85.00 761 ARG A O 1
ATOM 5503 N N . TYR A 1 762 ? 8.146 -18.802 -35.585 1.00 81.75 762 TYR A N 1
ATOM 5504 C CA . TYR A 1 762 ? 9.368 -18.458 -34.870 1.00 81.75 762 TYR A CA 1
ATOM 5505 C C . TYR A 1 762 ? 10.559 -19.065 -35.608 1.00 81.75 762 TYR A C 1
ATOM 5507 O O . TYR A 1 762 ? 10.747 -20.283 -35.610 1.00 81.75 762 TYR A O 1
ATOM 5515 N N . GLU A 1 763 ? 11.343 -18.203 -36.245 1.00 90.25 763 GLU A N 1
ATOM 5516 C CA . GLU A 1 763 ? 12.518 -18.600 -37.023 1.00 90.25 763 GLU A CA 1
ATOM 5517 C C . GLU A 1 763 ? 13.660 -19.050 -36.091 1.00 90.25 763 GLU A C 1
ATOM 5519 O O . GLU A 1 763 ? 13.903 -18.440 -35.040 1.00 90.25 763 GLU A O 1
ATOM 5524 N N . ALA A 1 764 ? 14.360 -20.125 -36.449 1.00 88.44 764 ALA A N 1
ATOM 5525 C CA . ALA A 1 764 ? 15.391 -20.742 -35.616 1.00 88.44 764 ALA A CA 1
ATOM 5526 C C . ALA A 1 764 ? 16.634 -19.864 -35.461 1.00 88.44 764 ALA A C 1
ATOM 5528 O O . ALA A 1 764 ? 17.294 -19.928 -34.424 1.00 88.44 764 ALA A O 1
ATOM 5529 N N . GLU A 1 765 ? 16.935 -18.993 -36.425 1.00 84.94 765 GLU A N 1
ATOM 5530 C CA . GLU A 1 765 ? 18.028 -18.020 -36.315 1.00 84.94 765 GLU A CA 1
ATOM 5531 C C . GLU A 1 765 ? 17.847 -17.000 -35.184 1.00 84.94 765 GLU A C 1
ATOM 5533 O O . GLU A 1 765 ? 18.816 -16.363 -34.776 1.00 84.94 765 GLU A O 1
ATOM 5538 N N . ASN A 1 766 ? 16.626 -16.857 -34.662 1.00 76.25 766 ASN A N 1
ATOM 5539 C CA . ASN A 1 766 ? 16.306 -15.972 -33.542 1.00 76.25 766 ASN A CA 1
ATOM 5540 C C . ASN A 1 766 ? 16.232 -16.726 -32.202 1.00 76.25 766 ASN A C 1
ATOM 5542 O O . ASN A 1 766 ? 15.933 -16.127 -31.166 1.00 76.25 766 ASN A O 1
ATOM 5546 N N . ALA A 1 767 ? 16.467 -18.040 -32.214 1.00 86.56 767 ALA A N 1
ATOM 5547 C CA . ALA A 1 767 ? 16.418 -18.894 -31.038 1.00 86.56 767 ALA A CA 1
ATOM 5548 C C . ALA A 1 767 ? 17.742 -18.872 -30.254 1.00 86.56 767 ALA A C 1
ATOM 5550 O O . ALA A 1 767 ? 18.795 -18.453 -30.737 1.00 86.56 767 ALA A O 1
ATOM 5551 N N . THR A 1 768 ? 17.707 -19.375 -29.022 1.00 87.25 768 THR A N 1
ATOM 5552 C CA . THR A 1 768 ? 18.926 -19.655 -28.257 1.00 87.25 768 THR A CA 1
ATOM 5553 C C . THR A 1 768 ? 19.554 -20.947 -28.770 1.00 87.25 768 THR A C 1
ATOM 5555 O O . THR A 1 768 ? 18.921 -22.001 -28.748 1.00 87.25 768 THR A O 1
ATOM 5558 N N . ILE A 1 769 ? 20.813 -20.884 -29.199 1.00 91.75 769 ILE A N 1
ATOM 5559 C CA . ILE A 1 769 ? 21.528 -22.016 -29.801 1.00 91.75 769 ILE A CA 1
ATOM 5560 C C . ILE A 1 769 ? 22.628 -22.491 -28.851 1.00 91.75 769 ILE A C 1
ATOM 5562 O O . ILE A 1 769 ? 23.369 -21.685 -28.284 1.00 91.75 769 ILE A O 1
ATOM 5566 N N . SER A 1 770 ? 22.772 -23.806 -28.698 1.00 90.81 770 SER A N 1
ATOM 5567 C CA . SER A 1 770 ? 23.922 -24.419 -28.031 1.00 90.81 770 SER A CA 1
ATOM 5568 C C . SER A 1 770 ? 24.485 -25.543 -28.883 1.00 90.81 770 SER A C 1
ATOM 5570 O O . SER A 1 770 ? 23.754 -26.462 -29.249 1.00 90.81 770 SER A O 1
ATOM 5572 N N . GLN A 1 771 ? 25.793 -25.483 -29.152 1.00 87.75 771 GLN A N 1
ATOM 5573 C CA . GLN A 1 771 ? 26.501 -26.453 -29.999 1.00 87.75 771 GLN A CA 1
ATOM 5574 C C . GLN A 1 771 ? 25.828 -26.570 -31.375 1.00 87.75 771 GLN A C 1
ATOM 5576 O O . GLN A 1 771 ? 25.289 -27.606 -31.757 1.00 87.75 771 GLN A O 1
ATOM 5581 N N . GLY A 1 772 ? 25.789 -25.442 -32.076 1.00 91.50 772 GLY A N 1
ATOM 5582 C CA . GLY A 1 772 ? 25.247 -25.281 -33.416 1.00 91.50 772 GLY A CA 1
ATOM 5583 C C . GLY A 1 772 ? 25.510 -23.862 -33.904 1.00 91.50 772 GLY A C 1
ATOM 5584 O O . GLY A 1 772 ? 25.891 -22.986 -33.118 1.00 91.50 772 GLY A O 1
ATOM 5585 N N . ILE A 1 773 ? 25.315 -23.632 -35.195 1.00 81.44 773 ILE A N 1
ATOM 5586 C CA . ILE A 1 773 ? 25.575 -22.346 -35.840 1.00 81.44 773 ILE A CA 1
ATOM 5587 C C . ILE A 1 773 ? 24.403 -21.923 -36.720 1.00 81.44 773 ILE A C 1
ATOM 5589 O O . ILE A 1 773 ? 23.688 -22.750 -37.281 1.00 81.44 773 ILE A O 1
ATOM 5593 N N . PHE A 1 774 ? 24.229 -20.612 -36.847 1.00 91.00 774 PHE A N 1
ATOM 5594 C CA . PHE A 1 774 ? 23.402 -20.027 -37.894 1.00 91.00 774 PHE A CA 1
ATOM 5595 C C . PHE A 1 774 ? 24.076 -20.224 -39.257 1.00 91.00 774 PHE A C 1
ATOM 5597 O O . PHE A 1 774 ? 25.260 -19.912 -39.416 1.00 91.00 774 PHE A O 1
ATOM 5604 N N . GLU A 1 775 ? 23.315 -20.687 -40.243 1.00 83.88 775 GLU A N 1
ATOM 5605 C CA . GLU A 1 775 ? 23.748 -20.822 -41.631 1.00 83.88 775 GLU A CA 1
ATOM 5606 C C . GLU A 1 775 ? 22.648 -20.385 -42.600 1.00 83.88 775 GLU A C 1
ATOM 5608 O O . GLU A 1 775 ? 21.469 -20.347 -42.273 1.00 83.88 775 GLU A O 1
ATOM 5613 N N . ASN A 1 776 ? 23.040 -20.076 -43.833 1.00 87.69 776 ASN A N 1
ATOM 5614 C CA . ASN A 1 776 ? 22.125 -19.726 -44.920 1.00 87.69 776 ASN A CA 1
ATOM 5615 C C . ASN A 1 776 ? 22.631 -20.238 -46.279 1.00 87.69 776 ASN A C 1
ATOM 5617 O O . ASN A 1 776 ? 22.378 -19.643 -47.327 1.00 87.69 776 ASN A O 1
ATOM 5621 N N . THR A 1 777 ? 23.403 -21.326 -46.258 1.00 90.69 777 THR A N 1
ATOM 5622 C CA . THR A 1 777 ? 24.095 -21.872 -47.434 1.00 90.69 777 THR A CA 1
ATOM 5623 C C . THR A 1 777 ? 23.230 -22.845 -48.234 1.00 90.69 777 THR A C 1
ATOM 5625 O O . THR A 1 777 ? 23.420 -22.961 -49.445 1.00 90.69 777 THR A O 1
ATOM 5628 N N . HIS A 1 778 ? 22.269 -23.511 -47.588 1.00 90.88 778 HIS A N 1
ATOM 5629 C CA . HIS A 1 778 ? 21.222 -24.296 -48.248 1.00 90.88 778 HIS A CA 1
ATOM 5630 C C . HIS A 1 778 ? 20.029 -23.430 -48.627 1.00 90.88 778 HIS A C 1
ATOM 5632 O O . HIS A 1 778 ? 19.747 -22.439 -47.976 1.00 90.88 778 HIS A O 1
ATOM 5638 N N . THR A 1 779 ? 19.320 -23.781 -49.688 1.00 84.94 779 THR A N 1
ATOM 5639 C CA . THR A 1 779 ? 18.168 -23.019 -50.182 1.00 84.94 779 THR A CA 1
ATOM 5640 C C . THR A 1 779 ? 16.852 -23.516 -49.580 1.00 84.94 779 THR A C 1
ATOM 5642 O O . THR A 1 779 ? 16.763 -24.624 -49.056 1.00 84.94 779 THR A O 1
ATOM 5645 N N . GLY A 1 780 ? 15.803 -22.692 -49.645 1.00 81.44 780 GLY A N 1
ATOM 5646 C CA . GLY A 1 780 ? 14.441 -23.093 -49.273 1.00 81.44 780 GLY A CA 1
ATOM 5647 C C . GLY A 1 780 ? 14.062 -22.933 -47.795 1.00 81.44 780 GLY A C 1
ATOM 5648 O O . GLY A 1 780 ? 12.919 -23.258 -47.463 1.00 81.44 780 GLY A O 1
ATOM 5649 N N . PHE A 1 781 ? 14.961 -22.425 -46.942 1.00 86.50 781 PHE A N 1
ATOM 5650 C CA . PHE A 1 781 ? 14.660 -21.976 -45.570 1.00 86.50 781 PHE A CA 1
ATOM 5651 C C . PHE A 1 781 ? 13.743 -20.735 -45.568 1.00 86.50 781 PHE A C 1
ATOM 5653 O O . PHE A 1 781 ? 13.576 -20.096 -46.617 1.00 86.50 781 PHE A O 1
ATOM 5660 N N . SER A 1 782 ? 13.128 -20.395 -44.432 1.00 79.94 782 SER A N 1
ATOM 5661 C CA . SER A 1 782 ? 12.444 -19.105 -44.243 1.00 79.94 782 SER A CA 1
ATOM 5662 C C . SER A 1 782 ? 13.277 -18.107 -43.445 1.00 79.94 782 SER A C 1
ATOM 5664 O O . SER A 1 782 ? 14.360 -18.408 -42.972 1.00 79.94 782 SER A O 1
ATOM 5666 N N . GLY A 1 783 ? 12.825 -16.854 -43.398 1.00 82.31 783 GLY A N 1
ATOM 5667 C CA . GLY A 1 783 ? 13.601 -15.794 -42.771 1.00 82.31 783 GLY A CA 1
ATOM 5668 C C . GLY A 1 783 ? 14.936 -15.543 -43.479 1.00 82.31 783 GLY A C 1
ATOM 5669 O O . GLY A 1 783 ? 14.997 -15.326 -44.694 1.00 82.31 783 GLY A O 1
ATOM 5670 N N . THR A 1 784 ? 16.002 -15.499 -42.690 1.00 73.69 784 THR A N 1
ATOM 5671 C CA . THR A 1 784 ? 17.360 -15.124 -43.108 1.00 73.69 784 THR A CA 1
ATOM 5672 C C . THR A 1 784 ? 18.341 -16.295 -43.122 1.00 73.69 784 THR A C 1
ATOM 5674 O O . THR A 1 784 ? 19.436 -16.150 -43.679 1.00 73.69 784 THR A O 1
ATOM 5677 N N . GLY A 1 785 ? 17.954 -17.441 -42.557 1.00 83.38 785 GLY A N 1
ATOM 5678 C CA . GLY A 1 785 ? 18.752 -18.661 -42.528 1.00 83.38 785 GLY A CA 1
ATOM 5679 C C . GLY A 1 785 ? 18.071 -19.771 -41.733 1.00 83.38 785 GLY A C 1
ATOM 5680 O O . GLY A 1 785 ? 16.858 -19.817 -41.631 1.00 83.38 785 GLY A O 1
ATOM 5681 N N . TYR A 1 786 ? 18.867 -20.688 -41.202 1.00 97.12 786 TYR A N 1
ATOM 5682 C CA . TYR A 1 786 ? 18.437 -21.801 -40.359 1.00 97.12 786 TYR A CA 1
ATOM 5683 C C . TYR A 1 786 ? 19.542 -22.115 -39.343 1.00 97.12 786 TYR A C 1
ATOM 5685 O O . TYR A 1 786 ? 20.661 -21.596 -39.429 1.00 97.12 786 TYR A O 1
ATOM 5693 N N . VAL A 1 787 ? 19.264 -23.000 -38.387 1.00 96.88 787 VAL A N 1
ATOM 5694 C CA . VAL A 1 787 ? 20.270 -23.486 -37.436 1.00 96.88 787 VAL A CA 1
ATOM 5695 C C . VAL A 1 787 ? 20.770 -24.866 -37.841 1.00 96.88 787 VAL A C 1
ATOM 5697 O O . VAL A 1 787 ? 20.001 -25.825 -37.921 1.00 96.88 787 VAL A O 1
ATOM 5700 N N . ASN A 1 788 ? 22.077 -24.966 -38.065 1.00 95.69 788 ASN A N 1
ATOM 5701 C CA . ASN A 1 788 ? 22.805 -26.217 -38.233 1.00 95.69 788 ASN A CA 1
ATOM 5702 C C . ASN A 1 788 ? 23.338 -26.669 -36.868 1.00 95.69 788 ASN A C 1
ATOM 5704 O O . ASN A 1 788 ? 24.239 -26.043 -36.305 1.00 95.69 788 ASN A O 1
ATOM 5708 N N . ALA A 1 789 ? 22.751 -27.724 -36.305 1.00 90.94 789 ALA A N 1
ATOM 5709 C CA . ALA A 1 789 ? 23.196 -28.279 -35.033 1.00 90.94 789 ALA A CA 1
ATOM 5710 C C . ALA A 1 789 ? 24.506 -29.066 -35.204 1.00 90.94 789 ALA A C 1
ATOM 5712 O O . ALA A 1 789 ? 24.630 -29.890 -36.113 1.00 90.94 789 ALA A O 1
ATOM 5713 N N . ASP A 1 790 ? 25.455 -28.890 -34.280 1.00 93.75 790 ASP A N 1
ATOM 5714 C CA . ASP A 1 790 ? 26.680 -29.685 -34.270 1.00 93.75 790 ASP A CA 1
ATOM 5715 C C . ASP A 1 790 ? 26.335 -31.174 -34.104 1.00 93.75 790 ASP A C 1
ATOM 5717 O O . ASP A 1 790 ? 25.399 -31.551 -33.383 1.00 93.75 790 ASP A O 1
ATOM 5721 N N . ASN A 1 791 ? 27.130 -32.038 -34.743 1.00 95.56 791 ASN A N 1
ATOM 5722 C CA . ASN A 1 791 ? 27.002 -33.494 -34.650 1.00 95.56 791 ASN A CA 1
ATOM 5723 C C . ASN A 1 791 ? 27.502 -33.988 -33.275 1.00 95.56 791 ASN A C 1
ATOM 5725 O O . ASN A 1 791 ? 28.585 -34.563 -33.155 1.00 95.56 791 ASN A O 1
ATOM 5729 N N . VAL A 1 792 ? 26.731 -33.713 -32.224 1.00 93.19 792 VAL A N 1
ATOM 5730 C CA . VAL A 1 792 ? 27.014 -34.086 -30.835 1.00 93.19 792 VAL A CA 1
ATOM 5731 C C . VAL A 1 792 ? 25.706 -34.285 -30.071 1.00 93.19 792 VAL A C 1
ATOM 5733 O O . VAL A 1 792 ? 24.721 -33.588 -30.302 1.00 93.19 792 VAL A O 1
ATOM 5736 N N . ALA A 1 793 ? 25.681 -35.244 -29.145 1.00 95.56 793 ALA A N 1
ATOM 5737 C CA . ALA A 1 793 ? 24.529 -35.414 -28.266 1.00 95.56 793 ALA A CA 1
ATOM 5738 C C . ALA A 1 793 ? 24.436 -34.219 -27.306 1.00 95.56 793 ALA A C 1
ATOM 5740 O O . ALA A 1 793 ? 25.421 -33.860 -26.662 1.00 95.56 793 ALA A O 1
ATOM 5741 N N . GLY A 1 794 ? 23.250 -33.630 -27.185 1.00 92.94 794 GLY A N 1
ATOM 5742 C CA . GLY A 1 794 ? 23.010 -32.462 -26.344 1.00 92.94 794 GLY A CA 1
ATOM 5743 C C . GLY A 1 794 ? 23.099 -31.113 -27.063 1.00 92.94 794 GLY A C 1
ATOM 5744 O O . GLY A 1 794 ? 22.842 -30.104 -26.408 1.00 92.94 794 GLY A O 1
ATOM 5745 N N . SER A 1 795 ? 23.404 -31.066 -28.369 1.00 95.69 795 SER A N 1
ATOM 5746 C CA . SER A 1 795 ? 23.191 -29.844 -29.159 1.00 95.69 795 SER A CA 1
ATOM 5747 C C . SER A 1 795 ? 21.713 -29.462 -29.150 1.00 95.69 795 SER A C 1
ATOM 5749 O O . SER A 1 795 ? 20.846 -30.342 -29.188 1.00 95.69 795 SER A O 1
ATOM 5751 N N . TYR A 1 796 ? 21.402 -28.168 -29.038 1.00 97.81 796 TYR A N 1
ATOM 5752 C CA . TYR A 1 796 ? 20.012 -27.730 -28.972 1.00 97.81 796 TYR A CA 1
ATOM 5753 C C . TYR A 1 796 ? 19.728 -26.377 -29.619 1.00 97.81 796 TYR A C 1
ATOM 5755 O O . TYR A 1 796 ? 20.583 -25.493 -29.687 1.00 97.81 796 TYR A O 1
ATOM 5763 N N . VAL A 1 797 ? 18.462 -26.229 -30.012 1.00 97.50 797 VAL A N 1
ATOM 5764 C CA . VAL A 1 797 ? 17.821 -24.971 -30.410 1.00 97.50 797 VAL A CA 1
ATOM 5765 C C . VAL A 1 797 ? 16.646 -24.739 -29.462 1.00 97.50 797 VAL A C 1
ATOM 5767 O O . VAL A 1 797 ? 15.799 -25.620 -29.305 1.00 97.50 797 VAL A O 1
ATOM 5770 N N . GLU A 1 798 ? 16.621 -23.601 -28.773 1.00 97.19 798 GLU A N 1
ATOM 5771 C CA . GLU A 1 798 ? 15.591 -23.247 -27.794 1.00 97.19 798 GLU A CA 1
ATOM 5772 C C . GLU A 1 798 ? 14.878 -21.948 -28.170 1.00 97.19 798 GLU A C 1
ATOM 5774 O O . GLU A 1 798 ? 15.469 -20.869 -28.185 1.00 97.19 798 GLU A O 1
ATOM 5779 N N . PHE A 1 799 ? 13.584 -22.068 -28.441 1.00 97.06 799 PHE A N 1
ATOM 5780 C CA . PHE A 1 799 ? 12.694 -20.973 -28.796 1.00 97.06 799 PHE A CA 1
ATOM 5781 C C . PHE A 1 799 ? 12.003 -20.427 -27.549 1.00 97.06 799 PHE A C 1
ATOM 5783 O O . PHE A 1 799 ? 11.588 -21.200 -26.683 1.00 97.06 799 PHE A O 1
ATOM 5790 N N . THR A 1 800 ? 11.805 -19.112 -27.509 1.00 86.75 800 THR A N 1
ATOM 5791 C CA . THR A 1 800 ? 10.883 -18.464 -26.571 1.00 86.75 800 THR A CA 1
ATOM 5792 C C . THR A 1 800 ? 9.624 -18.082 -27.337 1.00 86.75 800 THR A C 1
ATOM 5794 O O . THR A 1 800 ? 9.696 -17.286 -28.273 1.00 86.75 800 THR A O 1
ATOM 5797 N N . VAL A 1 801 ? 8.482 -18.648 -26.958 1.00 88.44 801 VAL A N 1
ATOM 5798 C CA . VAL A 1 801 ? 7.197 -18.456 -27.646 1.00 88.44 801 VAL A CA 1
ATOM 5799 C C . VAL A 1 801 ? 6.154 -17.925 -26.677 1.00 88.44 801 VAL A C 1
ATOM 5801 O O . VAL A 1 801 ? 6.154 -18.290 -25.505 1.00 88.44 801 VAL A O 1
ATOM 5804 N N . ASN A 1 802 ? 5.265 -17.057 -27.152 1.00 68.69 802 ASN A N 1
ATOM 5805 C CA . ASN A 1 802 ? 4.185 -16.513 -26.333 1.00 68.69 802 ASN A CA 1
ATOM 5806 C C . ASN A 1 802 ? 2.871 -17.178 -26.728 1.00 68.69 802 ASN A C 1
ATOM 5808 O O . ASN A 1 802 ? 2.551 -17.240 -27.912 1.00 68.69 802 ASN A O 1
ATOM 5812 N N . ALA A 1 803 ? 2.113 -17.635 -25.738 1.00 73.94 803 ALA A N 1
ATOM 5813 C CA . ALA A 1 803 ? 0.748 -18.097 -25.927 1.00 73.94 803 ALA A CA 1
ATOM 5814 C C . ALA A 1 803 ? -0.210 -17.147 -25.207 1.00 73.94 803 ALA A C 1
ATOM 5816 O O . ALA A 1 803 ? -0.050 -16.889 -24.015 1.00 73.94 803 ALA A O 1
ATOM 5817 N N . ASP A 1 804 ? -1.225 -16.647 -25.906 1.00 58.81 804 ASP A N 1
ATOM 5818 C CA . ASP A 1 804 ? -2.209 -15.730 -25.312 1.00 58.81 804 ASP A CA 1
ATOM 5819 C C . ASP A 1 804 ? -3.021 -16.406 -24.194 1.00 58.81 804 ASP A C 1
ATOM 5821 O O . ASP A 1 804 ? -3.453 -15.764 -23.236 1.00 58.81 804 ASP A O 1
ATOM 5825 N N . THR A 1 805 ? -3.182 -17.729 -24.282 1.00 58.16 805 THR A N 1
ATOM 5826 C CA . THR A 1 805 ? -3.884 -18.561 -23.302 1.00 58.16 805 THR A CA 1
ATOM 5827 C C . THR A 1 805 ? -3.115 -19.846 -23.020 1.00 58.16 805 THR A C 1
ATOM 5829 O O . THR A 1 805 ? -2.482 -20.404 -23.913 1.00 58.16 805 THR A O 1
ATOM 5832 N N . ALA A 1 806 ? -3.215 -20.356 -21.791 1.00 66.69 806 ALA A N 1
ATOM 5833 C CA . ALA A 1 806 ? -2.684 -21.672 -21.449 1.00 66.69 806 ALA A CA 1
ATOM 5834 C C . ALA A 1 806 ? -3.532 -22.774 -22.102 1.00 66.69 806 ALA A C 1
ATOM 5836 O O . ALA A 1 806 ? -4.761 -22.690 -22.082 1.00 66.69 806 ALA A O 1
ATOM 5837 N N . GLY A 1 807 ? -2.902 -23.822 -22.629 1.00 76.06 807 GLY A N 1
ATOM 5838 C CA . GLY A 1 807 ? -3.611 -24.945 -23.241 1.00 76.06 807 GLY A CA 1
ATOM 5839 C C . GLY A 1 807 ? -2.799 -25.716 -24.286 1.00 76.06 807 GLY A C 1
ATOM 5840 O O . GLY A 1 807 ? -1.626 -25.406 -24.511 1.00 76.06 807 GLY A O 1
ATOM 5841 N N . PRO A 1 808 ? -3.409 -26.739 -24.909 1.00 75.81 808 PRO A N 1
ATOM 5842 C CA . PRO A 1 808 ? -2.801 -27.476 -26.009 1.00 75.81 808 PRO A CA 1
ATOM 5843 C C . PRO A 1 808 ? -2.651 -26.584 -27.247 1.00 75.81 808 PRO A C 1
ATOM 5845 O O . PRO A 1 808 ? -3.575 -25.872 -27.630 1.00 75.81 808 PRO A O 1
ATOM 5848 N N . ALA A 1 809 ? -1.492 -26.658 -27.891 1.00 78.88 809 ALA A N 1
ATOM 5849 C CA . ALA A 1 809 ? -1.144 -25.940 -29.107 1.00 78.88 809 ALA A CA 1
ATOM 5850 C C . ALA A 1 809 ? -0.452 -26.890 -30.094 1.00 78.88 809 ALA A C 1
ATOM 5852 O O . ALA A 1 809 ? 0.313 -27.774 -29.696 1.00 78.88 809 ALA A O 1
ATOM 5853 N N . THR A 1 810 ? -0.717 -26.721 -31.386 1.00 87.44 810 THR A N 1
ATOM 5854 C CA . THR A 1 810 ? -0.127 -27.557 -32.437 1.00 87.44 810 THR A CA 1
ATOM 5855 C C . THR A 1 810 ? 1.211 -26.974 -32.863 1.00 87.44 810 THR A C 1
ATOM 5857 O O . THR A 1 810 ? 1.264 -26.012 -33.609 1.00 87.44 810 THR A O 1
ATOM 5860 N N . LEU A 1 811 ? 2.301 -27.579 -32.408 1.00 90.88 811 LEU A N 1
ATOM 5861 C CA . LEU A 1 811 ? 3.660 -27.246 -32.806 1.00 90.88 811 LEU A CA 1
ATOM 5862 C C . LEU A 1 811 ? 3.990 -27.912 -34.146 1.00 90.88 811 LEU A C 1
ATOM 5864 O O . LEU A 1 811 ? 4.084 -29.139 -34.232 1.00 90.88 811 LEU A O 1
ATOM 5868 N N . LYS A 1 812 ? 4.237 -27.111 -35.179 1.00 93.00 812 LYS A N 1
ATOM 5869 C CA . LYS A 1 812 ? 4.878 -27.545 -36.423 1.00 93.00 812 LYS A CA 1
ATOM 5870 C C . LYS A 1 812 ? 6.361 -27.213 -36.367 1.00 93.00 812 LYS A C 1
ATOM 5872 O O . LYS A 1 812 ? 6.719 -26.081 -36.070 1.00 93.00 812 LYS A O 1
ATOM 5877 N N . LEU A 1 813 ? 7.219 -28.167 -36.694 1.00 96.19 813 LEU A N 1
ATOM 5878 C CA . LEU A 1 813 ? 8.666 -27.981 -36.777 1.00 96.19 813 LEU A CA 1
ATOM 5879 C C . LEU A 1 813 ? 9.129 -28.239 -38.204 1.00 96.19 813 LEU A C 1
ATOM 5881 O O . LEU A 1 813 ? 8.931 -29.340 -38.722 1.00 96.19 813 LEU A O 1
ATOM 5885 N N . ARG A 1 814 ? 9.784 -27.259 -38.827 1.00 96.94 814 ARG A N 1
ATOM 5886 C CA . ARG A 1 814 ? 10.379 -27.419 -40.155 1.00 96.94 814 ARG A CA 1
ATOM 5887 C C . ARG A 1 814 ? 11.870 -27.735 -40.057 1.00 96.94 814 ARG A C 1
ATOM 5889 O O . ARG A 1 814 ? 12.617 -27.037 -39.374 1.00 96.94 814 ARG A O 1
ATOM 5896 N N . TYR A 1 815 ? 12.294 -28.794 -40.745 1.00 97.94 815 TYR A N 1
ATOM 5897 C CA . TYR A 1 815 ? 13.652 -29.327 -40.660 1.00 97.94 815 TYR A CA 1
ATOM 5898 C C . TYR A 1 815 ? 14.166 -29.873 -42.002 1.00 97.94 815 TYR A C 1
ATOM 5900 O O . TYR A 1 815 ? 13.379 -30.217 -42.886 1.00 97.94 815 TYR A O 1
ATOM 5908 N N . ALA A 1 816 ? 15.487 -30.005 -42.142 1.00 97.44 816 ALA A N 1
ATOM 5909 C CA . ALA A 1 816 ? 16.133 -30.720 -43.245 1.00 97.44 816 ALA A CA 1
ATOM 5910 C C . ALA A 1 816 ? 17.179 -31.711 -42.715 1.00 97.44 816 ALA A C 1
ATOM 5912 O O . ALA A 1 816 ? 17.942 -31.403 -41.801 1.00 97.44 816 ALA A O 1
ATOM 5913 N N . ASN A 1 817 ? 17.227 -32.912 -43.294 1.00 97.25 817 ASN A N 1
ATOM 5914 C CA . ASN A 1 817 ? 18.229 -33.931 -42.985 1.00 97.25 817 ASN A CA 1
ATOM 5915 C C . ASN A 1 817 ? 18.732 -34.545 -44.293 1.00 97.25 817 ASN A C 1
ATOM 5917 O O . ASN A 1 817 ? 18.221 -35.565 -44.743 1.00 97.25 817 ASN A O 1
ATOM 5921 N N . GLY A 1 818 ? 19.759 -33.947 -44.895 1.00 93.50 818 GLY A N 1
ATOM 5922 C CA . GLY A 1 818 ? 20.328 -34.417 -46.163 1.00 93.50 818 GLY A CA 1
ATOM 5923 C C . GLY A 1 818 ? 21.177 -35.692 -46.059 1.00 93.50 818 GLY A C 1
ATOM 5924 O O . GLY A 1 818 ? 21.938 -35.990 -46.979 1.00 93.50 818 GLY A O 1
ATOM 5925 N N . THR A 1 819 ? 21.100 -36.429 -44.947 1.00 93.69 819 THR A N 1
ATOM 5926 C CA . THR A 1 819 ? 21.780 -37.721 -44.751 1.00 93.69 819 THR A CA 1
ATOM 5927 C C . THR A 1 819 ? 20.783 -38.877 -44.785 1.00 93.69 819 THR A C 1
ATOM 5929 O O . THR A 1 819 ? 19.584 -38.666 -44.672 1.00 93.69 819 THR A O 1
ATOM 5932 N N . THR A 1 820 ? 21.261 -40.121 -44.880 1.00 92.00 820 THR A N 1
ATOM 5933 C CA . THR A 1 820 ? 20.412 -41.323 -44.746 1.00 92.00 820 THR A CA 1
ATOM 5934 C C . THR A 1 820 ? 20.210 -41.771 -43.294 1.00 92.00 820 THR A C 1
ATOM 5936 O O . THR A 1 820 ? 19.442 -42.697 -43.038 1.00 92.00 820 THR A O 1
ATOM 5939 N N . THR A 1 821 ? 20.894 -41.136 -42.339 1.00 93.62 821 THR A N 1
ATOM 5940 C CA . THR A 1 821 ? 20.844 -41.481 -40.916 1.00 93.62 821 THR A CA 1
ATOM 5941 C C . THR A 1 821 ? 19.798 -40.618 -40.217 1.00 93.62 821 THR A C 1
ATOM 5943 O O . THR A 1 821 ? 19.826 -39.393 -40.318 1.00 93.62 821 THR A O 1
ATOM 5946 N N . ASN A 1 822 ? 18.881 -41.244 -39.477 1.00 94.81 822 ASN A N 1
ATOM 5947 C CA . ASN A 1 822 ? 17.918 -40.529 -38.638 1.00 94.81 822 ASN A CA 1
ATOM 5948 C C . ASN A 1 822 ? 18.636 -39.669 -37.574 1.00 94.81 822 ASN A C 1
ATOM 5950 O O . ASN A 1 822 ? 19.622 -40.112 -36.977 1.00 94.81 822 ASN A O 1
ATOM 5954 N N . ARG A 1 823 ? 18.130 -38.456 -37.322 1.00 96.62 823 ARG A N 1
ATOM 5955 C CA . ARG A 1 823 ? 18.678 -37.496 -36.349 1.00 96.62 823 ARG A CA 1
ATOM 5956 C C . ARG A 1 823 ? 17.643 -37.143 -35.272 1.00 96.62 823 ARG A C 1
ATOM 5958 O O . ARG A 1 823 ? 17.036 -36.081 -35.349 1.00 96.62 823 ARG A O 1
ATOM 5965 N N . PRO A 1 824 ? 17.386 -38.019 -34.288 1.00 97.19 824 PRO A N 1
ATOM 5966 C CA . PRO A 1 824 ? 16.293 -37.818 -33.341 1.00 97.19 824 PRO A CA 1
ATOM 5967 C C . PRO A 1 824 ? 16.552 -36.689 -32.335 1.00 97.19 824 PRO A C 1
ATOM 5969 O O . PRO A 1 824 ? 17.654 -36.583 -31.779 1.00 97.19 824 PRO A O 1
ATOM 5972 N N . MET A 1 825 ? 15.513 -35.902 -32.025 1.00 98.00 825 MET A N 1
ATOM 5973 C CA . MET A 1 825 ? 15.567 -34.865 -30.983 1.00 98.00 825 MET A CA 1
ATOM 5974 C C . MET A 1 825 ? 14.510 -35.065 -29.894 1.00 98.00 825 MET A C 1
ATOM 5976 O O . MET A 1 825 ? 13.361 -35.411 -30.175 1.00 98.00 825 MET A O 1
ATOM 5980 N N . ALA A 1 826 ? 14.903 -34.793 -28.650 1.00 98.00 826 ALA A N 1
ATOM 5981 C CA . ALA A 1 826 ? 14.000 -34.613 -27.522 1.00 98.00 826 ALA A CA 1
ATOM 5982 C C . ALA A 1 826 ? 13.421 -33.192 -27.565 1.00 98.00 826 ALA A C 1
ATOM 5984 O O . ALA A 1 826 ? 14.166 -32.221 -27.685 1.00 98.00 826 ALA A O 1
ATOM 5985 N N . ILE A 1 827 ? 12.102 -33.080 -27.472 1.00 98.19 827 ILE A N 1
ATOM 5986 C CA . ILE A 1 827 ? 11.354 -31.825 -27.447 1.00 98.19 827 ILE A CA 1
ATOM 5987 C C . ILE A 1 827 ? 10.942 -31.575 -26.001 1.00 98.19 827 ILE A C 1
ATOM 5989 O O . ILE A 1 827 ? 10.228 -32.393 -25.416 1.00 98.19 827 ILE A O 1
ATOM 5993 N N . ALA A 1 828 ? 11.377 -30.460 -25.422 1.00 97.31 828 ALA A N 1
ATOM 5994 C CA . ALA A 1 828 ? 11.002 -30.041 -24.080 1.00 97.31 828 ALA A CA 1
ATOM 5995 C C . ALA A 1 828 ? 10.231 -28.722 -24.089 1.00 97.31 828 ALA A C 1
ATOM 5997 O O . ALA A 1 828 ? 10.591 -27.800 -24.814 1.00 97.31 828 ALA A O 1
ATOM 5998 N N . VAL A 1 829 ? 9.200 -28.637 -23.251 1.00 96.94 829 VAL A N 1
ATOM 5999 C CA . VAL A 1 829 ? 8.387 -27.438 -23.034 1.00 96.94 829 VAL A CA 1
ATOM 6000 C C . VAL A 1 829 ? 8.572 -26.995 -21.594 1.00 96.94 829 VAL A C 1
ATOM 6002 O O . VAL A 1 829 ? 8.375 -27.796 -20.678 1.00 96.94 829 VAL A O 1
ATOM 6005 N N . ASN A 1 830 ? 8.979 -25.744 -21.377 1.00 94.88 830 ASN A N 1
ATOM 6006 C CA . ASN A 1 830 ? 9.217 -25.183 -20.041 1.00 94.88 830 ASN A CA 1
ATOM 6007 C C . ASN A 1 830 ? 10.124 -26.079 -19.173 1.00 94.88 830 ASN A C 1
ATOM 6009 O O . ASN A 1 830 ? 9.900 -26.268 -17.979 1.00 94.88 830 ASN A O 1
ATOM 6013 N N . GLY A 1 831 ? 11.141 -26.677 -19.805 1.00 90.12 831 GLY A N 1
ATOM 6014 C CA . GLY A 1 831 ? 12.117 -27.566 -19.168 1.00 90.12 831 GLY A CA 1
ATOM 6015 C C . GLY A 1 831 ? 11.705 -29.039 -19.037 1.00 90.12 831 GLY A C 1
ATOM 6016 O O . GLY A 1 831 ? 12.559 -29.863 -18.711 1.00 90.12 831 GLY A O 1
ATOM 6017 N N . ALA A 1 832 ? 10.454 -29.413 -19.328 1.00 94.56 832 ALA A N 1
ATOM 6018 C CA . ALA A 1 832 ? 9.990 -30.802 -19.275 1.00 94.56 832 ALA A CA 1
ATOM 6019 C C . ALA A 1 832 ? 9.983 -31.445 -20.670 1.00 94.56 832 ALA A C 1
ATOM 6021 O O . ALA A 1 832 ? 9.355 -30.920 -21.583 1.00 94.56 832 ALA A O 1
ATOM 6022 N N . THR A 1 833 ? 10.650 -32.591 -20.854 1.00 97.12 833 THR A N 1
ATOM 6023 C CA . THR A 1 833 ? 10.603 -33.336 -22.130 1.00 97.12 833 THR A CA 1
ATOM 6024 C C . THR A 1 833 ? 9.200 -33.894 -22.369 1.00 97.12 833 THR A C 1
ATOM 6026 O O . THR A 1 833 ? 8.724 -34.709 -21.582 1.00 97.12 833 THR A O 1
ATOM 6029 N N . VAL A 1 834 ? 8.553 -33.467 -23.455 1.00 94.69 834 VAL A N 1
ATOM 6030 C CA . VAL A 1 834 ? 7.183 -33.860 -23.827 1.00 94.69 834 VAL A CA 1
ATOM 6031 C C . VAL A 1 834 ? 7.146 -34.928 -24.919 1.00 94.69 834 VAL A C 1
ATOM 6033 O O . VAL A 1 834 ? 6.187 -35.691 -24.993 1.00 94.69 834 VAL A O 1
ATOM 6036 N N . ALA A 1 835 ? 8.182 -35.012 -25.756 1.00 95.06 835 ALA A N 1
ATOM 6037 C CA . ALA A 1 835 ? 8.290 -36.017 -26.809 1.00 95.06 835 ALA A CA 1
ATOM 6038 C C . ALA A 1 835 ? 9.748 -36.240 -27.225 1.00 95.06 835 ALA A C 1
ATOM 6040 O O . ALA A 1 835 ? 10.589 -35.362 -27.059 1.00 95.06 835 ALA A O 1
ATOM 6041 N N . THR A 1 836 ? 10.024 -37.386 -27.846 1.00 96.62 836 THR A N 1
ATOM 6042 C CA . THR A 1 836 ? 11.238 -37.615 -28.642 1.00 96.62 836 THR A CA 1
ATOM 6043 C C . THR A 1 836 ? 10.793 -37.997 -30.046 1.00 96.62 836 THR A C 1
ATOM 6045 O O . THR A 1 836 ? 9.955 -38.888 -30.195 1.00 96.62 836 THR A O 1
ATOM 6048 N N . ARG A 1 837 ? 11.301 -37.300 -31.065 1.00 95.94 837 ARG A N 1
ATOM 6049 C CA . ARG A 1 837 ? 10.880 -37.467 -32.464 1.00 95.94 837 ARG A CA 1
ATOM 6050 C C . ARG A 1 837 ? 12.058 -37.846 -33.346 1.00 95.94 837 ARG A C 1
ATOM 6052 O O . ARG A 1 837 ? 13.163 -37.336 -33.166 1.00 95.94 837 ARG A O 1
ATOM 6059 N N . ASP A 1 838 ? 11.781 -38.731 -34.296 1.00 95.06 838 ASP A N 1
ATOM 6060 C CA . ASP A 1 838 ? 12.705 -39.131 -35.349 1.00 95.06 838 ASP A CA 1
ATOM 6061 C C . ASP A 1 838 ? 12.612 -38.149 -36.519 1.00 95.06 838 ASP A C 1
ATOM 6063 O O . ASP A 1 838 ? 11.548 -37.980 -37.114 1.00 95.06 838 ASP A O 1
ATOM 6067 N N . TYR A 1 839 ? 13.739 -37.542 -36.885 1.00 96.12 839 TYR A N 1
ATOM 6068 C CA . TYR A 1 839 ? 13.852 -36.664 -38.048 1.00 96.12 839 TYR A CA 1
ATOM 6069 C C . TYR A 1 839 ? 14.603 -37.397 -39.158 1.00 96.12 839 TYR A C 1
ATOM 6071 O O . TYR A 1 839 ? 15.828 -37.310 -39.306 1.00 96.12 839 TYR A O 1
ATOM 6079 N N . ASN A 1 840 ? 13.833 -38.177 -39.916 1.00 93.44 840 ASN A N 1
ATOM 6080 C CA . ASN A 1 840 ? 14.322 -39.011 -41.012 1.00 93.44 840 ASN A CA 1
ATOM 6081 C C . ASN A 1 840 ? 14.857 -38.183 -42.190 1.00 93.44 840 ASN A C 1
ATOM 6083 O O . ASN A 1 840 ? 14.592 -36.985 -42.296 1.00 93.44 840 ASN A O 1
ATOM 6087 N N . ALA A 1 841 ? 15.599 -38.856 -43.073 1.00 94.19 841 ALA A N 1
ATOM 6088 C CA . ALA A 1 841 ? 16.205 -38.285 -44.270 1.00 94.19 841 ALA A CA 1
ATOM 6089 C C . ALA A 1 841 ? 15.211 -37.468 -45.115 1.00 94.19 841 ALA A C 1
ATOM 6091 O O . ALA A 1 841 ? 14.151 -37.970 -45.497 1.00 94.19 841 ALA A O 1
ATOM 6092 N N . THR A 1 842 ? 15.587 -36.239 -45.459 1.00 95.94 842 THR A N 1
ATOM 6093 C CA . THR A 1 842 ? 14.994 -35.482 -46.565 1.00 95.94 842 THR A CA 1
ATOM 6094 C C . THR A 1 842 ? 15.754 -35.788 -47.861 1.00 95.94 842 THR A C 1
ATOM 6096 O O . THR A 1 842 ? 16.796 -36.443 -47.848 1.00 95.94 842 THR A O 1
ATOM 6099 N N . ALA A 1 843 ? 15.235 -35.356 -49.017 1.00 92.19 843 ALA A N 1
ATOM 6100 C CA . ALA A 1 843 ? 15.863 -35.672 -50.306 1.00 92.19 843 ALA A CA 1
ATOM 6101 C C . ALA A 1 843 ? 17.301 -35.123 -50.428 1.00 92.19 843 ALA A C 1
ATOM 6103 O O . ALA A 1 843 ? 18.151 -35.739 -51.069 1.00 92.19 843 ALA A O 1
ATOM 6104 N N . ASN A 1 844 ? 17.559 -33.963 -49.823 1.00 93.69 844 ASN A N 1
ATOM 6105 C CA . ASN A 1 844 ? 18.857 -33.308 -49.663 1.00 93.69 844 ASN A CA 1
ATOM 6106 C C . ASN A 1 844 ? 18.708 -32.170 -48.628 1.00 93.69 844 ASN A C 1
ATOM 6108 O O . ASN A 1 844 ? 17.617 -31.946 -48.103 1.00 93.69 844 ASN A O 1
ATOM 6112 N N . TRP A 1 845 ? 19.785 -31.432 -48.353 1.00 95.25 845 TRP A N 1
ATOM 6113 C CA . TRP A 1 845 ? 19.770 -30.305 -47.410 1.00 95.25 845 TRP A CA 1
ATOM 6114 C C . TRP A 1 845 ? 19.012 -29.058 -47.900 1.00 95.25 845 TRP A C 1
ATOM 6116 O O . TRP A 1 845 ? 18.666 -28.215 -47.083 1.00 95.25 845 TRP A O 1
ATOM 6126 N N . ASP A 1 846 ? 18.703 -28.965 -49.198 1.00 94.00 846 ASP A N 1
ATOM 6127 C CA . ASP A 1 846 ? 17.840 -27.923 -49.781 1.00 94.00 846 ASP A CA 1
ATOM 6128 C C . ASP A 1 846 ? 16.343 -28.299 -49.727 1.00 94.00 846 ASP A C 1
ATOM 6130 O O . ASP A 1 846 ? 15.467 -27.524 -50.113 1.00 94.00 846 ASP A O 1
ATOM 6134 N N . THR A 1 847 ? 16.031 -29.519 -49.277 1.00 93.00 847 THR A N 1
ATOM 6135 C CA . THR A 1 847 ? 14.669 -30.051 -49.199 1.00 93.00 847 THR A CA 1
ATOM 6136 C C . THR A 1 847 ? 14.237 -30.144 -47.746 1.00 93.00 847 THR A C 1
ATOM 6138 O O . THR A 1 847 ? 14.797 -30.915 -46.966 1.00 93.00 847 THR A O 1
ATOM 6141 N N . TRP A 1 848 ? 13.190 -29.396 -47.414 1.00 95.38 848 TRP A N 1
ATOM 6142 C CA . TRP A 1 848 ? 12.670 -29.253 -46.059 1.00 95.38 848 TRP A CA 1
ATOM 6143 C C . TRP A 1 848 ? 11.396 -30.076 -45.863 1.00 95.38 848 TRP A C 1
ATOM 6145 O O . TRP A 1 848 ? 10.538 -30.119 -46.747 1.00 95.38 848 TRP A O 1
ATOM 6155 N N . ALA A 1 849 ? 11.260 -30.688 -44.693 1.00 94.19 849 ALA A N 1
ATOM 6156 C CA . ALA A 1 849 ? 10.069 -31.395 -44.236 1.00 94.19 849 ALA A CA 1
ATOM 6157 C C . ALA A 1 849 ? 9.489 -30.709 -42.992 1.00 94.19 849 ALA A C 1
ATOM 6159 O O . ALA A 1 849 ? 10.179 -29.944 -42.318 1.00 94.19 849 ALA A O 1
ATOM 6160 N N . THR A 1 850 ? 8.226 -30.994 -42.682 1.00 94.19 850 THR A N 1
ATOM 6161 C CA . THR A 1 850 ? 7.547 -30.477 -41.489 1.00 94.19 850 THR A CA 1
ATOM 6162 C C . THR A 1 850 ? 7.049 -31.640 -40.644 1.00 94.19 850 THR A C 1
ATOM 6164 O O . THR A 1 850 ? 6.322 -32.495 -41.145 1.00 94.19 850 THR A O 1
ATOM 6167 N N . ASP A 1 851 ? 7.437 -31.663 -39.371 1.00 92.25 851 ASP A N 1
ATOM 6168 C CA . ASP A 1 851 ? 6.846 -32.526 -38.348 1.00 92.25 851 ASP A CA 1
ATOM 6169 C C . ASP A 1 851 ? 5.784 -31.749 -37.558 1.00 92.25 851 ASP A C 1
ATOM 6171 O O . ASP A 1 851 ? 5.843 -30.523 -37.471 1.00 92.25 851 ASP A O 1
ATOM 6175 N N . THR A 1 852 ? 4.787 -32.433 -37.001 1.00 89.06 852 THR A N 1
ATOM 6176 C CA . THR A 1 852 ? 3.698 -31.800 -36.238 1.00 89.06 852 THR A CA 1
ATOM 6177 C C . THR A 1 852 ? 3.397 -32.579 -34.960 1.00 89.06 852 THR A C 1
ATOM 6179 O O . THR A 1 852 ? 3.296 -33.808 -34.978 1.00 89.06 852 THR A O 1
ATOM 6182 N N . LEU A 1 853 ? 3.251 -31.857 -33.847 1.00 89.25 853 LEU A N 1
ATOM 6183 C CA . LEU A 1 853 ? 3.009 -32.394 -32.508 1.00 89.25 853 LEU A CA 1
ATOM 6184 C C . LEU A 1 853 ? 2.131 -31.435 -31.694 1.00 89.25 853 LEU A C 1
ATOM 6186 O O . LEU A 1 853 ? 2.343 -30.231 -31.718 1.00 89.25 853 LEU A O 1
ATOM 6190 N N . THR A 1 854 ? 1.210 -31.955 -30.888 1.00 88.44 854 THR A N 1
ATOM 6191 C CA . THR A 1 854 ? 0.499 -31.148 -29.885 1.00 88.44 854 THR A CA 1
ATOM 6192 C C . THR A 1 854 ? 1.326 -31.021 -28.603 1.00 88.44 854 THR A C 1
ATOM 6194 O O . THR A 1 854 ? 1.765 -32.025 -28.040 1.00 88.44 854 THR A O 1
ATOM 6197 N N . VAL A 1 855 ? 1.514 -29.794 -28.117 1.00 90.62 855 VAL A N 1
ATOM 6198 C CA . VAL A 1 855 ? 2.224 -29.465 -26.871 1.00 90.62 855 VAL A CA 1
ATOM 6199 C C . VAL A 1 855 ? 1.360 -28.578 -25.977 1.00 90.62 855 VAL A C 1
ATOM 6201 O O . VAL A 1 855 ? 0.575 -27.790 -26.481 1.00 90.62 855 VAL A O 1
ATOM 6204 N N . ASN A 1 856 ? 1.496 -28.674 -24.653 1.00 87.81 856 ASN A N 1
ATOM 6205 C CA . ASN A 1 856 ? 0.765 -27.797 -23.731 1.00 87.81 856 ASN A CA 1
ATOM 6206 C C . ASN A 1 856 ? 1.611 -26.575 -23.363 1.00 87.81 856 ASN A C 1
ATOM 6208 O O . ASN A 1 856 ? 2.715 -26.737 -22.843 1.00 87.81 856 ASN A O 1
ATOM 6212 N N . LEU A 1 857 ? 1.078 -25.376 -23.593 1.00 88.56 857 LEU A N 1
ATOM 6213 C CA . LEU A 1 857 ? 1.704 -24.098 -23.258 1.00 88.56 857 LEU A CA 1
ATOM 6214 C C . LEU A 1 857 ? 1.019 -23.457 -22.042 1.00 88.56 857 LEU A C 1
ATOM 6216 O O . LEU A 1 857 ? -0.176 -23.635 -21.813 1.00 88.56 857 LEU A O 1
ATOM 6220 N N . ASN A 1 858 ? 1.777 -22.686 -21.269 1.00 83.00 858 ASN A N 1
ATOM 6221 C CA . ASN A 1 858 ? 1.260 -21.750 -20.274 1.00 83.00 858 ASN A CA 1
ATOM 6222 C C . ASN A 1 858 ? 0.826 -20.450 -20.965 1.00 83.00 858 ASN A C 1
ATOM 6224 O O . ASN A 1 858 ? 1.357 -20.109 -22.016 1.00 83.00 858 ASN A O 1
ATOM 6228 N N . ALA A 1 859 ? -0.084 -19.685 -20.360 1.00 69.56 859 ALA A N 1
ATOM 6229 C CA . ALA A 1 859 ? -0.357 -18.325 -20.819 1.00 69.56 859 ALA A CA 1
ATOM 6230 C C . ALA A 1 859 ? 0.893 -17.452 -20.611 1.00 69.56 859 ALA A C 1
ATOM 6232 O O . ALA A 1 859 ? 1.556 -17.546 -19.575 1.00 69.56 859 ALA A O 1
ATOM 6233 N N . GLY A 1 860 ? 1.198 -16.597 -21.580 1.00 65.38 860 GLY A N 1
ATOM 6234 C CA . GLY A 1 860 ? 2.428 -15.819 -21.632 1.00 65.38 860 GLY A CA 1
ATOM 6235 C C . GLY A 1 860 ? 3.597 -16.602 -22.233 1.00 65.38 860 GLY A C 1
ATOM 6236 O O . GLY A 1 860 ? 3.432 -17.392 -23.162 1.00 65.38 860 GLY A O 1
ATOM 6237 N N . SER A 1 861 ? 4.799 -16.330 -21.731 1.00 77.06 861 SER A N 1
ATOM 6238 C CA . SER A 1 861 ? 6.047 -16.845 -22.298 1.00 77.06 861 SER A CA 1
ATOM 6239 C C . SER A 1 861 ? 6.300 -18.311 -21.939 1.00 77.06 861 SER A C 1
ATOM 6241 O O . SER A 1 861 ? 6.139 -18.726 -20.791 1.00 77.06 861 SER A O 1
ATOM 6243 N N . ASN A 1 862 ? 6.729 -19.085 -22.933 1.00 95.00 862 ASN A N 1
ATOM 6244 C CA . ASN A 1 862 ? 7.079 -20.498 -22.852 1.00 95.00 862 ASN A CA 1
ATOM 6245 C C . ASN A 1 862 ? 8.422 -20.751 -23.537 1.00 95.00 862 ASN A C 1
ATOM 6247 O O . ASN A 1 862 ? 8.752 -20.083 -24.517 1.00 95.00 862 ASN A O 1
ATOM 6251 N N . THR A 1 863 ? 9.160 -21.769 -23.092 1.00 96.38 863 THR A N 1
ATOM 6252 C CA . THR A 1 863 ? 10.344 -22.260 -23.813 1.00 96.38 863 THR A CA 1
ATOM 6253 C C . THR A 1 863 ? 10.059 -23.576 -24.523 1.00 96.38 863 THR A C 1
ATOM 6255 O O . THR A 1 863 ? 9.478 -24.484 -23.930 1.00 96.38 863 THR A O 1
ATOM 6258 N N . ILE A 1 864 ? 10.495 -23.694 -25.780 1.00 97.62 864 ILE A N 1
ATOM 6259 C CA . ILE A 1 864 ? 10.470 -24.933 -26.569 1.00 97.62 864 ILE A CA 1
ATOM 6260 C C . ILE A 1 864 ? 11.905 -25.281 -26.945 1.00 97.62 864 ILE A C 1
ATOM 6262 O O . ILE A 1 864 ? 12.516 -24.594 -27.759 1.00 97.62 864 ILE A O 1
ATOM 6266 N N . ARG A 1 865 ? 12.454 -26.349 -26.368 1.00 98.19 865 ARG A N 1
ATOM 6267 C CA . ARG A 1 865 ? 13.826 -26.799 -26.625 1.00 98.19 865 ARG A CA 1
ATOM 6268 C C . ARG A 1 865 ? 13.835 -28.082 -27.436 1.00 98.19 865 ARG A C 1
ATOM 6270 O O . ARG A 1 865 ? 13.253 -29.079 -27.020 1.00 98.19 865 ARG A O 1
ATOM 6277 N N . LEU A 1 866 ? 14.556 -28.067 -28.549 1.00 98.12 866 LEU A N 1
ATOM 6278 C CA . LEU A 1 866 ? 14.834 -29.229 -29.385 1.00 98.12 866 LEU A CA 1
ATOM 6279 C C . LEU A 1 866 ? 16.272 -29.675 -29.111 1.00 98.12 866 LEU A C 1
ATOM 6281 O O . LEU A 1 866 ? 17.200 -28.941 -29.437 1.00 98.12 866 LEU A O 1
ATOM 6285 N N . THR A 1 867 ? 16.486 -30.856 -28.531 1.00 98.31 867 THR A N 1
ATOM 6286 C CA . THR A 1 867 ? 17.822 -31.361 -28.161 1.00 98.31 867 THR A CA 1
ATOM 6287 C C . THR A 1 867 ? 18.183 -32.637 -28.917 1.00 98.31 867 THR A C 1
ATOM 6289 O O . THR A 1 867 ? 17.487 -33.642 -28.794 1.00 98.31 867 THR A O 1
ATOM 6292 N N . GLY A 1 868 ? 19.293 -32.634 -29.660 1.00 97.38 868 GLY A N 1
ATOM 6293 C CA . GLY A 1 868 ? 19.827 -33.811 -30.349 1.00 97.38 868 GLY A CA 1
ATOM 6294 C C . GLY A 1 868 ? 20.197 -34.923 -29.365 1.00 97.38 868 GLY A C 1
ATOM 6295 O O . GLY A 1 868 ? 20.924 -34.700 -28.398 1.00 97.38 868 GLY A O 1
ATOM 6296 N N . THR A 1 869 ? 19.697 -36.137 -29.595 1.00 96.94 869 THR A N 1
ATOM 6297 C CA . THR A 1 869 ? 19.812 -37.246 -28.619 1.00 96.94 869 THR A CA 1
ATOM 6298 C C . THR A 1 869 ? 20.944 -38.231 -28.916 1.00 96.94 869 THR A C 1
ATOM 6300 O O . THR A 1 869 ? 21.206 -39.136 -28.127 1.00 96.94 869 THR A O 1
ATOM 6303 N N . THR A 1 870 ? 21.640 -38.065 -30.042 1.00 95.56 870 THR A N 1
ATOM 6304 C CA . THR A 1 870 ? 22.703 -38.978 -30.491 1.00 95.56 870 THR A CA 1
ATOM 6305 C C . THR A 1 870 ? 23.967 -38.213 -30.854 1.00 95.56 870 THR A C 1
ATOM 6307 O O . THR A 1 870 ? 23.940 -37.000 -31.034 1.00 95.56 870 THR A O 1
ATOM 6310 N N . ALA A 1 871 ? 25.078 -38.931 -31.033 1.00 94.88 871 ALA A N 1
ATOM 6311 C CA . ALA A 1 871 ? 26.340 -38.351 -31.493 1.00 94.88 871 ALA A CA 1
ATOM 6312 C C . ALA A 1 871 ? 26.264 -37.713 -32.895 1.00 94.88 871 ALA A C 1
ATOM 6314 O O . ALA A 1 871 ? 27.210 -37.057 -33.302 1.00 94.88 871 ALA A O 1
ATOM 6315 N N . ASN A 1 872 ? 25.164 -37.886 -33.635 1.00 91.00 872 ASN A N 1
ATOM 6316 C CA . ASN A 1 872 ? 24.950 -37.227 -34.924 1.00 91.00 872 ASN A CA 1
ATOM 6317 C C . ASN A 1 872 ? 24.229 -35.870 -34.802 1.00 91.00 872 ASN A C 1
ATOM 6319 O O . ASN A 1 872 ? 23.951 -35.263 -35.831 1.00 91.00 872 ASN A O 1
ATOM 6323 N N . GLY A 1 873 ? 23.917 -35.402 -33.585 1.00 93.12 873 GLY A N 1
ATOM 6324 C CA . GLY A 1 873 ? 23.198 -34.143 -33.366 1.00 93.12 873 GLY A CA 1
ATOM 6325 C C . GLY A 1 873 ? 21.748 -34.158 -33.865 1.00 93.12 873 GLY A C 1
ATOM 6326 O O . GLY A 1 873 ? 21.154 -35.222 -34.069 1.00 93.12 873 GLY A O 1
ATOM 6327 N N . GLY A 1 874 ? 21.175 -32.961 -34.027 1.00 95.38 874 GLY A N 1
ATOM 6328 C CA . GLY A 1 874 ? 19.869 -32.734 -34.660 1.00 95.38 874 GLY A CA 1
ATOM 6329 C C . GLY A 1 874 ? 19.958 -32.491 -36.180 1.00 95.38 874 GLY A C 1
ATOM 6330 O O . GLY A 1 874 ? 21.058 -32.325 -36.715 1.00 95.38 874 GLY A O 1
ATOM 6331 N N . PRO A 1 875 ? 18.826 -32.510 -36.912 1.00 97.56 875 PRO A N 1
ATOM 6332 C CA . PRO A 1 875 ? 18.747 -32.005 -38.287 1.00 97.56 875 PRO A CA 1
ATOM 6333 C C . PRO A 1 875 ? 19.005 -30.487 -38.347 1.00 97.56 875 PRO A C 1
ATOM 6335 O O . PRO A 1 875 ? 19.089 -29.829 -37.310 1.00 97.56 875 PRO A O 1
ATOM 6338 N N . ASN A 1 876 ? 19.062 -29.921 -39.556 1.00 98.00 876 ASN A N 1
ATOM 6339 C CA . ASN A 1 876 ? 18.961 -28.470 -39.718 1.00 98.00 876 ASN A CA 1
ATOM 6340 C C . ASN A 1 876 ? 17.544 -28.041 -39.331 1.00 98.00 876 ASN A C 1
ATOM 6342 O O . ASN A 1 876 ? 16.580 -28.640 -39.814 1.00 98.00 876 ASN A O 1
ATOM 6346 N N . VAL A 1 877 ? 17.421 -27.028 -38.478 1.00 97.94 877 VAL A N 1
ATOM 6347 C CA . VAL A 1 877 ? 16.140 -26.512 -37.977 1.00 97.94 877 VAL A CA 1
ATOM 6348 C C . VAL A 1 877 ? 15.890 -25.138 -38.582 1.00 97.94 877 VAL A C 1
ATOM 6350 O O . VAL A 1 877 ? 16.712 -24.245 -38.410 1.00 97.94 877 VAL A O 1
ATOM 6353 N N . ASP A 1 878 ? 14.767 -24.986 -39.278 1.00 96.50 878 ASP A N 1
ATOM 6354 C CA . ASP A 1 878 ? 14.376 -23.742 -39.953 1.00 96.50 878 ASP A CA 1
ATOM 6355 C C . ASP A 1 878 ? 13.494 -22.882 -39.050 1.00 96.50 878 ASP A C 1
ATOM 6357 O O . ASP A 1 878 ? 13.895 -21.815 -38.612 1.00 96.50 878 ASP A O 1
ATOM 6361 N N . TYR A 1 879 ? 12.324 -23.394 -38.665 1.00 95.31 879 TYR A N 1
ATOM 6362 C CA . TYR A 1 879 ? 11.410 -22.692 -37.768 1.00 95.31 879 TYR A CA 1
ATOM 6363 C C . TYR A 1 879 ? 10.503 -23.639 -37.000 1.00 95.31 879 TYR A C 1
ATOM 6365 O O . TYR A 1 879 ? 10.334 -24.811 -37.363 1.00 95.31 879 TYR A O 1
ATOM 6373 N N . ILE A 1 880 ? 9.844 -23.078 -35.988 1.00 95.62 880 ILE A N 1
ATOM 6374 C CA . ILE A 1 880 ? 8.610 -23.629 -35.433 1.00 95.62 880 ILE A CA 1
ATOM 6375 C C . ILE A 1 880 ? 7.414 -22.720 -35.728 1.00 95.62 880 ILE A C 1
ATOM 6377 O O . ILE A 1 880 ? 7.566 -21.508 -35.846 1.00 95.62 880 ILE A O 1
ATOM 6381 N N . GLU A 1 881 ? 6.228 -23.295 -35.885 1.00 89.56 881 GLU A N 1
ATOM 6382 C CA . GLU A 1 881 ? 4.987 -22.576 -36.195 1.00 89.56 881 GLU A CA 1
ATOM 6383 C C . GLU A 1 881 ? 3.831 -23.142 -35.356 1.00 89.56 881 GLU A C 1
ATOM 6385 O O . GLU A 1 881 ? 3.754 -24.361 -35.186 1.00 89.56 881 GLU A O 1
ATOM 6390 N N . PHE A 1 882 ? 2.967 -22.266 -34.832 1.00 80.00 882 PHE A N 1
ATOM 6391 C CA . PHE A 1 882 ? 1.790 -22.615 -34.021 1.00 80.00 882 PHE A CA 1
ATOM 6392 C C . PHE A 1 882 ? 0.475 -22.235 -34.689 1.00 80.00 882 PHE A C 1
ATOM 6394 O O . PHE A 1 882 ? 0.428 -21.126 -35.270 1.00 80.00 882 PHE A O 1
#

Foldseek 3Di:
DDDDDDDDDDDDDDDPDPPPPPPDPPQFDEQELVVLPFDLAQPDASQNSQLVSQVVQVVVVAHEHEYPAGEHEHQEAREHAARYEYEQEPNYEDEADLHLHYAFFDDFPLCQLDFQLLQTFRQENYGYEQYEAYEYEYQYEYEPNLNAALHHDGRSGHQAHEGYELYEHYEYYNYEYENGHNEDEEYENYEQAEEENYEYYALVHEEYYEAELYEQHEYENYEFEHQYEGAEYAYACSVPDRHHYENYEHEPYEFEYNQAEGYEYDPHASHAYAHAYYEHYEYEAGNFEDAYYEQQQAYEYEHHEAYNYEEEAYQAHADYEWFDQNSHPPRHDTYEYEHYEHAQYEYEYHQPHHAAHEDYFDDDPHGEYEHYEYANAEYEYAADAAQDDQDQFAADRSDRTSVNGPHHQARHYEAERYEHYYYHLYEYYHPDAHQGANYAHEAYENAEHYLYEYADRPNHPFNYEAYNYEAYYYDPNYAYPVRHDGGYDHHNYDHHPPWFFDKAWEKPDQEDEDEQAKDKDKIKIAMAGPDDAFWFWAKDKDFAAPQKDWDWPPGRDTGRDIIMIMIIHHNPGDFDKTKMWMWIQTRVGIYIYIHIYGYHDPDKFKWKWWLQQADFFPQKDKDADCQFDVRIWIFGDPPDAAQPDFDPTGKRKIKTFTQAFAKWFKKFFKAQQDLQRFWKWKDKAPDDTATQHDHPHDRDTDIDTRAHVVVVRHTDMDGDHGTMIIMMIHHHGGRIITTMMIIIRDPPDDDDRDGHDFWDKDWQVPWDWDQWDWDAPAADFPDRTWIGHHLAFFTKTKDKDADQAWFKDKKKWKFADQDQDWFKWFKDKQRHGPDIDTDGHDVHRNGMDIDIDIDTDHHTIMMIMTTTHHSGTHTTTTIMTD

Nearest PDB structures (foldseek):
  2w46-assembly1_A  TM=9.310E-01  e=7.312E-09  Cellvibrio japonicus
  2w3j-assembly1_A  TM=9.318E-01  e=1.707E-08  uncultured bacterium
  3wnn-assembly2_B  TM=9.241E-01  e=6.808E-08  Niallia circulans
  3wnk-assembly1_A  TM=8.947E-01  e=3.985E-08  Niallia circulans
  5x7r-assembly1_A  TM=3.527E-01  e=3.548E-12  Paenibacillus sp. 598K